Protein AF-0000000069269407 (afdb_homodimer)

pLDDT: mean 78.4, std 22.21, range [27.42, 98.0]

Organism: Polarella glacialis (NCBI:txid89957)

InterPro domains:
  IPR011032 GroES-like superfamily [SSF50129] (26-169)
  IPR013154 Alcohol dehydrogenase-like, N-terminal [PF08240] (31-147)
  IPR042633 Quinone oxidoreductase-like protein 1 [PTHR44461] (288-417)

Secondary structure (DSSP, 8-state):
----EEEEEEEE-BSS-EEEEEEEEPPPP-TTEEEEEEEEEEE-HHHHHHHBTTHHHHTTS------BB---EEEEEEEEE-TT--S--TT-EEEEEPPPPGGG-TTS-HHHHHHHHHSS-SS------BSS-BSEEEEEGGGEEE-HHHHHTT--HHHHHHHHHHHHHHHHIIIIII-PPTT--EEEEESSGGGGHHHHHHHHHTTTT----EEEEESSSSPP-HHHHHH-TTTHHHHHHHHTT-SSS---THHHHTTTEEEEEHHHHHHHHHSSPPPHHHHHHHHHHHHHHHHHHTTTS-EEEEEE-S---S------STTTTS-HHHHHHHSS-------HHHHHHHHEEEEEEEEE--TT--B-HHHHHHHHHTT-EEEE--TTHHHH-STTHHHHHHHHHHHHHHHHTTSS---GGGEEEEETTTSHHHHHHHHHHHHHTTS---SSS--------STTPPEEEEE-/----EEEEEEEE-BSS-EEEEEEEEPPPP-TTEEEEEEEEEEE-HHHHHHHBTTHHHHTT-------BB---EEEEEEEEE-TT--S--TT-EEEEEPPPPGGG-TTS-HHHHHHHHHSS-SS------BSS-BSEEEEEGGGEEE-HHHHHTT--HHHHHHHHHHHHHHHHIIIIII-PPTT--EEEEESSGGGGHHHHHHHHHTTTT----EEEEESSSSPP-HHHHHH-TTTHHHHHHHHTT-SSSS---HHHHTTTEEEEEHHHHHHHHHSSPPPHHHHHHHHHHHHHHHHHHTTTS-EEEEEE-S---S------STTTTS-HHHHHHHSS-------HHHHHHHHEEEEEEEEE--TT--B-HHHHHHHHHTT-EEEE--TTHHHH-STTHHHHHHHHHHHHHHHHHTSS---GGGEEEEETTTSHHHHHHHHHHHHHTTS---SSS--------GGGPPEEEEE-

Solvent-accessible surface area (backbone atoms only — not comparable to full-atom values): 49912 Å² total; per-residue (Å²): 133,79,86,53,66,35,51,30,41,34,34,30,50,27,91,71,60,47,71,49,73,42,77,39,75,64,72,78,38,47,76,33,14,28,24,28,37,38,45,22,28,23,56,46,58,56,45,50,40,64,42,31,50,76,37,31,73,77,24,68,39,76,82,52,76,56,66,33,23,51,34,40,38,30,28,28,26,30,67,45,71,18,55,87,55,81,95,76,52,72,64,39,58,34,33,37,54,43,54,57,42,63,80,43,52,46,80,65,63,72,66,62,58,46,53,66,56,59,68,57,74,86,64,78,69,74,60,79,51,41,27,50,42,30,43,59,39,74,40,50,59,88,37,50,41,83,37,65,58,33,51,73,56,67,52,59,57,51,49,50,37,28,45,43,65,61,45,41,39,24,47,46,44,45,69,70,66,59,53,73,47,68,57,41,31,37,37,39,36,31,54,34,72,75,45,43,42,54,42,51,40,53,53,59,65,43,36,82,54,32,66,27,46,38,36,39,36,20,48,44,62,70,49,54,46,65,66,53,48,58,65,29,78,56,40,28,67,53,53,53,36,27,72,64,61,60,49,81,60,85,43,71,59,47,83,53,58,59,63,51,54,46,47,36,21,24,41,51,55,26,26,74,73,67,79,45,88,64,50,75,66,46,38,51,51,29,41,48,53,49,50,52,51,54,23,56,71,48,75,68,56,30,25,40,29,35,38,37,41,89,46,86,38,41,76,74,76,74,79,77,59,83,75,61,73,72,67,69,63,55,58,56,58,62,68,40,88,65,78,63,71,69,51,66,55,51,47,55,58,67,31,38,14,76,58,8,36,40,36,29,50,42,45,40,29,41,38,50,38,68,51,24,31,54,34,20,61,31,26,18,32,41,34,28,52,39,78,48,39,52,66,58,29,74,90,39,40,66,59,44,50,52,41,48,49,52,51,51,52,34,42,41,70,57,63,45,64,76,60,65,88,63,43,45,76,37,46,40,80,83,32,39,66,59,52,53,52,52,51,51,45,60,30,35,57,78,52,63,76,66,85,76,63,85,63,68,80,51,64,48,73,66,61,66,60,75,34,25,24,26,36,101,133,80,88,51,66,34,51,30,40,35,34,29,48,27,93,71,60,46,70,47,74,42,78,39,76,62,72,78,38,48,78,33,15,28,24,28,39,38,44,22,26,24,55,45,69,56,46,51,40,64,41,30,51,76,36,28,74,76,24,67,31,77,81,54,75,56,67,33,22,51,34,41,37,30,28,28,25,30,67,44,71,19,53,88,56,79,94,77,53,74,64,38,57,32,34,36,53,43,55,59,42,64,77,40,52,46,78,64,62,72,67,62,57,46,51,66,56,61,67,53,75,86,64,81,69,72,62,79,49,41,25,50,41,29,43,59,39,74,41,50,58,89,38,51,41,83,36,63,58,34,50,74,58,67,52,58,59,54,48,50,37,28,47,42,64,62,46,41,38,24,47,46,44,44,67,70,66,59,52,72,47,70,57,40,31,36,37,39,36,30,53,34,72,76,40,43,42,54,43,50,39,52,52,60,65,43,34,81,53,33,66,28,44,37,36,40,36,20,49,43,63,70,48,54,46,66,65,54,49,58,64,30,76,56,39,28,68,53,53,52,36,25,72,64,60,61,49,82,59,85,43,69,56,46,81,55,56,58,62,50,54,44,47,35,21,23,41,52,55,26,26,74,73,66,79,47,87,64,48,73,66,46,37,51,52,29,41,49,53,48,50,51,50,53,24,55,71,47,76,68,58,30,26,41,30,36,39,35,41,89,46,86,37,42,74,74,76,75,78,78,60,83,75,62,71,72,67,71,63,56,58,56,57,61,68,43,87,64,80,62,70,69,49,66,52,51,49,55,58,67,30,37,14,75,57,8,36,40,37,29,50,43,45,39,28,43,37,52,38,66,52,24,32,52,34,21,61,32,27,19,34,42,33,29,53,38,77,50,37,51,68,57,30,74,90,39,40,65,58,43,50,52,41,50,50,53,51,47,51,33,42,40,72,58,63,44,65,76,59,65,86,63,44,46,76,39,47,40,80,83,31,39,66,60,53,51,51,52,50,50,46,62,33,41,44,84,65,66,76,67,86,76,62,84,62,68,77,57,63,50,65,70,52,73,59,77,33,24,24,26,35,100

Sequence (944 aa):
MGAVKDRAVHVIRGSPTKSSTVQLLREEPLAGEFLVQVQAAALTPTDVLLCSGSAVPLLGGTTSATPFVPGLFFCGQVLSSGPFTEGLEVGEPVLGVTSAPAAIGGGLPEESSQALASKGGGSTSSVDLGGCYRETVRVHFSSILPVAALVEAKLQLPAVVAHLAPMVSALMCVASHLRPRPSEALLIVAPRLCDVAFVLQRLLLISDAWRGPLYLLVLHGHAPSRADLERHPLIRPLLAAVTRGETKGGALGAGTFLEDLVGFSVEEHAKQSLGKAPTPEQMAVSLRELVARVFAATGGSGLDAVLALDVDLGPEERLSADAAQGDLDAACAALETSQRPPTLLRTLLGALALRGRLVTNCRRLEMTPADGEHLWTKECSLSFLNPHCLPLSAARHGALLHAVAEVCGRLAAGELAMVDSEVVQYRMFEQFQQALDAMDASGSGRAAKAPGAGGSPGWPSGTGCQLVSLLVMGAVKDRAVHVIRGSPTKSSTVQLLREEPLAGEFLVQVQAAALTPTDVLLCSGSAVPLLGGTTSATPFVPGLFFCGQVLSSGPFTEGLEVGEPVLGVTSAPAAIGGGLPEESSQALASKGGGSTSSVDLGGCYRETVRVHFSSILPVAALVEAKLQLPAVVAHLAPMVSALMCVASHLRPRPSEALLIVAPRLCDVAFVLQRLLLISDAWRGPLYLLVLHGHAPSRADLERHPLIRPLLAAVTRGETKGGALGAGTFLEDLVGFSVEEHAKQSLGKAPTPEQMAVSLRELVARVFAATGGSGLDAVLALDVDLGPEERLSADAAQGDLDAACAALETSQRPPTLLRTLLGALALRGRLVTNCRRLEMTPADGEHLWTKECSLSFLNPHCLPLSAARHGALLHAVAEVCGRLAAGELAMVDSEVVQYRMFEQFQQALDAMDASGSGRAAKAPGAGGSPGWPSGTGCQLVSLLV

Foldseek 3Di:
DDQDWWWAWKWFEDVVIDIAIDIHGDDDAEAQKFKWFFFWFWDFLLQLCLRYCLLAVVLPDDSPSDIAGTGFKTKGFTCGDYHPDDDHDGGAIKIFTWAAQPRRNPPDPPVVVVVVVPPDDDDPPPSLRGHDRIRMHMDGPLGMGGQVLVVVLVHDVLQLNLCLLVLLLLCCCCVPAVVDAAQFEEEEEEQDPQLCLSVVLVCLLCCVGYQHAYEYEHADDFWDAPVNQCPDQFRVLQLVCLCVVNPVPPSVCSVRNRVRYHTYYLQVQLCVVPVDRDDPVSSLVSVLVVLVVVLVVVVNQAGQEYEHEPDAQADDPPPDPPVPPDDPVVVVVVPPPPPPPDGSLVSNLSRHGQQHEYEYQHPHHDDDVVSVVSCVVSVYYYYHRDSNPQSNDPVNSSVSSVSSVVSSVCVSSSSGDGDSVQEAEAASNPCVVVVSVVQLCVQQVVVDDPPPDPPSRRSSSSRPTGRYMHGD/DDQDWWWAWKWFEDVVIDIAIDIHGDDDAEAQKFKWFFFWFWDALLQLCLRYCLLAVVLQADSPSDIAGTGFKTKGFTCDDYHPDDDHDGGAIKIFTWAAQPRRNPPDPPVVVVVVVPPPDDPPPPSLRGHDRIRMHMDGPLGMGGQVLVVVLVHDVLQLNLCLLVLLLLCCCCVPAVVDAAQFEEEEEEQDPQLCLSVVLVCLLCCVGYQHAYEYEHADDFWDDPVNQCPDQFRVLQLVCLCVVNPVPPSVCSVRNRPRYHTYYLQVQLCVVPVDRDDPVSSLVSVLVVLVVVLVVVVNQAGQEYEHEPDAQADDPPPDPPVPPDDPVVVVVVPPPPPPPDGSLVSNLSRHHQQHEYEYQHPHHDDDVVSVVSCVVSVYYYYHRDSNPQSNDPVNSSVSSVSSVVSSVCVSSSSGDGDSVQEAEDASNPCVVVVSVVQLCVQQPPVPDPPPDPPDRRSRRRSDTGRYMHGD

Radius of gyration: 30.81 Å; Cα contacts (8 Å, |Δi|>4): 1866; chains: 2; bounding box: 69×84×86 Å

Nearest PDB structures (foldseek):
  8a3o-assembly1_A  TM=7.368E-01  e=4.188E-17  Homo sapiens
  7nd2-assembly1_D  TM=7.415E-01  e=5.853E-16  Homo sapiens
  8a3o-assembly1_B  TM=7.438E-01  e=1.212E-13  Homo sapiens
  2b5v-assembly1_A-2  TM=5.840E-01  e=7.331E-12  Haloferax mediterranei
  2b5w-assembly1_A-2  TM=5.517E-01  e=4.783E-11  Haloferax mediterranei

Structure (mmCIF, N/CA/C/O backbone):
data_AF-0000000069269407-model_v1
#
loop_
_entity.id
_entity.type
_entity.pdbx_description
1 polymer 'Alcohol dehydrogenase-like N-terminal domain-containing protein'
#
loop_
_atom_site.group_PDB
_atom_site.id
_atom_site.type_symbol
_atom_site.label_atom_id
_atom_site.label_alt_id
_atom_site.label_comp_id
_atom_site.label_asym_id
_atom_site.label_entity_id
_atom_site.label_seq_id
_atom_site.pdbx_PDB_ins_code
_atom_site.Cartn_x
_atom_site.Cartn_y
_atom_site.Cartn_z
_atom_site.occupancy
_atom_site.B_iso_or_equiv
_atom_site.auth_seq_id
_atom_site.auth_comp_id
_atom_site.auth_asym_id
_atom_site.auth_atom_id
_atom_site.pdbx_PDB_model_num
ATOM 1 N N . MET A 1 1 ? -16.156 34.438 43.562 1 37.12 1 MET A N 1
ATOM 2 C CA . MET A 1 1 ? -14.891 34.406 42.844 1 37.12 1 MET A CA 1
ATOM 3 C C . MET A 1 1 ? -15.117 34.656 41.344 1 37.12 1 MET A C 1
ATOM 5 O O . MET A 1 1 ? -15.922 33.938 40.719 1 37.12 1 MET A O 1
ATOM 9 N N . GLY A 1 2 ? -15.062 35.75 40.719 1 52.78 2 GLY A N 1
ATOM 10 C CA . GLY A 1 2 ? -15.602 36.312 39.5 1 52.78 2 GLY A CA 1
ATOM 11 C C . GLY A 1 2 ? -15.234 35.531 38.25 1 52.78 2 GLY A C 1
ATOM 12 O O . GLY A 1 2 ? -14.234 34.812 38.25 1 52.78 2 GLY A O 1
ATOM 13 N N . ALA A 1 3 ? -16.234 35.156 37.406 1 72.81 3 ALA A N 1
ATOM 14 C CA . ALA A 1 3 ? -16.094 34.375 36.188 1 72.81 3 ALA A CA 1
ATOM 15 C C . ALA A 1 3 ? -14.977 34.938 35.312 1 72.81 3 ALA A C 1
ATOM 17 O O . ALA A 1 3 ? -14.961 36.125 34.969 1 72.81 3 ALA A O 1
ATOM 18 N N . VAL A 1 4 ? -13.719 34.312 35.281 1 86.12 4 VAL A N 1
ATOM 19 C CA . VAL A 1 4 ? -12.555 34.75 34.5 1 86.12 4 VAL A CA 1
ATOM 20 C C . VAL A 1 4 ? -12.828 34.531 33 1 86.12 4 VAL A C 1
ATOM 22 O O . VAL A 1 4 ? -13.398 33.531 32.594 1 86.12 4 VAL A O 1
ATOM 25 N N . LYS A 1 5 ? -12.586 35.594 32.219 1 91 5 LYS A N 1
ATOM 26 C CA . LYS A 1 5 ? -12.734 35.531 30.766 1 91 5 LYS A CA 1
ATOM 27 C C . LYS A 1 5 ? -11.375 35.5 30.078 1 91 5 LYS A C 1
ATOM 29 O O . LYS A 1 5 ? -10.43 36.156 30.531 1 91 5 LYS A O 1
ATOM 34 N N . ASP A 1 6 ? -11.297 34.719 29.047 1 93.19 6 ASP A N 1
ATOM 35 C CA . ASP A 1 6 ? -10.07 34.594 28.25 1 93.19 6 ASP A CA 1
ATOM 36 C C . ASP A 1 6 ? -10.328 34.969 26.797 1 93.19 6 ASP A C 1
ATOM 38 O O . ASP A 1 6 ? -11.438 34.781 26.297 1 93.19 6 ASP A O 1
ATOM 42 N N . ARG A 1 7 ? -9.297 35.469 26.109 1 95.31 7 ARG A N 1
ATOM 43 C CA . ARG A 1 7 ? -9.406 35.812 24.703 1 95.31 7 ARG A CA 1
ATOM 44 C C . ARG A 1 7 ? -9.398 34.562 23.828 1 95.31 7 ARG A C 1
ATOM 46 O O . ARG A 1 7 ? -8.711 33.594 24.141 1 95.31 7 ARG A O 1
ATOM 53 N N . ALA A 1 8 ? -10.172 34.594 22.75 1 94.38 8 ALA A N 1
ATOM 54 C CA . ALA A 1 8 ? -10.195 33.531 21.734 1 94.38 8 ALA A CA 1
ATOM 55 C C . ALA A 1 8 ? -10.445 34.094 20.344 1 94.38 8 ALA A C 1
ATOM 57 O O . ALA A 1 8 ? -11.023 35.188 20.203 1 94.38 8 ALA A O 1
ATOM 58 N N . VAL A 1 9 ? -9.859 33.438 19.344 1 93.75 9 VAL A N 1
ATOM 59 C CA . VAL A 1 9 ? -10.125 33.812 17.969 1 93.75 9 VAL A CA 1
ATOM 60 C C . VAL A 1 9 ? -11.375 33.094 17.453 1 93.75 9 VAL A C 1
ATOM 62 O O . VAL A 1 9 ? -11.445 31.859 17.5 1 93.75 9 VAL A O 1
ATOM 65 N N . HIS A 1 10 ? -12.352 33.812 17.016 1 90 10 HIS A N 1
ATOM 66 C CA . HIS A 1 10 ? -13.539 33.25 16.359 1 90 10 HIS A CA 1
ATOM 67 C C . HIS A 1 10 ? -13.484 33.438 14.852 1 90 10 HIS A C 1
ATOM 69 O O . HIS A 1 10 ? -13.086 34.5 14.375 1 90 10 HIS A O 1
ATOM 75 N N . VAL A 1 11 ? -13.82 32.375 14.203 1 88 11 VAL A N 1
ATOM 76 C CA . VAL A 1 11 ? -13.82 32.469 12.75 1 88 11 VAL A CA 1
ATOM 77 C C . VAL A 1 11 ? -15.188 32.094 12.203 1 88 11 VAL A C 1
ATOM 79 O O . VAL A 1 11 ? -15.82 31.141 12.695 1 88 11 VAL A O 1
ATOM 82 N N . ILE A 1 12 ? -15.68 32.844 11.312 1 81.25 12 ILE A N 1
ATOM 83 C CA . ILE A 1 12 ? -16.844 32.5 10.5 1 81.25 12 ILE A CA 1
ATOM 84 C C . ILE A 1 12 ? -16.391 32.094 9.086 1 81.25 12 ILE A C 1
ATOM 86 O O . ILE A 1 12 ? -15.727 32.875 8.406 1 81.25 12 ILE A O 1
ATOM 90 N N . ARG A 1 13 ? -16.797 30.844 8.844 1 77.06 13 ARG A N 1
ATOM 91 C CA . ARG A 1 13 ? -16.391 30.344 7.531 1 77.06 13 ARG A CA 1
ATOM 92 C C . ARG A 1 13 ? -16.984 31.188 6.414 1 77.06 13 ARG A C 1
ATOM 94 O O . ARG A 1 13 ? -18.125 31.656 6.52 1 77.06 13 ARG A O 1
ATOM 101 N N . GLY A 1 14 ? -16.172 31.438 5.336 1 68.88 14 GLY A N 1
ATOM 102 C CA . GLY A 1 14 ? -16.672 32.219 4.211 1 68.88 14 GLY A CA 1
ATOM 103 C C . GLY A 1 14 ? -15.602 32.594 3.213 1 68.88 14 GLY A C 1
ATOM 104 O O . GLY A 1 14 ? -14.453 32.156 3.336 1 68.88 14 GLY A O 1
ATOM 105 N N . SER A 1 15 ? -16.031 33.094 2.129 1 66.31 15 SER A N 1
ATOM 106 C CA . SER A 1 15 ? -15.141 33.719 1.144 1 66.31 15 SER A CA 1
ATOM 107 C C . SER A 1 15 ? -15.391 35.219 1.02 1 66.31 15 SER A C 1
ATOM 109 O O . SER A 1 15 ? -16.344 35.625 0.358 1 66.31 15 SER A O 1
ATOM 111 N N . PRO A 1 16 ? -14.773 36.094 1.804 1 72.5 16 PRO A N 1
ATOM 112 C CA . PRO A 1 16 ? -13.547 35.781 2.557 1 72.5 16 PRO A CA 1
ATOM 113 C C . PRO A 1 16 ? -13.828 35.312 3.977 1 72.5 16 PRO A C 1
ATOM 115 O O . PRO A 1 16 ? -14.922 35.531 4.504 1 72.5 16 PRO A O 1
ATOM 118 N N . THR A 1 17 ? -12.922 34.75 4.594 1 78.75 17 THR A N 1
ATOM 119 C CA . THR A 1 17 ? -13 34.312 5.988 1 78.75 17 THR A CA 1
ATOM 120 C C . THR A 1 17 ? -12.945 35.531 6.922 1 78.75 17 THR A C 1
ATOM 122 O O . THR A 1 17 ? -12.195 36.469 6.68 1 78.75 17 THR A O 1
ATOM 125 N N . LYS A 1 18 ? -13.898 35.625 7.875 1 83.5 18 LYS A N 1
ATOM 126 C CA . LYS A 1 18 ? -13.898 36.688 8.867 1 83.5 18 LYS A CA 1
ATOM 127 C C . LYS A 1 18 ? -13.5 36.188 10.242 1 83.5 18 LYS A C 1
ATOM 129 O O . LYS A 1 18 ? -14.008 35.156 10.695 1 83.5 18 LYS A O 1
ATOM 134 N N . SER A 1 19 ? -12.539 36.844 10.758 1 90 19 SER A N 1
ATOM 135 C CA . SER A 1 19 ? -12.102 36.469 12.102 1 90 19 SER A CA 1
ATOM 136 C C . SER A 1 19 ? -12.227 37.625 13.07 1 90 19 SER A C 1
ATOM 138 O O . SER A 1 19 ? -12.18 38.781 12.664 1 90 19 SER A O 1
ATOM 140 N N . SER A 1 20 ? -12.508 37.344 14.312 1 91.44 20 SER A N 1
ATOM 141 C CA . SER A 1 20 ? -12.578 38.344 15.375 1 91.44 20 SER A CA 1
ATOM 142 C C . SER A 1 20 ? -12.047 37.781 16.688 1 91.44 20 SER A C 1
ATOM 144 O O . SER A 1 20 ? -12.031 36.562 16.891 1 91.44 20 SER A O 1
ATOM 146 N N . THR A 1 21 ? -11.531 38.656 17.516 1 93.75 21 THR A N 1
ATOM 147 C CA . THR A 1 21 ? -11.141 38.25 18.875 1 93.75 21 THR A CA 1
ATOM 148 C C . THR A 1 21 ? -12.305 38.438 19.844 1 93.75 21 THR A C 1
ATOM 150 O O . THR A 1 21 ? -12.906 39.5 19.906 1 93.75 21 THR A O 1
ATOM 153 N N . VAL A 1 22 ? -12.562 37.406 20.547 1 92.06 22 VAL A N 1
ATOM 154 C CA . VAL A 1 22 ? -13.672 37.469 21.5 1 92.06 22 VAL A CA 1
ATOM 155 C C . VAL A 1 22 ? -13.188 37.094 22.891 1 92.06 22 VAL A C 1
ATOM 157 O O . VAL A 1 22 ? -12.07 36.594 23.047 1 92.06 22 VAL A O 1
ATOM 160 N N . GLN A 1 23 ? -14.047 37.438 23.875 1 92.12 23 GLN A N 1
ATOM 161 C CA . GLN A 1 23 ? -13.812 37.031 25.25 1 92.12 23 GLN A CA 1
ATOM 162 C C . GLN A 1 23 ? -14.734 35.875 25.625 1 92.12 23 GLN A C 1
ATOM 164 O O . GLN A 1 23 ? -15.961 36 25.531 1 92.12 23 GLN A O 1
ATOM 169 N N . LEU A 1 24 ? -14.102 34.781 26.016 1 88.75 24 LEU A N 1
ATOM 170 C CA . LEU A 1 24 ? -14.867 33.594 26.422 1 88.75 24 LEU A CA 1
ATOM 171 C C . LEU A 1 24 ? -14.68 33.312 27.906 1 88.75 24 LEU A C 1
ATOM 173 O O . LEU A 1 24 ? -13.602 33.562 28.453 1 88.75 24 LEU A O 1
ATOM 177 N N . LEU A 1 25 ? -15.781 32.875 28.484 1 87 25 LEU A N 1
ATOM 178 C CA . LEU A 1 25 ? -15.672 32.438 29.875 1 87 25 LEU A CA 1
ATOM 179 C C . LEU A 1 25 ? -14.742 31.25 30.016 1 87 25 LEU A C 1
ATOM 181 O O . LEU A 1 25 ? -14.836 30.281 29.25 1 87 25 LEU A O 1
ATOM 185 N N . ARG A 1 26 ? -13.836 31.359 30.969 1 89.62 26 ARG A N 1
ATOM 186 C CA . ARG A 1 26 ? -12.945 30.234 31.234 1 89.62 26 ARG A CA 1
ATOM 187 C C . ARG A 1 26 ? -13.703 29.078 31.875 1 89.62 26 ARG A C 1
ATOM 189 O O . ARG A 1 26 ? -14.344 29.25 32.906 1 89.62 26 ARG A O 1
ATOM 196 N N . GLU A 1 27 ? -13.602 27.984 31.25 1 81.94 27 GLU A N 1
ATOM 197 C CA . GLU A 1 27 ? -14.266 26.812 31.797 1 81.94 27 GLU A CA 1
ATOM 198 C C . GLU A 1 27 ? -13.289 25.953 32.594 1 81.94 27 GLU A C 1
ATOM 200 O O . GLU A 1 27 ? -12.133 25.781 32.219 1 81.94 27 GLU A O 1
ATOM 205 N N . GLU A 1 28 ? -13.742 25.547 33.719 1 87.75 28 GLU A N 1
ATOM 206 C CA . GLU A 1 28 ? -12.938 24.625 34.5 1 87.75 28 GLU A CA 1
ATOM 207 C C . GLU A 1 28 ? -12.836 23.266 33.844 1 87.75 28 GLU A C 1
ATOM 209 O O . GLU A 1 28 ? -13.797 22.797 33.219 1 87.75 28 GLU A O 1
ATOM 214 N N . PRO A 1 29 ? -11.688 22.641 33.938 1 91.56 29 PRO A N 1
ATOM 215 C CA . PRO A 1 29 ? -11.531 21.328 33.281 1 91.56 29 PRO A CA 1
ATOM 216 C C . PRO A 1 29 ? -12.422 20.25 33.906 1 91.56 29 PRO A C 1
ATOM 218 O O . PRO A 1 29 ? -12.578 20.219 35.125 1 91.56 29 PRO A O 1
ATOM 221 N N . LEU A 1 30 ? -13.016 19.453 33.062 1 90.56 30 LEU A N 1
ATOM 222 C CA . LEU A 1 30 ? -13.844 18.328 33.5 1 90.56 30 LEU A CA 1
ATOM 223 C C . LEU A 1 30 ? -12.984 17.125 33.875 1 90.56 30 LEU A C 1
ATOM 225 O O . LEU A 1 30 ? -11.758 17.219 33.906 1 90.56 30 LEU A O 1
ATOM 229 N N . ALA A 1 31 ? -13.711 16.047 34.25 1 91.19 31 ALA A N 1
ATOM 230 C CA . ALA A 1 31 ? -12.992 14.812 34.562 1 91.19 31 ALA A CA 1
ATOM 231 C C . ALA A 1 31 ? -12.133 14.367 33.375 1 91.19 31 ALA A C 1
ATOM 233 O O . ALA A 1 31 ? -12.617 14.297 32.25 1 91.19 31 ALA A O 1
ATOM 234 N N . GLY A 1 32 ? -10.852 14.164 33.719 1 92.44 32 GLY A N 1
ATOM 235 C CA . GLY A 1 32 ? -9.93 13.672 32.688 1 92.44 32 GLY A CA 1
ATOM 236 C C . GLY A 1 32 ? -9.367 14.773 31.812 1 92.44 32 GLY A C 1
ATOM 237 O O . GLY A 1 32 ? -8.656 14.5 30.844 1 92.44 32 GLY A O 1
ATOM 238 N N . GLU A 1 33 ? -9.648 15.984 32.188 1 92.56 33 GLU A N 1
ATOM 239 C CA . GLU A 1 33 ? -9.211 17.078 31.359 1 92.56 33 GLU A CA 1
ATOM 240 C C . GLU A 1 33 ? -8.18 17.953 32.062 1 92.56 33 GLU A C 1
ATOM 242 O O . GLU A 1 33 ? -8.125 17.969 33.312 1 92.56 33 GLU A O 1
ATOM 247 N N . PHE A 1 34 ? -7.387 18.625 31.328 1 93.56 34 PHE A N 1
ATOM 248 C CA . PHE A 1 34 ? -6.48 19.672 31.797 1 93.56 34 PHE A CA 1
ATOM 249 C C . PHE A 1 34 ? -6.863 21.016 31.188 1 93.56 34 PHE A C 1
ATOM 251 O O . PHE A 1 34 ? -7.387 21.078 30.078 1 93.56 34 PHE A O 1
ATOM 258 N N . LEU A 1 35 ? -6.664 21.969 31.969 1 94.81 35 LEU A N 1
ATOM 259 C CA . LEU A 1 35 ? -6.676 23.328 31.453 1 94.81 35 LEU A CA 1
ATOM 260 C C . LEU A 1 35 ? -5.258 23.812 31.156 1 94.81 35 LEU A C 1
ATOM 262 O O . LEU A 1 35 ? -4.391 23.781 32.031 1 94.81 35 LEU A O 1
ATOM 266 N N . VAL A 1 36 ? -5.047 24.203 29.953 1 96.12 36 VAL A N 1
ATOM 267 C CA . VAL A 1 36 ? -3.699 24.578 29.531 1 96.12 36 VAL A CA 1
ATOM 268 C C . VAL A 1 36 ? -3.686 26.047 29.109 1 96.12 36 VAL A C 1
ATOM 270 O O . VAL A 1 36 ? -4.582 26.5 28.391 1 96.12 36 VAL A O 1
ATOM 273 N N . GLN A 1 37 ? -2.727 26.781 29.656 1 97.25 37 GLN A N 1
ATOM 274 C CA . GLN A 1 37 ? -2.443 28.109 29.141 1 97.25 37 GLN A CA 1
ATOM 275 C C . GLN A 1 37 ? -1.635 28.031 27.844 1 97.25 37 GLN A C 1
ATOM 277 O O . GLN A 1 37 ? -0.462 27.656 27.859 1 97.25 37 GLN A O 1
ATOM 282 N N . VAL A 1 38 ? -2.262 28.422 26.734 1 97.69 38 VAL A N 1
ATOM 283 C CA . VAL A 1 38 ? -1.626 28.281 25.422 1 97.69 38 VAL A CA 1
ATOM 284 C C . VAL A 1 38 ? -0.519 29.328 25.281 1 97.69 38 VAL A C 1
ATOM 286 O O . VAL A 1 38 ? -0.737 30.516 25.547 1 97.69 38 VAL A O 1
ATOM 289 N N . GLN A 1 39 ? 0.641 28.891 24.969 1 97.75 39 GLN A N 1
ATOM 290 C CA . GLN A 1 39 ? 1.766 29.781 24.688 1 97.75 39 GLN A CA 1
ATOM 291 C C . GLN A 1 39 ? 1.842 30.109 23.203 1 97.75 39 GLN A C 1
ATOM 293 O O . GLN A 1 39 ? 2.076 31.266 22.828 1 97.75 39 GLN A O 1
ATOM 298 N N . ALA A 1 40 ? 1.716 29.109 22.422 1 97.88 40 ALA A N 1
ATOM 299 C CA . ALA A 1 40 ? 1.749 29.25 20.969 1 97.88 40 ALA A CA 1
ATOM 300 C C . ALA A 1 40 ? 0.938 28.141 20.281 1 97.88 40 ALA A C 1
ATOM 302 O O . ALA A 1 40 ? 0.717 27.078 20.875 1 97.88 40 ALA A O 1
ATOM 303 N N . ALA A 1 41 ? 0.422 28.469 19.109 1 97.75 41 ALA A N 1
ATOM 304 C CA . ALA A 1 41 ? -0.281 27.5 18.266 1 97.75 41 ALA A CA 1
ATOM 305 C C . ALA A 1 41 ? 0.207 27.578 16.828 1 97.75 41 ALA A C 1
ATOM 307 O O . ALA A 1 41 ? 0.636 28.625 16.359 1 97.75 41 ALA A O 1
ATOM 308 N N . ALA A 1 42 ? 0.212 26.453 16.172 1 96.31 42 ALA A N 1
ATOM 309 C CA . ALA A 1 42 ? 0.618 26.422 14.773 1 96.31 42 ALA A CA 1
ATOM 310 C C . ALA A 1 42 ? -0.54 26.812 13.867 1 96.31 42 ALA A C 1
ATOM 312 O O . ALA A 1 42 ? -1.688 26.438 14.109 1 96.31 42 ALA A O 1
ATOM 313 N N . LEU A 1 43 ? -0.249 27.625 12.922 1 94.5 43 LEU A N 1
ATOM 314 C CA . LEU A 1 43 ? -1.161 27.797 11.797 1 94.5 43 LEU A CA 1
ATOM 315 C C . LEU A 1 43 ? -0.737 26.938 10.617 1 94.5 43 LEU A C 1
ATOM 317 O O . LEU A 1 43 ? 0.299 27.188 10 1 94.5 43 LEU A O 1
ATOM 321 N N . THR A 1 44 ? -1.525 25.922 10.336 1 91.19 44 THR A N 1
ATOM 322 C CA . THR A 1 44 ? -1.19 24.938 9.305 1 91.19 44 THR A CA 1
ATOM 323 C C . THR A 1 44 ? -2.141 25.062 8.117 1 91.19 44 THR A C 1
ATOM 325 O O . THR A 1 44 ? -3.193 25.703 8.219 1 91.19 44 THR A O 1
ATOM 328 N N . PRO A 1 45 ? -1.763 24.453 7.004 1 87.38 45 PRO A N 1
ATOM 329 C CA . PRO A 1 45 ? -2.689 24.453 5.871 1 87.38 45 PRO A CA 1
ATOM 330 C C . PRO A 1 45 ? -4.031 23.812 6.211 1 87.38 45 PRO A C 1
ATOM 332 O O . PRO A 1 45 ? -5.062 24.188 5.648 1 87.38 45 PRO A O 1
ATOM 335 N N . THR A 1 46 ? -4.004 22.875 7.062 1 87.75 46 THR A N 1
ATOM 336 C CA . THR A 1 46 ? -5.254 22.266 7.508 1 87.75 46 THR A CA 1
ATOM 337 C C . THR A 1 46 ? -6.133 23.297 8.219 1 87.75 46 THR A C 1
ATOM 339 O O . THR A 1 46 ? -7.352 23.297 8.031 1 87.75 46 THR A O 1
ATOM 342 N N . ASP A 1 47 ? -5.551 24.109 9.016 1 88.75 47 ASP A N 1
ATOM 343 C CA . ASP A 1 47 ? -6.289 25.188 9.672 1 88.75 47 ASP A CA 1
ATOM 344 C C . ASP A 1 47 ? -6.898 26.141 8.648 1 88.75 47 ASP A C 1
ATOM 346 O O . ASP A 1 47 ? -8.031 26.594 8.812 1 88.75 47 ASP A O 1
ATOM 350 N N . VAL A 1 48 ? -6.09 26.453 7.668 1 86.31 48 VAL A N 1
ATOM 351 C CA . VAL A 1 48 ? -6.562 27.344 6.617 1 86.31 48 VAL A CA 1
ATOM 352 C C . VAL A 1 48 ? -7.766 26.719 5.91 1 86.31 48 VAL A C 1
ATOM 354 O O . VAL A 1 48 ? -8.758 27.406 5.641 1 86.31 48 VAL A O 1
ATOM 357 N N . LEU A 1 49 ? -7.621 25.484 5.617 1 81.69 49 LEU A N 1
ATOM 358 C CA . LEU A 1 49 ? -8.719 24.766 4.988 1 81.69 49 LEU A CA 1
ATOM 359 C C . LEU A 1 49 ? -9.969 24.797 5.859 1 81.69 49 LEU A C 1
ATOM 361 O O . LEU A 1 49 ? -11.07 25.016 5.359 1 81.69 49 LEU A O 1
ATOM 365 N N . LEU A 1 50 ? -9.828 24.625 7.121 1 81.56 50 LEU A N 1
ATOM 366 C CA . LEU A 1 50 ? -10.938 24.625 8.07 1 81.56 50 LEU A CA 1
ATOM 367 C C . LEU A 1 50 ? -11.617 25.984 8.109 1 81.56 50 LEU A C 1
ATOM 369 O O . LEU A 1 50 ? -12.828 26.078 8.289 1 81.56 50 LEU A O 1
ATOM 373 N N . CYS A 1 51 ? -10.859 26.969 7.965 1 83.06 51 CYS A N 1
ATOM 374 C CA . CYS A 1 51 ? -11.375 28.328 8.039 1 83.06 51 CYS A CA 1
ATOM 375 C C . CYS A 1 51 ? -12.008 28.75 6.719 1 83.06 51 CYS A C 1
ATOM 377 O O . CYS A 1 51 ? -12.789 29.703 6.672 1 83.06 51 CYS A O 1
ATOM 379 N N . SER A 1 52 ? -11.586 27.938 5.699 1 76.44 52 SER A N 1
ATOM 380 C CA . SER A 1 52 ? -12.047 28.328 4.371 1 76.44 52 SER A CA 1
ATOM 381 C C . SER A 1 52 ? -13.445 27.781 4.094 1 76.44 52 SER A C 1
ATOM 383 O O . SER A 1 52 ? -13.883 26.828 4.734 1 76.44 52 SER A O 1
ATOM 385 N N . GLY A 1 53 ? -14.172 28.422 3.273 1 63.34 53 GLY A N 1
ATOM 386 C CA . GLY A 1 53 ? -15.484 27.953 2.855 1 63.34 53 GLY A CA 1
ATOM 387 C C . GLY A 1 53 ? -15.445 26.641 2.105 1 63.34 53 GLY A C 1
ATOM 388 O O . GLY A 1 53 ? -16.469 25.953 2 1 63.34 53 GLY A O 1
ATOM 389 N N . SER A 1 54 ? -14.312 26.312 1.565 1 60.19 54 SER A N 1
ATOM 390 C CA . SER A 1 54 ? -14.18 25.125 0.725 1 60.19 54 SER A CA 1
ATOM 391 C C . SER A 1 54 ? -14.195 23.844 1.562 1 60.19 54 SER A C 1
ATOM 393 O O . SER A 1 54 ? -14.32 22.75 1.022 1 60.19 54 SER A O 1
ATOM 395 N N . ALA A 1 55 ? -14.039 23.953 2.799 1 57 55 ALA A N 1
ATOM 396 C CA . ALA A 1 55 ? -14 22.781 3.68 1 57 55 ALA A CA 1
ATOM 397 C C . ALA A 1 55 ? -15.383 22.156 3.818 1 57 55 ALA A C 1
ATOM 399 O O . ALA A 1 55 ? -15.508 20.984 4.156 1 57 55 ALA A O 1
ATOM 400 N N . VAL A 1 56 ? -16.391 22.922 3.477 1 50.53 56 VAL A N 1
ATOM 401 C CA . VAL A 1 56 ? -17.766 22.562 3.801 1 50.53 56 VAL A CA 1
ATOM 402 C C . VAL A 1 56 ? -18.141 21.266 3.102 1 50.53 56 VAL A C 1
ATOM 404 O O . VAL A 1 56 ? -18.672 20.344 3.73 1 50.53 56 VAL A O 1
ATOM 407 N N . PRO A 1 57 ? -17.828 21.141 1.83 1 48.84 57 PRO A N 1
ATOM 408 C CA . PRO A 1 57 ? -18.25 19.906 1.178 1 48.84 57 PRO A CA 1
ATOM 409 C C . PRO A 1 57 ? -17.5 18.672 1.709 1 48.84 57 PRO A C 1
ATOM 411 O O . PRO A 1 57 ? -18.047 17.578 1.733 1 48.84 57 PRO A O 1
ATOM 414 N N . LEU A 1 58 ? -16.375 18.922 2.045 1 52.16 58 LEU A N 1
ATOM 415 C CA . LEU A 1 58 ? -15.531 17.797 2.424 1 52.16 58 LEU A CA 1
ATOM 416 C C . LEU A 1 58 ? -15.953 17.234 3.779 1 52.16 58 LEU A C 1
ATOM 418 O O . LEU A 1 58 ? -15.766 16.047 4.055 1 52.16 58 LEU A O 1
ATOM 422 N N . LEU A 1 59 ? -16.484 18.156 4.422 1 51.72 59 LEU A N 1
ATOM 423 C CA . LEU A 1 59 ? -16.75 17.766 5.801 1 51.72 59 LEU A CA 1
ATOM 424 C C . LEU A 1 59 ? -18.234 17.469 6.004 1 51.72 59 LEU A C 1
ATOM 426 O O . LEU A 1 59 ? -18.688 17.266 7.133 1 51.72 59 LEU A O 1
ATOM 430 N N . GLY A 1 60 ? -18.891 17.031 4.91 1 46.22 60 GLY A N 1
ATOM 431 C CA . GLY A 1 60 ? -20.281 16.578 4.883 1 46.22 60 GLY A CA 1
ATOM 432 C C . GLY A 1 60 ? -21.266 17.672 5.25 1 46.22 60 GLY A C 1
ATOM 433 O O . GLY A 1 60 ? -22.469 17.422 5.328 1 46.22 60 GLY A O 1
ATOM 434 N N . GLY A 1 61 ? -20.984 18.703 6.023 1 44.12 61 GLY A N 1
ATOM 435 C CA . GLY A 1 61 ? -22.109 19.422 6.609 1 44.12 61 GLY A CA 1
ATOM 436 C C . GLY A 1 61 ? -22.156 20.891 6.207 1 44.12 61 GLY A C 1
ATOM 437 O O . GLY A 1 61 ? -21.328 21.344 5.414 1 44.12 61 GLY A O 1
ATOM 438 N N . THR A 1 62 ? -23.094 21.672 6.973 1 42.59 62 THR A N 1
ATOM 439 C CA . THR A 1 62 ? -23.828 22.938 6.922 1 42.59 62 THR A CA 1
ATOM 440 C C . THR A 1 62 ? -22.859 24.109 6.906 1 42.59 62 THR A C 1
ATOM 442 O O . THR A 1 62 ? -21.797 24.062 7.543 1 42.59 62 THR A O 1
ATOM 445 N N . THR A 1 63 ? -22.766 24.719 5.762 1 47.81 63 THR A N 1
ATOM 446 C CA . THR A 1 63 ? -22.344 26.109 5.645 1 47.81 63 THR A CA 1
ATOM 447 C C . THR A 1 63 ? -22.609 26.859 6.949 1 47.81 63 THR A C 1
ATOM 449 O O . THR A 1 63 ? -23.578 27.609 7.059 1 47.81 63 THR A O 1
ATOM 452 N N . SER A 1 64 ? -22.656 26.203 8.07 1 52.06 64 SER A N 1
ATOM 453 C CA . SER A 1 64 ? -23.266 27.016 9.125 1 52.06 64 SER A CA 1
ATOM 454 C C . SER A 1 64 ? -22.375 28.203 9.484 1 52.06 64 SER A C 1
ATOM 456 O O . SER A 1 64 ? -21.156 28.062 9.609 1 52.06 64 SER A O 1
ATOM 458 N N . ALA A 1 65 ? -22.797 29.312 9.102 1 61.03 65 ALA A N 1
ATOM 459 C CA . ALA A 1 65 ? -22.438 30.656 9.516 1 61.03 65 ALA A CA 1
ATOM 460 C C . ALA A 1 65 ? -22.156 30.719 11.016 1 61.03 65 ALA A C 1
ATOM 462 O O . ALA A 1 65 ? -22.109 31.797 11.609 1 61.03 65 ALA A O 1
ATOM 463 N N . THR A 1 66 ? -21.906 29.469 11.602 1 71.44 66 THR A N 1
ATOM 464 C CA . THR A 1 66 ? -21.672 29.531 13.039 1 71.44 66 THR A CA 1
ATOM 465 C C . THR A 1 66 ? -20.203 29.75 13.336 1 71.44 66 THR A C 1
ATOM 467 O O . THR A 1 66 ? -19.344 29.047 12.789 1 71.44 66 THR A O 1
ATOM 470 N N . PRO A 1 67 ? -19.969 30.75 14.078 1 80.06 67 PRO A N 1
ATOM 471 C CA . PRO A 1 67 ? -18.578 31.016 14.484 1 80.06 67 PRO A CA 1
ATOM 472 C C . PRO A 1 67 ? -17.969 29.875 15.289 1 80.06 67 PRO A C 1
ATOM 474 O O . PRO A 1 67 ? -18.672 29.219 16.062 1 80.06 67 PRO A O 1
ATOM 477 N N . PHE A 1 68 ? -16.688 29.562 15.039 1 83.75 68 PHE A N 1
ATOM 478 C CA . PHE A 1 68 ? -15.969 28.547 15.797 1 83.75 68 PHE A CA 1
ATOM 479 C C . PHE A 1 68 ? -14.539 28.984 16.062 1 83.75 68 PHE A C 1
ATOM 481 O O . PHE A 1 68 ? -14.055 29.953 15.461 1 83.75 68 PHE A O 1
ATOM 488 N N . VAL A 1 69 ? -13.891 28.375 17.062 1 90.31 69 VAL A N 1
ATOM 489 C CA . VAL A 1 69 ? -12.477 28.625 17.359 1 90.31 69 VAL A CA 1
ATOM 490 C C . VAL A 1 69 ? -11.617 27.594 16.641 1 90.31 69 VAL A C 1
ATOM 492 O O . VAL A 1 69 ? -11.664 26.391 16.953 1 90.31 69 VAL A O 1
ATOM 495 N N . PRO A 1 70 ? -10.781 28.016 15.68 1 90.69 70 PRO A N 1
ATOM 496 C CA . PRO A 1 70 ? -9.914 27.078 14.969 1 90.69 70 PRO A CA 1
ATOM 497 C C . PRO A 1 70 ? -8.641 26.75 15.75 1 90.69 70 PRO A C 1
ATOM 499 O O . PRO A 1 70 ? -8.461 27.219 16.875 1 90.69 70 PRO A O 1
ATOM 502 N N . GLY A 1 71 ? -7.824 25.906 15.094 1 93.25 71 GLY A N 1
ATOM 503 C CA . GLY A 1 71 ? -6.527 25.562 15.656 1 93.25 71 GLY A CA 1
ATOM 504 C C . GLY A 1 71 ? -6.43 24.109 16.078 1 93.25 71 GLY A C 1
ATOM 505 O O . GLY A 1 71 ? -7.27 23.609 16.828 1 93.25 71 GLY A O 1
ATOM 506 N N . LEU A 1 72 ? -5.316 23.5 15.672 1 92.69 72 LEU A N 1
ATOM 507 C CA . LEU A 1 72 ? -5.18 22.062 15.953 1 92.69 72 LEU A CA 1
ATOM 508 C C . LEU A 1 72 ? -3.994 21.797 16.875 1 92.69 72 LEU A C 1
ATOM 510 O O . LEU A 1 72 ? -4.141 21.156 17.906 1 92.69 72 LEU A O 1
ATOM 514 N N . PHE A 1 73 ? -2.809 22.344 16.578 1 95.94 73 PHE A N 1
ATOM 515 C CA . PHE A 1 73 ? -1.578 22.047 17.312 1 95.94 73 PHE A CA 1
ATOM 516 C C . PHE A 1 73 ? -1.185 23.219 18.203 1 95.94 73 PHE A C 1
ATOM 518 O O . PHE A 1 73 ? -1.176 24.375 17.766 1 95.94 73 PHE A O 1
ATOM 525 N N . PHE A 1 74 ? -0.82 22.938 19.484 1 97.19 74 PHE A N 1
ATOM 526 C CA . PHE A 1 74 ? -0.444 24.016 20.391 1 97.19 74 PHE A CA 1
ATOM 527 C C . PHE A 1 74 ? 0.564 23.531 21.422 1 97.19 74 PHE A C 1
ATOM 529 O O . PHE A 1 74 ? 0.788 22.328 21.578 1 97.19 74 PHE A O 1
ATOM 536 N N . CYS A 1 75 ? 1.294 24.469 22 1 97.81 75 CYS A N 1
ATOM 537 C CA . CYS A 1 75 ? 2.1 24.234 23.203 1 97.81 75 CYS A CA 1
ATOM 538 C C . CYS A 1 75 ? 1.753 25.25 24.297 1 97.81 75 CYS A C 1
ATOM 540 O O . CYS A 1 75 ? 1.188 26.297 24.016 1 97.81 75 CYS A O 1
ATOM 542 N N . GLY A 1 76 ? 1.994 24.844 25.469 1 97.38 76 GLY A N 1
ATOM 543 C CA . GLY A 1 76 ? 1.685 25.688 26.609 1 97.38 76 GLY A CA 1
ATOM 544 C C . GLY A 1 76 ? 2.049 25.062 27.938 1 97.38 76 GLY A C 1
ATOM 545 O O . GLY A 1 76 ? 2.965 24.25 28.016 1 97.38 76 GLY A O 1
ATOM 546 N N . GLN A 1 77 ? 1.383 25.594 28.969 1 96.94 77 GLN A N 1
ATOM 547 C CA . GLN A 1 77 ? 1.622 25.094 30.328 1 96.94 77 GLN A CA 1
ATOM 548 C C . GLN A 1 77 ? 0.313 24.703 31 1 96.94 77 GLN A C 1
ATOM 550 O O . GLN A 1 77 ? -0.707 25.375 30.828 1 96.94 77 GLN A O 1
ATOM 555 N N . VAL A 1 78 ? 0.397 23.703 31.828 1 96.38 78 VAL A N 1
ATOM 556 C CA . VAL A 1 78 ? -0.78 23.266 32.562 1 96.38 78 VAL A CA 1
ATOM 557 C C . VAL A 1 78 ? -1.164 24.312 33.594 1 96.38 78 VAL A C 1
ATOM 559 O O . VAL A 1 78 ? -0.327 24.734 34.406 1 96.38 78 VAL A O 1
ATOM 562 N N . LEU A 1 79 ? -2.348 24.766 33.562 1 95.81 79 LEU A N 1
ATOM 563 C CA . LEU A 1 79 ? -2.859 25.75 34.531 1 95.81 79 LEU A CA 1
ATOM 564 C C . LEU A 1 79 ? -3.59 25.062 35.688 1 95.81 79 LEU A C 1
ATOM 566 O O . LEU A 1 79 ? -3.469 25.484 36.844 1 95.81 79 LEU A O 1
ATOM 570 N N . SER A 1 80 ? -4.426 24.078 35.312 1 94.75 80 SER A N 1
ATOM 571 C CA . SER A 1 80 ? -5.168 23.297 36.281 1 94.75 80 SER A CA 1
ATOM 572 C C . SER A 1 80 ? -5.566 21.938 35.75 1 94.75 80 SER A C 1
ATOM 574 O O . SER A 1 80 ? -5.441 21.688 34.531 1 94.75 80 SER A O 1
ATOM 576 N N . SER A 1 81 ? -5.938 21.016 36.625 1 93.69 81 SER A N 1
ATOM 577 C CA . SER A 1 81 ? -6.332 19.672 36.25 1 93.69 81 SER A CA 1
ATOM 578 C C . SER A 1 81 ? -7.688 19.297 36.844 1 93.69 81 SER A C 1
ATOM 580 O O . SER A 1 81 ? -8 19.688 37.969 1 93.69 81 SER A O 1
ATOM 582 N N . GLY A 1 82 ? -8.453 18.641 36 1 92.12 82 GLY A N 1
ATOM 583 C CA . GLY A 1 82 ? -9.695 18.094 36.531 1 92.12 82 GLY A CA 1
ATOM 584 C C . GLY A 1 82 ? -9.5 16.797 37.281 1 92.12 82 GLY A C 1
ATOM 585 O O . GLY A 1 82 ? -8.367 16.344 37.469 1 92.12 82 GLY A O 1
ATOM 586 N N . PRO A 1 83 ? -10.625 16.281 37.719 1 90.88 83 PRO A N 1
ATOM 587 C CA . PRO A 1 83 ? -10.539 15 38.438 1 90.88 83 PRO A CA 1
ATOM 588 C C . PRO A 1 83 ? -10.031 13.867 37.562 1 90.88 83 PRO A C 1
ATOM 590 O O . PRO A 1 83 ? -10.172 13.914 36.312 1 90.88 83 PRO A O 1
ATOM 593 N N . PHE A 1 84 ? -9.312 12.828 38.125 1 89.62 84 PHE A N 1
ATOM 594 C CA . PHE A 1 84 ? -8.875 11.586 37.5 1 89.62 84 PHE A CA 1
ATOM 595 C C . PHE A 1 84 ? -7.762 11.852 36.5 1 89.62 84 PHE A C 1
ATOM 597 O O . PHE A 1 84 ? -7.727 11.234 35.438 1 89.62 84 PHE A O 1
ATOM 604 N N . THR A 1 85 ? -7.172 12.938 36.656 1 86.31 85 THR A N 1
ATOM 605 C CA . THR A 1 85 ? -6.004 13.219 35.844 1 86.31 85 THR A CA 1
ATOM 606 C C . THR A 1 85 ? -4.719 12.992 36.625 1 86.31 85 THR A C 1
ATOM 608 O O . THR A 1 85 ? -4.668 13.25 37.812 1 86.31 85 THR A O 1
ATOM 611 N N . GLU A 1 86 ? -3.781 12.195 36.125 1 80.31 86 GLU A N 1
ATOM 612 C CA . GLU A 1 86 ? -2.498 11.977 36.781 1 80.31 86 GLU A CA 1
ATOM 613 C C . GLU A 1 86 ? -1.337 12.188 35.812 1 80.31 86 GLU A C 1
ATOM 615 O O . GLU A 1 86 ? -1.532 12.203 34.594 1 80.31 86 GLU A O 1
ATOM 620 N N . GLY A 1 87 ? -0.218 12.578 36.344 1 84.75 87 GLY A N 1
ATOM 621 C CA . GLY A 1 87 ? 1.016 12.508 35.594 1 84.75 87 GLY A CA 1
ATOM 622 C C . GLY A 1 87 ? 1.562 13.875 35.219 1 84.75 87 GLY A C 1
ATOM 623 O O . GLY A 1 87 ? 2.748 14.016 34.906 1 84.75 87 GLY A O 1
ATOM 624 N N . LEU A 1 88 ? 0.695 14.945 35.188 1 89.81 88 LEU A N 1
ATOM 625 C CA . LEU A 1 88 ? 1.174 16.281 34.844 1 89.81 88 LEU A CA 1
ATOM 626 C C . LEU A 1 88 ? 0.928 17.25 36 1 89.81 88 LEU A C 1
ATOM 628 O O . LEU A 1 88 ? -0.111 17.188 36.656 1 89.81 88 LEU A O 1
ATOM 632 N N . GLU A 1 89 ? 1.863 18.109 36.219 1 91.38 89 GLU A N 1
ATOM 633 C CA . GLU A 1 89 ? 1.757 19.094 37.281 1 91.38 89 GLU A CA 1
ATOM 634 C C . GLU A 1 89 ? 1.429 20.469 36.719 1 91.38 89 GLU A C 1
ATOM 636 O O . GLU A 1 89 ? 1.723 20.766 35.562 1 91.38 89 GLU A O 1
ATOM 641 N N . VAL A 1 90 ? 0.874 21.25 37.625 1 93.94 90 VAL A N 1
ATOM 642 C CA . VAL A 1 90 ? 0.608 22.641 37.281 1 93.94 90 VAL A CA 1
ATOM 643 C C . VAL A 1 90 ? 1.919 23.344 36.938 1 93.94 90 VAL A C 1
ATOM 645 O O . VAL A 1 90 ? 2.904 23.219 37.688 1 93.94 90 VAL A O 1
ATOM 648 N N . GLY A 1 91 ? 1.95 23.984 35.812 1 95.06 91 GLY A N 1
ATOM 649 C CA . GLY A 1 91 ? 3.146 24.703 35.375 1 95.06 91 GLY A CA 1
ATOM 650 C C . GLY A 1 91 ? 3.992 23.906 34.406 1 95.06 91 GLY A C 1
ATOM 651 O O . GLY A 1 91 ? 4.879 24.453 33.75 1 95.06 91 GLY A O 1
ATOM 652 N N . GLU A 1 92 ? 3.709 22.703 34.281 1 94.81 92 GLU A N 1
ATOM 653 C CA . GLU A 1 92 ? 4.484 21.844 33.406 1 94.81 92 GLU A CA 1
ATOM 654 C C . GLU A 1 92 ? 4.203 22.156 31.938 1 94.81 92 GLU A C 1
ATOM 656 O O . GLU A 1 92 ? 3.053 22.359 31.547 1 94.81 92 GLU A O 1
ATOM 661 N N . PRO A 1 93 ? 5.285 22.297 31.172 1 96.31 93 PRO A N 1
ATOM 662 C CA . PRO A 1 93 ? 5.078 22.516 29.734 1 96.31 93 PRO A CA 1
ATOM 663 C C . PRO A 1 93 ? 4.527 21.297 29.016 1 96.31 93 PRO A C 1
ATOM 665 O O . PRO A 1 93 ? 4.91 20.156 29.344 1 96.31 93 PRO A O 1
ATOM 668 N N . VAL A 1 94 ? 3.566 21.531 28.062 1 96.81 94 VAL A N 1
ATOM 669 C CA . VAL A 1 94 ? 2.941 20.422 27.344 1 96.81 94 VAL A CA 1
ATOM 670 C C . VAL A 1 94 ? 2.732 20.812 25.875 1 96.81 94 VAL A C 1
ATOM 672 O O . VAL A 1 94 ? 2.781 22 25.531 1 96.81 94 VAL A O 1
ATOM 675 N N . LEU A 1 95 ? 2.658 19.891 25.078 1 96.81 95 LEU A N 1
ATOM 676 C CA . LEU A 1 95 ? 2.18 19.984 23.703 1 96.81 95 LEU A CA 1
ATOM 677 C C . LEU A 1 95 ? 0.86 19.25 23.531 1 96.81 95 LEU A C 1
ATOM 679 O O . LEU A 1 95 ? 0.649 18.188 24.156 1 96.81 95 LEU A O 1
ATOM 683 N N . GLY A 1 96 ? -0.024 19.812 22.734 1 94.56 96 GLY A N 1
ATOM 684 C CA . GLY A 1 96 ? -1.313 19.156 22.562 1 94.56 96 GLY A CA 1
ATOM 685 C C . GLY A 1 96 ? -1.873 19.297 21.156 1 94.56 96 GLY A C 1
ATOM 686 O O . GLY A 1 96 ? -1.371 20.109 20.359 1 94.56 96 GLY A O 1
ATOM 687 N N . VAL A 1 97 ? -2.822 18.406 20.844 1 92.81 97 VAL A N 1
ATOM 688 C CA . VAL A 1 97 ? -3.574 18.438 19.594 1 92.81 97 VAL A CA 1
ATOM 689 C C . VAL A 1 97 ? -5.07 18.469 19.891 1 92.81 97 VAL A C 1
ATOM 691 O O . VAL A 1 97 ? -5.594 17.594 20.578 1 92.81 97 VAL A O 1
ATOM 694 N N . THR A 1 98 ? -5.695 19.5 19.391 1 89.69 98 THR A N 1
ATOM 695 C CA . THR A 1 98 ? -7.137 19.594 19.578 1 89.69 98 THR A CA 1
ATOM 696 C C . THR A 1 98 ? -7.871 18.969 18.391 1 89.69 98 THR A C 1
ATOM 698 O O . THR A 1 98 ? -7.281 18.75 17.328 1 89.69 98 THR A O 1
ATOM 701 N N . SER A 1 99 ? -9.047 18.469 18.656 1 75.94 99 SER A N 1
ATOM 702 C CA . SER A 1 99 ? -9.859 17.906 17.578 1 75.94 99 SER A CA 1
ATOM 703 C C . SER A 1 99 ? -10.578 19.016 16.797 1 75.94 99 SER A C 1
ATOM 705 O O . SER A 1 99 ? -10.852 20.078 17.344 1 75.94 99 SER A O 1
ATOM 707 N N . ALA A 1 100 ? -10.688 18.688 15.547 1 67.5 100 ALA A N 1
ATOM 708 C CA . ALA A 1 100 ? -11.484 19.625 14.75 1 67.5 100 ALA A CA 1
ATOM 709 C C . ALA A 1 100 ? -12.914 19.719 15.281 1 67.5 100 ALA A C 1
ATOM 711 O O . ALA A 1 100 ? -13.43 18.766 15.859 1 67.5 100 ALA A O 1
ATOM 712 N N . PRO A 1 101 ? -13.422 20.938 15.312 1 58.97 101 PRO A N 1
ATOM 713 C CA . PRO A 1 101 ? -14.781 21.094 15.836 1 58.97 101 PRO A CA 1
ATOM 714 C C . PRO A 1 101 ? -15.766 20.094 15.242 1 58.97 101 PRO A C 1
ATOM 716 O O . PRO A 1 101 ? -15.617 19.688 14.086 1 58.97 101 PRO A O 1
ATOM 719 N N . ALA A 1 102 ? -16.453 19.344 16.125 1 51.69 102 ALA A N 1
ATOM 720 C CA . ALA A 1 102 ? -17.422 18.312 15.781 1 51.69 102 ALA A CA 1
ATOM 721 C C . ALA A 1 102 ? -18.266 18.719 14.578 1 51.69 102 ALA A C 1
ATOM 723 O O . ALA A 1 102 ? -18.703 17.875 13.789 1 51.69 102 ALA A O 1
ATOM 724 N N . ALA A 1 103 ? -18.719 19.969 14.633 1 44.97 103 ALA A N 1
ATOM 725 C CA . ALA A 1 103 ? -19.609 20.375 13.547 1 44.97 103 ALA A CA 1
ATOM 726 C C . ALA A 1 103 ? -19.016 20.016 12.188 1 44.97 103 ALA A C 1
ATOM 728 O O . ALA A 1 103 ? -19.719 20.016 11.18 1 44.97 103 ALA A O 1
ATOM 729 N N . ILE A 1 104 ? -17.906 19.859 12.188 1 46.41 104 ILE A N 1
ATOM 730 C CA . ILE A 1 104 ? -17.281 19.625 10.891 1 46.41 104 ILE A CA 1
ATOM 731 C C . ILE A 1 104 ? -17.203 18.125 10.625 1 46.41 104 ILE A C 1
ATOM 733 O O . ILE A 1 104 ? -17.156 17.688 9.477 1 46.41 104 ILE A O 1
ATOM 737 N N . GLY A 1 105 ? -17.016 17.281 11.57 1 43.25 105 GLY A N 1
ATOM 738 C CA . GLY A 1 105 ? -16.922 15.852 11.297 1 43.25 105 GLY A CA 1
ATOM 739 C C . GLY A 1 105 ? -18.25 15.227 10.914 1 43.25 105 GLY A C 1
ATOM 740 O O . GLY A 1 105 ? -19.234 15.359 11.641 1 43.25 105 GLY A O 1
ATOM 741 N N . GLY A 1 106 ? -18.703 15.359 9.766 1 38.5 106 GLY A N 1
ATOM 742 C CA . GLY A 1 106 ? -19.906 14.828 9.141 1 38.5 106 GLY A CA 1
ATOM 743 C C . GLY A 1 106 ? -20.422 13.57 9.82 1 38.5 106 GLY A C 1
ATOM 744 O O . GLY A 1 106 ? -21.516 13.086 9.508 1 38.5 106 GLY A O 1
ATOM 745 N N . GLY A 1 107 ? -19.625 12.633 10.188 1 36.69 107 GLY A N 1
ATOM 746 C CA . GLY A 1 107 ? -20.281 11.344 10.352 1 36.69 107 GLY A CA 1
ATOM 747 C C . GLY A 1 107 ? -21.141 11.266 11.594 1 36.69 107 GLY A C 1
ATOM 748 O O . GLY A 1 107 ? -21.562 10.18 11.992 1 36.69 107 GLY A O 1
ATOM 749 N N . LEU A 1 108 ? -21.031 12.148 12.641 1 33.41 108 LEU A N 1
ATOM 750 C CA . LEU A 1 108 ? -21.984 11.781 13.68 1 33.41 108 LEU A CA 1
ATOM 751 C C . LEU A 1 108 ? -23.391 12.25 13.32 1 33.41 108 LEU A C 1
ATOM 753 O O . LEU A 1 108 ? -23.562 13.352 12.797 1 33.41 108 LEU A O 1
ATOM 757 N N . PRO A 1 109 ? -24.328 11.414 13.188 1 30.95 109 PRO A N 1
ATOM 758 C CA . PRO A 1 109 ? -25.719 11.812 13.023 1 30.95 109 PRO A CA 1
ATOM 759 C C . PRO A 1 109 ? -26.125 12.961 13.953 1 30.95 109 PRO A C 1
ATOM 761 O O . PRO A 1 109 ? -25.547 13.117 15.031 1 30.95 109 PRO A O 1
ATOM 764 N N . GLU A 1 110 ? -26.922 13.969 13.516 1 32.03 110 GLU A N 1
ATOM 765 C CA . GLU A 1 110 ? -27.641 15.047 14.195 1 32.03 110 GLU A CA 1
ATOM 766 C C . GLU A 1 110 ? -28.062 14.633 15.602 1 32.03 110 GLU A C 1
ATOM 768 O O . GLU A 1 110 ? -28 15.438 16.531 1 32.03 110 GLU A O 1
ATOM 773 N N . GLU A 1 111 ? -28.594 13.453 15.742 1 31.83 111 GLU A N 1
ATOM 774 C CA . GLU A 1 111 ? -29.281 13.031 16.969 1 31.83 111 GLU A CA 1
ATOM 775 C C . GLU A 1 111 ? -28.312 12.953 18.141 1 31.83 111 GLU A C 1
ATOM 777 O O . GLU A 1 111 ? -28.703 13.172 19.281 1 31.83 111 GLU A O 1
ATOM 782 N N . SER A 1 112 ? -27.141 12.609 17.891 1 31.88 112 SER A N 1
ATOM 783 C CA . SER A 1 112 ? -26.281 12.484 19.078 1 31.88 112 SER A CA 1
ATOM 784 C C . SER A 1 112 ? -25.734 13.836 19.516 1 31.88 112 SER A C 1
ATOM 786 O O . SER A 1 112 ? -25.25 13.977 20.625 1 31.88 112 SER A O 1
ATOM 788 N N . SER A 1 113 ? -25.688 14.742 18.688 1 32.12 113 SER A N 1
ATOM 789 C CA . SER A 1 113 ? -25.344 16.094 19.094 1 32.12 113 SER A CA 1
ATOM 790 C C . SER A 1 113 ? -26.453 16.734 19.922 1 32.12 113 SER A C 1
ATOM 792 O O . SER A 1 113 ? -26.172 17.5 20.844 1 32.12 113 SER A O 1
ATOM 794 N N . GLN A 1 114 ? -27.672 16.516 19.625 1 31.02 114 GLN A N 1
ATOM 795 C CA . GLN A 1 114 ? -28.797 17.016 20.422 1 31.02 114 GLN A CA 1
ATOM 796 C C . GLN A 1 114 ? -28.859 16.312 21.781 1 31.02 114 GLN A C 1
ATOM 798 O O . GLN A 1 114 ? -29.391 16.875 22.75 1 31.02 114 GLN A O 1
ATOM 803 N N . ALA A 1 115 ? -28.547 15.094 21.797 1 33.41 115 ALA A N 1
ATOM 804 C CA . ALA A 1 115 ? -28.672 14.414 23.094 1 33.41 115 ALA A CA 1
ATOM 805 C C . ALA A 1 115 ? -27.656 14.953 24.094 1 33.41 115 ALA A C 1
ATOM 807 O O . ALA A 1 115 ? -27.891 14.945 25.297 1 33.41 115 ALA A O 1
ATOM 808 N N . LEU A 1 116 ? -26.531 15.242 23.531 1 29.94 116 LEU A N 1
ATOM 809 C CA . LEU A 1 116 ? -25.609 15.867 24.469 1 29.94 116 LEU A CA 1
ATOM 810 C C . LEU A 1 116 ? -26.047 17.297 24.781 1 29.94 116 LEU A C 1
ATOM 812 O O . LEU A 1 116 ? -25.75 17.828 25.844 1 29.94 116 LEU A O 1
ATOM 816 N N . ALA A 1 117 ? -26.75 17.969 23.844 1 31.44 117 ALA A N 1
ATOM 817 C CA . ALA A 1 117 ? -27.312 19.266 24.172 1 31.44 117 ALA A CA 1
ATOM 818 C C . ALA A 1 117 ? -28.469 19.125 25.156 1 31.44 117 ALA A C 1
ATOM 820 O O . ALA A 1 117 ? -28.734 20.047 25.953 1 31.44 117 ALA A O 1
ATOM 821 N N . SER A 1 118 ? -29.344 18.188 24.859 1 32.5 118 SER A N 1
ATOM 822 C CA . SER A 1 118 ? -30.594 18.281 25.625 1 32.5 118 SER A CA 1
ATOM 823 C C . SER A 1 118 ? -30.375 17.938 27.094 1 32.5 118 SER A C 1
ATOM 825 O O . SER A 1 118 ? -31.266 18.125 27.922 1 32.5 118 SER A O 1
ATOM 827 N N . LYS A 1 119 ? -29.656 16.844 27.469 1 34.09 119 LYS A N 1
ATOM 828 C CA . LYS A 1 119 ? -29.922 16.531 28.859 1 34.09 119 LYS A CA 1
ATOM 829 C C . LYS A 1 119 ? -29.453 17.656 29.781 1 34.09 119 LYS A C 1
ATOM 831 O O . LYS A 1 119 ? -29.641 17.609 30.984 1 34.09 119 LYS A O 1
ATOM 836 N N . GLY A 1 120 ? -28.203 18.188 29.703 1 29.92 120 GLY A N 1
ATOM 837 C CA . GLY A 1 120 ? -28.047 19.156 30.781 1 29.92 120 GLY A CA 1
ATOM 838 C C . GLY A 1 120 ? -28.922 20.375 30.625 1 29.92 120 GLY A C 1
ATOM 839 O O . GLY A 1 120 ? -29.422 20.656 29.531 1 29.92 120 GLY A O 1
ATOM 840 N N . GLY A 1 121 ? -29.562 21 31.703 1 28.77 121 GLY A N 1
ATOM 841 C CA . GLY A 1 121 ? -30.297 22.234 31.891 1 28.77 121 GLY A CA 1
ATOM 842 C C . GLY A 1 121 ? -29.875 23.328 30.938 1 28.77 121 GLY A C 1
ATOM 843 O O . GLY A 1 121 ? -28.906 23.172 30.188 1 28.77 121 GLY A O 1
ATOM 844 N N . GLY A 1 122 ? -30.547 24.641 31.078 1 30.19 122 GLY A N 1
ATOM 845 C CA . GLY A 1 122 ? -30.609 25.938 30.422 1 30.19 122 GLY A CA 1
ATOM 846 C C . GLY A 1 122 ? -29.25 26.438 29.953 1 30.19 122 GLY A C 1
ATOM 847 O O . GLY A 1 122 ? -29.141 27.547 29.422 1 30.19 122 GLY A O 1
ATOM 848 N N . SER A 1 123 ? -28.297 26.375 30.969 1 29.05 123 SER A N 1
ATOM 849 C CA . SER A 1 123 ? -27.125 27.203 30.719 1 29.05 123 SER A CA 1
ATOM 850 C C . SER A 1 123 ? -26.516 26.906 29.344 1 29.05 123 SER A C 1
ATOM 852 O O . SER A 1 123 ? -26.672 25.797 28.828 1 29.05 123 SER A O 1
ATOM 854 N N . THR A 1 124 ? -26.297 28 28.5 1 32.03 124 THR A N 1
ATOM 855 C CA . THR A 1 124 ? -25.594 28.062 27.234 1 32.03 124 THR A CA 1
ATOM 856 C C . THR A 1 124 ? -24.562 26.953 27.125 1 32.03 124 THR A C 1
ATOM 858 O O . THR A 1 124 ? -23.594 26.922 27.891 1 32.03 124 THR A O 1
ATOM 861 N N . SER A 1 125 ? -24.953 25.766 27.203 1 34.06 125 SER A N 1
ATOM 862 C CA . SER A 1 125 ? -24.047 24.656 26.906 1 34.06 125 SER A CA 1
ATOM 863 C C . SER A 1 125 ? -22.891 25.094 26.031 1 34.06 125 SER A C 1
ATOM 865 O O . SER A 1 125 ? -23.094 25.625 24.938 1 34.06 125 SER A O 1
ATOM 867 N N . SER A 1 126 ? -21.906 25.859 26.609 1 35.78 126 SER A N 1
ATOM 868 C CA . SER A 1 126 ? -20.625 26.203 25.984 1 35.78 126 SER A CA 1
ATOM 869 C C . SER A 1 126 ? -20.25 25.203 24.906 1 35.78 126 SER A C 1
ATOM 871 O O . SER A 1 126 ? -20.031 24.016 25.188 1 35.78 126 SER A O 1
ATOM 873 N N . VAL A 1 127 ? -21.016 25.125 23.906 1 38.78 127 VAL A N 1
ATOM 874 C CA . VAL A 1 127 ? -20.594 24.484 22.656 1 38.78 127 VAL A CA 1
ATOM 875 C C . VAL A 1 127 ? -19.078 24.375 22.609 1 38.78 127 VAL A C 1
ATOM 877 O O . VAL A 1 127 ? -18.359 25.359 22.766 1 38.78 127 VAL A O 1
ATOM 880 N N . ASP A 1 128 ? -18.547 23.484 23.219 1 49.12 128 ASP A N 1
ATOM 881 C CA . ASP A 1 128 ? -17.125 23.188 23.047 1 49.12 128 ASP A CA 1
ATOM 882 C C . ASP A 1 128 ? -16.609 23.766 21.719 1 49.12 128 ASP A C 1
ATOM 884 O O . ASP A 1 128 ? -16.938 23.25 20.641 1 49.12 128 ASP A O 1
ATOM 888 N N . LEU A 1 129 ? -16.516 25.172 21.719 1 56.62 129 LEU A N 1
ATOM 889 C CA . LEU A 1 129 ? -16.219 26.062 20.594 1 56.62 129 LEU A CA 1
ATOM 890 C C . LEU A 1 129 ? -14.945 25.625 19.891 1 56.62 129 LEU A C 1
ATOM 892 O O . LEU A 1 129 ? -14.484 26.297 18.969 1 56.62 129 LEU A O 1
ATOM 896 N N . GLY A 1 130 ? -14.328 24.562 20.141 1 70.88 130 GLY A N 1
ATOM 897 C CA . GLY A 1 130 ? -13.523 24.156 18.984 1 70.88 130 GLY A CA 1
ATOM 898 C C . GLY A 1 130 ? -12.047 24.062 19.312 1 70.88 130 GLY A C 1
ATOM 899 O O . GLY A 1 130 ? -11.656 23.406 20.281 1 70.88 130 GLY A O 1
ATOM 900 N N . GLY A 1 131 ? -11.102 24.797 18.766 1 88.38 131 GLY A N 1
ATOM 901 C CA . GLY A 1 131 ? -9.672 24.656 18.547 1 88.38 131 GLY A CA 1
ATOM 902 C C . GLY A 1 131 ? -8.828 25.422 19.547 1 88.38 131 GLY A C 1
ATOM 903 O O . GLY A 1 131 ? -9.336 25.844 20.594 1 88.38 131 GLY A O 1
ATOM 904 N N . CYS A 1 132 ? -7.598 25.578 19.469 1 93.38 132 CYS A N 1
ATOM 905 C CA . CYS A 1 132 ? -6.637 26.047 20.453 1 93.38 132 CYS A CA 1
ATOM 906 C C . CYS A 1 132 ? -6.234 27.484 20.188 1 93.38 132 CYS A C 1
ATOM 908 O O . CYS A 1 132 ? -5.324 28.016 20.812 1 93.38 132 CYS A O 1
ATOM 910 N N . TYR A 1 133 ? -6.895 28.125 19.266 1 95.44 133 TYR A N 1
ATOM 911 C CA . TYR A 1 133 ? -6.605 29.531 19.062 1 95.44 133 TYR A CA 1
ATOM 912 C C . TYR A 1 133 ? -7.289 30.391 20.125 1 95.44 133 TYR A C 1
ATOM 914 O O . TYR A 1 133 ? -8.156 31.203 19.812 1 95.44 133 TYR A O 1
ATOM 922 N N . ARG A 1 134 ? -6.871 30.234 21.312 1 95.31 134 ARG A N 1
ATOM 923 C CA . ARG A 1 134 ? -7.371 30.891 22.516 1 95.31 134 ARG A CA 1
ATOM 924 C C . ARG A 1 134 ? -6.297 30.922 23.594 1 95.31 134 ARG A C 1
ATOM 926 O O . ARG A 1 134 ? -5.258 30.266 23.469 1 95.31 134 ARG A O 1
ATOM 933 N N . GLU A 1 135 ? -6.52 31.719 24.641 1 96.5 135 GLU A N 1
ATOM 934 C CA . GLU A 1 135 ? -5.543 31.875 25.719 1 96.5 135 GLU A CA 1
ATOM 935 C C . GLU A 1 135 ? -5.453 30.609 26.562 1 96.5 135 GLU A C 1
ATOM 937 O O . GLU A 1 135 ? -4.379 30.266 27.062 1 96.5 135 GLU A O 1
ATOM 942 N N . THR A 1 136 ? -6.637 30.016 26.797 1 95.38 136 THR A N 1
ATOM 943 C CA . THR A 1 136 ? -6.688 28.75 27.547 1 95.38 136 THR A CA 1
ATOM 944 C C . THR A 1 136 ? -7.543 27.719 26.812 1 95.38 136 THR A C 1
ATOM 946 O O . THR A 1 136 ? -8.516 28.078 26.141 1 95.38 136 THR A O 1
ATOM 949 N N . VAL A 1 137 ? -7.152 26.469 26.922 1 93.31 137 VAL A N 1
ATOM 950 C CA . VAL A 1 137 ? -7.891 25.406 26.234 1 93.31 137 VAL A CA 1
ATOM 951 C C . VAL A 1 137 ? -8.023 24.203 27.156 1 93.31 137 VAL A C 1
ATOM 953 O O . VAL A 1 137 ? -7.086 23.844 27.875 1 93.31 137 VAL A O 1
ATOM 956 N N . ARG A 1 138 ? -9.211 23.672 27.172 1 92 138 ARG A N 1
ATOM 957 C CA . ARG A 1 138 ? -9.453 22.406 27.875 1 92 138 ARG A CA 1
ATOM 958 C C . ARG A 1 138 ? -9.195 21.219 26.953 1 92 138 ARG A C 1
ATOM 960 O O . ARG A 1 138 ? -9.711 21.172 25.844 1 92 138 ARG A O 1
ATOM 967 N N . VAL A 1 139 ? -8.406 20.328 27.406 1 89.56 139 VAL A N 1
ATOM 968 C CA . VAL A 1 139 ? -8.078 19.188 26.562 1 89.56 139 VAL A CA 1
ATOM 969 C C . VAL A 1 139 ? -8.07 17.906 27.406 1 89.56 139 VAL A C 1
ATOM 971 O O . VAL A 1 139 ? -7.641 17.922 28.562 1 89.56 139 VAL A O 1
ATOM 974 N N . HIS A 1 140 ? -8.594 16.891 26.797 1 88.94 140 HIS A N 1
ATOM 975 C CA . HIS A 1 140 ? -8.523 15.578 27.438 1 88.94 140 HIS A CA 1
ATOM 976 C C . HIS A 1 140 ? -7.078 15.125 27.594 1 88.94 140 HIS A C 1
ATOM 978 O O . HIS A 1 140 ? -6.223 15.438 26.766 1 88.94 140 HIS A O 1
ATOM 984 N N . PHE A 1 141 ? -6.785 14.359 28.625 1 88.56 141 PHE A N 1
ATOM 985 C CA . PHE A 1 141 ? -5.422 13.945 28.938 1 88.56 141 PHE A CA 1
ATOM 986 C C . PHE A 1 141 ? -4.824 13.133 27.797 1 88.56 141 PHE A C 1
ATOM 988 O O . PHE A 1 141 ? -3.607 13.133 27.594 1 88.56 141 PHE A O 1
ATOM 995 N N . SER A 1 142 ? -5.645 12.508 26.953 1 84.94 142 SER A N 1
ATOM 996 C CA . SER A 1 142 ? -5.168 11.68 25.844 1 84.94 142 SER A CA 1
ATOM 997 C C . SER A 1 142 ? -4.707 12.531 24.672 1 84.94 142 SER A C 1
ATOM 999 O O . SER A 1 142 ? -4.102 12.016 23.719 1 84.94 142 SER A O 1
ATOM 1001 N N . SER A 1 143 ? -4.922 13.812 24.75 1 89.69 143 SER A N 1
ATOM 1002 C CA . SER A 1 143 ? -4.582 14.695 23.641 1 89.69 143 SER A CA 1
ATOM 1003 C C . SER A 1 143 ? -3.387 15.586 23.984 1 89.69 143 SER A C 1
ATOM 1005 O O . SER A 1 143 ? -3.109 16.562 23.297 1 89.69 143 SER A O 1
ATOM 1007 N N . ILE A 1 144 ? -2.746 15.273 25.062 1 92.06 144 ILE A N 1
ATOM 1008 C CA . ILE A 1 144 ? -1.617 16.078 25.531 1 92.06 144 ILE A CA 1
ATOM 1009 C C . ILE A 1 144 ? -0.367 15.195 25.609 1 92.06 144 ILE A C 1
ATOM 1011 O O . ILE A 1 144 ? -0.445 14.023 25.984 1 92.06 144 ILE A O 1
ATOM 1015 N N . LEU A 1 145 ? 0.75 15.727 25.219 1 93.25 145 LEU A N 1
ATOM 1016 C CA . LEU A 1 145 ? 2.041 15.055 25.297 1 93.25 145 LEU A CA 1
ATOM 1017 C C . LEU A 1 145 ? 3.002 15.828 26.203 1 93.25 145 LEU A C 1
ATOM 1019 O O . LEU A 1 145 ? 3.121 17.047 26.078 1 93.25 145 LEU A O 1
ATOM 1023 N N . PRO A 1 146 ? 3.617 15.109 27.094 1 89.44 146 PRO A N 1
ATOM 1024 C CA . PRO A 1 146 ? 4.684 15.773 27.844 1 89.44 146 PRO A CA 1
ATOM 1025 C C . PRO A 1 146 ? 5.879 16.141 26.969 1 89.44 146 PRO A C 1
ATOM 1027 O O . PRO A 1 146 ? 6.199 15.422 26.016 1 89.44 146 PRO A O 1
ATOM 1030 N N . VAL A 1 147 ? 6.508 17.266 27.266 1 93.56 147 VAL A N 1
ATOM 1031 C CA . VAL A 1 147 ? 7.559 17.75 26.375 1 93.56 147 VAL A CA 1
ATOM 1032 C C . VAL A 1 147 ? 8.867 17.891 27.156 1 93.56 147 VAL A C 1
ATOM 1034 O O . VAL A 1 147 ? 9.703 18.734 26.828 1 93.56 147 VAL A O 1
ATOM 1037 N N . ALA A 1 148 ? 9.047 17.172 28.234 1 91.56 148 ALA A N 1
ATOM 1038 C CA . ALA A 1 148 ? 10.258 17.266 29.047 1 91.56 148 ALA A CA 1
ATOM 1039 C C . ALA A 1 148 ? 11.508 17 28.203 1 91.56 148 ALA A C 1
ATOM 1041 O O . ALA A 1 148 ? 12.516 17.688 28.328 1 91.56 148 ALA A O 1
ATOM 1042 N N . ALA A 1 149 ? 11.414 16.047 27.375 1 93.5 149 ALA A N 1
ATOM 1043 C CA . ALA A 1 149 ? 12.555 15.68 26.547 1 93.5 149 ALA A CA 1
ATOM 1044 C C . ALA A 1 149 ? 12.906 16.812 25.578 1 93.5 149 ALA A C 1
ATOM 1046 O O . ALA A 1 149 ? 14.078 17.047 25.297 1 93.5 149 ALA A O 1
ATOM 1047 N N . LEU A 1 150 ? 11.898 17.484 25.062 1 96.06 150 LEU A N 1
ATOM 1048 C CA . LEU A 1 150 ? 12.117 18.578 24.141 1 96.06 150 LEU A CA 1
ATOM 1049 C C . LEU A 1 150 ? 12.75 19.766 24.859 1 96.06 150 LEU A C 1
ATOM 1051 O O . LEU A 1 150 ? 13.625 20.438 24.312 1 96.06 150 LEU A O 1
ATOM 1055 N N . VAL A 1 151 ? 12.32 19.969 26.078 1 94.62 151 VAL A N 1
ATOM 1056 C CA . VAL A 1 151 ? 12.852 21.062 26.891 1 94.62 151 VAL A CA 1
ATOM 1057 C C . VAL A 1 151 ? 14.305 20.766 27.25 1 94.62 151 VAL A C 1
ATOM 1059 O O . VAL A 1 151 ? 15.164 21.656 27.188 1 94.62 151 VAL A O 1
ATOM 1062 N N . GLU A 1 152 ? 14.516 19.578 27.641 1 95 152 GLU A N 1
ATOM 1063 C CA . GLU A 1 152 ? 15.883 19.172 27.969 1 95 152 GLU A CA 1
ATOM 1064 C C . GLU A 1 152 ? 16.812 19.328 26.781 1 95 152 GLU A C 1
ATOM 1066 O O . GLU A 1 152 ? 17.984 19.688 26.938 1 95 152 GLU A O 1
ATOM 1071 N N . ALA A 1 153 ? 16.297 19.094 25.625 1 94.69 153 ALA A N 1
ATOM 1072 C CA . ALA A 1 153 ? 17.078 19.234 24.391 1 94.69 153 ALA A CA 1
ATOM 1073 C C . ALA A 1 153 ? 17.172 20.688 23.969 1 94.69 153 ALA A C 1
ATOM 1075 O O . ALA A 1 153 ? 17.75 20.984 22.922 1 94.69 153 ALA A O 1
ATOM 1076 N N . LYS A 1 154 ? 16.547 21.656 24.703 1 94.38 154 LYS A N 1
ATOM 1077 C CA . LYS A 1 154 ? 16.609 23.094 24.5 1 94.38 154 LYS A CA 1
ATOM 1078 C C . LYS A 1 154 ? 15.945 23.516 23.203 1 94.38 154 LYS A C 1
ATOM 1080 O O . LYS A 1 154 ? 16.422 24.406 22.5 1 94.38 154 LYS A O 1
ATOM 1085 N N . LEU A 1 155 ? 14.945 22.781 22.828 1 95.44 155 LEU A N 1
ATOM 1086 C CA . LEU A 1 155 ? 14.172 23.141 21.641 1 95.44 155 LEU A CA 1
ATOM 1087 C C . LEU A 1 155 ? 13.102 24.156 21.984 1 95.44 155 LEU A C 1
ATOM 1089 O O . LEU A 1 155 ? 12.5 24.094 23.062 1 95.44 155 LEU A O 1
ATOM 1093 N N . GLN A 1 156 ? 12.883 25.109 21.078 1 95.06 156 GLN A N 1
ATOM 1094 C CA . GLN A 1 156 ? 11.82 26.094 21.25 1 95.06 156 GLN A CA 1
ATOM 1095 C C . GLN A 1 156 ? 10.461 25.5 20.906 1 95.06 156 GLN A C 1
ATOM 1097 O O . GLN A 1 156 ? 10.172 25.234 19.734 1 95.06 156 GLN A O 1
ATOM 1102 N N . LEU A 1 157 ? 9.617 25.422 21.859 1 96.12 157 LEU A N 1
ATOM 1103 C CA . LEU A 1 157 ? 8.344 24.719 21.719 1 96.12 157 LEU A CA 1
ATOM 1104 C C . LEU A 1 157 ? 7.492 25.375 20.641 1 96.12 157 LEU A C 1
ATOM 1106 O O . LEU A 1 157 ? 6.859 24.688 19.828 1 96.12 157 LEU A O 1
ATOM 1110 N N . PRO A 1 158 ? 7.434 26.766 20.531 1 96.25 158 PRO A N 1
ATOM 1111 C CA . PRO A 1 158 ? 6.652 27.391 19.453 1 96.25 158 PRO A CA 1
ATOM 1112 C C . PRO A 1 158 ? 7.129 26.969 18.062 1 96.25 158 PRO A C 1
ATOM 1114 O O . PRO A 1 158 ? 6.316 26.812 17.141 1 96.25 158 PRO A O 1
ATOM 1117 N N . ALA A 1 159 ? 8.383 26.797 17.984 1 95.31 159 ALA A N 1
ATOM 1118 C CA . ALA A 1 159 ? 8.93 26.344 16.703 1 95.31 159 ALA A CA 1
ATOM 1119 C C . ALA A 1 159 ? 8.578 24.875 16.453 1 95.31 159 ALA A C 1
ATOM 1121 O O . ALA A 1 159 ? 8.281 24.484 15.328 1 95.31 159 ALA A O 1
ATOM 1122 N N . VAL A 1 160 ? 8.641 24.078 17.5 1 96.75 160 VAL A N 1
ATOM 1123 C CA . VAL A 1 160 ? 8.312 22.672 17.391 1 96.75 160 VAL A CA 1
ATOM 1124 C C . VAL A 1 160 ? 6.883 22.516 16.875 1 96.75 160 VAL A C 1
ATOM 1126 O O . VAL A 1 160 ? 6.633 21.75 15.938 1 96.75 160 VAL A O 1
ATOM 1129 N N . VAL A 1 161 ? 5.98 23.203 17.422 1 96.12 161 VAL A N 1
ATOM 1130 C CA . VAL A 1 161 ? 4.57 23.078 17.078 1 96.12 161 VAL A CA 1
ATOM 1131 C C . VAL A 1 161 ? 4.367 23.422 15.602 1 96.12 161 VAL A C 1
ATOM 1133 O O . VAL A 1 161 ? 3.57 22.781 14.914 1 96.12 161 VAL A O 1
ATOM 1136 N N . ALA A 1 162 ? 5.102 24.422 15.125 1 94.94 162 ALA A N 1
ATOM 1137 C CA . ALA A 1 162 ? 4.98 24.859 13.742 1 94.94 162 ALA A CA 1
ATOM 1138 C C . ALA A 1 162 ? 5.469 23.781 12.781 1 94.94 162 ALA A C 1
ATOM 1140 O O . ALA A 1 162 ? 5.039 23.734 11.625 1 94.94 162 ALA A O 1
ATOM 1141 N N . HIS A 1 163 ? 6.336 22.906 13.219 1 94.81 163 HIS A N 1
ATOM 1142 C CA . HIS A 1 163 ? 6.953 21.906 12.359 1 94.81 163 HIS A CA 1
ATOM 1143 C C . HIS A 1 163 ? 6.18 20.594 12.398 1 94.81 163 HIS A C 1
ATOM 1145 O O . HIS A 1 163 ? 6.406 19.703 11.57 1 94.81 163 HIS A O 1
ATOM 1151 N N . LEU A 1 164 ? 5.223 20.453 13.289 1 94.75 164 LEU A N 1
ATOM 1152 C CA . LEU A 1 164 ? 4.609 19.156 13.555 1 94.75 164 LEU A CA 1
ATOM 1153 C C . LEU A 1 164 ? 3.822 18.672 12.344 1 94.75 164 LEU A C 1
ATOM 1155 O O . LEU A 1 164 ? 4.004 17.531 11.898 1 94.75 164 LEU A O 1
ATOM 1159 N N . ALA A 1 165 ? 3.02 19.516 11.773 1 93.12 165 ALA A N 1
ATOM 1160 C CA . ALA A 1 165 ? 2.111 19.078 10.719 1 93.12 165 ALA A CA 1
ATOM 1161 C C . ALA A 1 165 ? 2.883 18.531 9.523 1 93.12 165 ALA A C 1
ATOM 1163 O O . ALA A 1 165 ? 2.652 17.391 9.102 1 93.12 165 ALA A O 1
ATOM 1164 N N . PRO A 1 166 ? 3.873 19.266 8.984 1 92.75 166 PRO A N 1
ATOM 1165 C CA . PRO A 1 166 ? 4.605 18.703 7.844 1 92.75 166 PRO A CA 1
ATOM 1166 C C . PRO A 1 166 ? 5.461 17.5 8.211 1 92.75 166 PRO A C 1
ATOM 1168 O O . PRO A 1 166 ? 5.656 16.594 7.391 1 92.75 166 PRO A O 1
ATOM 1171 N N . MET A 1 167 ? 5.961 17.469 9.406 1 94.94 167 MET A N 1
ATOM 1172 C CA . MET A 1 167 ? 6.781 16.328 9.82 1 94.94 167 MET A CA 1
ATOM 1173 C C . MET A 1 167 ? 5.926 15.078 9.992 1 94.94 167 MET A C 1
ATOM 1175 O O . MET A 1 167 ? 6.375 13.977 9.688 1 94.94 167 MET A O 1
ATOM 1179 N N . VAL A 1 168 ? 4.715 15.281 10.492 1 94.62 168 VAL A N 1
ATOM 1180 C CA . VAL A 1 168 ? 3.787 14.156 10.594 1 94.62 168 VAL A CA 1
ATOM 1181 C C . VAL A 1 168 ? 3.416 13.656 9.203 1 94.62 168 VAL A C 1
ATOM 1183 O O . VAL A 1 168 ? 3.379 12.453 8.961 1 94.62 168 VAL A O 1
ATOM 1186 N N . SER A 1 169 ? 3.16 14.531 8.328 1 93.25 169 SER A N 1
ATOM 1187 C CA . SER A 1 169 ? 2.852 14.156 6.953 1 93.25 169 SER A CA 1
ATOM 1188 C C . SER A 1 169 ? 3.998 13.375 6.324 1 93.25 169 SER A C 1
ATOM 1190 O O . SER A 1 169 ? 3.771 12.375 5.633 1 93.25 169 SER A O 1
ATOM 1192 N N . ALA A 1 170 ? 5.234 13.836 6.543 1 95.06 170 ALA A N 1
ATOM 1193 C CA . ALA A 1 170 ? 6.41 13.133 6.027 1 95.06 170 ALA A CA 1
ATOM 1194 C C . ALA A 1 170 ? 6.523 11.734 6.617 1 95.06 170 ALA A C 1
ATOM 1196 O O . ALA A 1 170 ? 6.879 10.781 5.918 1 95.06 170 ALA A O 1
ATOM 1197 N N . LEU A 1 171 ? 6.242 11.672 7.879 1 95.75 171 LEU A N 1
ATOM 1198 C CA . LEU A 1 171 ? 6.25 10.375 8.539 1 95.75 171 LEU A CA 1
ATOM 1199 C C . LEU A 1 171 ? 5.25 9.43 7.879 1 95.75 171 LEU A C 1
ATOM 1201 O O . LEU A 1 171 ? 5.586 8.281 7.574 1 95.75 171 LEU A O 1
ATOM 1205 N N . MET A 1 172 ? 4.074 9.891 7.656 1 93.25 172 MET A N 1
ATOM 1206 C CA . MET A 1 172 ? 3.043 9.055 7.039 1 93.25 172 MET A CA 1
ATOM 1207 C C . MET A 1 172 ? 3.424 8.695 5.605 1 93.25 172 MET A C 1
ATOM 1209 O O . MET A 1 172 ? 3.234 7.555 5.18 1 93.25 172 MET A O 1
ATOM 1213 N N . CYS A 1 173 ? 3.971 9.602 4.922 1 94.88 173 CYS A N 1
ATOM 1214 C CA . CYS A 1 173 ? 4.387 9.383 3.543 1 94.88 173 CYS A CA 1
ATOM 1215 C C . CYS A 1 173 ? 5.383 8.234 3.453 1 94.88 173 CYS A C 1
ATOM 1217 O O . CYS A 1 173 ? 5.188 7.297 2.674 1 94.88 173 CYS A O 1
ATOM 1219 N N . VAL A 1 174 ? 6.383 8.266 4.281 1 95.12 174 VAL A N 1
ATOM 1220 C CA . VAL A 1 174 ? 7.477 7.301 4.184 1 95.12 174 VAL A CA 1
ATOM 1221 C C . VAL A 1 174 ? 7.07 5.984 4.84 1 95.12 174 VAL A C 1
ATOM 1223 O O . VAL A 1 174 ? 7.27 4.91 4.27 1 95.12 174 VAL A O 1
ATOM 1226 N N . ALA A 1 175 ? 6.426 6.031 5.973 1 92.5 175 ALA A N 1
ATOM 1227 C CA . ALA A 1 175 ? 6.168 4.832 6.77 1 92.5 175 ALA A CA 1
ATOM 1228 C C . ALA A 1 175 ? 4.941 4.086 6.246 1 92.5 175 ALA A C 1
ATOM 1230 O O . ALA A 1 175 ? 4.875 2.857 6.336 1 92.5 175 ALA A O 1
ATOM 1231 N N . SER A 1 176 ? 4.008 4.801 5.723 1 90.31 176 SER A N 1
ATOM 1232 C CA . SER A 1 176 ? 2.75 4.145 5.379 1 90.31 176 SER A CA 1
ATOM 1233 C C . SER A 1 176 ? 2.617 3.961 3.871 1 90.31 176 SER A C 1
ATOM 1235 O O . SER A 1 176 ? 1.981 3.01 3.41 1 90.31 176 SER A O 1
ATOM 1237 N N . HIS A 1 177 ? 3.193 4.812 3.117 1 93.5 177 HIS A N 1
ATOM 1238 C CA . HIS A 1 177 ? 2.932 4.766 1.684 1 93.5 177 HIS A CA 1
ATOM 1239 C C . HIS A 1 177 ? 4.152 4.273 0.915 1 93.5 177 HIS A C 1
ATOM 1241 O O . HIS A 1 177 ? 4.07 3.289 0.176 1 93.5 177 HIS A O 1
ATOM 1247 N N . LEU A 1 178 ? 5.285 4.891 1.146 1 94.06 178 LEU A N 1
ATOM 1248 C CA . LEU A 1 178 ? 6.48 4.492 0.41 1 94.06 178 LEU A CA 1
ATOM 1249 C C . LEU A 1 178 ? 7.016 3.162 0.928 1 94.06 178 LEU A C 1
ATOM 1251 O O . LEU A 1 178 ? 7.289 2.25 0.145 1 94.06 178 LEU A O 1
ATOM 1255 N N . ARG A 1 179 ? 7.176 3.02 2.215 1 90.5 179 ARG A N 1
ATOM 1256 C CA . ARG A 1 179 ? 7.66 1.81 2.869 1 90.5 179 ARG A CA 1
ATOM 1257 C C . ARG A 1 179 ? 8.867 1.232 2.131 1 90.5 179 ARG A C 1
ATOM 1259 O O . ARG A 1 179 ? 8.852 0.066 1.734 1 90.5 179 ARG A O 1
ATOM 1266 N N . PRO A 1 180 ? 9.836 2.033 1.988 1 90.12 180 PRO A N 1
ATOM 1267 C CA . PRO A 1 180 ? 10.961 1.564 1.174 1 90.12 180 PRO A CA 1
ATOM 1268 C C . PRO A 1 180 ? 11.656 0.344 1.772 1 90.12 180 PRO A C 1
ATOM 1270 O O . PRO A 1 180 ? 11.797 0.249 2.994 1 90.12 180 PRO A O 1
ATOM 1273 N N . ARG A 1 181 ? 11.992 -0.656 0.969 1 87.69 181 ARG A N 1
ATOM 1274 C CA . ARG A 1 181 ? 12.758 -1.848 1.317 1 87.69 181 ARG A CA 1
ATOM 1275 C C . ARG A 1 181 ? 14.219 -1.69 0.921 1 87.69 181 ARG A C 1
ATOM 1277 O O . ARG A 1 181 ? 14.578 -0.747 0.215 1 87.69 181 ARG A O 1
ATOM 1284 N N . PRO A 1 182 ? 14.953 -2.691 1.415 1 86.19 182 PRO A N 1
ATOM 1285 C CA . PRO A 1 182 ? 16.391 -2.52 1.153 1 86.19 182 PRO A CA 1
ATOM 1286 C C . PRO A 1 182 ? 16.703 -2.482 -0.338 1 86.19 182 PRO A C 1
ATOM 1288 O O . PRO A 1 182 ? 16.109 -3.219 -1.124 1 86.19 182 PRO A O 1
ATOM 1291 N N . SER A 1 183 ? 17.391 -1.558 -0.891 1 86.19 183 SER A N 1
ATOM 1292 C CA . SER A 1 183 ? 18.016 -1.435 -2.203 1 86.19 183 SER A CA 1
ATOM 1293 C C . SER A 1 183 ? 17 -1.021 -3.262 1 86.19 183 SER A C 1
ATOM 1295 O O . SER A 1 183 ? 17.297 -1.027 -4.457 1 86.19 183 SER A O 1
ATOM 1297 N N . GLU A 1 184 ? 15.75 -0.728 -2.842 1 90.88 184 GLU A N 1
ATOM 1298 C CA . GLU A 1 184 ? 14.727 -0.299 -3.787 1 90.88 184 GLU A CA 1
ATOM 1299 C C . GLU A 1 184 ? 15.07 1.058 -4.395 1 90.88 184 GLU A C 1
ATOM 1301 O O . GLU A 1 184 ? 15.586 1.938 -3.709 1 90.88 184 GLU A O 1
ATOM 1306 N N . ALA A 1 185 ? 14.789 1.154 -5.699 1 93.75 185 ALA A N 1
ATOM 1307 C CA . ALA A 1 185 ? 14.969 2.424 -6.398 1 93.75 185 ALA A CA 1
ATOM 1308 C C . ALA A 1 185 ? 13.781 3.355 -6.168 1 93.75 185 ALA A C 1
ATOM 1310 O O . ALA A 1 185 ? 12.633 2.957 -6.344 1 93.75 185 ALA A O 1
ATOM 1311 N N . LEU A 1 186 ? 14.078 4.605 -5.742 1 95.56 186 LEU A N 1
ATOM 1312 C CA . LEU A 1 186 ? 13.039 5.578 -5.41 1 95.56 186 LEU A CA 1
ATOM 1313 C C . LEU A 1 186 ? 13.164 6.824 -6.281 1 95.56 186 LEU A C 1
ATOM 1315 O O . LEU A 1 186 ? 14.25 7.375 -6.434 1 95.56 186 LEU A O 1
ATOM 1319 N N . LEU A 1 187 ? 12.062 7.203 -6.941 1 97.56 187 LEU A N 1
ATOM 1320 C CA . LEU A 1 187 ? 11.961 8.477 -7.648 1 97.56 187 LEU A CA 1
ATOM 1321 C C . LEU A 1 187 ? 11.047 9.445 -6.898 1 97.56 187 LEU A C 1
ATOM 1323 O O . LEU A 1 187 ? 9.906 9.109 -6.578 1 97.56 187 LEU A O 1
ATOM 1327 N N . ILE A 1 188 ? 11.539 10.602 -6.574 1 96.81 188 ILE A N 1
ATOM 1328 C CA . ILE A 1 188 ? 10.742 11.664 -5.977 1 96.81 188 ILE A CA 1
ATOM 1329 C C . ILE A 1 188 ? 10.609 12.828 -6.957 1 96.81 188 ILE A C 1
ATOM 1331 O O . ILE A 1 188 ? 11.617 13.406 -7.383 1 96.81 188 ILE A O 1
ATOM 1335 N N . VAL A 1 189 ? 9.422 13.086 -7.375 1 96.94 189 VAL A N 1
ATOM 1336 C CA . VAL A 1 189 ? 9.094 14.289 -8.133 1 96.94 189 VAL A CA 1
ATOM 1337 C C . VAL A 1 189 ? 8.461 15.328 -7.215 1 96.94 189 VAL A C 1
ATOM 1339 O O . VAL A 1 189 ? 7.434 15.055 -6.582 1 96.94 189 VAL A O 1
ATOM 1342 N N . ALA A 1 190 ? 9.062 16.484 -7.098 1 94.75 190 ALA A N 1
ATOM 1343 C CA . ALA A 1 190 ? 8.57 17.516 -6.195 1 94.75 190 ALA A CA 1
ATOM 1344 C C . ALA A 1 190 ? 8.727 18.906 -6.809 1 94.75 190 ALA A C 1
ATOM 1346 O O . ALA A 1 190 ? 9.516 19.094 -7.734 1 94.75 190 ALA A O 1
ATOM 1347 N N . PRO A 1 191 ? 7.973 19.938 -6.359 1 91.75 191 PRO A N 1
ATOM 1348 C CA . PRO A 1 191 ? 8.141 21.297 -6.887 1 91.75 191 PRO A CA 1
ATOM 1349 C C . PRO A 1 191 ? 9.547 21.844 -6.66 1 91.75 191 PRO A C 1
ATOM 1351 O O . PRO A 1 191 ? 10.188 22.312 -7.602 1 91.75 191 PRO A O 1
ATOM 1354 N N . ARG A 1 192 ? 10.031 21.828 -5.473 1 90.75 192 ARG A N 1
ATOM 1355 C CA . ARG A 1 192 ? 11.367 22.281 -5.086 1 90.75 192 ARG A CA 1
ATOM 1356 C C . ARG A 1 192 ? 11.984 21.344 -4.055 1 90.75 192 ARG A C 1
ATOM 1358 O O . ARG A 1 192 ? 11.289 20.5 -3.473 1 90.75 192 ARG A O 1
ATOM 1365 N N . LEU A 1 193 ? 13.273 21.438 -3.846 1 90.31 193 LEU A N 1
ATOM 1366 C CA . LEU A 1 193 ? 13.984 20.609 -2.877 1 90.31 193 LEU A CA 1
ATOM 1367 C C . LEU A 1 193 ? 13.438 20.828 -1.47 1 90.31 193 LEU A C 1
ATOM 1369 O O . LEU A 1 193 ? 13.281 19.875 -0.704 1 90.31 193 LEU A O 1
ATOM 1373 N N . CYS A 1 194 ? 13.039 22.047 -1.169 1 87.25 194 CYS A N 1
ATOM 1374 C CA . CYS A 1 194 ? 12.578 22.375 0.172 1 87.25 194 CYS A CA 1
ATOM 1375 C C . CYS A 1 194 ? 11.25 21.703 0.475 1 87.25 194 CYS A C 1
ATOM 1377 O O . CYS A 1 194 ? 10.961 21.375 1.629 1 87.25 194 CYS A O 1
ATOM 1379 N N . ASP A 1 195 ? 10.516 21.391 -0.545 1 88.75 195 ASP A N 1
ATOM 1380 C CA . ASP A 1 195 ? 9.188 20.812 -0.368 1 88.75 195 ASP A CA 1
ATOM 1381 C C . ASP A 1 195 ? 9.281 19.344 0.038 1 88.75 195 ASP A C 1
ATOM 1383 O O . ASP A 1 195 ? 8.289 18.766 0.486 1 88.75 195 ASP A O 1
ATOM 1387 N N . VAL A 1 196 ? 10.438 18.766 -0.09 1 92.19 196 VAL A N 1
ATOM 1388 C CA . VAL A 1 196 ? 10.562 17.344 0.245 1 92.19 196 VAL A CA 1
ATOM 1389 C C . VAL A 1 196 ? 11.656 17.156 1.294 1 92.19 196 VAL A C 1
ATOM 1391 O O . VAL A 1 196 ? 12.125 16.047 1.514 1 92.19 196 VAL A O 1
ATOM 1394 N N . ALA A 1 197 ? 12.047 18.234 1.913 1 92.12 197 ALA A N 1
ATOM 1395 C CA . ALA A 1 197 ? 13.133 18.172 2.893 1 92.12 197 ALA A CA 1
ATOM 1396 C C . ALA A 1 197 ? 12.766 17.25 4.059 1 92.12 197 ALA A C 1
ATOM 1398 O O . ALA A 1 197 ? 13.594 16.469 4.523 1 92.12 197 ALA A O 1
ATOM 1399 N N . PHE A 1 198 ? 11.516 17.359 4.531 1 94.06 198 PHE A N 1
ATOM 1400 C CA . PHE A 1 198 ? 11.102 16.547 5.66 1 94.06 198 PHE A CA 1
ATOM 1401 C C . PHE A 1 198 ? 11.016 15.07 5.258 1 94.06 198 PHE A C 1
ATOM 1403 O O . PHE A 1 198 ? 11.289 14.188 6.07 1 94.06 198 PHE A O 1
ATOM 1410 N N . VAL A 1 199 ? 10.594 14.766 4.031 1 94.31 199 VAL A N 1
ATOM 1411 C CA . VAL A 1 199 ? 10.586 13.398 3.523 1 94.31 199 VAL A CA 1
ATOM 1412 C C . VAL A 1 199 ? 12.016 12.859 3.455 1 94.31 199 VAL A C 1
ATOM 1414 O O . VAL A 1 199 ? 12.281 11.727 3.861 1 94.31 199 VAL A O 1
ATOM 1417 N N . LEU A 1 200 ? 12.938 13.688 2.99 1 92.25 200 LEU A N 1
ATOM 1418 C CA . LEU A 1 200 ? 14.344 13.297 2.896 1 92.25 200 LEU A CA 1
ATOM 1419 C C . LEU A 1 200 ? 14.93 13.023 4.277 1 92.25 200 LEU A C 1
ATOM 1421 O O . LEU A 1 200 ? 15.734 12.109 4.449 1 92.25 200 LEU A O 1
ATOM 1425 N N . GLN A 1 201 ? 14.484 13.82 5.293 1 92.44 201 GLN A N 1
ATOM 1426 C CA . GLN A 1 201 ? 14.93 13.555 6.656 1 92.44 201 GLN A CA 1
ATOM 1427 C C . GLN A 1 201 ? 14.508 12.156 7.105 1 92.44 201 GLN A C 1
ATOM 1429 O O . GLN A 1 201 ? 15.297 11.43 7.719 1 92.44 201 GLN A O 1
ATOM 1434 N N . ARG A 1 202 ? 13.266 11.875 6.785 1 92.94 202 ARG A N 1
ATOM 1435 C CA . ARG A 1 202 ? 12.758 10.57 7.188 1 92.94 202 ARG A CA 1
ATOM 1436 C C . ARG A 1 202 ? 13.516 9.445 6.492 1 92.94 202 ARG A C 1
ATOM 1438 O O . ARG A 1 202 ? 13.797 8.414 7.098 1 92.94 202 ARG A O 1
ATOM 1445 N N . LEU A 1 203 ? 13.828 9.578 5.25 1 90.81 203 LEU A N 1
ATOM 1446 C CA . LEU A 1 203 ? 14.578 8.578 4.508 1 90.81 203 LEU A CA 1
ATOM 1447 C C . LEU A 1 203 ? 15.977 8.414 5.09 1 90.81 203 LEU A C 1
ATOM 1449 O O . LEU A 1 203 ? 16.484 7.293 5.188 1 90.81 203 LEU A O 1
ATOM 1453 N N . LEU A 1 204 ? 16.578 9.555 5.496 1 88.19 204 LEU A N 1
ATOM 1454 C CA . LEU A 1 204 ? 17.891 9.508 6.125 1 88.19 204 LEU A CA 1
ATOM 1455 C C . LEU A 1 204 ? 17.844 8.758 7.453 1 88.19 204 LEU A C 1
ATOM 1457 O O . LEU A 1 204 ? 18.75 8.008 7.785 1 88.19 204 LEU A O 1
ATOM 1461 N N . LEU A 1 205 ? 16.766 8.969 8.164 1 88 205 LEU A N 1
ATOM 1462 C CA . LEU A 1 205 ? 16.578 8.336 9.469 1 88 205 LEU A CA 1
ATOM 1463 C C . LEU A 1 205 ? 16.531 6.82 9.336 1 88 205 LEU A C 1
ATOM 1465 O O . LEU A 1 205 ? 16.984 6.105 10.234 1 88 205 LEU A O 1
ATOM 1469 N N . ILE A 1 206 ? 16.016 6.273 8.203 1 86.94 206 ILE A N 1
ATOM 1470 C CA . ILE A 1 206 ? 15.891 4.828 8.055 1 86.94 206 ILE A CA 1
ATOM 1471 C C . ILE A 1 206 ? 16.953 4.32 7.09 1 86.94 206 ILE A C 1
ATOM 1473 O O . ILE A 1 206 ? 16.766 3.314 6.402 1 86.94 206 ILE A O 1
ATOM 1477 N N . SER A 1 207 ? 18.016 4.918 6.984 1 78.25 207 SER A N 1
ATOM 1478 C CA . SER A 1 207 ? 19.078 4.605 6.035 1 78.25 207 SER A CA 1
ATOM 1479 C C . SER A 1 207 ? 19.672 3.223 6.305 1 78.25 207 SER A C 1
ATOM 1481 O O . SER A 1 207 ? 20.25 2.607 5.41 1 78.25 207 SER A O 1
ATOM 1483 N N . ASP A 1 208 ? 19.484 2.789 7.5 1 77.5 208 ASP A N 1
ATOM 1484 C CA . ASP A 1 208 ? 19.953 1.438 7.805 1 77.5 208 ASP A CA 1
ATOM 1485 C C . ASP A 1 208 ? 19.047 0.389 7.156 1 77.5 208 ASP A C 1
ATOM 1487 O O . ASP A 1 208 ? 19.5 -0.711 6.832 1 77.5 208 ASP A O 1
ATOM 1491 N N . ALA A 1 209 ? 17.922 0.846 6.934 1 79.94 209 ALA A N 1
ATOM 1492 C CA . ALA A 1 209 ? 16.953 -0.101 6.398 1 79.94 209 ALA A CA 1
ATOM 1493 C C . ALA A 1 209 ? 16.781 0.077 4.895 1 79.94 209 ALA A C 1
ATOM 1495 O O . ALA A 1 209 ? 16.328 -0.837 4.199 1 79.94 209 ALA A O 1
ATOM 1496 N N . TRP A 1 210 ? 17.172 1.202 4.348 1 85.31 210 TRP A N 1
ATOM 1497 C CA . TRP A 1 210 ? 17.031 1.473 2.92 1 85.31 210 TRP A CA 1
ATOM 1498 C C . TRP A 1 210 ? 18.281 2.172 2.383 1 85.31 210 TRP A C 1
ATOM 1500 O O . TRP A 1 210 ? 18.688 3.219 2.896 1 85.31 210 TRP A O 1
ATOM 1510 N N . ARG A 1 211 ? 18.891 1.517 1.193 1 79.81 211 ARG A N 1
ATOM 1511 C CA . ARG A 1 211 ? 20.078 2.076 0.563 1 79.81 211 ARG A CA 1
ATOM 1512 C C . ARG A 1 211 ? 19.984 2.012 -0.957 1 79.81 211 ARG A C 1
ATOM 1514 O O . ARG A 1 211 ? 20.984 1.852 -1.646 1 79.81 211 ARG A O 1
ATOM 1521 N N . GLY A 1 212 ? 18.875 2.123 -1.425 1 84.69 212 GLY A N 1
ATOM 1522 C CA . GLY A 1 212 ? 18.703 2.061 -2.867 1 84.69 212 GLY A CA 1
ATOM 1523 C C . GLY A 1 212 ? 18.938 3.395 -3.553 1 84.69 212 GLY A C 1
ATOM 1524 O O . GLY A 1 212 ?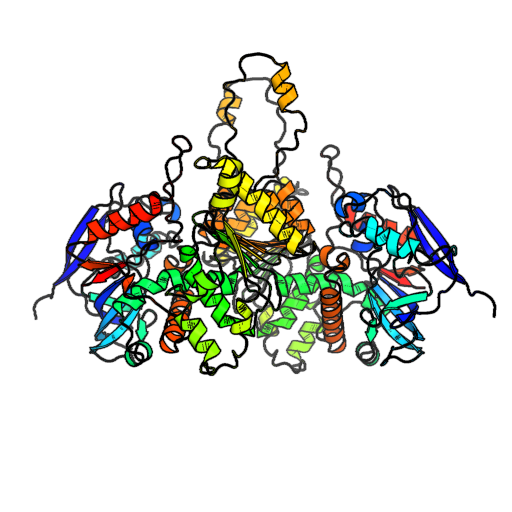 19.141 4.414 -2.889 1 84.69 212 GLY A O 1
ATOM 1525 N N . PRO A 1 213 ? 19.078 3.408 -4.875 1 89.94 213 PRO A N 1
ATOM 1526 C CA . PRO A 1 213 ? 19.234 4.648 -5.633 1 89.94 213 PRO A CA 1
ATOM 1527 C C . PRO A 1 213 ? 18.062 5.613 -5.453 1 89.94 213 PRO A C 1
ATOM 1529 O O . PRO A 1 213 ? 16.906 5.184 -5.426 1 89.94 213 PRO A O 1
ATOM 1532 N N . LEU A 1 214 ? 18.438 6.879 -5.211 1 93 214 LEU A N 1
ATOM 1533 C CA . LEU A 1 214 ? 17.438 7.941 -5.082 1 93 214 LEU A CA 1
ATOM 1534 C C . LEU A 1 214 ? 17.531 8.906 -6.258 1 93 214 LEU A C 1
ATOM 1536 O O . LEU A 1 214 ? 18.578 9.516 -6.492 1 93 214 LEU A O 1
ATOM 1540 N N . TYR A 1 215 ? 16.484 8.992 -7.066 1 95.62 215 TYR A N 1
ATOM 1541 C CA . TYR A 1 215 ? 16.344 9.977 -8.133 1 95.62 215 TYR A CA 1
ATOM 1542 C C . TYR A 1 215 ? 15.438 11.117 -7.699 1 95.62 215 TYR A C 1
ATOM 1544 O O . TYR A 1 215 ? 14.297 10.891 -7.281 1 95.62 215 TYR A O 1
ATOM 1552 N N . LEU A 1 216 ? 15.945 12.312 -7.734 1 96.06 216 LEU A N 1
ATOM 1553 C CA . LEU A 1 216 ? 15.18 13.492 -7.336 1 96.06 216 LEU A CA 1
ATOM 1554 C C . LEU A 1 216 ? 14.922 14.398 -8.531 1 96.06 216 LEU A C 1
ATOM 1556 O O . LEU A 1 216 ? 15.859 14.969 -9.102 1 96.06 216 LEU A O 1
ATOM 1560 N N . LEU A 1 217 ? 13.688 14.523 -8.961 1 97.25 217 LEU A N 1
ATOM 1561 C CA . LEU A 1 217 ? 13.258 15.445 -10.008 1 97.25 217 LEU A CA 1
ATOM 1562 C C . LEU A 1 217 ? 12.508 16.641 -9.414 1 97.25 217 LEU A C 1
ATOM 1564 O O . LEU A 1 217 ? 11.438 16.469 -8.836 1 97.25 217 LEU A O 1
ATOM 1568 N N . VAL A 1 218 ? 13.047 17.812 -9.539 1 95.5 218 VAL A N 1
ATOM 1569 C CA . VAL A 1 218 ? 12.352 19 -9.07 1 95.5 218 VAL A CA 1
ATOM 1570 C C . VAL A 1 218 ? 11.703 19.719 -10.25 1 95.5 218 VAL A C 1
ATOM 1572 O O . VAL A 1 218 ? 12.273 19.797 -11.336 1 95.5 218 VAL A O 1
ATOM 1575 N N . LEU A 1 219 ? 10.523 20.188 -10.078 1 93.25 219 LEU A N 1
ATOM 1576 C CA . LEU A 1 219 ? 9.789 20.859 -11.148 1 93.25 219 LEU A CA 1
ATOM 1577 C C . LEU A 1 219 ? 10.359 22.25 -11.406 1 93.25 219 LEU A C 1
ATOM 1579 O O . LEU A 1 219 ? 10.453 22.688 -12.555 1 93.25 219 LEU A O 1
ATOM 1583 N N . HIS A 1 220 ? 10.742 22.938 -10.281 1 90.5 220 HIS A N 1
ATOM 1584 C CA . HIS A 1 220 ? 11.242 24.312 -10.391 1 90.5 220 HIS A CA 1
ATOM 1585 C C . HIS A 1 220 ? 12.625 24.438 -9.766 1 90.5 220 HIS A C 1
ATOM 1587 O O . HIS A 1 220 ? 12.969 23.703 -8.836 1 90.5 220 HIS A O 1
ATOM 1593 N N . GLY A 1 221 ? 13.391 25.375 -10.32 1 89.75 221 GLY A N 1
ATOM 1594 C CA . GLY A 1 221 ? 14.719 25.625 -9.789 1 89.75 221 GLY A CA 1
ATOM 1595 C C . GLY A 1 221 ? 15.797 24.812 -10.484 1 89.75 221 GLY A C 1
ATOM 1596 O O . GLY A 1 221 ? 15.625 24.391 -11.633 1 89.75 221 GLY A O 1
ATOM 1597 N N . HIS A 1 222 ? 16.922 24.703 -9.836 1 91.69 222 HIS A N 1
ATOM 1598 C CA . HIS A 1 222 ? 18.031 23.969 -10.414 1 91.69 222 HIS A CA 1
ATOM 1599 C C . HIS A 1 222 ? 18.047 22.516 -9.93 1 91.69 222 HIS A C 1
ATOM 1601 O O . HIS A 1 222 ? 17.438 22.203 -8.914 1 91.69 222 HIS A O 1
ATOM 1607 N N . ALA A 1 223 ? 18.703 21.719 -10.711 1 94.62 223 ALA A N 1
ATOM 1608 C CA . ALA A 1 223 ? 18.828 20.312 -10.344 1 94.62 223 ALA A CA 1
ATOM 1609 C C . ALA A 1 223 ? 19.562 20.156 -9.008 1 94.62 223 ALA A C 1
ATOM 1611 O O . ALA A 1 223 ? 20.656 20.688 -8.828 1 94.62 223 ALA A O 1
ATOM 1612 N N . PRO A 1 224 ? 18.891 19.469 -8.102 1 92.75 224 PRO A N 1
ATOM 1613 C CA . PRO A 1 224 ? 19.547 19.297 -6.801 1 92.75 224 PRO A CA 1
ATOM 1614 C C . PRO A 1 224 ? 20.797 18.438 -6.871 1 92.75 224 PRO A C 1
ATOM 1616 O O . PRO A 1 224 ? 20.812 17.422 -7.57 1 92.75 224 PRO A O 1
ATOM 1619 N N . SER A 1 225 ? 21.859 18.891 -6.211 1 89.62 225 SER A N 1
ATOM 1620 C CA . SER A 1 225 ? 23.109 18.141 -6.098 1 89.62 225 SER A CA 1
ATOM 1621 C C . SER A 1 225 ? 23.344 17.656 -4.672 1 89.62 225 SER A C 1
ATOM 1623 O O . SER A 1 225 ? 22.594 18.016 -3.762 1 89.62 225 SER A O 1
ATOM 1625 N N . ARG A 1 226 ? 24.344 16.844 -4.574 1 85.5 226 ARG A N 1
ATOM 1626 C CA . ARG A 1 226 ? 24.734 16.391 -3.244 1 85.5 226 ARG A CA 1
ATOM 1627 C C . ARG A 1 226 ? 25.125 17.562 -2.355 1 85.5 226 ARG A C 1
ATOM 1629 O O . ARG A 1 226 ? 24.797 17.594 -1.167 1 85.5 226 ARG A O 1
ATOM 1636 N N . ALA A 1 227 ? 25.734 18.469 -2.986 1 86.56 227 ALA A N 1
ATOM 1637 C CA . ALA A 1 227 ? 26.156 19.656 -2.258 1 86.56 227 ALA A CA 1
ATOM 1638 C C . ALA A 1 227 ? 24.953 20.453 -1.765 1 86.56 227 ALA A C 1
ATOM 1640 O O . ALA A 1 227 ? 24.984 21.031 -0.673 1 86.56 227 ALA A O 1
ATOM 1641 N N . ASP A 1 228 ? 23.938 20.516 -2.561 1 89.88 228 ASP A N 1
ATOM 1642 C CA . ASP A 1 228 ? 22.734 21.234 -2.162 1 89.88 228 ASP A CA 1
ATOM 1643 C C . ASP A 1 228 ? 22.094 20.594 -0.927 1 89.88 228 ASP A C 1
ATOM 1645 O O . ASP A 1 228 ? 21.641 21.281 -0.028 1 89.88 228 ASP A O 1
ATOM 1649 N N . LEU A 1 229 ? 22.094 19.281 -0.865 1 87.88 229 LEU A N 1
ATOM 1650 C CA . LEU A 1 229 ? 21.531 18.562 0.275 1 87.88 229 LEU A CA 1
ATOM 1651 C C . LEU A 1 229 ? 22.391 18.734 1.514 1 87.88 229 LEU A C 1
ATOM 1653 O O . LEU A 1 229 ? 21.875 18.938 2.617 1 87.88 229 LEU A O 1
ATOM 1657 N N . GLU A 1 230 ? 23.734 18.734 1.308 1 85.5 230 GLU A N 1
ATOM 1658 C CA . GLU A 1 230 ? 24.672 18.875 2.412 1 85.5 230 GLU A CA 1
ATOM 1659 C C . GLU A 1 230 ? 24.594 20.266 3.023 1 85.5 230 GLU A C 1
ATOM 1661 O O . GLU A 1 230 ? 24.906 20.469 4.199 1 85.5 230 GLU A O 1
ATOM 1666 N N . ARG A 1 231 ? 24.109 21.219 2.225 1 88.31 231 ARG A N 1
ATOM 1667 C CA . ARG A 1 231 ? 24.047 22.609 2.691 1 88.31 231 ARG A CA 1
ATOM 1668 C C . ARG A 1 231 ? 22.641 22.953 3.195 1 88.31 231 ARG A C 1
ATOM 1670 O O . ARG A 1 231 ? 22.453 23.969 3.848 1 88.31 231 ARG A O 1
ATOM 1677 N N . HIS A 1 232 ? 21.719 22.109 2.879 1 88.56 232 HIS A N 1
ATOM 1678 C CA . HIS A 1 232 ? 20.328 22.406 3.248 1 88.56 232 HIS A CA 1
ATOM 1679 C C . HIS A 1 232 ? 20.172 22.453 4.762 1 88.56 232 HIS A C 1
ATOM 1681 O O . HIS A 1 232 ? 20.562 21.516 5.461 1 88.56 232 HIS A O 1
ATOM 1687 N N . PRO A 1 233 ? 19.531 23.438 5.297 1 88.12 233 PRO A N 1
ATOM 1688 C CA . PRO A 1 233 ? 19.453 23.641 6.746 1 88.12 233 PRO A CA 1
ATOM 1689 C C . PRO A 1 233 ? 18.734 22.5 7.461 1 88.12 233 PRO A C 1
ATOM 1691 O O . PRO A 1 233 ? 19.016 22.219 8.625 1 88.12 233 PRO A O 1
ATOM 1694 N N . LEU A 1 234 ? 17.812 21.891 6.77 1 90.06 234 LEU A N 1
ATOM 1695 C CA . LEU A 1 234 ? 17.016 20.828 7.398 1 90.06 234 LEU A CA 1
ATOM 1696 C C . LEU A 1 234 ? 17.719 19.484 7.25 1 90.06 234 LEU A C 1
ATOM 1698 O O . LEU A 1 234 ? 17.297 18.5 7.863 1 90.06 234 LEU A O 1
ATOM 1702 N N . ILE A 1 235 ? 18.75 19.391 6.465 1 89.06 235 ILE A N 1
ATOM 1703 C CA . ILE A 1 235 ? 19.391 18.109 6.184 1 89.06 235 ILE A CA 1
ATOM 1704 C C . ILE A 1 235 ? 20.812 18.094 6.762 1 89.06 235 ILE A C 1
ATOM 1706 O O . ILE A 1 235 ? 21.25 17.094 7.32 1 89.06 235 ILE A O 1
ATOM 1710 N N . ARG A 1 236 ? 21.531 19.172 6.777 1 87.12 236 ARG A N 1
ATOM 1711 C CA . ARG A 1 236 ? 22.938 19.328 7.164 1 87.12 236 ARG A CA 1
ATOM 1712 C C . ARG A 1 236 ? 23.172 18.781 8.57 1 87.12 236 ARG A C 1
ATOM 1714 O O . ARG A 1 236 ? 24.109 18.031 8.805 1 87.12 236 ARG A O 1
ATOM 1721 N N . PRO A 1 237 ? 22.312 19.141 9.492 1 86.62 237 PRO A N 1
ATOM 1722 C CA . PRO A 1 237 ? 22.562 18.672 10.852 1 86.62 237 PRO A CA 1
ATOM 1723 C C . PRO A 1 237 ? 22.516 17.156 10.984 1 86.62 237 PRO A C 1
ATOM 1725 O O . PRO A 1 237 ? 23.125 16.594 11.891 1 86.62 237 PRO A O 1
ATOM 1728 N N . LEU A 1 238 ? 21.781 16.562 10.148 1 87.5 238 LEU A N 1
ATOM 1729 C CA . LEU A 1 238 ? 21.578 15.117 10.242 1 87.5 238 LEU A CA 1
ATOM 1730 C C . LEU A 1 238 ? 22.719 14.359 9.578 1 87.5 238 LEU A C 1
ATOM 1732 O O . LEU A 1 238 ? 22.984 13.203 9.914 1 87.5 238 LEU A O 1
ATOM 1736 N N . LEU A 1 239 ? 23.312 14.922 8.594 1 81.56 239 LEU A N 1
ATOM 1737 C CA . LEU A 1 239 ? 24.453 14.312 7.934 1 81.56 239 LEU A CA 1
ATOM 1738 C C . LEU A 1 239 ? 25.688 14.367 8.828 1 81.56 239 LEU A C 1
ATOM 1740 O O . LEU A 1 239 ? 26.5 13.43 8.836 1 81.56 239 LEU A O 1
ATOM 1744 N N . ALA A 1 240 ? 25.859 15.414 9.508 1 70.94 240 ALA A N 1
ATOM 1745 C CA . ALA A 1 240 ? 26.984 15.57 10.43 1 70.94 240 ALA A CA 1
ATOM 1746 C C . ALA A 1 240 ? 26.922 14.555 11.562 1 70.94 240 ALA A C 1
ATOM 1748 O O . ALA A 1 240 ? 27.938 14.016 11.984 1 70.94 240 ALA A O 1
ATOM 1749 N N . ALA A 1 241 ? 25.734 14.266 11.914 1 64.25 241 ALA A N 1
ATOM 1750 C CA . ALA A 1 241 ? 25.547 13.312 13.008 1 64.25 241 ALA A CA 1
ATOM 1751 C C . ALA A 1 241 ? 25.906 11.898 12.57 1 64.25 241 ALA A C 1
ATOM 1753 O O . ALA A 1 241 ? 26.484 11.125 13.352 1 64.25 241 ALA A O 1
ATOM 1754 N N . VAL A 1 242 ? 25.625 11.555 11.336 1 60.97 242 VAL A N 1
ATOM 1755 C CA . VAL A 1 242 ? 25.922 10.234 10.797 1 60.97 242 VAL A CA 1
ATOM 1756 C C . VAL A 1 242 ? 27.422 10.062 10.656 1 60.97 242 VAL A C 1
ATOM 1758 O O . VAL A 1 242 ? 27.969 9 10.969 1 60.97 242 VAL A O 1
ATOM 1761 N N . THR A 1 243 ? 28.109 11.141 10.18 1 57.38 243 THR A N 1
ATOM 1762 C CA . THR A 1 243 ? 29.547 11.094 9.992 1 57.38 243 THR A CA 1
ATOM 1763 C C . THR A 1 243 ? 30.266 11.008 11.328 1 57.38 243 THR A C 1
ATOM 1765 O O . THR A 1 243 ? 31.344 10.398 11.43 1 57.38 243 THR A O 1
ATOM 1768 N N . ARG A 1 244 ? 29.672 11.773 12.336 1 52 244 ARG A N 1
ATOM 1769 C CA . ARG A 1 244 ? 30.359 11.781 13.633 1 52 244 ARG A CA 1
ATOM 1770 C C . ARG A 1 244 ? 30.109 10.492 14.391 1 52 244 ARG A C 1
ATOM 1772 O O . ARG A 1 244 ? 30.75 10.227 15.414 1 52 244 ARG A O 1
ATOM 1779 N N . GLY A 1 245 ? 29.703 9.484 13.852 1 49.84 245 GLY A N 1
ATOM 1780 C CA . GLY A 1 245 ? 29.469 8.227 14.555 1 49.84 245 GLY A CA 1
ATOM 1781 C C . GLY A 1 245 ? 28.516 8.359 15.719 1 49.84 245 GLY A C 1
ATOM 1782 O O . GLY A 1 245 ? 28.484 7.504 16.609 1 49.84 245 GLY A O 1
ATOM 1783 N N . GLU A 1 246 ? 28.016 9.414 16.047 1 48.56 246 GLU A N 1
ATOM 1784 C CA . GLU A 1 246 ? 27.312 9.688 17.297 1 48.56 246 GLU A CA 1
ATOM 1785 C C . GLU A 1 246 ? 25.891 9.141 17.25 1 48.56 246 GLU A C 1
ATOM 1787 O O . GLU A 1 246 ? 25.172 9.18 18.25 1 48.56 246 GLU A O 1
ATOM 1792 N N . THR A 1 247 ? 25.328 9.078 16.172 1 48.5 247 THR A N 1
ATOM 1793 C CA . THR A 1 247 ? 23.984 8.523 16.281 1 48.5 247 THR A CA 1
ATOM 1794 C C . THR A 1 247 ? 24.031 7.094 16.797 1 48.5 247 THR A C 1
ATOM 1796 O O . THR A 1 247 ? 24.781 6.262 16.297 1 48.5 247 THR A O 1
ATOM 1799 N N . LYS A 1 248 ? 23.922 6.949 18.078 1 39.97 248 LYS A N 1
ATOM 1800 C CA . LYS A 1 248 ? 23.969 5.66 18.766 1 39.97 248 LYS A CA 1
ATOM 1801 C C . LYS A 1 248 ? 23.469 4.535 17.875 1 39.97 248 LYS A C 1
ATOM 1803 O O . LYS A 1 248 ? 23.609 3.357 18.203 1 39.97 248 LYS A O 1
ATOM 1808 N N . GLY A 1 249 ? 22.422 4.738 17.188 1 39.72 249 GLY A N 1
ATOM 1809 C CA . GLY A 1 249 ? 22.109 3.609 16.328 1 39.72 249 GLY A CA 1
ATOM 1810 C C . GLY A 1 249 ? 23.062 3.463 15.156 1 39.72 249 GLY A C 1
ATOM 1811 O O . GLY A 1 249 ? 23.797 4.402 14.828 1 39.72 249 GLY A O 1
ATOM 1812 N N . GLY A 1 250 ? 23.703 2.285 14.914 1 37.31 250 GLY A N 1
ATOM 1813 C CA . GLY A 1 250 ? 24.594 1.75 13.898 1 37.31 250 GLY A CA 1
ATOM 1814 C C . GLY A 1 250 ? 24.5 2.477 12.57 1 37.31 250 GLY A C 1
ATOM 1815 O O . GLY A 1 250 ? 24.703 1.877 11.516 1 37.31 250 GLY A O 1
ATOM 1816 N N . ALA A 1 251 ? 24 3.641 12.648 1 40.62 251 ALA A N 1
ATOM 1817 C CA . ALA A 1 251 ? 23.812 4.215 11.312 1 40.62 251 ALA A CA 1
ATOM 1818 C C . ALA A 1 251 ? 25.172 4.555 10.688 1 40.62 251 ALA A C 1
ATOM 1820 O O . ALA A 1 251 ? 25.719 5.633 10.93 1 40.62 251 ALA A O 1
ATOM 1821 N N . LEU A 1 252 ? 26.219 3.879 10.844 1 41.19 252 LEU A N 1
ATOM 1822 C CA . LEU A 1 252 ? 27.453 4.012 10.094 1 41.19 252 LEU A CA 1
ATOM 1823 C C . LEU A 1 252 ? 27.219 4.664 8.742 1 41.19 252 LEU A C 1
ATOM 1825 O O . LEU A 1 252 ? 28.141 5.23 8.141 1 41.19 252 LEU A O 1
ATOM 1829 N N . GLY A 1 253 ? 26.188 4.23 7.809 1 43.44 253 GLY A N 1
ATOM 1830 C CA . GLY A 1 253 ? 26.031 4.164 6.363 1 43.44 253 GLY A CA 1
ATOM 1831 C C . GLY A 1 253 ? 25.438 5.426 5.77 1 43.44 253 GLY A C 1
ATOM 1832 O O . GLY A 1 253 ? 24.906 5.398 4.66 1 43.44 253 GLY A O 1
ATOM 1833 N N . ALA A 1 254 ? 25.281 6.477 6.453 1 49 254 ALA A N 1
ATOM 1834 C CA . ALA A 1 254 ? 24.703 7.676 5.836 1 49 254 ALA A CA 1
ATOM 1835 C C . ALA A 1 254 ? 25.609 8.195 4.719 1 49 254 ALA A C 1
ATOM 1837 O O . ALA A 1 254 ? 25.125 8.68 3.697 1 49 254 ALA A O 1
ATOM 1838 N N . GLY A 1 255 ? 26.922 8.266 4.992 1 50.66 255 GLY A N 1
ATOM 1839 C CA . GLY A 1 255 ? 27.828 8.69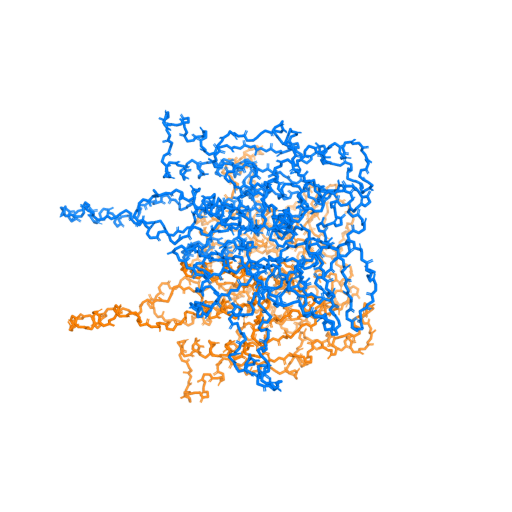5 3.932 1 50.66 255 GLY A CA 1
ATOM 1840 C C . GLY A 1 255 ? 27.484 8.102 2.58 1 50.66 255 GLY A C 1
ATOM 1841 O O . GLY A 1 255 ? 27.766 8.695 1.54 1 50.66 255 GLY A O 1
ATOM 1842 N N . THR A 1 256 ? 26.719 7 2.697 1 58.5 256 THR A N 1
ATOM 1843 C CA . THR A 1 256 ? 26.453 6.246 1.478 1 58.5 256 THR A CA 1
ATOM 1844 C C . THR A 1 256 ? 25.062 6.566 0.947 1 58.5 256 THR A C 1
ATOM 1846 O O . THR A 1 256 ? 24.781 6.398 -0.244 1 58.5 256 THR A O 1
ATOM 1849 N N . PHE A 1 257 ? 24.172 7.199 1.858 1 61.94 257 PHE A N 1
ATOM 1850 C CA . PHE A 1 257 ? 22.797 7.402 1.427 1 61.94 257 PHE A CA 1
ATOM 1851 C C . PHE A 1 257 ? 22.734 8.414 0.292 1 61.94 257 PHE A C 1
ATOM 1853 O O . PHE A 1 257 ? 21.938 8.266 -0.637 1 61.94 257 PHE A O 1
ATOM 1860 N N . LEU A 1 258 ? 23.688 9.367 0.237 1 67.94 258 LEU A N 1
ATOM 1861 C CA . LEU A 1 258 ? 23.594 10.422 -0.766 1 67.94 258 LEU A CA 1
ATOM 1862 C C . LEU A 1 258 ? 24.594 10.195 -1.894 1 67.94 258 LEU A C 1
ATOM 1864 O O . LEU A 1 258 ? 24.641 10.961 -2.859 1 67.94 258 LEU A O 1
ATOM 1868 N N . GLU A 1 259 ? 25.109 9 -1.707 1 69.94 259 GLU A N 1
ATOM 1869 C CA . GLU A 1 259 ? 26.109 8.773 -2.744 1 69.94 259 GLU A CA 1
ATOM 1870 C C . GLU A 1 259 ? 25.469 8.445 -4.082 1 69.94 259 GLU A C 1
ATOM 1872 O O . GLU A 1 259 ? 25.969 8.844 -5.137 1 69.94 259 GLU A O 1
ATOM 1877 N N . ASP A 1 260 ? 24.312 7.902 -4.023 1 76 260 ASP A N 1
ATOM 1878 C CA . ASP A 1 260 ? 23.656 7.445 -5.25 1 76 260 ASP A CA 1
ATOM 1879 C C . ASP A 1 260 ? 22.5 8.367 -5.641 1 76 260 ASP A C 1
ATOM 1881 O O . ASP A 1 260 ? 21.609 7.969 -6.395 1 76 260 ASP A O 1
ATOM 1885 N N . LEU A 1 261 ? 22.578 9.617 -5.113 1 86.69 261 LEU A N 1
ATOM 1886 C CA . LEU A 1 261 ? 21.531 10.578 -5.457 1 86.69 261 LEU A CA 1
ATOM 1887 C C . LEU A 1 261 ? 21.75 11.141 -6.859 1 86.69 261 LEU A C 1
ATOM 1889 O O . LEU A 1 261 ? 22.875 11.547 -7.199 1 86.69 261 LEU A O 1
ATOM 1893 N N . VAL A 1 262 ? 20.797 11.094 -7.707 1 92.19 262 VAL A N 1
ATOM 1894 C CA . VAL A 1 262 ? 20.812 11.727 -9.023 1 92.19 262 VAL A CA 1
ATOM 1895 C C . VAL A 1 262 ? 19.672 12.734 -9.125 1 92.19 262 VAL A C 1
ATOM 1897 O O . VAL A 1 262 ? 18.5 12.383 -8.938 1 92.19 262 VAL A O 1
ATOM 1900 N N . GLY A 1 263 ? 20.062 14 -9.328 1 94.88 263 GLY A N 1
ATOM 1901 C CA . GLY A 1 263 ? 19.078 15.07 -9.375 1 94.88 263 GLY A CA 1
ATOM 1902 C C . GLY A 1 263 ? 18.859 15.617 -10.773 1 94.88 263 GLY A C 1
ATOM 1903 O O . GLY A 1 263 ? 19.797 15.695 -11.57 1 94.88 263 GLY A O 1
ATOM 1904 N N . PHE A 1 264 ? 17.594 15.953 -11.07 1 96.25 264 PHE A N 1
ATOM 1905 C CA . PHE A 1 264 ? 17.203 16.594 -12.328 1 96.25 264 PHE A CA 1
ATOM 1906 C C . PHE A 1 264 ? 16.281 17.766 -12.07 1 96.25 264 PHE A C 1
ATOM 1908 O O . PHE A 1 264 ? 15.633 17.844 -11.023 1 96.25 264 PHE A O 1
ATOM 1915 N N . SER A 1 265 ? 16.297 18.656 -12.977 1 96.06 265 SER A N 1
ATOM 1916 C CA . SER A 1 265 ? 15.344 19.766 -12.977 1 96.06 265 SER A CA 1
ATOM 1917 C C . SER A 1 265 ? 14.5 19.766 -14.25 1 96.06 265 SER A C 1
ATOM 1919 O O . SER A 1 265 ? 15.031 19.875 -15.352 1 96.06 265 SER A O 1
ATOM 1921 N N . VAL A 1 266 ? 13.242 19.719 -14.055 1 94.75 266 VAL A N 1
ATOM 1922 C CA . VAL A 1 266 ? 12.32 19.688 -15.18 1 94.75 266 VAL A CA 1
ATOM 1923 C C . VAL A 1 266 ? 12.344 21.047 -15.898 1 94.75 266 VAL A C 1
ATOM 1925 O O . VAL A 1 266 ? 12.367 21.094 -17.141 1 94.75 266 VAL A O 1
ATOM 1928 N N . GLU A 1 267 ? 12.352 22.094 -15.086 1 93.31 267 GLU A N 1
ATOM 1929 C CA . GLU A 1 267 ? 12.383 23.453 -15.633 1 93.31 267 GLU A CA 1
ATOM 1930 C C . GLU A 1 267 ? 13.656 23.688 -16.438 1 93.31 267 GLU A C 1
ATOM 1932 O O . GLU A 1 267 ? 13.609 24.203 -17.547 1 93.31 267 GLU A O 1
ATOM 1937 N N . GLU A 1 268 ? 14.812 23.297 -15.883 1 93.44 268 GLU A N 1
ATOM 1938 C CA . GLU A 1 268 ? 16.078 23.469 -16.578 1 93.44 268 GLU A CA 1
ATOM 1939 C C . GLU A 1 268 ? 16.125 22.672 -17.875 1 93.44 268 GLU A C 1
ATOM 1941 O O . GLU A 1 268 ? 16.625 23.141 -18.891 1 93.44 268 GLU A O 1
ATOM 1946 N N . HIS A 1 269 ? 15.602 21.469 -17.797 1 93.75 269 HIS A N 1
ATOM 1947 C CA . HIS A 1 269 ? 15.562 20.609 -18.984 1 93.75 269 HIS A CA 1
ATOM 1948 C C . HIS A 1 269 ? 14.664 21.203 -20.062 1 93.75 269 HIS A C 1
ATOM 1950 O O . HIS A 1 269 ? 14.992 21.125 -21.25 1 93.75 269 HIS A O 1
ATOM 1956 N N . ALA A 1 270 ? 13.547 21.766 -19.625 1 91.88 270 ALA A N 1
ATOM 1957 C CA . ALA A 1 270 ? 12.617 22.375 -20.562 1 91.88 270 ALA A CA 1
ATOM 1958 C C . ALA A 1 270 ? 13.219 23.625 -21.203 1 91.88 270 ALA A C 1
ATOM 1960 O O . ALA A 1 270 ? 13.016 23.906 -22.375 1 91.88 270 ALA A O 1
ATOM 1961 N N . LYS A 1 271 ? 13.93 24.453 -20.469 1 89.62 271 LYS A N 1
ATOM 1962 C CA . LYS A 1 271 ? 14.531 25.688 -20.938 1 89.62 271 LYS A CA 1
ATOM 1963 C C . LYS A 1 271 ? 15.641 25.422 -21.953 1 89.62 271 LYS A C 1
ATOM 1965 O O . LYS A 1 271 ? 15.852 26.188 -22.875 1 89.62 271 LYS A O 1
ATOM 1970 N N . GLN A 1 272 ? 16.359 24.438 -21.609 1 83.56 272 GLN A N 1
ATOM 1971 C CA . GLN A 1 272 ? 17.438 24.094 -22.516 1 83.56 272 GLN A CA 1
ATOM 1972 C C . GLN A 1 272 ? 16.922 23.781 -23.906 1 83.56 272 GLN A C 1
ATOM 1974 O O . GLN A 1 272 ? 17.578 24.078 -24.906 1 83.56 272 GLN A O 1
ATOM 1979 N N . SER A 1 273 ? 15.695 23.344 -23.938 1 72.38 273 SER A N 1
ATOM 1980 C CA . SER A 1 273 ? 15.117 22.984 -25.219 1 72.38 273 SER A CA 1
ATOM 1981 C C . SER A 1 273 ? 14.469 24.172 -25.906 1 72.38 273 SER A C 1
ATOM 1983 O O . SER A 1 273 ? 14.414 24.25 -27.125 1 72.38 273 SER A O 1
ATOM 1985 N N . LEU A 1 274 ? 13.953 25.219 -25.125 1 74.62 274 LEU A N 1
ATOM 1986 C CA . LEU A 1 274 ? 13.117 26.234 -25.734 1 74.62 274 LEU A CA 1
ATOM 1987 C C . LEU A 1 274 ? 13.75 27.625 -25.594 1 74.62 274 LEU A C 1
ATOM 1989 O O . LEU A 1 274 ? 13.477 28.516 -26.375 1 74.62 274 LEU A O 1
ATOM 1993 N N . GLY A 1 275 ? 14.68 27.984 -24.703 1 68.19 275 GLY A N 1
ATOM 1994 C CA . GLY A 1 275 ? 15.297 29.281 -24.469 1 68.19 275 GLY A CA 1
ATOM 1995 C C . GLY A 1 275 ? 14.375 30.266 -23.766 1 68.19 275 GLY A C 1
ATOM 1996 O O . GLY A 1 275 ? 14.711 31.438 -23.609 1 68.19 275 GLY A O 1
ATOM 1997 N N . LYS A 1 276 ? 13.117 30.016 -23.562 1 78.38 276 LYS A N 1
ATOM 1998 C CA . LYS A 1 276 ? 12.141 30.844 -22.859 1 78.38 276 LYS A CA 1
ATOM 1999 C C . LYS A 1 276 ? 11.492 30.062 -21.719 1 78.38 276 LYS A C 1
ATOM 2001 O O . LYS A 1 276 ? 11.758 28.875 -21.531 1 78.38 276 LYS A O 1
ATOM 2006 N N . ALA A 1 277 ? 10.75 30.875 -20.875 1 83.19 277 ALA A N 1
ATOM 2007 C CA . ALA A 1 277 ? 10.031 30.234 -19.781 1 83.19 277 ALA A CA 1
ATOM 2008 C C . ALA A 1 277 ? 9.062 29.172 -20.312 1 83.19 277 ALA A C 1
ATOM 2010 O O . ALA A 1 277 ? 8.242 29.453 -21.188 1 83.19 277 ALA A O 1
ATOM 2011 N N . PRO A 1 278 ? 9.195 28 -19.875 1 87.25 278 PRO A N 1
ATOM 2012 C CA . PRO A 1 278 ? 8.406 26.906 -20.438 1 87.25 278 PRO A CA 1
ATOM 2013 C C . PRO A 1 278 ? 6.934 26.969 -20.016 1 87.25 278 PRO A C 1
ATOM 2015 O O . PRO A 1 278 ? 6.617 27.375 -18.906 1 87.25 278 PRO A O 1
ATOM 2018 N N . THR A 1 279 ? 6.07 26.656 -20.953 1 83.88 279 THR A N 1
ATOM 2019 C CA . THR A 1 279 ? 4.645 26.5 -20.703 1 83.88 279 THR A CA 1
ATOM 2020 C C . THR A 1 279 ? 4.379 25.219 -19.906 1 83.88 279 THR A C 1
ATOM 2022 O O . THR A 1 279 ? 5.25 24.344 -19.797 1 83.88 279 THR A O 1
ATOM 2025 N N . PRO A 1 280 ? 3.227 25.141 -19.25 1 82.75 280 PRO A N 1
ATOM 2026 C CA . PRO A 1 280 ? 2.877 23.922 -18.516 1 82.75 280 PRO A CA 1
ATOM 2027 C C . PRO A 1 280 ? 2.971 22.672 -19.391 1 82.75 280 PRO A C 1
ATOM 2029 O O . PRO A 1 280 ? 3.361 21.609 -18.906 1 82.75 280 PRO A O 1
ATOM 2032 N N . GLU A 1 281 ? 2.621 22.812 -20.625 1 83.38 281 GLU A N 1
ATOM 2033 C CA . GLU A 1 281 ? 2.695 21.672 -21.531 1 83.38 281 GLU A CA 1
ATOM 2034 C C . GLU A 1 281 ? 4.145 21.266 -21.781 1 83.38 281 GLU A C 1
ATOM 2036 O O . GLU A 1 281 ? 4.445 20.062 -21.844 1 83.38 281 GLU A O 1
ATOM 2041 N N . GLN A 1 282 ? 4.922 22.25 -21.922 1 87.44 282 GLN A N 1
ATOM 2042 C CA . GLN A 1 282 ? 6.336 21.969 -22.141 1 87.44 282 GLN A CA 1
ATOM 2043 C C . GLN A 1 282 ? 6.969 21.359 -20.891 1 87.44 282 GLN A C 1
ATOM 2045 O O . GLN A 1 282 ? 7.852 20.5 -21 1 87.44 282 GLN A O 1
ATOM 2050 N N . MET A 1 283 ? 6.551 21.828 -19.766 1 90.62 283 MET A N 1
ATOM 2051 C CA . MET A 1 283 ? 7.008 21.25 -18.5 1 90.62 283 MET A CA 1
ATOM 2052 C C . MET A 1 283 ? 6.629 19.781 -18.422 1 90.62 283 MET A C 1
ATOM 2054 O O . MET A 1 283 ? 7.426 18.953 -17.969 1 90.62 283 MET A O 1
ATOM 2058 N N . ALA A 1 284 ? 5.414 19.469 -18.844 1 89.25 284 ALA A N 1
ATOM 2059 C CA . ALA A 1 284 ? 4.934 18.094 -18.828 1 89.25 284 ALA A CA 1
ATOM 2060 C C . ALA A 1 284 ? 5.77 17.203 -19.75 1 89.25 284 ALA A C 1
ATOM 2062 O O . ALA A 1 284 ? 6.098 16.078 -19.391 1 89.25 284 ALA A O 1
ATOM 2063 N N . VAL A 1 285 ? 6.059 17.703 -20.875 1 89.88 285 VAL A N 1
ATOM 2064 C CA . VAL A 1 285 ? 6.883 16.969 -21.812 1 89.88 285 VAL A CA 1
ATOM 2065 C C . VAL A 1 285 ? 8.266 16.734 -21.234 1 89.88 285 VAL A C 1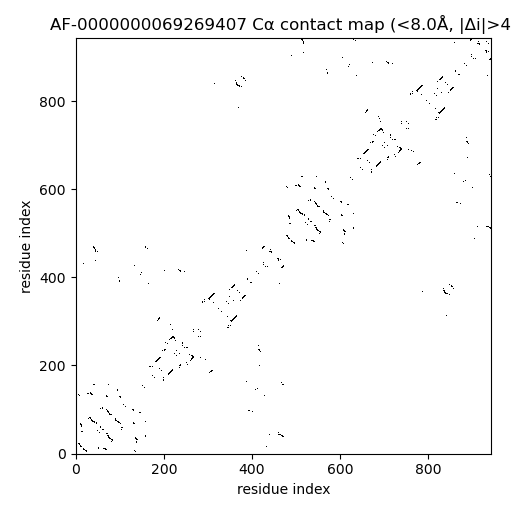
ATOM 2067 O O . VAL A 1 285 ? 8.805 15.617 -21.297 1 89.88 285 VAL A O 1
ATOM 2070 N N . SER A 1 286 ? 8.812 17.781 -20.703 1 93.31 286 SER A N 1
ATOM 2071 C CA . SER A 1 286 ? 10.125 17.672 -20.062 1 93.31 286 SER A CA 1
ATOM 2072 C C . SER A 1 286 ? 10.117 16.641 -18.938 1 93.31 286 SER A C 1
ATOM 2074 O O . SER A 1 286 ? 11.055 15.852 -18.812 1 93.31 286 SER A O 1
ATOM 2076 N N . LEU A 1 287 ? 9.102 16.688 -18.125 1 94.88 287 LEU A N 1
ATOM 2077 C CA . LEU A 1 287 ? 8.977 15.711 -17.047 1 94.88 287 LEU A CA 1
ATOM 2078 C C . LEU A 1 287 ? 8.93 14.289 -17.594 1 94.88 287 LEU A C 1
ATOM 2080 O O . LEU A 1 287 ? 9.602 13.398 -17.062 1 94.88 287 LEU A O 1
ATOM 2084 N N . ARG A 1 288 ? 8.219 14.047 -18.641 1 93.88 288 ARG A N 1
ATOM 2085 C CA . ARG A 1 288 ? 8.125 12.719 -19.25 1 93.88 288 ARG A CA 1
ATOM 2086 C C . ARG A 1 288 ? 9.484 12.234 -19.734 1 93.88 288 ARG A C 1
ATOM 2088 O O . ARG A 1 288 ? 9.852 11.07 -19.531 1 93.88 288 ARG A O 1
ATOM 2095 N N . GLU A 1 289 ? 10.148 13.109 -20.328 1 93.62 289 GLU A N 1
ATOM 2096 C CA . GLU A 1 289 ? 11.461 12.758 -20.859 1 93.62 289 GLU A CA 1
ATOM 2097 C C . GLU A 1 289 ? 12.438 12.414 -19.75 1 93.62 289 GLU A C 1
ATOM 2099 O O . GLU A 1 289 ? 13.227 11.477 -19.859 1 93.62 289 GLU A O 1
ATOM 2104 N N . LEU A 1 290 ? 12.391 13.156 -18.734 1 96.31 290 LEU A N 1
ATOM 2105 C CA . LEU A 1 290 ? 13.289 12.906 -17.609 1 96.31 290 LEU A CA 1
ATOM 2106 C C . LEU A 1 290 ? 12.938 11.602 -16.906 1 96.31 290 LEU A C 1
ATOM 2108 O O . LEU A 1 290 ? 13.82 10.867 -16.453 1 96.31 290 LEU A O 1
ATOM 2112 N N . VAL A 1 291 ? 11.664 11.344 -16.734 1 96.19 291 VAL A N 1
ATOM 2113 C CA . VAL A 1 291 ? 11.242 10.078 -16.141 1 96.19 291 VAL A CA 1
ATOM 2114 C C . VAL A 1 291 ? 11.75 8.922 -17 1 96.19 291 VAL A C 1
ATOM 2116 O O . VAL A 1 291 ? 12.219 7.91 -16.469 1 96.19 291 VAL A O 1
ATOM 2119 N N . ALA A 1 292 ? 11.672 9.055 -18.281 1 92.88 292 ALA A N 1
ATOM 2120 C CA . ALA A 1 292 ? 12.188 8.023 -19.172 1 92.88 292 ALA A CA 1
ATOM 2121 C C . ALA A 1 292 ? 13.695 7.836 -18.984 1 92.88 292 ALA A C 1
ATOM 2123 O O . ALA A 1 292 ? 14.195 6.711 -19.047 1 92.88 292 ALA A O 1
ATOM 2124 N N . ARG A 1 293 ? 14.352 8.93 -18.828 1 94.5 293 ARG A N 1
ATOM 2125 C CA . ARG A 1 293 ? 15.789 8.875 -18.578 1 94.5 293 ARG A CA 1
ATOM 2126 C C . ARG A 1 293 ? 16.094 8.133 -17.281 1 94.5 293 ARG A C 1
ATOM 2128 O O . ARG A 1 293 ? 17.047 7.34 -17.234 1 94.5 293 ARG A O 1
ATOM 2135 N N . VAL A 1 294 ? 15.359 8.422 -16.266 1 95.5 294 VAL A N 1
ATOM 2136 C CA . VAL A 1 294 ? 15.539 7.738 -14.984 1 95.5 294 VAL A CA 1
ATOM 2137 C C . VAL A 1 294 ? 15.266 6.242 -15.156 1 95.5 294 VAL A C 1
ATOM 2139 O O . VAL A 1 294 ? 16.016 5.41 -14.633 1 95.5 294 VAL A O 1
ATOM 2142 N N . PHE A 1 295 ? 14.234 5.879 -15.914 1 93.88 295 PHE A N 1
ATOM 2143 C CA . PHE A 1 295 ? 13.922 4.477 -16.172 1 93.88 295 PHE A CA 1
ATOM 2144 C C . PHE A 1 295 ? 15.102 3.775 -16.844 1 93.88 295 PHE A C 1
ATOM 2146 O O . PHE A 1 295 ? 15.477 2.67 -16.453 1 93.88 295 PHE A O 1
ATOM 2153 N N . ALA A 1 296 ? 15.625 4.398 -17.75 1 90.44 296 ALA A N 1
ATOM 2154 C CA . ALA A 1 296 ? 16.781 3.836 -18.453 1 90.44 296 ALA A CA 1
ATOM 2155 C C . ALA A 1 296 ? 17.953 3.633 -17.5 1 90.44 296 ALA A C 1
ATOM 2157 O O . ALA A 1 296 ? 18.703 2.662 -17.641 1 90.44 296 ALA A O 1
ATOM 2158 N N . ALA A 1 297 ? 18.094 4.492 -16.594 1 91.06 297 ALA A N 1
ATOM 2159 C CA . ALA A 1 297 ? 19.203 4.43 -15.648 1 91.06 297 ALA A CA 1
ATOM 2160 C C . ALA A 1 297 ? 19.062 3.229 -14.719 1 91.06 297 ALA A C 1
ATOM 2162 O O . ALA A 1 297 ? 20.031 2.797 -14.094 1 91.06 297 ALA A O 1
ATOM 2163 N N . THR A 1 298 ? 17.859 2.668 -14.562 1 89.31 298 THR A N 1
ATOM 2164 C CA . THR A 1 298 ? 17.641 1.496 -13.719 1 89.31 298 THR A CA 1
ATOM 2165 C C . THR A 1 298 ? 17.969 0.215 -14.484 1 89.31 298 THR A C 1
ATOM 2167 O O . THR A 1 298 ? 17.734 -0.887 -13.984 1 89.31 298 THR A O 1
ATOM 2170 N N . GLY A 1 299 ? 18.453 0.292 -15.695 1 82.81 299 GLY A N 1
ATOM 2171 C CA . GLY A 1 299 ? 18.75 -0.876 -16.516 1 82.81 299 GLY A CA 1
ATOM 2172 C C . GLY A 1 299 ? 17.5 -1.588 -17 1 82.81 299 GLY A C 1
ATOM 2173 O O . GLY A 1 299 ? 17.531 -2.793 -17.266 1 82.81 299 GLY A O 1
ATOM 2174 N N . GLY A 1 300 ? 16.391 -0.865 -16.906 1 80.31 300 GLY A N 1
ATOM 2175 C CA . GLY A 1 300 ? 15.133 -1.438 -17.391 1 80.31 300 GLY A CA 1
ATOM 2176 C C . GLY A 1 300 ? 14.359 -2.158 -16.297 1 80.31 300 GLY A C 1
ATOM 2177 O O . GLY A 1 300 ? 13.242 -2.625 -16.531 1 80.31 300 GLY A O 1
ATOM 2178 N N . SER A 1 301 ? 14.844 -2.229 -15.133 1 85.31 301 SER A N 1
ATOM 2179 C CA . SER A 1 301 ? 14.172 -2.904 -14.031 1 85.31 301 SER A CA 1
ATOM 2180 C C . SER A 1 301 ? 13.023 -2.068 -13.484 1 85.31 301 SER A C 1
ATOM 2182 O O . SER A 1 301 ? 12.109 -2.6 -12.852 1 85.31 301 SER A O 1
ATOM 2184 N N . GLY A 1 302 ? 13.133 -0.73 -13.758 1 91.88 302 GLY A N 1
ATOM 2185 C CA . GLY A 1 302 ? 12.078 0.168 -13.297 1 91.88 302 GLY A CA 1
ATOM 2186 C C . GLY A 1 302 ? 12.289 0.649 -11.875 1 91.88 302 GLY A C 1
ATOM 2187 O O . GLY A 1 302 ? 13.297 0.325 -11.242 1 91.88 302 GLY A O 1
ATOM 2188 N N . LEU A 1 303 ? 11.344 1.5 -11.438 1 95.5 303 LEU A N 1
ATOM 2189 C CA . LEU A 1 303 ? 11.375 2.109 -10.109 1 95.5 303 LEU A CA 1
ATOM 2190 C C . LEU A 1 303 ? 10.445 1.367 -9.148 1 95.5 303 LEU A C 1
ATOM 2192 O O . LEU A 1 303 ? 9.297 1.088 -9.484 1 95.5 303 LEU A O 1
ATOM 2196 N N . ASP A 1 304 ? 10.969 1.079 -7.973 1 95.06 304 ASP A N 1
ATOM 2197 C CA . ASP A 1 304 ? 10.164 0.364 -6.988 1 95.06 304 ASP A CA 1
ATOM 2198 C C . ASP A 1 304 ? 9.125 1.288 -6.352 1 95.06 304 ASP A C 1
ATOM 2200 O O . ASP A 1 304 ? 8.062 0.834 -5.918 1 95.06 304 ASP A O 1
ATOM 2204 N N . ALA A 1 305 ? 9.469 2.549 -6.25 1 97.12 305 ALA A N 1
ATOM 2205 C CA . ALA A 1 305 ? 8.547 3.535 -5.688 1 97.12 305 ALA A CA 1
ATOM 2206 C C . ALA A 1 305 ? 8.703 4.887 -6.375 1 97.12 305 ALA A C 1
ATOM 2208 O O . ALA A 1 305 ? 9.82 5.305 -6.691 1 97.12 305 ALA A O 1
ATOM 2209 N N . VAL A 1 306 ? 7.562 5.523 -6.609 1 98 306 VAL A N 1
ATOM 2210 C CA . VAL A 1 306 ? 7.527 6.875 -7.168 1 98 306 VAL A CA 1
ATOM 2211 C C . VAL A 1 306 ? 6.66 7.773 -6.289 1 98 306 VAL A C 1
ATOM 2213 O O . VAL A 1 306 ? 5.496 7.461 -6.027 1 98 306 VAL A O 1
ATOM 2216 N N . LEU A 1 307 ? 7.246 8.766 -5.742 1 97.81 307 LEU A N 1
ATOM 2217 C CA . LEU A 1 307 ? 6.504 9.82 -5.062 1 97.81 307 LEU A CA 1
ATOM 2218 C C . LEU A 1 307 ? 6.32 11.031 -5.977 1 97.81 307 LEU A C 1
ATOM 2220 O O . LEU A 1 307 ? 7.293 11.688 -6.344 1 97.81 307 LEU A O 1
ATOM 2224 N N . ALA A 1 308 ? 5.121 11.273 -6.41 1 96.62 308 ALA A N 1
ATOM 2225 C CA . ALA A 1 308 ? 4.809 12.398 -7.293 1 96.62 308 ALA A CA 1
ATOM 2226 C C . ALA A 1 308 ? 4.008 13.469 -6.559 1 96.62 308 ALA A C 1
ATOM 2228 O O . ALA A 1 308 ? 2.787 13.359 -6.434 1 96.62 308 ALA A O 1
ATOM 2229 N N . LEU A 1 309 ? 4.676 14.492 -6.176 1 93.88 309 LEU A N 1
ATOM 2230 C CA . LEU A 1 309 ? 4.039 15.594 -5.461 1 93.88 309 LEU A CA 1
ATOM 2231 C C . LEU A 1 309 ? 3.756 16.766 -6.398 1 93.88 309 LEU A C 1
ATOM 2233 O O . LEU A 1 309 ? 4.648 17.219 -7.117 1 93.88 309 LEU A O 1
ATOM 2237 N N . ASP A 1 310 ? 2.541 17.219 -6.367 1 89.38 310 ASP A N 1
ATOM 2238 C CA . ASP A 1 310 ? 2.088 18.375 -7.133 1 89.38 310 ASP A CA 1
ATOM 2239 C C . ASP A 1 310 ? 2.254 18.125 -8.633 1 89.38 310 ASP A C 1
ATOM 2241 O O . ASP A 1 310 ? 2.701 19.016 -9.359 1 89.38 310 ASP A O 1
ATOM 2245 N N . VAL A 1 311 ? 2.107 16.922 -9.023 1 91.06 311 VAL A N 1
ATOM 2246 C CA . VAL A 1 311 ? 2.053 16.531 -10.422 1 91.06 311 VAL A CA 1
ATOM 2247 C C . VAL A 1 311 ? 0.601 16.328 -10.852 1 91.06 311 VAL A C 1
ATOM 2249 O O . VAL A 1 311 ? -0.139 15.57 -10.211 1 91.06 311 VAL A O 1
ATOM 2252 N N . ASP A 1 312 ? 0.207 17.016 -11.836 1 87.81 312 ASP A N 1
ATOM 2253 C CA . ASP A 1 312 ? -1.168 16.906 -12.312 1 87.81 312 ASP A CA 1
ATOM 2254 C C . ASP A 1 312 ? -1.371 15.617 -13.094 1 87.81 312 ASP A C 1
ATOM 2256 O O . ASP A 1 312 ? -0.839 15.461 -14.195 1 87.81 312 ASP A O 1
ATOM 2260 N N . LEU A 1 313 ? -2.119 14.758 -12.586 1 90.06 313 LEU A N 1
ATOM 2261 C CA . LEU A 1 313 ? -2.402 13.469 -13.211 1 90.06 313 LEU A CA 1
ATOM 2262 C C . LEU A 1 313 ? -3.881 13.352 -13.555 1 90.06 313 LEU A C 1
ATOM 2264 O O . LEU A 1 313 ? -4.398 12.242 -13.711 1 90.06 313 LEU A O 1
A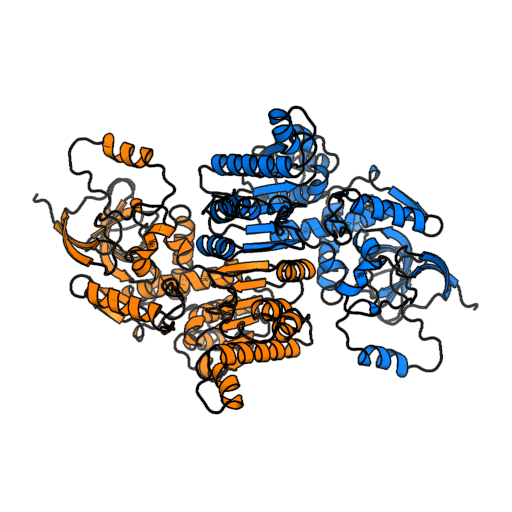TOM 2268 N N . GLY A 1 314 ? -4.555 14.492 -13.562 1 82.62 314 GLY A N 1
ATOM 2269 C CA . GLY A 1 314 ? -5.961 14.539 -13.922 1 82.62 314 GLY A CA 1
ATOM 2270 C C . GLY A 1 314 ? -6.191 14.516 -15.422 1 82.62 314 GLY A C 1
ATOM 2271 O O . GLY A 1 314 ? -5.273 14.234 -16.188 1 82.62 314 GLY A O 1
ATOM 2272 N N . PRO A 1 315 ? -7.574 14.578 -15.766 1 77.12 315 PRO A N 1
ATOM 2273 C CA . PRO A 1 315 ? -7.898 14.539 -17.188 1 77.12 315 PRO A CA 1
ATOM 2274 C C . PRO A 1 315 ? -7.25 15.68 -17.984 1 77.12 315 PRO A C 1
ATOM 2276 O O . PRO A 1 315 ? -7.105 16.797 -17.453 1 77.12 315 PRO A O 1
ATOM 2279 N N . GLU A 1 316 ? -6.609 15.289 -19.016 1 62.91 316 GLU A N 1
ATOM 2280 C CA . GLU A 1 316 ? -6.043 16.328 -19.875 1 62.91 316 GLU A CA 1
ATOM 2281 C C . GLU A 1 316 ? -7.137 17.188 -20.484 1 62.91 316 GLU A C 1
ATOM 2283 O O . GLU A 1 316 ? -8.141 16.656 -20.984 1 62.91 316 GLU A O 1
ATOM 2288 N N . GLU A 1 317 ? -7.523 18.328 -20.016 1 54.22 317 GLU A N 1
ATOM 2289 C CA . GLU A 1 317 ? -8.461 19.203 -20.719 1 54.22 317 GLU A CA 1
ATOM 2290 C C . GLU A 1 317 ? -8.312 19.078 -22.219 1 54.22 317 GLU A C 1
ATOM 2292 O O . GLU A 1 317 ? -7.195 19.078 -22.75 1 54.22 317 GLU A O 1
ATOM 2297 N N . ARG A 1 318 ? -9.391 18.422 -22.906 1 39.59 318 ARG A N 1
ATOM 2298 C CA . ARG A 1 318 ? -9.453 18.516 -24.359 1 39.59 318 ARG A CA 1
ATOM 2299 C C . ARG A 1 318 ? -9.164 19.938 -24.828 1 39.59 318 ARG A C 1
ATOM 2301 O O . ARG A 1 318 ? -9.789 20.891 -24.359 1 39.59 318 ARG A O 1
ATOM 2308 N N . LEU A 1 319 ? -8.172 20.328 -25.234 1 35.28 319 LEU A N 1
ATOM 2309 C CA . LEU A 1 319 ? -8.156 21.484 -26.125 1 35.28 319 LEU A CA 1
ATOM 2310 C C . LEU A 1 319 ? -9.422 21.547 -26.969 1 35.28 319 LEU A C 1
ATOM 2312 O O . LEU A 1 319 ? -9.773 20.578 -27.641 1 35.28 319 LEU A O 1
ATOM 2316 N N . SER A 1 320 ? -10.508 22.312 -26.781 1 30.39 320 SER A N 1
ATOM 2317 C CA . SER A 1 320 ? -11.695 22.703 -27.547 1 30.39 320 SER A CA 1
ATOM 2318 C C . SER A 1 320 ? -11.43 22.656 -29.047 1 30.39 320 SER A C 1
ATOM 2320 O O . SER A 1 320 ? -10.297 22.844 -29.484 1 30.39 320 SER A O 1
ATOM 2322 N N . ALA A 1 321 ? -12.555 22.281 -29.906 1 32.59 321 ALA A N 1
ATOM 2323 C CA . ALA A 1 321 ? -13.141 22.391 -31.234 1 32.59 321 ALA A CA 1
ATOM 2324 C C . ALA A 1 321 ? -12.953 23.797 -31.797 1 32.59 321 ALA A C 1
ATOM 2326 O O . ALA A 1 321 ? -13.445 24.109 -32.875 1 32.59 321 ALA A O 1
ATOM 2327 N N . ASP A 1 322 ? -12.586 24.812 -31.281 1 32.25 322 ASP A N 1
ATOM 2328 C CA . ASP A 1 322 ? -12.789 25.922 -32.219 1 32.25 322 ASP A CA 1
ATOM 2329 C C . ASP A 1 322 ? -12.203 25.609 -33.594 1 32.25 322 ASP A C 1
ATOM 2331 O O . ASP A 1 322 ? -12.336 26.391 -34.5 1 32.25 322 ASP A O 1
ATOM 2335 N N . ALA A 1 323 ? -11.297 24.672 -33.75 1 31.77 323 ALA A N 1
ATOM 2336 C CA . ALA A 1 323 ? -11.039 24.547 -35.188 1 31.77 323 ALA A CA 1
ATOM 2337 C C . ALA A 1 323 ? -12.047 23.609 -35.844 1 31.77 323 ALA A C 1
ATOM 2339 O O . ALA A 1 323 ? -11.859 23.188 -37 1 31.77 323 ALA A O 1
ATOM 2340 N N . ALA A 1 324 ? -13.094 23.047 -35.188 1 31.33 324 ALA A N 1
ATOM 2341 C CA . ALA A 1 324 ? -13.945 22.156 -35.969 1 31.33 324 ALA A CA 1
ATOM 2342 C C . ALA A 1 324 ? -14.812 22.953 -36.938 1 31.33 324 ALA A C 1
ATOM 2344 O O . ALA A 1 324 ? -15.727 22.391 -37.562 1 31.33 324 ALA A O 1
ATOM 2345 N N . GLN A 1 325 ? -14.938 24.156 -37.094 1 31.61 325 GLN A N 1
ATOM 2346 C CA . GLN A 1 325 ? -15.875 24.438 -38.156 1 31.61 325 GLN A CA 1
ATOM 2347 C C . GLN A 1 325 ? -15.492 23.688 -39.438 1 31.61 325 GLN A C 1
ATOM 2349 O O . GLN A 1 325 ? -16.344 23.453 -40.312 1 31.61 325 GLN A O 1
ATOM 2354 N N . GLY A 1 326 ? -14.312 23.922 -40.062 1 29.94 326 GLY A N 1
ATOM 2355 C CA . GLY A 1 326 ? -14.336 23.531 -41.438 1 29.94 326 GLY A CA 1
ATOM 2356 C C . GLY A 1 326 ? -14.422 22.031 -41.656 1 29.94 326 GLY A C 1
ATOM 2357 O O . GLY A 1 326 ? -15.492 21.5 -41.969 1 29.94 326 GLY A O 1
ATOM 2358 N N . ASP A 1 327 ? -13.25 21.375 -42.281 1 29.3 327 ASP A N 1
ATOM 2359 C CA . ASP A 1 327 ? -13.32 20.203 -43.156 1 29.3 327 ASP A CA 1
ATOM 2360 C C . ASP A 1 327 ? -13.461 18.922 -42.344 1 29.3 327 ASP A C 1
ATOM 2362 O O . ASP A 1 327 ? -12.828 18.766 -41.281 1 29.3 327 ASP A O 1
ATOM 2366 N N . LEU A 1 328 ? -14.586 18.109 -42.438 1 30.16 328 LEU A N 1
ATOM 2367 C CA . LEU A 1 328 ? -14.961 16.734 -42.125 1 30.16 328 LEU A CA 1
ATOM 2368 C C . LEU A 1 328 ? -13.719 15.852 -42.031 1 30.16 328 LEU A C 1
ATOM 2370 O O . LEU A 1 328 ? -13.711 14.867 -41.312 1 30.16 328 LEU A O 1
ATOM 2374 N N . ASP A 1 329 ? -12.883 16.188 -42.969 1 29.44 329 ASP A N 1
ATOM 2375 C CA . ASP A 1 329 ? -11.695 15.367 -43.156 1 29.44 329 ASP A CA 1
ATOM 2376 C C . ASP A 1 329 ? -10.836 15.359 -41.906 1 29.44 329 ASP A C 1
ATOM 2378 O O . ASP A 1 329 ? -10.25 14.336 -41.531 1 29.44 329 ASP A O 1
ATOM 2382 N N . ALA A 1 330 ? -10.844 16.578 -41.281 1 29.61 330 ALA A N 1
ATOM 2383 C CA . ALA A 1 330 ? -9.922 16.734 -40.156 1 29.61 330 ALA A CA 1
ATOM 2384 C C . ALA A 1 330 ? -10.461 16.031 -38.906 1 29.61 330 ALA A C 1
ATOM 2386 O O . ALA A 1 330 ? -9.688 15.664 -38.031 1 29.61 330 ALA A O 1
ATOM 2387 N N . ALA A 1 331 ? -11.75 15.992 -38.75 1 29.03 331 ALA A N 1
ATOM 2388 C CA . ALA A 1 331 ? -12.398 15.25 -37.688 1 29.03 331 ALA A CA 1
ATOM 2389 C C . ALA A 1 331 ? -12.031 13.766 -37.719 1 29.03 331 ALA A C 1
ATOM 2391 O O . ALA A 1 331 ? -11.812 13.133 -36.688 1 29.03 331 ALA A O 1
ATOM 2392 N N . CYS A 1 332 ? -12.195 13.188 -38.906 1 29.91 332 CYS A N 1
ATOM 2393 C CA . CYS A 1 332 ? -11.828 11.805 -39.188 1 29.91 332 CYS A CA 1
ATOM 2394 C C . CYS A 1 332 ? -10.344 11.57 -38.906 1 29.91 332 CYS A C 1
ATOM 2396 O O . CYS A 1 332 ? -9.945 10.453 -38.594 1 29.91 332 CYS A O 1
ATOM 2398 N N . ALA A 1 333 ? -9.547 12.555 -39.406 1 28.3 333 ALA A N 1
ATOM 2399 C CA . ALA A 1 333 ? -8.109 12.445 -39.188 1 28.3 333 ALA A CA 1
ATOM 2400 C C . ALA A 1 333 ? -7.785 12.445 -37.719 1 28.3 333 ALA A C 1
ATOM 2402 O O . ALA A 1 333 ? -6.75 11.922 -37.281 1 28.3 333 ALA A O 1
ATOM 2403 N N . ALA A 1 334 ? -8.641 13.141 -36.906 1 29.61 334 ALA A N 1
ATOM 2404 C CA . ALA A 1 334 ? -8.453 13.273 -35.469 1 29.61 334 ALA A CA 1
ATOM 2405 C C . ALA A 1 334 ? -8.797 11.969 -34.75 1 29.61 334 ALA A C 1
ATOM 2407 O O . ALA A 1 334 ? -8.281 11.703 -33.656 1 29.61 334 ALA A O 1
ATOM 2408 N N . LEU A 1 335 ? -9.82 11.281 -35.125 1 28.38 335 LEU A N 1
ATOM 2409 C CA . LEU A 1 335 ? -10.141 9.914 -34.719 1 28.38 335 LEU A CA 1
ATOM 2410 C C . LEU A 1 335 ? -8.969 8.977 -35 1 28.38 335 LEU A C 1
ATOM 2412 O O . LEU A 1 335 ? -9.039 7.785 -34.719 1 28.38 335 LEU A O 1
ATOM 2416 N N . GLU A 1 336 ? -8.281 9.25 -36.062 1 28.5 336 GLU A N 1
ATOM 2417 C CA . GLU A 1 336 ? -7.168 8.359 -36.375 1 28.5 336 GLU A CA 1
ATOM 2418 C C . GLU A 1 336 ? -6.316 8.117 -35.125 1 28.5 336 GLU A C 1
ATOM 2420 O O . GLU A 1 336 ? -6.145 9.016 -34.281 1 28.5 336 GLU A O 1
ATOM 2425 N N . THR A 1 337 ? -6.051 6.82 -34.812 1 31.77 337 THR A N 1
ATOM 2426 C CA . THR A 1 337 ? -5.301 6.109 -33.781 1 31.77 337 THR A CA 1
ATOM 2427 C C . THR A 1 337 ? -4.078 6.918 -33.344 1 31.77 337 THR A C 1
ATOM 2429 O O . THR A 1 337 ? -2.973 6.691 -33.844 1 31.77 337 THR A O 1
ATOM 2432 N N . SER A 1 338 ? -4 8.125 -33.531 1 33.16 338 SER A N 1
ATOM 2433 C CA . SER A 1 338 ? -2.857 8.992 -33.25 1 33.16 338 SER A CA 1
ATOM 2434 C C . SER A 1 338 ? -2.33 8.742 -31.828 1 33.16 338 SER A C 1
ATOM 2436 O O . SER A 1 338 ? -3.109 8.617 -30.875 1 33.16 338 SER A O 1
ATOM 2438 N N . GLN A 1 339 ? -1.146 8.219 -31.672 1 38.56 339 GLN A N 1
ATOM 2439 C CA . GLN A 1 339 ? -0.289 7.848 -30.562 1 38.56 339 GLN A CA 1
ATOM 2440 C C . GLN A 1 339 ? -0.253 8.953 -29.5 1 38.56 339 GLN A C 1
ATOM 2442 O O . GLN A 1 339 ? 0.527 9.898 -29.609 1 38.56 339 GLN A O 1
ATOM 2447 N N . ARG A 1 340 ? -1.339 9.539 -29.219 1 46.25 340 ARG A N 1
ATOM 2448 C CA . ARG A 1 340 ? -1.273 10.5 -28.125 1 46.25 340 ARG A CA 1
ATOM 2449 C C . ARG A 1 340 ? -0.175 10.125 -27.141 1 46.25 340 ARG A C 1
ATOM 2451 O O . ARG A 1 340 ? -0.036 8.953 -26.766 1 46.25 340 ARG A O 1
ATOM 2458 N N . PRO A 1 341 ? 0.693 11.086 -27.156 1 49.94 341 PRO A N 1
ATOM 2459 C CA . PRO A 1 341 ? 1.717 10.781 -26.156 1 49.94 341 PRO A CA 1
ATOM 2460 C C . PRO A 1 341 ? 1.125 10.289 -24.844 1 49.94 341 PRO A C 1
ATOM 2462 O O . PRO A 1 341 ? 0.008 10.672 -24.484 1 49.94 341 PRO A O 1
ATOM 2465 N N . PRO A 1 342 ? 1.709 9.359 -24.406 1 61.41 342 PRO A N 1
ATOM 2466 C CA . PRO A 1 342 ? 1.204 8.852 -23.125 1 61.41 342 PRO A CA 1
ATOM 2467 C C . PRO A 1 342 ? 0.979 9.961 -22.109 1 61.41 342 PRO A C 1
ATOM 2469 O O . PRO A 1 342 ? 1.72 10.945 -22.078 1 61.41 342 PRO A O 1
ATOM 2472 N N . THR A 1 343 ? -0.071 9.859 -21.5 1 81.06 343 THR A N 1
ATOM 2473 C CA . THR A 1 343 ? -0.33 10.766 -20.391 1 81.06 343 THR A CA 1
ATOM 2474 C C . THR A 1 343 ? 0.786 10.672 -19.344 1 81.06 343 THR A C 1
ATOM 2476 O O . THR A 1 343 ? 1.607 9.758 -19.391 1 81.06 343 THR A O 1
ATOM 2479 N N . LEU A 1 344 ? 0.989 11.688 -18.688 1 89.75 344 LEU A N 1
ATOM 2480 C CA . LEU A 1 344 ? 1.976 11.688 -17.609 1 89.75 344 LEU A CA 1
ATOM 2481 C C . LEU A 1 344 ? 1.776 10.484 -16.688 1 89.75 344 LEU A C 1
ATOM 2483 O O . LEU A 1 344 ? 2.748 9.859 -16.25 1 89.75 344 LEU A O 1
ATOM 2487 N N . LEU A 1 345 ? 0.517 10.195 -16.438 1 92.75 345 LEU A N 1
ATOM 2488 C CA . LEU A 1 345 ? 0.246 9.039 -15.594 1 92.75 345 LEU A CA 1
ATOM 2489 C C . LEU A 1 345 ? 0.805 7.766 -16.234 1 92.75 345 LEU A C 1
ATOM 2491 O O . LEU A 1 345 ? 1.473 6.977 -15.562 1 92.75 345 LEU A O 1
ATOM 2495 N N . ARG A 1 346 ? 0.588 7.578 -17.453 1 91 346 ARG A N 1
ATOM 2496 C CA . ARG A 1 346 ? 1.078 6.398 -18.156 1 91 346 ARG A CA 1
ATOM 2497 C C . ARG A 1 346 ? 2.6 6.316 -18.109 1 91 346 ARG A C 1
ATOM 2499 O O . ARG A 1 346 ? 3.164 5.234 -17.953 1 91 346 ARG A O 1
ATOM 2506 N N . THR A 1 347 ? 3.174 7.488 -18.266 1 92.44 347 THR A N 1
ATOM 2507 C CA . THR A 1 347 ? 4.633 7.543 -18.188 1 92.44 347 THR A CA 1
ATOM 2508 C C . THR A 1 347 ? 5.129 7.102 -16.828 1 92.44 347 THR A C 1
ATOM 2510 O O . THR A 1 347 ? 6.074 6.32 -16.719 1 92.44 347 THR A O 1
ATOM 2513 N N . LEU A 1 348 ? 4.527 7.59 -15.812 1 95.62 348 LEU A N 1
ATOM 2514 C CA . LEU A 1 348 ? 4.922 7.219 -14.461 1 95.62 348 LEU A CA 1
ATOM 2515 C C . LEU A 1 348 ? 4.672 5.734 -14.211 1 95.62 348 LEU A C 1
ATOM 2517 O O . LEU A 1 348 ? 5.516 5.047 -13.625 1 95.62 348 LEU A O 1
ATOM 2521 N N . LEU A 1 349 ? 3.514 5.246 -14.656 1 94 349 LEU A N 1
ATOM 2522 C CA . LEU A 1 349 ? 3.191 3.834 -14.484 1 94 349 LEU A CA 1
ATOM 2523 C C . LEU A 1 349 ? 4.176 2.955 -15.242 1 94 349 LEU A C 1
ATOM 2525 O O . LEU A 1 349 ? 4.594 1.908 -14.742 1 94 349 LEU A O 1
ATOM 2529 N N . GLY A 1 350 ? 4.555 3.391 -16.422 1 91.38 350 GLY A N 1
ATOM 2530 C CA . GLY A 1 350 ? 5.516 2.662 -17.234 1 91.38 350 GLY A CA 1
ATOM 2531 C C . GLY A 1 350 ? 6.887 2.566 -16.578 1 91.38 350 GLY A C 1
ATOM 2532 O O . GLY A 1 350 ? 7.621 1.603 -16.812 1 91.38 350 GLY A O 1
ATOM 2533 N N . ALA A 1 351 ? 7.199 3.518 -15.773 1 94.81 351 ALA A N 1
ATOM 2534 C CA . ALA A 1 351 ? 8.523 3.572 -15.164 1 94.81 351 ALA A CA 1
ATOM 2535 C C . ALA A 1 351 ? 8.578 2.727 -13.898 1 94.81 351 ALA A C 1
ATOM 2537 O O . ALA A 1 351 ? 9.656 2.486 -13.352 1 94.81 351 ALA A O 1
ATOM 2538 N N . LEU A 1 352 ? 7.41 2.25 -13.422 1 95.12 352 LEU A N 1
ATOM 2539 C CA . LEU A 1 352 ? 7.375 1.438 -12.211 1 95.12 352 LEU A CA 1
ATOM 2540 C C . LEU A 1 352 ? 7.934 0.043 -12.477 1 95.12 352 LEU A C 1
ATOM 2542 O O . LEU A 1 352 ? 7.727 -0.52 -13.555 1 95.12 352 LEU A O 1
ATOM 2546 N N . ALA A 1 353 ? 8.664 -0.456 -11.508 1 93.12 353 ALA A N 1
ATOM 2547 C CA . ALA A 1 353 ? 9.07 -1.859 -11.5 1 93.12 353 ALA A CA 1
ATOM 2548 C C . ALA A 1 353 ? 7.891 -2.768 -11.156 1 93.12 353 ALA A C 1
ATOM 2550 O O . ALA A 1 353 ? 6.82 -2.291 -10.781 1 93.12 353 ALA A O 1
ATOM 2551 N N . LEU A 1 354 ? 8.094 -4.07 -11.383 1 90.06 354 LEU A N 1
ATOM 2552 C CA . LEU A 1 354 ? 7.113 -5.039 -10.906 1 90.06 354 LEU A CA 1
ATOM 2553 C C . LEU A 1 354 ? 6.844 -4.844 -9.414 1 90.06 354 LEU A C 1
ATOM 2555 O O . LEU A 1 354 ? 7.777 -4.711 -8.625 1 90.06 354 LEU A O 1
ATOM 2559 N N . ARG A 1 355 ? 5.496 -4.777 -9.148 1 92.19 355 ARG A N 1
ATOM 2560 C CA . ARG A 1 355 ? 5.039 -4.598 -7.773 1 92.19 355 ARG A CA 1
ATOM 2561 C C . ARG A 1 355 ? 5.469 -3.238 -7.227 1 92.19 355 ARG A C 1
ATOM 2563 O O . ARG A 1 355 ? 5.645 -3.078 -6.016 1 92.19 355 ARG A O 1
ATOM 2570 N N . GLY A 1 356 ? 5.727 -2.301 -8.148 1 94.25 356 GLY A N 1
ATOM 2571 C CA . GLY A 1 356 ? 6.055 -0.942 -7.746 1 94.25 356 GLY A CA 1
ATOM 2572 C C . GLY A 1 356 ? 4.871 -0.183 -7.18 1 94.25 356 GLY A C 1
ATOM 2573 O O . GLY A 1 356 ? 3.734 -0.659 -7.242 1 94.25 356 GLY A O 1
ATOM 2574 N N . ARG A 1 357 ? 5.125 0.959 -6.578 1 96.69 357 ARG A N 1
ATOM 2575 C CA . ARG A 1 357 ? 4.066 1.765 -5.98 1 96.69 357 ARG A CA 1
ATOM 2576 C C . ARG A 1 357 ? 4.199 3.23 -6.383 1 96.69 357 ARG A C 1
ATOM 2578 O O . ARG A 1 357 ? 5.305 3.775 -6.406 1 96.69 357 ARG A O 1
ATOM 2585 N N . LEU A 1 358 ? 3.094 3.791 -6.762 1 97.75 358 LEU A N 1
ATOM 2586 C CA . LEU A 1 358 ? 2.99 5.219 -7.043 1 97.75 358 LEU A CA 1
ATOM 2587 C C . LEU A 1 358 ? 2.248 5.941 -5.926 1 97.75 358 LEU A C 1
ATOM 2589 O O . LEU A 1 358 ? 1.129 5.562 -5.57 1 97.75 358 LEU A O 1
ATOM 2593 N N . VAL A 1 359 ? 2.904 6.887 -5.305 1 97.56 359 VAL A N 1
ATOM 2594 C CA . VAL A 1 359 ? 2.303 7.734 -4.285 1 97.56 359 VAL A CA 1
ATOM 2595 C C . VAL A 1 359 ? 2.115 9.148 -4.832 1 97.56 359 VAL A C 1
ATOM 2597 O O . VAL A 1 359 ? 3.047 9.734 -5.395 1 97.56 359 VAL A O 1
ATOM 2600 N N . THR A 1 360 ? 0.915 9.68 -4.77 1 96.06 360 THR A N 1
ATOM 2601 C CA . THR A 1 360 ? 0.645 11.008 -5.316 1 96.06 360 THR A CA 1
ATOM 2602 C C . THR A 1 360 ? -0.299 11.789 -4.406 1 96.06 360 THR A C 1
ATOM 2604 O O . THR A 1 360 ? -0.994 11.195 -3.574 1 96.06 360 THR A O 1
ATOM 2607 N N . ASN A 1 361 ? -0.224 13.062 -4.465 1 92.88 361 ASN A N 1
ATOM 2608 C CA . ASN A 1 361 ? -1.195 13.906 -3.775 1 92.88 361 ASN A CA 1
ATOM 2609 C C . ASN A 1 361 ? -2.174 14.547 -4.754 1 92.88 361 ASN A C 1
ATOM 2611 O O . ASN A 1 361 ? -2.844 15.531 -4.418 1 92.88 361 ASN A O 1
ATOM 2615 N N . CYS A 1 362 ? -2.209 14 -5.98 1 91.25 362 CYS A N 1
ATOM 2616 C CA . CYS A 1 362 ? -3.133 14.523 -6.977 1 91.25 362 CYS A CA 1
ATOM 2617 C C . CYS A 1 362 ? -4.578 14.211 -6.605 1 91.25 362 CYS A C 1
ATOM 2619 O O . CYS A 1 362 ? -4.969 13.039 -6.559 1 91.25 362 CYS A O 1
ATOM 2621 N N . ARG A 1 363 ? -5.383 15.18 -6.465 1 84.94 363 ARG A N 1
ATOM 2622 C CA . ARG A 1 363 ? -6.75 15.031 -5.973 1 84.94 363 ARG A CA 1
ATOM 2623 C C . ARG A 1 363 ? -7.664 14.469 -7.055 1 84.94 363 ARG A C 1
ATOM 2625 O O . ARG A 1 363 ? -8.586 13.703 -6.762 1 84.94 363 ARG A O 1
ATOM 2632 N N . ARG A 1 364 ? -7.453 14.805 -8.266 1 87 364 ARG A N 1
ATOM 2633 C CA . ARG A 1 364 ? -8.383 14.445 -9.328 1 87 364 ARG A CA 1
ATOM 2634 C C . ARG A 1 364 ? -7.734 13.484 -10.328 1 87 364 ARG A C 1
ATOM 2636 O O . ARG A 1 364 ? -7.832 13.688 -11.539 1 87 364 ARG A O 1
ATOM 2643 N N . LEU A 1 365 ? -7.055 12.57 -9.75 1 91.81 365 LEU A N 1
ATOM 2644 C CA . LEU A 1 365 ? -6.41 11.586 -10.609 1 91.81 365 LEU A CA 1
ATOM 2645 C C . LEU A 1 365 ? -7.449 10.766 -11.367 1 91.81 365 LEU A C 1
ATOM 2647 O O . LEU A 1 365 ? -8.445 10.336 -10.789 1 91.81 365 LEU A O 1
ATOM 2651 N N . GLU A 1 366 ? -7.27 10.68 -12.625 1 90.88 366 GLU A N 1
ATOM 2652 C CA . GLU A 1 366 ? -8.102 9.852 -13.492 1 90.88 366 GLU A CA 1
ATOM 2653 C C . GLU A 1 366 ? -7.312 8.672 -14.055 1 90.88 366 GLU A C 1
ATOM 2655 O O . GLU A 1 366 ? -6.145 8.82 -14.422 1 90.88 366 GLU A O 1
ATOM 2660 N N . MET A 1 367 ? -7.922 7.523 -14.055 1 91.31 367 MET A N 1
ATOM 2661 C CA . MET A 1 367 ? -7.312 6.336 -14.641 1 91.31 367 MET A CA 1
ATOM 2662 C C . MET A 1 367 ? -8.203 5.738 -15.719 1 91.31 367 MET A C 1
ATOM 2664 O O . MET A 1 367 ? -9.367 5.438 -15.477 1 91.31 367 MET A O 1
ATOM 2668 N N . THR A 1 368 ? -7.684 5.574 -16.938 1 88.38 368 THR A N 1
ATOM 2669 C CA . THR A 1 368 ? -8.359 4.844 -18.016 1 88.38 368 THR A CA 1
ATOM 2670 C C . THR A 1 368 ? -8.219 3.338 -17.812 1 88.38 368 THR A C 1
ATOM 2672 O O . THR A 1 368 ? -7.395 2.889 -17.016 1 88.38 368 THR A O 1
ATOM 2675 N N . PRO A 1 369 ? -9.016 2.566 -18.484 1 87 369 PRO A N 1
ATOM 2676 C CA . PRO A 1 369 ? -8.867 1.112 -18.391 1 87 369 PRO A CA 1
ATOM 2677 C C . PRO A 1 369 ? -7.469 0.634 -18.781 1 87 369 PRO A C 1
ATOM 2679 O O . PRO A 1 369 ? -6.969 -0.348 -18.219 1 87 369 PRO A O 1
ATOM 2682 N N . ALA A 1 370 ? -6.879 1.312 -19.672 1 85.81 370 ALA A N 1
ATOM 2683 C CA . ALA A 1 370 ? -5.516 0.965 -20.062 1 85.81 370 ALA A CA 1
ATOM 2684 C C . ALA A 1 370 ? -4.535 1.183 -18.922 1 85.81 370 ALA A C 1
ATOM 2686 O O . ALA A 1 370 ? -3.602 0.398 -18.734 1 85.81 370 ALA A O 1
ATOM 2687 N N . ASP A 1 371 ? -4.73 2.258 -18.172 1 90.12 371 ASP A N 1
ATOM 2688 C CA . ASP A 1 371 ? -3.908 2.5 -17 1 90.12 371 ASP A CA 1
ATOM 2689 C C . ASP A 1 371 ? -4.102 1.398 -15.961 1 90.12 371 ASP A C 1
ATOM 2691 O O . ASP A 1 371 ? -3.131 0.92 -15.367 1 90.12 371 ASP A O 1
ATOM 2695 N N . GLY A 1 372 ? -5.367 1.048 -15.805 1 90.31 372 GLY A N 1
ATOM 2696 C CA . GLY A 1 372 ? -5.66 -0.048 -14.898 1 90.31 372 GLY A CA 1
ATOM 2697 C C . GLY A 1 372 ? -4.992 -1.35 -15.297 1 90.31 372 GLY A C 1
ATOM 2698 O O . GLY A 1 372 ? -4.461 -2.066 -14.445 1 90.31 372 GLY A O 1
ATOM 2699 N N . GLU A 1 373 ? -4.992 -1.599 -16.531 1 87.75 373 GLU A N 1
ATOM 2700 C CA . GLU A 1 373 ? -4.359 -2.814 -17.031 1 87.75 373 GLU A CA 1
ATOM 2701 C C . GLU A 1 373 ? -2.852 -2.791 -16.797 1 87.75 373 GLU A C 1
ATOM 2703 O O . GLU A 1 373 ? -2.256 -3.814 -16.453 1 87.75 373 GLU A O 1
ATOM 2708 N N . HIS A 1 374 ? -2.318 -1.667 -17.016 1 88.94 374 HIS A N 1
ATOM 2709 C CA . HIS A 1 374 ? -0.888 -1.517 -16.766 1 88.94 374 HIS A CA 1
ATOM 2710 C C . HIS A 1 374 ? -0.546 -1.795 -15.305 1 88.94 374 HIS A C 1
ATOM 2712 O O . HIS A 1 374 ? 0.409 -2.518 -15.016 1 88.94 374 HIS A O 1
ATOM 2718 N N . LEU A 1 375 ? -1.327 -1.198 -14.414 1 92.19 375 LEU A N 1
ATOM 2719 C CA . LEU A 1 375 ? -1.12 -1.416 -12.992 1 92.19 375 LEU A CA 1
ATOM 2720 C C . LEU A 1 375 ? -1.318 -2.885 -12.633 1 92.19 375 LEU A C 1
ATOM 2722 O O . LEU A 1 375 ? -0.55 -3.445 -11.844 1 92.19 375 LEU A O 1
ATOM 2726 N N . TRP A 1 376 ? -2.287 -3.473 -13.203 1 89.69 376 TRP A N 1
ATOM 2727 C CA . TRP A 1 376 ? -2.564 -4.883 -12.945 1 89.69 376 TRP A CA 1
ATOM 2728 C C . TRP A 1 376 ? -1.43 -5.766 -13.453 1 89.69 376 TRP A C 1
ATOM 2730 O O . TRP A 1 376 ? -0.968 -6.664 -12.75 1 89.69 376 TRP A O 1
ATOM 2740 N N . THR A 1 377 ? -0.947 -5.488 -14.648 1 86.56 377 THR A N 1
ATOM 2741 C CA . THR A 1 377 ? 0.091 -6.301 -15.273 1 86.56 377 THR A CA 1
ATOM 2742 C C . THR A 1 377 ? 1.333 -6.363 -14.391 1 86.56 377 THR A C 1
ATOM 2744 O O . THR A 1 377 ? 1.959 -7.418 -14.266 1 86.56 377 THR A O 1
ATOM 2747 N N . LYS A 1 378 ? 1.602 -5.285 -13.742 1 89.69 378 LYS A N 1
ATOM 2748 C CA . LYS A 1 378 ? 2.814 -5.207 -12.93 1 89.69 378 LYS A CA 1
ATOM 2749 C C . LYS A 1 378 ? 2.502 -5.426 -11.453 1 89.69 378 LYS A C 1
ATOM 2751 O O . LYS A 1 378 ? 3.377 -5.266 -10.602 1 89.69 378 LYS A O 1
ATOM 2756 N N . GLU A 1 379 ? 1.229 -5.773 -11.195 1 92.44 379 GLU A N 1
ATOM 2757 C CA . GLU A 1 379 ? 0.798 -5.922 -9.812 1 92.44 379 GLU A CA 1
ATOM 2758 C C . GLU A 1 379 ? 1.224 -4.723 -8.969 1 92.44 379 GLU A C 1
ATOM 2760 O O . GLU A 1 379 ? 1.777 -4.883 -7.879 1 92.44 379 GLU A O 1
ATOM 2765 N N . CYS A 1 380 ? 0.951 -3.51 -9.422 1 94.44 380 CYS A N 1
ATOM 2766 C CA . CYS A 1 380 ? 1.373 -2.273 -8.773 1 94.44 380 CYS A CA 1
ATOM 2767 C C . CYS A 1 380 ? 0.275 -1.73 -7.867 1 94.44 380 CYS A C 1
ATOM 2769 O O . CYS A 1 380 ? -0.828 -2.279 -7.824 1 94.44 380 CYS A O 1
ATOM 2771 N N . SER A 1 381 ? 0.662 -0.721 -7.086 1 96.38 381 SER A N 1
ATOM 2772 C CA . SER A 1 381 ? -0.282 -0.037 -6.211 1 96.38 381 SER A CA 1
ATOM 2773 C C . SER A 1 381 ? -0.222 1.475 -6.402 1 96.38 381 SER A C 1
ATOM 2775 O O . SER A 1 381 ? 0.78 2.004 -6.887 1 96.38 381 SER A O 1
ATOM 2777 N N . LEU A 1 382 ? -1.318 2.107 -6.164 1 96.75 382 LEU A N 1
ATOM 2778 C CA . LEU A 1 382 ? -1.5 3.555 -6.18 1 96.75 382 LEU A CA 1
ATOM 2779 C C . LEU A 1 382 ? -1.982 4.059 -4.82 1 96.75 382 LEU A C 1
ATOM 2781 O O . LEU A 1 382 ? -2.949 3.529 -4.27 1 96.75 382 LEU A O 1
ATOM 2785 N N . SER A 1 383 ? -1.282 5.02 -4.277 1 96.5 383 SER A N 1
ATOM 2786 C CA . SER A 1 383 ? -1.658 5.582 -2.984 1 96.5 383 SER A CA 1
ATOM 2787 C C . SER A 1 383 ? -1.757 7.102 -3.051 1 96.5 383 SER A C 1
ATOM 2789 O O . SER A 1 383 ? -1.038 7.742 -3.82 1 96.5 383 SER A O 1
ATOM 2791 N N . PHE A 1 384 ? -2.604 7.609 -2.215 1 94.75 384 PHE A N 1
ATOM 2792 C CA . PHE A 1 384 ? -2.826 9.047 -2.184 1 94.75 384 PHE A CA 1
ATOM 2793 C C . PHE A 1 384 ? -2.348 9.641 -0.864 1 94.75 384 PHE A C 1
ATOM 2795 O O . PHE A 1 384 ? -2.562 9.062 0.2 1 94.75 384 PHE A O 1
ATOM 2802 N N . LEU A 1 385 ? -1.69 10.688 -0.992 1 93.81 385 LEU A N 1
ATOM 2803 C CA . LEU A 1 385 ? -1.247 11.445 0.17 1 93.81 385 LEU A CA 1
ATOM 2804 C C . LEU A 1 385 ? -2.143 12.664 0.398 1 93.81 385 LEU A C 1
ATOM 2806 O O . LEU A 1 385 ? -2.379 13.445 -0.523 1 93.81 385 LEU A O 1
ATOM 2810 N N . ASN A 1 386 ? -2.699 12.797 1.532 1 90.62 386 ASN A N 1
ATOM 2811 C CA . ASN A 1 386 ? -3.494 13.938 1.979 1 90.62 386 ASN A CA 1
ATOM 2812 C C . ASN A 1 386 ? -3.123 14.359 3.398 1 90.62 386 ASN A C 1
ATOM 2814 O O . ASN A 1 386 ? -3.58 13.75 4.371 1 90.62 386 ASN A O 1
ATOM 2818 N N . PRO A 1 387 ? -2.357 15.383 3.51 1 88.06 387 PRO A N 1
ATOM 2819 C CA . PRO A 1 387 ? -1.876 15.789 4.832 1 88.06 387 PRO A CA 1
ATOM 2820 C C . PRO A 1 387 ? -3.002 16.25 5.754 1 88.06 387 PRO A C 1
ATOM 2822 O O . PRO A 1 387 ? -2.795 16.406 6.957 1 88.06 387 PRO A O 1
ATOM 2825 N N . HIS A 1 388 ? -4.203 16.484 5.27 1 86 388 HIS A N 1
ATOM 2826 C CA . HIS A 1 388 ? -5.32 16.969 6.066 1 86 388 HIS A CA 1
ATOM 2827 C C . HIS A 1 388 ? -6.074 15.828 6.73 1 86 388 HIS A C 1
ATOM 2829 O O . HIS A 1 388 ? -6.844 16.047 7.668 1 86 388 HIS A O 1
ATOM 2835 N N . CYS A 1 389 ? -5.832 14.695 6.242 1 85 389 CYS A N 1
ATOM 2836 C CA . CYS A 1 389 ? -6.684 13.562 6.59 1 85 389 CYS A CA 1
ATOM 2837 C C . CYS A 1 389 ? -6.527 13.195 8.055 1 85 389 CYS A C 1
ATOM 2839 O O . CYS A 1 389 ? -7.508 13.164 8.805 1 85 389 CYS A O 1
ATOM 2841 N N . LEU A 1 390 ? -5.414 13.008 8.516 1 85.44 390 LEU A N 1
ATOM 2842 C CA . LEU A 1 390 ? -5.188 12.539 9.883 1 85.44 390 LEU A CA 1
ATOM 2843 C C . LEU A 1 390 ? -5.543 13.617 10.898 1 85.44 390 LEU A C 1
ATOM 2845 O O . LEU A 1 390 ? -6.262 13.352 11.859 1 85.44 390 LEU A O 1
ATOM 2849 N N . PRO A 1 391 ? -5.121 14.836 10.633 1 84.94 391 PRO A N 1
ATOM 2850 C CA . PRO A 1 391 ? -5.457 15.891 11.602 1 84.94 391 PRO A CA 1
ATOM 2851 C C . PRO A 1 391 ? -6.957 16.141 11.695 1 84.94 391 PRO A C 1
ATOM 2853 O O . PRO A 1 391 ? -7.449 16.578 12.742 1 84.94 391 PRO A O 1
ATOM 2856 N N . LEU A 1 392 ? -7.66 15.891 10.703 1 80.69 392 LEU A N 1
ATOM 2857 C CA . LEU A 1 392 ? -9.078 16.234 10.695 1 80.69 392 LEU A CA 1
ATOM 2858 C C . LEU A 1 392 ? -9.922 15.039 11.133 1 80.69 392 LEU A C 1
ATOM 2860 O O . LEU A 1 392 ? -11.141 15.164 11.297 1 80.69 392 LEU A O 1
ATOM 2864 N N . SER A 1 393 ? -9.266 13.945 11.344 1 77.06 393 SER A N 1
ATOM 2865 C CA . SER A 1 393 ? -10.031 12.75 11.688 1 77.06 393 SER A CA 1
ATOM 2866 C C . SER A 1 393 ? -10.133 12.578 13.203 1 77.06 393 SER A C 1
ATOM 2868 O O . SER A 1 393 ? -9.125 12.398 13.883 1 77.06 393 SER A O 1
ATOM 2870 N N . ALA A 1 394 ? -11.344 12.547 13.68 1 70.12 394 ALA A N 1
ATOM 2871 C CA . ALA A 1 394 ? -11.547 12.273 15.094 1 70.12 394 ALA A CA 1
ATOM 2872 C C . ALA A 1 394 ? -11.352 10.789 15.398 1 70.12 394 ALA A C 1
ATOM 2874 O O . ALA A 1 394 ? -10.828 10.43 16.453 1 70.12 394 ALA A O 1
ATOM 2875 N N . ALA A 1 395 ? -11.695 9.992 14.398 1 68.56 395 ALA A N 1
ATOM 2876 C CA . ALA A 1 395 ? -11.648 8.547 14.57 1 68.56 395 ALA A CA 1
ATOM 2877 C C . ALA A 1 395 ? -10.203 8.055 14.672 1 68.56 395 ALA A C 1
ATOM 2879 O O . ALA A 1 395 ? -9.938 7.004 15.258 1 68.56 395 ALA A O 1
ATOM 2880 N N . ARG A 1 396 ? -9.344 8.875 14.156 1 78.19 396 ARG A N 1
ATOM 2881 C CA . ARG A 1 396 ? -7.949 8.438 14.164 1 78.19 396 ARG A CA 1
ATOM 2882 C C . ARG A 1 396 ? -7.074 9.391 14.961 1 78.19 396 ARG A C 1
ATOM 2884 O O . ARG A 1 396 ? -5.906 9.609 14.625 1 78.19 396 ARG A O 1
ATOM 2891 N N . HIS A 1 397 ? -7.621 9.984 15.906 1 79.25 397 HIS A N 1
ATOM 2892 C CA . HIS A 1 397 ? -6.891 10.922 16.75 1 79.25 397 HIS A CA 1
ATOM 2893 C C . HIS A 1 397 ? -5.738 10.234 17.469 1 79.25 397 HIS A C 1
ATOM 2895 O O . HIS A 1 397 ? -4.672 10.82 17.656 1 79.25 397 HIS A O 1
ATOM 2901 N N . GLY A 1 398 ? -6.008 9.008 17.812 1 81.62 398 GLY A N 1
ATOM 2902 C CA . GLY A 1 398 ? -4.941 8.25 18.453 1 81.62 398 GLY A CA 1
ATOM 2903 C C . GLY A 1 398 ? -3.73 8.062 17.547 1 81.62 398 GLY A C 1
ATOM 2904 O O . GLY A 1 398 ? -2.592 8.195 18 1 81.62 398 GLY A O 1
ATOM 2905 N N . ALA A 1 399 ? -4.023 7.797 16.344 1 86 399 ALA A N 1
ATOM 2906 C CA . ALA A 1 399 ? -2.936 7.637 15.383 1 86 399 ALA A CA 1
ATOM 2907 C C . ALA A 1 399 ? -2.164 8.938 15.203 1 86 399 ALA A C 1
ATOM 2909 O O . ALA A 1 399 ? -0.937 8.93 15.078 1 86 399 ALA A O 1
ATOM 2910 N N . LEU A 1 400 ? -2.844 10.031 15.18 1 90.06 400 LEU A N 1
ATOM 2911 C CA . LEU A 1 400 ? -2.195 11.336 15.062 1 90.06 400 LEU A CA 1
ATOM 2912 C C . LEU A 1 400 ? -1.3 11.602 16.266 1 90.06 400 LEU A C 1
ATOM 2914 O O . LEU A 1 400 ? -0.153 12.031 16.109 1 90.06 400 LEU A O 1
ATOM 2918 N N . LEU A 1 401 ? -1.788 11.312 17.422 1 90.44 401 LEU A N 1
ATOM 2919 C CA . LEU A 1 401 ? -1.021 11.57 18.641 1 90.44 401 LEU A CA 1
ATOM 2920 C C . LEU A 1 401 ? 0.236 10.711 18.672 1 90.44 401 LEU A C 1
ATOM 2922 O O . LEU A 1 401 ? 1.297 11.172 19.109 1 90.44 401 LEU A O 1
ATOM 2926 N N . HIS A 1 402 ? 0.071 9.492 18.219 1 91.94 402 HIS A N 1
ATOM 2927 C CA . HIS A 1 402 ? 1.239 8.625 18.156 1 91.94 402 HIS A CA 1
ATOM 2928 C C . HIS A 1 402 ? 2.277 9.164 17.172 1 91.94 402 HIS A C 1
ATOM 2930 O O . HIS A 1 402 ? 3.48 9.086 17.438 1 91.94 402 HIS A O 1
ATOM 2936 N N . ALA A 1 403 ? 1.787 9.672 16.109 1 94.25 403 ALA A N 1
ATOM 2937 C CA . ALA A 1 403 ? 2.691 10.25 15.125 1 94.25 403 ALA A CA 1
ATOM 2938 C C . ALA A 1 403 ? 3.402 11.477 15.688 1 94.25 403 ALA A C 1
ATOM 2940 O O . ALA A 1 403 ? 4.609 11.641 15.492 1 94.25 403 ALA A O 1
ATOM 2941 N N . VAL A 1 404 ? 2.689 12.266 16.375 1 96 404 VAL A N 1
ATOM 2942 C CA . VAL A 1 404 ? 3.262 13.469 16.984 1 96 404 VAL A CA 1
ATOM 2943 C C . VAL A 1 404 ? 4.297 13.078 18.031 1 96 404 VAL A C 1
ATOM 2945 O O . VAL A 1 404 ? 5.387 13.648 18.078 1 96 404 VAL A O 1
ATOM 2948 N N . ALA A 1 405 ? 3.939 12.102 18.812 1 96.12 405 ALA A N 1
ATOM 2949 C CA . ALA A 1 405 ? 4.867 11.625 19.844 1 96.12 405 ALA A CA 1
ATOM 2950 C C . ALA A 1 405 ? 6.156 11.102 19.203 1 96.12 405 ALA A C 1
ATOM 2952 O O . ALA A 1 405 ? 7.254 11.367 19.703 1 96.12 405 ALA A O 1
ATOM 2953 N N . GLU A 1 406 ? 5.984 10.375 18.125 1 96.19 406 GLU A N 1
ATOM 2954 C CA . GLU A 1 406 ? 7.145 9.852 17.422 1 96.19 406 GLU A CA 1
ATOM 2955 C C . GLU A 1 406 ? 8.023 10.977 16.891 1 96.19 406 GLU A C 1
ATOM 2957 O O . GLU A 1 406 ? 9.25 10.93 17 1 96.19 406 GLU A O 1
ATOM 2962 N N . VAL A 1 407 ? 7.461 11.984 16.328 1 96.5 407 VAL A N 1
ATOM 2963 C CA . VAL A 1 407 ? 8.195 13.125 15.781 1 96.5 407 VAL A CA 1
ATOM 2964 C C . VAL A 1 407 ? 8.914 13.859 16.906 1 96.5 407 VAL A C 1
ATOM 2966 O O . VAL A 1 407 ? 10.109 14.148 16.812 1 96.5 407 VAL A O 1
ATOM 2969 N N . CYS A 1 408 ? 8.25 14.094 18.016 1 97 408 CYS A N 1
ATOM 2970 C CA . CYS A 1 408 ? 8.828 14.805 19.141 1 97 408 CYS A CA 1
ATOM 2971 C C . CYS A 1 408 ? 10 14.023 19.734 1 97 408 CYS A C 1
ATOM 2973 O O . CYS A 1 408 ? 11.031 14.602 20.078 1 97 408 CYS A O 1
ATOM 2975 N N . GLY A 1 409 ? 9.766 12.734 19.828 1 96.31 409 GLY A N 1
ATOM 2976 C CA . GLY A 1 409 ? 10.844 11.898 20.344 1 96.31 409 GLY A CA 1
ATOM 2977 C C . GLY A 1 409 ? 12.094 11.961 19.5 1 96.31 409 GLY A C 1
ATOM 2978 O O . GLY A 1 409 ? 13.203 12.07 20.016 1 96.31 409 GLY A O 1
ATOM 2979 N N . ARG A 1 410 ? 11.938 11.945 18.234 1 95.75 410 ARG A N 1
ATOM 2980 C CA . ARG A 1 410 ? 13.07 11.961 17.312 1 95.75 410 ARG A CA 1
ATOM 2981 C C . ARG A 1 410 ? 13.727 13.344 17.281 1 95.75 410 ARG A C 1
ATOM 2983 O O . ARG A 1 410 ? 14.938 13.453 17.094 1 95.75 410 ARG A O 1
ATOM 2990 N N . LEU A 1 411 ? 12.961 14.367 17.375 1 95.62 411 LEU A N 1
ATOM 2991 C CA . LEU A 1 411 ? 13.516 15.711 17.484 1 95.62 411 LEU A CA 1
ATOM 2992 C C . LEU A 1 411 ? 14.367 15.852 18.734 1 95.62 411 LEU A C 1
ATOM 2994 O O . LEU A 1 411 ? 15.484 16.375 18.672 1 95.62 411 LEU A O 1
ATOM 2998 N N . ALA A 1 412 ? 13.852 15.359 19.844 1 96.12 412 ALA A N 1
ATOM 2999 C CA . ALA A 1 412 ? 14.57 15.438 21.125 1 96.12 412 ALA A CA 1
ATOM 3000 C C . ALA A 1 412 ? 15.883 14.656 21.062 1 96.12 412 ALA A C 1
ATOM 3002 O O . ALA A 1 412 ? 16.875 15.062 21.656 1 96.12 412 ALA A O 1
ATOM 3003 N N . ALA A 1 413 ? 15.852 13.57 20.297 1 93.5 413 ALA A N 1
ATOM 3004 C CA . ALA A 1 413 ? 17.031 12.711 20.172 1 93.5 413 ALA A CA 1
ATOM 3005 C C . ALA A 1 413 ? 18.016 13.273 19.156 1 93.5 413 ALA A C 1
ATOM 3007 O O . ALA A 1 413 ? 19.125 12.758 19 1 93.5 413 ALA A O 1
ATOM 3008 N N . GLY A 1 414 ? 17.641 14.258 18.406 1 91.44 414 GLY A N 1
ATOM 3009 C CA . GLY A 1 414 ? 18.5 14.844 17.406 1 91.44 414 GLY A CA 1
ATOM 3010 C C . GLY A 1 414 ? 18.516 14.055 16.094 1 91.44 414 GLY A C 1
ATOM 3011 O O . GLY A 1 414 ? 19.438 14.211 15.289 1 91.44 414 GLY A O 1
ATOM 3012 N N . GLU A 1 415 ? 17.516 13.258 15.906 1 92.62 415 GLU A N 1
ATOM 3013 C CA . GLU A 1 415 ? 17.438 12.43 14.711 1 92.62 415 GLU A CA 1
ATOM 3014 C C . GLU A 1 415 ? 16.641 13.125 13.609 1 92.62 415 GLU A C 1
ATOM 3016 O O . GLU A 1 415 ? 16.656 12.688 12.461 1 92.62 415 GLU A O 1
ATOM 3021 N N . LEU A 1 416 ? 15.945 14.117 13.984 1 94.31 416 LEU A N 1
ATOM 3022 C CA . LEU A 1 416 ? 15.297 15.047 13.07 1 94.31 416 LEU A CA 1
ATOM 3023 C C . LEU A 1 416 ? 15.742 16.484 13.344 1 94.31 416 LEU A C 1
ATOM 3025 O O . LEU A 1 416 ? 16.219 16.781 14.445 1 94.31 416 LEU A O 1
ATOM 3029 N N . ALA A 1 417 ? 15.586 17.266 12.305 1 92.88 417 ALA A N 1
ATOM 3030 C CA . ALA A 1 417 ? 16.047 18.656 12.438 1 92.88 417 ALA A CA 1
ATOM 3031 C C . ALA A 1 417 ? 14.93 19.641 12.109 1 92.88 417 ALA A C 1
ATOM 3033 O O . ALA A 1 417 ? 14.047 19.328 11.297 1 92.88 417 ALA A O 1
ATOM 3034 N N . MET A 1 418 ? 14.938 20.703 12.812 1 92.19 418 MET A N 1
ATOM 3035 C CA . MET A 1 418 ? 14.039 21.812 12.523 1 92.19 418 MET A CA 1
ATOM 3036 C C . MET A 1 418 ? 14.828 23.109 12.328 1 92.19 418 MET A C 1
ATOM 3038 O O . MET A 1 418 ? 16.016 23.188 12.68 1 92.19 418 MET A O 1
ATOM 3042 N N . VAL A 1 419 ? 14.211 24.047 11.695 1 88.44 419 VAL A N 1
ATOM 3043 C CA . VAL A 1 419 ? 14.836 25.359 11.5 1 88.44 419 VAL A CA 1
ATOM 3044 C C . VAL A 1 419 ? 13.961 26.453 12.109 1 88.44 419 VAL A C 1
ATOM 3046 O O . VAL A 1 419 ? 12.977 26.875 11.5 1 88.44 419 VAL A O 1
ATOM 3049 N N . ASP A 1 420 ? 14.438 27 13.164 1 87.62 420 ASP A N 1
ATOM 3050 C CA . ASP A 1 420 ? 13.672 28 13.898 1 87.62 420 ASP A CA 1
ATOM 3051 C C . ASP A 1 420 ? 13.492 29.281 13.078 1 87.62 420 ASP A C 1
ATOM 3053 O O . ASP A 1 420 ? 12.445 29.922 13.133 1 87.62 420 ASP A O 1
ATOM 3057 N N . SER A 1 421 ? 14.508 29.547 12.289 1 79.94 421 SER A N 1
ATOM 3058 C CA . SER A 1 421 ? 14.516 30.812 11.562 1 79.94 421 SER A CA 1
ATOM 3059 C C . SER A 1 421 ? 13.477 30.797 10.445 1 79.94 421 SER A C 1
ATOM 3061 O O . SER A 1 421 ? 13.094 31.859 9.938 1 79.94 421 SER A O 1
ATOM 3063 N N . GLU A 1 422 ? 13.016 29.656 10.125 1 83.19 422 GLU A N 1
ATOM 3064 C CA . GLU A 1 422 ? 12.055 29.562 9.031 1 83.19 422 GLU A CA 1
ATOM 3065 C C . GLU A 1 422 ? 10.617 29.672 9.547 1 83.19 422 GLU A C 1
ATOM 3067 O O . GLU A 1 422 ? 9.672 29.734 8.758 1 83.19 422 GLU A O 1
ATOM 3072 N N . VAL A 1 423 ? 10.5 29.781 10.82 1 91.5 423 VAL A N 1
ATOM 3073 C CA . VAL A 1 423 ? 9.164 29.875 11.398 1 91.5 423 VAL A CA 1
ATOM 3074 C C . VAL A 1 423 ? 8.758 31.344 11.516 1 91.5 423 VAL A C 1
ATOM 3076 O O . VAL A 1 423 ? 9.414 32.125 12.211 1 91.5 423 VAL A O 1
ATOM 3079 N N . VAL A 1 424 ? 7.766 31.719 10.789 1 92.19 424 VAL A N 1
ATOM 3080 C CA . VAL A 1 424 ? 7.219 33.062 10.906 1 92.19 424 VAL A CA 1
ATOM 3081 C C . VAL A 1 424 ? 6.309 33.156 12.125 1 92.19 424 VAL A C 1
ATOM 3083 O O . VAL A 1 424 ? 5.422 32.312 12.305 1 92.19 424 VAL A O 1
ATOM 3086 N N . GLN A 1 425 ? 6.598 34.156 12.945 1 94.38 425 GLN A N 1
ATOM 3087 C CA . GLN A 1 425 ? 5.812 34.312 14.156 1 94.38 425 GLN A CA 1
ATOM 3088 C C . GLN A 1 425 ? 4.82 35.469 14.023 1 94.38 425 GLN A C 1
ATOM 3090 O O . GLN A 1 425 ? 5.152 36.531 13.469 1 94.38 425 GLN A O 1
ATOM 3095 N N . TYR A 1 426 ? 3.58 35.25 14.352 1 95.56 426 TYR A N 1
ATOM 3096 C CA . TYR A 1 426 ? 2.537 36.25 14.438 1 95.56 426 TYR A CA 1
ATOM 3097 C C . TYR A 1 426 ? 1.936 36.312 15.836 1 95.56 426 TYR A C 1
ATOM 3099 O O . TYR A 1 426 ? 1.971 35.312 16.578 1 95.56 426 TYR A O 1
ATOM 3107 N N . ARG A 1 427 ? 1.476 37.531 16.188 1 96.06 427 ARG A N 1
ATOM 3108 C CA . ARG A 1 427 ? 0.665 37.625 17.406 1 96.06 427 ARG A CA 1
ATOM 3109 C C . ARG A 1 427 ? -0.748 37.094 17.156 1 96.06 427 ARG A C 1
ATOM 3111 O O . ARG A 1 427 ? -1.46 37.594 16.281 1 96.06 427 ARG A O 1
ATOM 3118 N N . MET A 1 428 ? -1.135 36.125 17.875 1 95.69 428 MET A N 1
ATOM 3119 C CA . MET A 1 428 ? -2.344 35.344 17.609 1 95.69 428 MET A CA 1
ATOM 3120 C C . MET A 1 428 ? -3.562 36.25 17.516 1 95.69 428 MET A C 1
ATOM 3122 O O . MET A 1 428 ? -4.34 36.156 16.562 1 95.69 428 MET A O 1
ATOM 3126 N N . PHE A 1 429 ? -3.711 37.188 18.406 1 95 429 PHE A N 1
ATOM 3127 C CA . PHE A 1 429 ? -4.965 37.938 18.516 1 95 429 PHE A CA 1
ATOM 3128 C C . PHE A 1 429 ? -4.91 39.219 17.672 1 95 429 PHE A C 1
ATOM 3130 O O . PHE A 1 429 ? -5.938 39.656 17.156 1 95 429 PHE A O 1
ATOM 3137 N N . GLU A 1 430 ? -3.791 39.656 17.406 1 92.75 430 GLU A N 1
ATOM 3138 C CA . GLU A 1 430 ? -3.648 40.938 16.672 1 92.75 430 GLU A CA 1
ATOM 3139 C C . GLU A 1 430 ? -3.43 40.688 15.188 1 92.75 430 GLU A C 1
ATOM 3141 O O . GLU A 1 430 ? -3.826 41.5 14.352 1 92.75 430 GLU A O 1
ATOM 3146 N N . GLN A 1 431 ? -2.838 39.594 14.93 1 94.25 431 GLN A N 1
ATOM 3147 C CA . GLN A 1 431 ? -2.367 39.406 13.555 1 94.25 431 GLN A CA 1
ATOM 3148 C C . GLN A 1 431 ? -2.922 38.125 12.945 1 94.25 431 GLN A C 1
ATOM 3150 O O . GLN A 1 431 ? -2.391 37.625 11.953 1 94.25 431 GLN A O 1
ATOM 3155 N N . PHE A 1 432 ? -3.928 37.656 13.508 1 93.44 432 PHE A N 1
ATOM 3156 C CA . PHE A 1 432 ? -4.438 36.375 13.023 1 93.44 432 PHE A CA 1
ATOM 3157 C C . PHE A 1 432 ? -4.859 36.469 11.562 1 93.44 432 PHE A C 1
ATOM 3159 O O . PHE A 1 432 ? -4.496 35.625 10.75 1 93.44 432 PHE A O 1
ATOM 3166 N N . GLN A 1 433 ? -5.645 37.406 11.289 1 90.06 433 GLN A N 1
ATOM 3167 C CA . GLN A 1 433 ? -6.164 37.562 9.938 1 90.06 433 GLN A CA 1
ATOM 3168 C C . GLN A 1 433 ? -5.031 37.719 8.93 1 90.06 433 GLN A C 1
ATOM 3170 O O . GLN A 1 433 ? -5.09 37.188 7.82 1 90.06 433 GLN A O 1
ATOM 3175 N N . GLN A 1 434 ? -4.098 38.469 9.297 1 90.19 434 GLN A N 1
ATOM 3176 C CA . GLN A 1 434 ? -2.928 38.656 8.445 1 90.19 434 GLN A CA 1
ATOM 3177 C C . GLN A 1 434 ? -2.227 37.344 8.18 1 90.19 434 GLN A C 1
ATOM 3179 O O . GLN A 1 434 ? -1.842 37.031 7.047 1 90.19 434 GLN A O 1
ATOM 3184 N N . ALA A 1 435 ? -2.053 36.594 9.234 1 90.88 435 ALA A N 1
ATOM 3185 C CA . ALA A 1 435 ? -1.397 35.281 9.117 1 90.88 435 ALA A CA 1
ATOM 3186 C C . ALA A 1 435 ? -2.201 34.344 8.227 1 90.88 435 ALA A C 1
ATOM 3188 O O . ALA A 1 435 ? -1.635 33.656 7.383 1 90.88 435 ALA A O 1
ATOM 3189 N N . LEU A 1 436 ? -3.482 34.344 8.422 1 89.38 436 LEU A N 1
ATOM 3190 C CA . LEU A 1 436 ? -4.375 33.469 7.652 1 89.38 436 LEU A CA 1
ATOM 3191 C C . LEU A 1 436 ? -4.316 33.812 6.168 1 89.38 436 LEU A C 1
ATOM 3193 O O . LEU A 1 436 ? -4.223 32.938 5.32 1 89.38 436 LEU A O 1
ATOM 3197 N N . ASP A 1 437 ? -4.336 35.062 5.867 1 85 437 ASP A N 1
ATOM 3198 C CA . ASP A 1 437 ? -4.297 35.531 4.484 1 85 437 ASP A CA 1
ATOM 3199 C C . ASP A 1 437 ? -2.959 35.188 3.828 1 85 437 ASP A C 1
ATOM 3201 O O . ASP A 1 437 ? -2.912 34.844 2.65 1 85 437 ASP A O 1
ATOM 3205 N N . ALA A 1 438 ? -1.97 35.344 4.582 1 83.5 438 ALA A N 1
ATOM 3206 C CA . ALA A 1 438 ? -0.635 35.062 4.062 1 83.5 438 ALA A CA 1
ATOM 3207 C C . ALA A 1 438 ? -0.496 33.594 3.703 1 83.5 438 ALA A C 1
ATOM 3209 O O . ALA A 1 438 ? 0.077 33.25 2.664 1 83.5 438 ALA A O 1
ATOM 3210 N N . MET A 1 439 ? -0.998 32.781 4.5 1 82.88 439 MET A N 1
ATOM 3211 C CA . MET A 1 439 ? -0.879 31.344 4.254 1 82.88 439 MET A CA 1
ATOM 3212 C C . MET A 1 439 ? -1.769 30.922 3.09 1 82.88 439 MET A C 1
ATOM 3214 O O . MET A 1 439 ? -1.387 30.062 2.291 1 82.88 439 MET A O 1
ATOM 3218 N N . ASP A 1 440 ? -2.904 31.422 3.049 1 75.62 440 ASP A N 1
ATOM 3219 C CA . ASP A 1 440 ? -3.826 31.094 1.965 1 75.62 440 ASP A CA 1
ATOM 3220 C C . ASP A 1 440 ? -3.248 31.484 0.61 1 75.62 440 ASP A C 1
ATOM 3222 O O . ASP A 1 440 ? -3.398 30.766 -0.374 1 75.62 440 ASP A O 1
ATOM 3226 N N . ALA A 1 441 ? -2.615 32.625 0.624 1 69.44 441 ALA A N 1
ATOM 3227 C CA . ALA A 1 441 ? -1.996 33.094 -0.605 1 69.44 441 ALA A CA 1
ATOM 3228 C C . ALA A 1 441 ? -0.837 32.219 -1.03 1 69.44 441 ALA A C 1
ATOM 3230 O O . ALA A 1 441 ? -0.617 31.984 -2.225 1 69.44 441 ALA A O 1
ATOM 3231 N N . SER A 1 442 ? -0.12 31.766 -0.037 1 60.88 442 SER A N 1
ATOM 3232 C CA . SER A 1 442 ? 1.028 30.922 -0.326 1 60.88 442 SER A CA 1
ATOM 3233 C C . SER A 1 442 ? 0.587 29.562 -0.868 1 60.88 442 SER A C 1
ATOM 3235 O O . SER A 1 442 ? 1.299 28.938 -1.662 1 60.88 442 SER A O 1
ATOM 3237 N N . GLY A 1 443 ? -0.524 29.078 -0.445 1 56.97 443 GLY A N 1
ATOM 3238 C CA . GLY A 1 443 ? -1.029 27.812 -0.932 1 56.97 443 GLY A CA 1
ATOM 3239 C C . GLY A 1 443 ? -1.653 27.906 -2.311 1 56.97 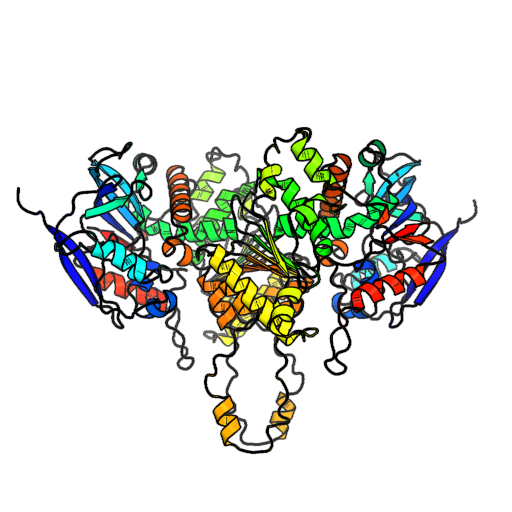443 GLY A C 1
ATOM 3240 O O . GLY A 1 443 ? -1.58 26.953 -3.098 1 56.97 443 GLY A O 1
ATOM 3241 N N . SER A 1 444 ? -2.512 29.172 -2.51 1 45.19 444 SER A N 1
ATOM 3242 C CA . SER A 1 444 ? -3.182 29.406 -3.783 1 45.19 444 SER A CA 1
ATOM 3243 C C . SER A 1 444 ? -2.184 29.797 -4.867 1 45.19 444 SER A C 1
ATOM 3245 O O . SER A 1 444 ? -2.41 29.531 -6.051 1 45.19 444 SER A O 1
ATOM 3247 N N . GLY A 1 445 ? -1.308 30.672 -4.621 1 41.47 445 GLY A N 1
ATOM 3248 C CA . GLY A 1 445 ? -0.366 31.234 -5.57 1 41.47 445 GLY A CA 1
ATOM 3249 C C . GLY A 1 445 ? 0.44 30.188 -6.312 1 41.47 445 GLY A C 1
ATOM 3250 O O . GLY A 1 445 ? 0.951 30.453 -7.402 1 41.47 445 GLY A O 1
ATOM 3251 N N . ARG A 1 446 ? 0.848 29.25 -5.637 1 38.78 446 ARG A N 1
ATOM 3252 C CA . ARG A 1 446 ? 1.586 28.266 -6.434 1 38.78 446 ARG A CA 1
ATOM 3253 C C . ARG A 1 446 ? 0.647 27.484 -7.344 1 38.78 446 ARG A C 1
ATOM 3255 O O . ARG A 1 446 ? 1.096 26.656 -8.141 1 38.78 446 ARG A O 1
ATOM 3262 N N . ALA A 1 447 ? -0.639 27.5 -7.07 1 35.53 447 ALA A N 1
ATOM 3263 C CA . ALA A 1 447 ? -1.625 27.141 -8.086 1 35.53 447 ALA A CA 1
ATOM 3264 C C . ALA A 1 447 ? -1.762 28.234 -9.133 1 35.53 447 ALA A C 1
ATOM 3266 O O . ALA A 1 447 ? -2.559 29.172 -8.969 1 35.53 447 ALA A O 1
ATOM 3267 N N . ALA A 1 448 ? -0.933 28.953 -9.508 1 31.09 448 ALA A N 1
ATOM 3268 C CA . ALA A 1 448 ? -1.136 29.969 -10.547 1 31.09 448 ALA A CA 1
ATOM 3269 C C . ALA A 1 448 ? -2.238 29.547 -11.516 1 31.09 448 ALA A C 1
ATOM 3271 O O . ALA A 1 448 ? -2.365 28.359 -11.844 1 31.09 448 ALA A O 1
ATOM 3272 N N . LYS A 1 449 ? -2.955 30.641 -12.117 1 31.61 449 LYS A N 1
ATOM 3273 C CA . LYS A 1 449 ? -4.07 30.984 -12.992 1 31.61 449 LYS A CA 1
ATOM 3274 C C . LYS A 1 449 ? -4.008 30.203 -14.305 1 31.61 449 LYS A C 1
ATOM 3276 O O . LYS A 1 449 ? -3.393 30.656 -15.273 1 31.61 449 LYS A O 1
ATOM 3281 N N . ALA A 1 450 ? -3.826 29.109 -14.523 1 27.92 450 ALA A N 1
ATOM 3282 C CA . ALA A 1 450 ? -4.371 29.031 -15.875 1 27.92 450 ALA A CA 1
ATOM 3283 C C . ALA A 1 450 ? -5.848 29.422 -15.891 1 27.92 450 ALA A C 1
ATOM 3285 O O . ALA A 1 450 ? -6.629 28.938 -15.062 1 27.92 450 ALA A O 1
ATOM 3286 N N . PRO A 1 451 ? -6.305 30.656 -16.5 1 29.14 451 PRO A N 1
ATOM 3287 C CA . PRO A 1 451 ? -7.637 31.25 -16.5 1 29.14 451 PRO A CA 1
ATOM 3288 C C . PRO A 1 451 ? -8.758 30.219 -16.344 1 29.14 451 PRO A C 1
ATOM 3290 O O . PRO A 1 451 ? -9.773 30.5 -15.719 1 29.14 451 PRO A O 1
ATOM 3293 N N . GLY A 1 452 ? -8.992 29.438 -17.391 1 28.3 452 GLY A N 1
ATOM 3294 C CA . GLY A 1 452 ? -10.258 28.812 -17.734 1 28.3 452 GLY A CA 1
ATOM 3295 C C . GLY A 1 452 ? -10.703 27.781 -16.703 1 28.3 452 GLY A C 1
ATOM 3296 O O . GLY A 1 452 ? -11.836 27.297 -16.734 1 28.3 452 GLY A O 1
ATOM 3297 N N . ALA A 1 453 ? -9.859 26.766 -16.516 1 28.75 453 ALA A N 1
ATOM 3298 C CA . ALA A 1 453 ? -10.5 25.578 -15.922 1 28.75 453 ALA A CA 1
ATOM 3299 C C . ALA A 1 453 ? -10.836 25.812 -14.453 1 28.75 453 ALA A C 1
ATOM 3301 O O . ALA A 1 453 ? -10.086 26.484 -13.742 1 28.75 453 ALA A O 1
ATOM 3302 N N . GLY A 1 454 ? -12.141 26.062 -14.062 1 30.22 454 GLY A N 1
ATOM 3303 C CA . GLY A 1 454 ? -12.734 26.062 -12.734 1 30.22 454 GLY A CA 1
ATOM 3304 C C . GLY A 1 454 ? -11.875 25.359 -11.695 1 30.22 454 GLY A C 1
ATOM 3305 O O . GLY A 1 454 ? -12.008 24.156 -11.484 1 30.22 454 GLY A O 1
ATOM 3306 N N . GLY A 1 455 ? -10.695 25.781 -11.68 1 31.53 455 GLY A N 1
ATOM 3307 C CA . GLY A 1 455 ? -9.75 25.156 -10.773 1 31.53 455 GLY A CA 1
ATOM 3308 C C . GLY A 1 455 ? -10.211 25.156 -9.328 1 31.53 455 GLY A C 1
ATOM 3309 O O . GLY A 1 455 ? -10.656 26.188 -8.812 1 31.53 455 GLY A O 1
ATOM 3310 N N . SER A 1 456 ? -10.961 24.188 -8.906 1 32.97 456 SER A N 1
ATOM 3311 C CA . SER A 1 456 ? -11.289 24.078 -7.488 1 32.97 456 SER A CA 1
ATOM 3312 C C . SER A 1 456 ? -10.227 24.75 -6.621 1 32.97 456 SER A C 1
ATOM 3314 O O . SER A 1 456 ? -9.055 24.797 -7 1 32.97 456 SER A O 1
ATOM 3316 N N . PRO A 1 457 ? -10.586 25.781 -5.883 1 37.03 457 PRO A N 1
ATOM 3317 C CA . PRO A 1 457 ? -9.656 26.375 -4.926 1 37.03 457 PRO A CA 1
ATOM 3318 C C . PRO A 1 457 ? -8.586 25.391 -4.453 1 37.03 457 PRO A C 1
ATOM 3320 O O . PRO A 1 457 ? -8.867 24.203 -4.285 1 37.03 457 PRO A O 1
ATOM 3323 N N . GLY A 1 458 ? -7.34 25.672 -4.859 1 39.53 458 GLY A N 1
ATOM 3324 C CA . GLY A 1 458 ? -6.105 24.938 -4.641 1 39.53 458 GLY A CA 1
ATOM 3325 C C . GLY A 1 458 ? -5.953 24.438 -3.215 1 39.53 458 GLY A C 1
ATOM 3326 O O . GLY A 1 458 ? -6.105 25.203 -2.264 1 39.53 458 GLY A O 1
ATOM 3327 N N . TRP A 1 459 ? -6.559 23.438 -2.914 1 43.97 459 TRP A N 1
ATOM 3328 C CA . TRP A 1 459 ? -6.156 22.766 -1.681 1 43.97 459 TRP A CA 1
ATOM 3329 C C . TRP A 1 459 ? -4.684 23.031 -1.377 1 43.97 459 TRP A C 1
ATOM 3331 O O . TRP A 1 459 ? -3.826 22.859 -2.246 1 43.97 459 TRP A O 1
ATOM 3341 N N . PRO A 1 460 ? -4.434 23.906 -0.507 1 43.41 460 PRO A N 1
ATOM 3342 C CA . PRO A 1 460 ? -3.002 24.094 -0.261 1 43.41 460 PRO A CA 1
ATOM 3343 C C . PRO A 1 460 ? -2.242 22.781 -0.153 1 43.41 460 PRO A C 1
ATOM 3345 O O . PRO A 1 460 ? -2.656 21.891 0.589 1 43.41 460 PRO A O 1
ATOM 3348 N N . SER A 1 461 ? -1.658 22.297 -1.2 1 45.97 461 SER A N 1
ATOM 3349 C CA . SER A 1 461 ? -0.932 21.047 -1.317 1 45.97 461 SER A CA 1
ATOM 3350 C C . SER A 1 461 ? 0.143 20.922 -0.242 1 45.97 461 SER A C 1
ATOM 3352 O O . SER A 1 461 ? 0.782 19.875 -0.111 1 45.97 461 SER A O 1
ATOM 3354 N N . GLY A 1 462 ? -0.091 21.5 1.049 1 48.84 462 GLY A N 1
ATOM 3355 C CA . GLY A 1 462 ? 0.793 21.438 2.201 1 48.84 462 GLY A CA 1
ATOM 3356 C C . GLY A 1 462 ? 2.262 21.422 1.826 1 48.84 462 GLY A C 1
ATOM 3357 O O . GLY A 1 462 ? 3.131 21.516 2.695 1 48.84 462 GLY A O 1
ATOM 3358 N N . THR A 1 463 ? 2.637 21.094 0.414 1 47.66 463 THR A N 1
ATOM 3359 C CA . THR A 1 463 ? 4.062 21.062 0.104 1 47.66 463 THR A CA 1
ATOM 3360 C C . THR A 1 463 ? 4.59 22.484 -0.142 1 47.66 463 THR A C 1
ATOM 3362 O O . THR A 1 463 ? 3.967 23.266 -0.859 1 47.66 463 THR A O 1
ATOM 3365 N N . GLY A 1 464 ? 5.398 23.016 0.714 1 55.06 464 GLY A N 1
ATOM 3366 C CA . GLY A 1 464 ? 6.141 24.266 0.558 1 55.06 464 GLY A CA 1
ATOM 3367 C C . GLY A 1 464 ? 5.59 25.391 1.406 1 55.06 464 GLY A C 1
ATOM 3368 O O . GLY A 1 464 ? 5.922 26.562 1.186 1 55.06 464 GLY A O 1
ATOM 3369 N N . CYS A 1 465 ? 4.699 25 2.262 1 63.41 465 CYS A N 1
ATOM 3370 C CA . CYS A 1 465 ? 4.047 26.078 3.006 1 63.41 465 CYS A CA 1
ATOM 3371 C C . CYS A 1 465 ? 4.957 26.609 4.109 1 63.41 465 CYS A C 1
ATOM 3373 O O . CYS A 1 465 ? 5.867 25.906 4.559 1 63.41 465 CYS A O 1
ATOM 3375 N N . GLN A 1 466 ? 4.758 27.812 4.191 1 79.94 466 GLN A N 1
ATOM 3376 C CA . GLN A 1 466 ? 5.445 28.516 5.258 1 79.94 466 GLN A CA 1
ATOM 3377 C C . GLN A 1 466 ? 5.055 27.984 6.629 1 79.94 466 GLN A C 1
ATOM 3379 O O . GLN A 1 466 ? 3.904 27.594 6.844 1 79.94 466 GLN A O 1
ATOM 3384 N N . LEU A 1 467 ? 6.082 27.797 7.422 1 88.75 467 LEU A N 1
ATOM 3385 C CA . LEU A 1 467 ? 5.844 27.422 8.812 1 88.75 467 LEU A CA 1
ATOM 3386 C C . LEU A 1 467 ? 5.445 28.641 9.641 1 88.75 467 LEU A C 1
ATOM 3388 O O . LEU A 1 467 ? 6.148 29.656 9.641 1 88.75 467 LEU A O 1
ATOM 3392 N N . VAL A 1 468 ? 4.289 28.578 10.336 1 90.94 468 VAL A N 1
ATOM 3393 C CA . VAL A 1 468 ? 3.777 29.734 11.062 1 90.94 468 VAL A CA 1
ATOM 3394 C C . VAL A 1 468 ? 3.461 29.328 12.508 1 90.94 468 VAL A C 1
ATOM 3396 O O . VAL A 1 468 ? 2.846 28.297 12.75 1 90.94 468 VAL A O 1
ATOM 3399 N N . SER A 1 469 ? 3.904 30.125 13.398 1 93.69 469 SER A N 1
ATOM 3400 C CA . SER A 1 469 ? 3.568 30.016 14.82 1 93.69 469 SER A CA 1
ATOM 3401 C C . SER A 1 469 ? 2.812 31.25 15.305 1 93.69 469 SER A C 1
ATOM 3403 O O . SER A 1 469 ? 3.23 32.375 15.047 1 93.69 469 SER A O 1
ATOM 3405 N N . LEU A 1 470 ? 1.716 31.062 15.938 1 96.06 470 LEU A N 1
ATOM 3406 C CA . LEU A 1 470 ? 0.916 32.125 16.562 1 96.06 470 LEU A CA 1
ATOM 3407 C C . LEU A 1 470 ? 1.21 32.219 18.047 1 96.06 470 LEU A C 1
ATOM 3409 O O . LEU A 1 470 ? 0.852 31.328 18.812 1 96.06 470 LEU A O 1
ATOM 3413 N N . LEU A 1 471 ? 1.771 33.281 18.406 1 96.38 471 LEU A N 1
ATOM 3414 C CA . LEU A 1 471 ? 2.141 33.5 19.812 1 96.38 471 LEU A CA 1
ATOM 3415 C C . LEU A 1 471 ? 1.015 34.188 20.578 1 96.38 471 LEU A C 1
ATOM 3417 O O . LEU A 1 471 ? 0.411 35.125 20.078 1 96.38 471 LEU A O 1
ATOM 3421 N N . VAL A 1 472 ? 0.703 33.625 21.688 1 95.94 472 VAL A N 1
ATOM 3422 C CA . VAL A 1 472 ? -0.349 34.188 22.516 1 95.94 472 VAL A CA 1
ATOM 3423 C C . VAL A 1 472 ? 0.212 35.375 23.328 1 95.94 472 VAL A C 1
ATOM 3425 O O . VAL A 1 472 ? 1.288 35.25 23.922 1 95.94 472 VAL A O 1
ATOM 3428 N N . MET B 1 1 ? 29.891 -43.094 -25.453 1 37.34 1 MET B N 1
ATOM 3429 C CA . MET B 1 1 ? 28.766 -43.188 -24.531 1 37.34 1 MET B CA 1
ATOM 3430 C C . MET B 1 1 ? 27.531 -42.469 -25.094 1 37.34 1 MET B C 1
ATOM 3432 O O . MET B 1 1 ? 27.594 -41.312 -25.484 1 37.34 1 MET B O 1
ATOM 3436 N N . GLY B 1 2 ? 26.578 -43.031 -25.719 1 53.09 2 GLY B N 1
ATOM 3437 C CA . GLY B 1 2 ? 25.562 -42.594 -26.656 1 53.09 2 GLY B CA 1
ATOM 3438 C C . GLY B 1 2 ? 24.688 -41.469 -26.125 1 53.09 2 GLY B C 1
ATOM 3439 O O . GLY B 1 2 ? 24.547 -41.312 -24.906 1 53.09 2 GLY B O 1
ATOM 3440 N N . ALA B 1 3 ? 24.5 -40.375 -26.922 1 73 3 ALA B N 1
ATOM 3441 C CA . ALA B 1 3 ? 23.734 -39.188 -26.562 1 73 3 ALA B CA 1
ATOM 3442 C C . ALA B 1 3 ? 22.344 -39.562 -26.062 1 73 3 ALA B C 1
ATOM 3444 O O . ALA B 1 3 ? 21.609 -40.281 -26.734 1 73 3 ALA B O 1
ATOM 3445 N N . VAL B 1 4 ? 22.031 -39.594 -24.703 1 86.25 4 VAL B N 1
ATOM 3446 C CA . VAL B 1 4 ? 20.766 -39.938 -24.078 1 86.25 4 VAL B CA 1
ATOM 3447 C C . VAL B 1 4 ? 19.719 -38.875 -24.422 1 86.25 4 VAL B C 1
ATOM 3449 O O . VAL B 1 4 ? 20 -37.688 -24.406 1 86.25 4 VAL B O 1
ATOM 3452 N N . LYS B 1 5 ? 18.562 -39.344 -24.891 1 91 5 LYS B N 1
ATOM 3453 C CA . LYS B 1 5 ? 17.453 -38.469 -25.203 1 91 5 LYS B CA 1
ATOM 3454 C C . LYS B 1 5 ? 16.328 -38.594 -24.172 1 91 5 LYS B C 1
ATOM 3456 O O . LYS B 1 5 ? 16.094 -39.688 -23.656 1 91 5 LYS B O 1
ATOM 3461 N N . ASP B 1 6 ? 15.75 -37.5 -23.844 1 93.12 6 ASP B N 1
ATOM 3462 C CA . ASP B 1 6 ? 14.641 -37.469 -22.891 1 93.12 6 ASP B CA 1
ATOM 3463 C C . ASP B 1 6 ? 13.391 -36.844 -23.531 1 93.12 6 ASP B C 1
ATOM 3465 O O . ASP B 1 6 ? 13.484 -36.031 -24.422 1 93.12 6 ASP B O 1
ATOM 3469 N N . ARG B 1 7 ? 12.211 -37.281 -23.047 1 95.31 7 ARG B N 1
ATOM 3470 C CA . ARG B 1 7 ? 10.953 -36.75 -23.547 1 95.31 7 ARG B CA 1
ATOM 3471 C C . ARG B 1 7 ? 10.703 -35.344 -23 1 95.31 7 ARG B C 1
ATOM 3473 O O . ARG B 1 7 ? 11.055 -35.031 -21.859 1 95.31 7 ARG B O 1
ATOM 3480 N N . ALA B 1 8 ? 10.109 -34.469 -23.812 1 94.38 8 ALA B N 1
ATOM 3481 C CA . ALA B 1 8 ? 9.688 -33.125 -23.422 1 94.38 8 ALA B CA 1
ATOM 3482 C C . ALA B 1 8 ? 8.406 -32.719 -24.156 1 94.38 8 ALA B C 1
ATOM 3484 O O . ALA B 1 8 ? 8.109 -33.25 -25.234 1 94.38 8 ALA B O 1
ATOM 3485 N N . VAL B 1 9 ? 7.602 -31.922 -23.453 1 93.69 9 VAL B N 1
ATOM 3486 C CA . VAL B 1 9 ? 6.414 -31.375 -24.109 1 93.69 9 VAL B CA 1
ATOM 3487 C C . VAL B 1 9 ? 6.77 -30.078 -24.828 1 93.69 9 VAL B C 1
ATOM 3489 O O . VAL B 1 9 ? 7.309 -29.141 -24.234 1 93.69 9 VAL B O 1
ATOM 3492 N N . HIS B 1 10 ? 6.516 -30 -26.078 1 89.88 10 HIS B N 1
ATOM 3493 C CA . HIS B 1 10 ? 6.664 -28.781 -26.875 1 89.88 10 HIS B CA 1
ATOM 3494 C C . HIS B 1 10 ? 5.309 -28.141 -27.172 1 89.88 10 HIS B C 1
ATOM 3496 O O . HIS B 1 10 ? 4.348 -28.844 -27.5 1 89.88 10 HIS B O 1
ATOM 3502 N N . VAL B 1 11 ? 5.312 -26.859 -26.984 1 87.94 11 VAL B N 1
ATOM 3503 C CA . VAL B 1 11 ? 4.066 -26.156 -27.25 1 87.94 11 VAL B CA 1
ATOM 3504 C C . VAL B 1 11 ? 4.312 -25.047 -28.281 1 87.94 11 VAL B C 1
ATOM 3506 O O . VAL B 1 11 ? 5.328 -24.344 -28.219 1 87.94 11 VAL B O 1
ATOM 3509 N N . ILE B 1 12 ? 3.486 -24.938 -29.219 1 81.25 12 ILE B N 1
ATOM 3510 C CA . ILE B 1 12 ? 3.406 -23.812 -30.125 1 81.25 12 ILE B CA 1
ATOM 3511 C C . ILE B 1 12 ? 2.203 -22.938 -29.766 1 81.25 12 ILE B C 1
ATOM 3513 O O . ILE B 1 12 ? 1.068 -23.422 -29.734 1 81.25 12 ILE B O 1
ATOM 3517 N N . ARG B 1 13 ? 2.633 -21.703 -29.469 1 77 13 ARG B N 1
ATOM 3518 C CA . ARG B 1 13 ? 1.569 -20.797 -29.062 1 77 13 ARG B CA 1
ATOM 3519 C C . ARG B 1 13 ? 0.557 -20.609 -30.188 1 77 13 ARG B C 1
ATOM 3521 O O . ARG B 1 13 ? 0.927 -20.562 -31.359 1 77 13 ARG B O 1
ATOM 3528 N N . GLY B 1 14 ? -0.76 -20.531 -29.797 1 68.94 14 GLY B N 1
ATOM 3529 C CA . GLY B 1 14 ? -1.786 -20.328 -30.812 1 68.94 14 GLY B CA 1
ATOM 3530 C C . GLY B 1 14 ? -3.195 -20.484 -30.266 1 68.94 14 GLY B C 1
ATOM 3531 O O . GLY B 1 14 ? -3.387 -20.641 -29.062 1 68.94 14 GLY B O 1
ATOM 3532 N N . SER B 1 15 ? -4.113 -20.141 -31.062 1 66.62 15 SER B N 1
ATOM 3533 C CA . SER B 1 15 ? -5.523 -20.406 -30.797 1 66.62 15 SER B CA 1
ATOM 3534 C C . SER B 1 15 ? -6.105 -21.375 -31.828 1 66.62 15 SER B C 1
ATOM 3536 O O . SER B 1 15 ? -6.449 -20.969 -32.938 1 66.62 15 SER B O 1
ATOM 3538 N N . PRO B 1 16 ? -6.039 -22.688 -31.672 1 72.69 16 PRO B N 1
ATOM 3539 C CA . PRO B 1 16 ? -5.793 -23.344 -30.391 1 72.69 16 PRO B CA 1
ATOM 3540 C C . PRO B 1 16 ? -4.312 -23.625 -30.141 1 72.69 16 PRO B C 1
ATOM 3542 O O . PRO B 1 16 ? -3.523 -23.672 -31.094 1 72.69 16 PRO B O 1
ATOM 3545 N N . THR B 1 17 ? -3.939 -23.875 -29 1 78.81 17 THR B N 1
ATOM 3546 C CA . THR B 1 17 ? -2.586 -24.281 -28.625 1 78.81 17 THR B CA 1
ATOM 3547 C C . THR B 1 17 ? -2.291 -25.703 -29.078 1 78.81 17 THR B C 1
ATOM 3549 O O . THR B 1 17 ? -3.154 -26.578 -29 1 78.81 17 THR B O 1
ATOM 3552 N N . LYS B 1 18 ? -1.153 -25.906 -29.766 1 83.56 18 LYS B N 1
ATOM 3553 C CA . LYS B 1 18 ? -0.735 -27.234 -30.188 1 83.56 18 LYS B CA 1
ATOM 3554 C C . LYS B 1 18 ? 0.449 -27.719 -29.375 1 83.56 18 LYS B C 1
ATOM 3556 O O . LYS B 1 18 ? 1.42 -27 -29.172 1 83.56 18 LYS B O 1
ATOM 3561 N N . SER B 1 19 ? 0.235 -28.875 -28.844 1 89.94 19 SER B N 1
ATOM 3562 C CA . SER B 1 19 ? 1.317 -29.469 -28.078 1 89.94 19 SER B CA 1
ATOM 3563 C C . SER B 1 19 ? 1.728 -30.828 -28.656 1 89.94 19 SER B C 1
ATOM 3565 O O . SER B 1 19 ? 0.922 -31.5 -29.297 1 89.94 19 SER B O 1
ATOM 3567 N N . SER B 1 20 ? 2.986 -31.156 -28.531 1 91.38 20 SER B N 1
ATOM 3568 C CA . SER B 1 20 ? 3.518 -32.438 -28.953 1 91.38 20 SER B CA 1
ATOM 3569 C C . SER B 1 20 ? 4.617 -32.938 -28.016 1 91.38 20 SER B C 1
ATOM 3571 O O . SER B 1 20 ? 5.238 -32.125 -27.312 1 91.38 20 SER B O 1
ATOM 3573 N N . THR B 1 21 ? 4.766 -34.219 -27.938 1 93.75 21 THR B N 1
ATOM 3574 C CA . THR B 1 21 ? 5.879 -34.812 -27.203 1 93.75 21 THR B CA 1
ATOM 3575 C C . THR B 1 21 ? 7.086 -35 -28.109 1 93.75 21 THR B C 1
ATOM 3577 O O . THR B 1 21 ? 6.969 -35.625 -29.188 1 93.75 21 THR B O 1
ATOM 3580 N N . VAL B 1 22 ? 8.172 -34.5 -27.656 1 92.12 22 VAL B N 1
ATOM 3581 C CA . VAL B 1 22 ? 9.383 -34.625 -28.469 1 92.12 22 VAL B CA 1
ATOM 3582 C C . VAL B 1 22 ? 10.492 -35.25 -27.641 1 92.12 22 VAL B C 1
ATOM 3584 O O . VAL B 1 22 ? 10.367 -35.406 -26.422 1 92.12 22 VAL B O 1
ATOM 3587 N N . GLN B 1 23 ? 11.508 -35.719 -28.406 1 92.19 23 GLN B N 1
ATOM 3588 C CA . GLN B 1 23 ? 12.719 -36.25 -27.766 1 92.19 23 GLN B CA 1
ATOM 3589 C C . GLN B 1 23 ? 13.852 -35.219 -27.859 1 92.19 23 GLN B C 1
ATOM 3591 O O . GLN B 1 23 ? 14.211 -34.781 -28.953 1 92.19 23 GLN B O 1
ATOM 3596 N N . LEU B 1 24 ? 14.32 -34.844 -26.688 1 88.75 24 LEU B N 1
ATOM 3597 C CA . LEU B 1 24 ? 15.414 -33.875 -26.625 1 88.75 24 LEU B CA 1
ATOM 3598 C C . LEU B 1 24 ? 16.688 -34.531 -26.094 1 88.75 24 LEU B C 1
ATOM 3600 O O . LEU B 1 24 ? 16.625 -35.438 -25.234 1 88.75 24 LEU B O 1
ATOM 3604 N N . LEU B 1 25 ? 17.797 -34.094 -26.656 1 87.06 25 LEU B N 1
ATOM 3605 C CA . LEU B 1 25 ? 19.078 -34.562 -26.141 1 87.06 25 LEU B CA 1
ATOM 3606 C C . LEU B 1 25 ? 19.281 -34.094 -24.688 1 87.06 25 LEU B C 1
ATOM 3608 O O . LEU B 1 25 ? 19.047 -32.906 -24.375 1 87.06 25 LEU B O 1
ATOM 3612 N N . ARG B 1 26 ? 19.656 -35.031 -23.859 1 89.69 26 ARG B N 1
ATOM 3613 C CA . ARG B 1 26 ? 19.938 -34.656 -22.484 1 89.69 26 ARG B CA 1
ATOM 3614 C C . ARG B 1 26 ? 21.219 -33.844 -22.391 1 89.69 26 ARG B C 1
ATOM 3616 O O . ARG B 1 26 ? 22.281 -34.281 -22.844 1 89.69 26 ARG B O 1
ATOM 3623 N N . GLU B 1 27 ? 21.078 -32.719 -21.812 1 82 27 GLU B N 1
ATOM 3624 C CA . GLU B 1 27 ? 22.25 -31.875 -21.641 1 82 27 GLU B CA 1
ATOM 3625 C C . GLU B 1 27 ? 22.859 -32.031 -20.25 1 82 27 GLU B C 1
ATOM 3627 O O . GLU B 1 27 ? 22.125 -32.125 -19.266 1 82 27 GLU B O 1
ATOM 3632 N N . GLU B 1 28 ? 24.125 -32.156 -20.25 1 87.81 28 GLU B N 1
ATOM 3633 C CA . GLU B 1 28 ? 24.812 -32.188 -18.953 1 87.81 28 GLU B CA 1
ATOM 3634 C C . GLU B 1 28 ? 24.719 -30.844 -18.25 1 87.81 28 GLU B C 1
ATOM 3636 O O . GLU B 1 28 ? 24.781 -29.797 -18.891 1 87.81 28 GLU B O 1
ATOM 3641 N N . PRO B 1 29 ? 24.594 -30.859 -16.953 1 91.56 29 PRO B N 1
ATOM 3642 C CA . PRO B 1 29 ? 24.5 -29.594 -16.234 1 91.56 29 PRO B CA 1
ATOM 3643 C C . PRO B 1 29 ? 25.781 -28.781 -16.297 1 91.56 29 PRO B C 1
ATOM 3645 O O . PRO B 1 29 ? 26.875 -29.344 -16.219 1 91.56 29 PRO B O 1
ATOM 3648 N N . LEU B 1 30 ? 25.625 -27.484 -16.484 1 90.5 30 LEU B N 1
ATOM 3649 C CA . LEU B 1 30 ? 26.75 -26.547 -16.516 1 90.5 30 LEU B CA 1
ATOM 3650 C C . LEU B 1 30 ? 27.172 -26.172 -15.094 1 90.5 30 LEU B C 1
ATOM 3652 O O . LEU B 1 30 ? 26.672 -26.734 -14.117 1 90.5 30 LEU B O 1
ATOM 3656 N N . ALA B 1 31 ? 28.188 -25.297 -15.062 1 91.19 31 ALA B N 1
ATOM 3657 C CA . ALA B 1 31 ? 28.641 -24.812 -13.758 1 91.19 31 ALA B CA 1
ATOM 3658 C C . ALA B 1 31 ? 27.484 -24.172 -12.984 1 91.19 31 ALA B C 1
ATOM 3660 O O . ALA B 1 31 ? 26.766 -23.328 -13.523 1 91.19 31 ALA B O 1
ATOM 3661 N N . GLY B 1 32 ? 27.328 -24.688 -11.758 1 92.31 32 GLY B N 1
ATOM 3662 C CA . GLY B 1 32 ? 26.297 -24.141 -10.891 1 92.31 32 GLY B CA 1
ATOM 3663 C C . GLY B 1 32 ? 24.922 -24.719 -11.148 1 92.31 32 GLY B C 1
ATOM 3664 O O . GLY B 1 32 ? 23.938 -24.25 -10.562 1 92.31 32 GLY B O 1
ATOM 3665 N N . GLU B 1 33 ? 24.891 -25.719 -11.969 1 92.56 33 GLU B N 1
ATOM 3666 C CA . GLU B 1 33 ? 23.578 -26.266 -12.328 1 92.56 33 GLU B CA 1
ATOM 3667 C C . GLU B 1 33 ? 23.422 -27.703 -11.828 1 92.56 33 GLU B C 1
ATOM 3669 O O . GLU B 1 33 ? 24.422 -28.391 -11.586 1 92.56 33 GLU B O 1
ATOM 3674 N N . PHE B 1 34 ? 22.234 -28.109 -11.656 1 93.56 34 PHE B N 1
ATOM 3675 C CA . PHE B 1 34 ? 21.844 -29.5 -11.391 1 93.56 34 PHE B CA 1
ATOM 3676 C C . PHE B 1 34 ? 20.984 -30.047 -12.516 1 93.56 34 PHE B C 1
ATOM 3678 O O . PHE B 1 34 ? 20.25 -29.297 -13.164 1 93.56 34 PHE B O 1
ATOM 3685 N N . LEU B 1 35 ? 21.188 -31.266 -12.734 1 94.81 35 LEU B N 1
ATOM 3686 C CA . LEU B 1 35 ? 20.234 -32 -13.547 1 94.81 35 LEU B CA 1
ATOM 3687 C C . LEU B 1 35 ? 19.25 -32.75 -12.672 1 94.81 35 LEU B C 1
ATOM 3689 O O . LEU B 1 35 ? 19.641 -33.531 -11.797 1 94.81 35 LEU B O 1
ATOM 3693 N N . VAL B 1 36 ? 18.016 -32.469 -12.891 1 96.12 36 VAL B N 1
ATOM 3694 C CA . VAL B 1 36 ? 16.969 -33.062 -12.047 1 96.12 36 VAL B CA 1
ATOM 3695 C C . VAL B 1 36 ? 16.062 -33.938 -12.883 1 96.12 36 VAL B C 1
ATOM 3697 O O . VAL B 1 36 ? 15.641 -33.562 -13.977 1 96.12 36 VAL B O 1
ATOM 3700 N N . GLN B 1 37 ? 15.844 -35.156 -12.391 1 97.31 37 GLN B N 1
ATOM 3701 C CA . GLN B 1 37 ? 14.789 -36 -12.945 1 97.31 37 GLN B CA 1
ATOM 3702 C C . GLN B 1 37 ? 13.414 -35.562 -12.438 1 97.31 37 GLN B C 1
ATOM 3704 O O . GLN B 1 37 ? 13.102 -35.75 -11.258 1 97.31 37 GLN B O 1
ATOM 3709 N N . VAL B 1 38 ? 12.594 -35.031 -13.336 1 97.69 38 VAL B N 1
ATOM 3710 C CA . VAL B 1 38 ? 11.305 -34.469 -12.945 1 97.69 38 VAL B CA 1
ATOM 3711 C C . VAL B 1 38 ? 10.344 -35.594 -12.602 1 97.69 38 VAL B C 1
ATOM 3713 O O . VAL B 1 38 ? 10.188 -36.562 -13.375 1 97.69 38 VAL B O 1
ATOM 3716 N N . GLN B 1 39 ? 9.789 -35.562 -11.453 1 97.81 39 GLN B N 1
ATOM 3717 C CA . GLN B 1 39 ? 8.758 -36.5 -11.039 1 97.81 39 GLN B CA 1
ATOM 3718 C C . GLN B 1 39 ? 7.363 -36 -11.383 1 97.81 39 GLN B C 1
ATOM 3720 O O . GLN B 1 39 ? 6.52 -36.75 -11.867 1 97.81 39 GLN B O 1
ATOM 3725 N N . ALA B 1 40 ? 7.148 -34.781 -11.078 1 98 40 ALA B N 1
ATOM 3726 C CA . ALA B 1 40 ? 5.871 -34.125 -11.344 1 98 40 ALA B CA 1
ATOM 3727 C C . ALA B 1 40 ? 6.062 -32.625 -11.531 1 98 40 ALA B C 1
ATOM 3729 O O . ALA B 1 40 ? 7.043 -32.031 -11.055 1 98 40 ALA B O 1
ATOM 3730 N N . ALA B 1 41 ? 5.172 -32.031 -12.312 1 97.81 41 ALA B N 1
ATOM 3731 C CA . ALA B 1 41 ? 5.125 -30.578 -12.508 1 97.81 41 ALA B CA 1
ATOM 3732 C C . ALA B 1 41 ? 3.701 -30.062 -12.367 1 97.81 41 ALA B C 1
ATOM 3734 O O . ALA B 1 41 ? 2.736 -30.766 -12.648 1 97.81 41 ALA B O 1
ATOM 3735 N N . ALA B 1 42 ? 3.596 -28.859 -11.859 1 96.38 42 ALA B N 1
ATOM 3736 C CA . ALA B 1 42 ? 2.275 -28.25 -11.734 1 96.38 42 ALA B CA 1
ATOM 3737 C C . ALA B 1 42 ? 1.834 -27.625 -13.047 1 96.38 42 ALA B C 1
ATOM 3739 O O . ALA B 1 42 ? 2.648 -27.031 -13.766 1 96.38 42 ALA B O 1
ATOM 3740 N N . LEU B 1 43 ? 0.627 -27.828 -13.383 1 94.62 43 LEU B N 1
ATOM 3741 C CA . LEU B 1 43 ? -0.008 -27.016 -14.406 1 94.62 43 LEU B CA 1
ATOM 3742 C C . LEU B 1 43 ? -0.831 -25.891 -13.773 1 94.62 43 LEU B C 1
ATOM 3744 O O . LEU B 1 43 ? -1.855 -26.156 -13.141 1 94.62 43 LEU B O 1
ATOM 3748 N N . THR B 1 44 ? -0.363 -24.688 -13.922 1 91.31 44 THR B N 1
ATOM 3749 C CA . THR B 1 44 ? -0.984 -23.531 -13.289 1 91.31 44 THR B CA 1
ATOM 3750 C C . THR B 1 44 ? -1.631 -22.625 -14.328 1 91.31 44 THR B C 1
ATOM 3752 O O . THR B 1 44 ? -1.357 -22.734 -15.523 1 91.31 44 THR B O 1
ATOM 3755 N N . PRO B 1 45 ? -2.479 -21.703 -13.875 1 87.56 45 PRO B N 1
ATOM 3756 C CA . PRO B 1 45 ? -3.043 -20.734 -14.812 1 87.56 45 PRO B CA 1
ATOM 3757 C C . PRO B 1 45 ? -1.971 -19.922 -15.539 1 87.56 45 PRO B C 1
ATOM 3759 O O . PRO B 1 45 ? -2.168 -19.516 -16.688 1 87.56 45 PRO B O 1
ATOM 3762 N N . THR B 1 46 ? -0.921 -19.672 -14.875 1 87.94 46 THR B N 1
ATOM 3763 C CA . THR B 1 46 ? 0.187 -18.984 -15.516 1 87.94 46 THR B CA 1
ATOM 3764 C C . THR B 1 46 ? 0.734 -19.797 -16.688 1 87.94 46 THR B C 1
ATOM 3766 O O . THR B 1 46 ? 1.069 -19.234 -17.734 1 87.94 46 THR B O 1
ATOM 3769 N N . ASP B 1 47 ? 0.847 -21.062 -16.531 1 88.81 47 ASP B N 1
ATOM 3770 C CA . ASP B 1 47 ? 1.28 -21.938 -17.609 1 88.81 47 ASP B CA 1
ATOM 3771 C C . ASP B 1 47 ? 0.306 -21.875 -18.781 1 88.81 47 ASP B C 1
ATOM 3773 O O . ASP B 1 47 ? 0.724 -21.875 -19.953 1 88.81 47 ASP B O 1
ATOM 3777 N N . VAL B 1 48 ? -0.94 -21.906 -18.438 1 86.44 48 VAL B N 1
ATOM 3778 C CA . VAL B 1 48 ? -1.966 -21.828 -19.469 1 86.44 48 VAL B CA 1
ATOM 3779 C C . VAL B 1 48 ? -1.833 -20.531 -20.25 1 86.44 48 VAL B C 1
ATOM 3781 O O . VAL B 1 48 ? -1.907 -20.516 -21.484 1 86.44 48 VAL B O 1
ATOM 3784 N N . LEU B 1 49 ? -1.677 -19.5 -19.5 1 81.62 49 LEU B N 1
ATOM 3785 C CA . LEU B 1 49 ? -1.479 -18.188 -20.125 1 81.62 49 LEU B CA 1
ATOM 3786 C C . LEU B 1 49 ? -0.263 -18.203 -21.047 1 81.62 49 LEU B C 1
ATOM 3788 O O . LEU B 1 49 ? -0.318 -17.688 -22.156 1 81.62 49 LEU B O 1
ATOM 3792 N N . LEU B 1 50 ? 0.794 -18.797 -20.641 1 81.56 50 LEU B N 1
ATOM 3793 C CA . LEU B 1 50 ? 2.027 -18.875 -21.422 1 81.56 50 LEU B CA 1
ATOM 3794 C C . LEU B 1 50 ? 1.812 -19.656 -22.703 1 81.56 50 LEU B C 1
ATOM 3796 O O . LEU B 1 50 ? 2.418 -19.359 -23.734 1 81.56 50 LEU B O 1
ATOM 3800 N N . CYS B 1 51 ? 1.011 -20.609 -22.609 1 83.12 51 CYS B N 1
ATOM 3801 C CA . CYS B 1 51 ? 0.763 -21.469 -23.766 1 83.12 51 CYS B CA 1
ATOM 3802 C C . CYS B 1 51 ? -0.242 -20.844 -24.719 1 83.12 51 CYS B C 1
ATOM 3804 O O . CYS B 1 51 ? -0.335 -21.234 -25.875 1 83.12 51 CYS B O 1
ATOM 3806 N N . SER B 1 52 ? -0.949 -19.844 -24.094 1 76.62 52 SER B N 1
ATOM 3807 C CA . SER B 1 52 ? -2.016 -19.25 -24.891 1 76.62 52 SER B CA 1
ATOM 3808 C C . SER B 1 52 ? -1.472 -18.172 -25.812 1 76.62 52 SER B C 1
ATOM 3810 O O . SER B 1 52 ? -0.399 -17.609 -25.562 1 76.62 52 SER B O 1
ATOM 3812 N N . GLY B 1 53 ? -2.111 -17.938 -26.875 1 63.62 53 GLY B N 1
ATOM 3813 C CA . GLY B 1 53 ? -1.75 -16.859 -27.797 1 63.62 53 GLY B CA 1
ATOM 3814 C C . GLY B 1 53 ? -1.878 -15.477 -27.172 1 63.62 53 GLY B C 1
ATOM 3815 O O . GLY B 1 53 ? -1.271 -14.516 -27.656 1 63.62 53 GLY B O 1
ATOM 3816 N N . SER B 1 54 ? -2.666 -15.383 -26.125 1 60.41 54 SER B N 1
ATOM 3817 C CA . SER B 1 54 ? -2.959 -14.094 -25.516 1 60.41 54 SER B CA 1
ATOM 3818 C C . SER B 1 54 ? -1.769 -13.578 -24.703 1 60.41 54 SER B C 1
ATOM 3820 O O . SER B 1 54 ? -1.743 -12.422 -24.297 1 60.41 54 SER B O 1
ATOM 3822 N N . ALA B 1 55 ? -0.861 -14.398 -24.438 1 57.19 55 ALA B N 1
ATOM 3823 C CA . ALA B 1 55 ? 0.305 -14.008 -23.641 1 57.19 55 ALA B CA 1
ATOM 3824 C C . ALA B 1 55 ? 1.214 -13.07 -24.422 1 57.19 55 ALA B C 1
ATOM 3826 O O . ALA B 1 55 ? 1.989 -12.312 -23.844 1 57.19 55 ALA B O 1
ATOM 3827 N N . VAL B 1 56 ? 1.052 -13.086 -25.719 1 50.41 56 VAL B N 1
ATOM 3828 C CA . VAL B 1 56 ? 2.012 -12.445 -26.609 1 50.41 56 VAL B CA 1
ATOM 3829 C C . VAL B 1 56 ? 2.062 -10.945 -26.328 1 50.41 56 VAL B C 1
ATOM 3831 O O . VAL B 1 56 ? 3.143 -10.375 -26.172 1 50.41 56 VAL B O 1
ATOM 3834 N N . PRO B 1 57 ? 0.922 -10.305 -26.219 1 48.91 57 PRO B N 1
ATOM 3835 C CA . PRO B 1 57 ? 1.008 -8.859 -26 1 48.91 57 PRO B CA 1
ATOM 3836 C C . PRO B 1 57 ? 1.596 -8.5 -24.641 1 48.91 57 PRO B C 1
ATOM 3838 O O . PRO B 1 57 ? 2.254 -7.469 -24.5 1 48.91 57 PRO B O 1
ATOM 3841 N N . LEU B 1 58 ? 1.328 -9.32 -23.781 1 52.28 58 LEU B N 1
ATOM 3842 C CA . LEU B 1 58 ? 1.715 -8.992 -22.422 1 52.28 58 LEU B CA 1
ATOM 3843 C C . LEU B 1 58 ? 3.223 -9.117 -22.234 1 52.28 58 LEU B C 1
ATOM 3845 O O . LEU B 1 58 ? 3.811 -8.43 -21.391 1 52.28 58 LEU B O 1
ATOM 3849 N N . LEU B 1 59 ? 3.645 -9.961 -23.062 1 52.03 59 LEU B N 1
ATOM 3850 C CA . LEU B 1 59 ? 5.051 -10.281 -22.828 1 52.03 59 LEU B CA 1
ATOM 3851 C C . LEU B 1 59 ? 5.938 -9.594 -23.875 1 52.03 59 LEU B C 1
ATOM 3853 O O . LEU B 1 59 ? 7.141 -9.859 -23.938 1 52.03 59 LEU B O 1
ATOM 3857 N N . GLY B 1 60 ? 5.43 -8.461 -24.391 1 47.28 60 GLY B N 1
ATOM 3858 C CA . GLY B 1 60 ? 6.145 -7.602 -25.328 1 47.28 60 GLY B CA 1
ATOM 3859 C C . GLY B 1 60 ? 6.508 -8.305 -26.625 1 47.28 60 GLY B C 1
ATOM 3860 O O . GLY B 1 60 ? 7.223 -7.742 -27.453 1 47.28 60 GLY B O 1
ATOM 3861 N N . GLY B 1 61 ? 6.531 -9.656 -26.703 1 45 61 GLY B N 1
ATOM 3862 C CA . GLY B 1 61 ? 7.273 -10.242 -27.797 1 45 61 GLY B CA 1
ATOM 3863 C C . GLY B 1 61 ? 6.383 -10.859 -28.859 1 45 61 GLY B C 1
ATOM 3864 O O . GLY B 1 61 ? 5.156 -10.852 -28.734 1 45 61 GLY B O 1
ATOM 3865 N N . THR B 1 62 ? 7.074 -11.258 -30.031 1 43.59 62 THR B N 1
ATOM 3866 C CA . THR B 1 62 ? 6.746 -11.828 -31.328 1 43.59 62 THR B CA 1
ATOM 3867 C C . THR B 1 62 ? 5.949 -13.117 -31.172 1 43.59 62 THR B C 1
ATOM 3869 O O . THR B 1 62 ? 6.109 -13.836 -30.172 1 43.59 62 THR B O 1
ATOM 3872 N N . THR B 1 63 ? 4.711 -13.078 -31.609 1 48.19 63 THR B N 1
ATOM 3873 C CA . THR B 1 63 ? 3.924 -14.242 -32 1 48.19 63 THR B CA 1
ATOM 3874 C C . THR B 1 63 ? 4.836 -15.391 -32.438 1 48.19 63 THR B C 1
ATOM 3876 O O . THR B 1 63 ? 5.02 -15.625 -33.625 1 48.19 63 THR B O 1
ATOM 3879 N N . SER B 1 64 ? 6.043 -15.484 -31.953 1 52.53 64 SER B N 1
ATOM 3880 C CA . SER B 1 64 ? 6.852 -16.422 -32.719 1 52.53 64 SER B CA 1
ATOM 3881 C C . SER B 1 64 ? 6.348 -17.844 -32.562 1 52.53 64 SER B C 1
ATOM 3883 O O . SER B 1 64 ? 5.996 -18.281 -31.469 1 52.53 64 SER B O 1
ATOM 3885 N N . ALA B 1 65 ? 5.809 -18.344 -33.562 1 61.16 65 ALA B N 1
ATOM 3886 C CA . ALA B 1 65 ? 5.496 -19.719 -33.938 1 61.16 65 ALA B CA 1
ATOM 3887 C C . ALA B 1 65 ? 6.613 -20.672 -33.5 1 61.16 65 ALA B C 1
ATOM 3889 O O . ALA B 1 65 ? 6.672 -21.812 -33.938 1 61.16 65 ALA B O 1
ATOM 3890 N N . THR B 1 66 ? 7.484 -20.141 -32.562 1 71.69 66 THR B N 1
ATOM 3891 C CA . THR B 1 66 ? 8.562 -21.047 -32.156 1 71.69 66 THR B CA 1
ATOM 3892 C C . THR B 1 66 ? 8.141 -21.953 -31.016 1 71.69 66 THR B C 1
ATOM 3894 O O . THR B 1 66 ? 7.605 -21.469 -30.016 1 71.69 66 THR B O 1
ATOM 3897 N N . PRO B 1 67 ? 8.289 -23.203 -31.234 1 80.12 67 PRO B N 1
ATOM 3898 C CA . PRO B 1 67 ? 7.973 -24.156 -30.172 1 80.12 67 PRO B CA 1
ATOM 3899 C C . PRO B 1 67 ? 8.836 -23.953 -28.922 1 80.12 67 PRO B C 1
ATOM 3901 O O . PRO B 1 67 ? 10.008 -23.594 -29.031 1 80.12 67 PRO B O 1
ATOM 3904 N N . PHE B 1 68 ? 8.234 -24.078 -27.75 1 83.69 68 PHE B N 1
ATOM 3905 C CA . PHE B 1 68 ? 8.961 -24 -26.484 1 83.69 68 PHE B CA 1
ATOM 3906 C C . PHE B 1 68 ? 8.438 -25.016 -25.484 1 83.69 68 PHE B C 1
ATOM 3908 O O . PHE B 1 68 ? 7.379 -25.609 -25.703 1 83.69 68 PHE B O 1
ATOM 3915 N N . VAL B 1 69 ? 9.25 -25.344 -24.469 1 90.25 69 VAL B N 1
ATOM 3916 C CA . VAL B 1 69 ? 8.836 -26.234 -23.391 1 90.25 69 VAL B CA 1
ATOM 3917 C C . VAL B 1 69 ? 8.289 -25.406 -22.234 1 90.25 69 VAL B C 1
ATOM 3919 O O . VAL B 1 69 ? 9.031 -24.656 -21.594 1 90.25 69 VAL B O 1
ATOM 3922 N N . PRO B 1 70 ? 6.992 -25.547 -21.906 1 90.69 70 PRO B N 1
ATOM 3923 C CA . PRO B 1 70 ? 6.422 -24.781 -20.797 1 90.69 70 PRO B CA 1
ATOM 3924 C C . PRO B 1 70 ? 6.676 -25.438 -19.438 1 90.69 70 PRO B C 1
ATOM 3926 O O . PRO B 1 70 ? 7.352 -26.469 -19.375 1 90.69 70 PRO B O 1
ATOM 3929 N N . GLY B 1 71 ? 6.141 -24.766 -18.406 1 93.31 71 GLY B N 1
ATOM 3930 C CA . GLY B 1 71 ? 6.219 -25.312 -17.062 1 93.31 71 GLY B CA 1
ATOM 3931 C C . GLY B 1 71 ? 7.09 -24.484 -16.125 1 93.31 71 GLY B C 1
ATOM 3932 O O . GLY B 1 71 ? 8.242 -24.188 -16.453 1 93.31 71 GLY B O 1
ATOM 3933 N N . LEU B 1 72 ? 6.527 -24.234 -14.953 1 92.75 72 LEU B N 1
ATOM 3934 C CA . LEU B 1 72 ? 7.254 -23.375 -14.039 1 92.75 72 LEU B CA 1
ATOM 3935 C C . LEU B 1 72 ? 7.645 -24.125 -12.773 1 92.75 72 LEU B C 1
ATOM 3937 O O . LEU B 1 72 ? 8.812 -24.141 -12.383 1 92.75 72 LEU B O 1
ATOM 3941 N N . PHE B 1 73 ? 6.723 -24.828 -12.125 1 96 73 PHE B N 1
ATOM 3942 C CA . PHE B 1 73 ? 6.945 -25.469 -10.828 1 96 73 PHE B CA 1
ATOM 3943 C C . PHE B 1 73 ? 7.082 -26.984 -10.992 1 96 73 PHE B C 1
ATOM 3945 O O . PHE B 1 73 ? 6.273 -27.609 -11.672 1 96 73 PHE B O 1
ATOM 3952 N N . PHE B 1 74 ? 8.109 -27.578 -10.328 1 97.25 74 PHE B N 1
ATOM 3953 C CA . PHE B 1 74 ? 8.289 -29.031 -10.453 1 97.25 74 PHE B CA 1
ATOM 3954 C C . PHE B 1 74 ? 8.93 -29.609 -9.203 1 97.25 74 PHE B C 1
ATOM 3956 O O . PHE B 1 74 ? 9.422 -28.859 -8.344 1 97.25 74 PHE B O 1
ATOM 3963 N N . CYS B 1 75 ? 8.773 -30.891 -9 1 97.88 75 CYS B N 1
ATOM 3964 C CA . CYS B 1 75 ? 9.531 -31.672 -8.031 1 97.88 75 CYS B CA 1
ATOM 3965 C C . CYS B 1 75 ? 10.195 -32.875 -8.688 1 97.88 75 CYS B C 1
ATOM 3967 O O . CYS B 1 75 ? 9.773 -33.312 -9.766 1 97.88 75 CYS B O 1
ATOM 3969 N N . GLY B 1 76 ? 11.234 -33.312 -8.086 1 97.44 76 GLY B N 1
ATOM 3970 C CA . GLY B 1 76 ? 11.977 -34.438 -8.617 1 97.44 76 GLY B CA 1
ATOM 3971 C C . GLY B 1 76 ? 13.18 -34.812 -7.773 1 97.44 76 GLY B C 1
ATOM 3972 O O . GLY B 1 76 ? 13.188 -34.594 -6.562 1 97.44 76 GLY B O 1
ATOM 3973 N N . GLN B 1 77 ? 14.086 -35.5 -8.445 1 97 77 GLN B N 1
ATOM 3974 C CA . GLN B 1 77 ? 15.305 -35.938 -7.77 1 97 77 GLN B CA 1
ATOM 3975 C C . GLN B 1 77 ? 16.547 -35.5 -8.547 1 97 77 GLN B C 1
ATOM 3977 O O . GLN B 1 77 ? 16.562 -35.5 -9.773 1 97 77 GLN B O 1
ATOM 3982 N N . VAL B 1 78 ? 17.578 -35.219 -7.816 1 96.44 78 VAL B N 1
ATOM 3983 C CA . VAL B 1 78 ? 18.828 -34.812 -8.438 1 96.44 78 VAL B CA 1
ATOM 3984 C C . VAL B 1 78 ? 19.453 -36 -9.156 1 96.44 78 VAL B C 1
ATOM 3986 O O . VAL B 1 78 ? 19.625 -37.094 -8.57 1 96.44 78 VAL B O 1
ATOM 3989 N N . LEU B 1 79 ? 19.719 -35.875 -10.391 1 95.88 79 LEU B N 1
ATOM 3990 C CA . LEU B 1 79 ? 20.344 -36.938 -11.195 1 95.88 79 LEU B CA 1
ATOM 3991 C C . LEU B 1 79 ? 21.859 -36.75 -11.266 1 95.88 79 LEU B C 1
ATOM 3993 O O . LEU B 1 79 ? 22.609 -37.719 -11.203 1 95.88 79 LEU B O 1
ATOM 3997 N N . SER B 1 80 ? 22.25 -35.5 -11.484 1 94.75 80 SER B N 1
ATOM 3998 C CA . SER B 1 80 ? 23.672 -35.156 -11.531 1 94.75 80 SER B CA 1
ATOM 3999 C C . SER B 1 80 ? 23.891 -33.656 -11.219 1 94.75 80 SER B C 1
ATOM 4001 O O . SER B 1 80 ? 22.938 -32.906 -11.156 1 94.75 80 SER B O 1
ATOM 4003 N N . SER B 1 81 ? 25.141 -33.312 -10.898 1 93.69 81 SER B N 1
ATOM 4004 C CA . SER B 1 81 ? 25.5 -31.938 -10.562 1 93.69 81 SER B CA 1
ATOM 4005 C C . SER B 1 81 ? 26.688 -31.453 -11.391 1 93.69 81 SER B C 1
ATOM 4007 O O . SER B 1 81 ? 27.594 -32.219 -11.695 1 93.69 81 SER B O 1
ATOM 4009 N N . GLY B 1 82 ? 26.547 -30.219 -11.812 1 92.12 82 GLY B N 1
ATOM 4010 C CA . GLY B 1 82 ? 27.688 -29.609 -12.469 1 92.12 82 GLY B CA 1
ATOM 4011 C C . GLY B 1 82 ? 28.75 -29.109 -11.492 1 92.12 82 GLY B C 1
ATOM 4012 O O . GLY B 1 82 ? 28.609 -29.297 -10.281 1 92.12 82 GLY B O 1
ATOM 4013 N N . PRO B 1 83 ? 29.75 -28.516 -12.078 1 90.88 83 PRO B N 1
ATOM 4014 C CA . PRO B 1 83 ? 30.797 -27.969 -11.219 1 90.88 83 PRO B CA 1
ATOM 4015 C C . PRO B 1 83 ? 30.297 -26.844 -10.32 1 90.88 83 PRO B C 1
ATOM 4017 O O . PRO B 1 83 ? 29.328 -26.172 -10.648 1 90.88 83 PRO B O 1
ATOM 4020 N N . PHE B 1 84 ? 30.891 -26.625 -9.102 1 89.56 84 PHE B N 1
ATOM 4021 C CA . PHE B 1 84 ? 30.672 -25.531 -8.172 1 89.56 84 PHE B CA 1
ATOM 4022 C C . PHE B 1 84 ? 29.281 -25.609 -7.539 1 89.56 84 PHE B C 1
ATOM 4024 O O . PHE B 1 84 ? 28.625 -24.594 -7.348 1 89.56 84 PHE B O 1
ATOM 4031 N N . THR B 1 85 ? 28.766 -26.75 -7.605 1 86.38 85 THR B N 1
ATOM 4032 C CA . THR B 1 85 ? 27.5 -26.969 -6.902 1 86.38 85 THR B CA 1
ATOM 4033 C C . THR B 1 85 ? 27.734 -27.703 -5.59 1 86.38 85 THR B C 1
ATOM 4035 O O . THR B 1 85 ? 28.625 -28.562 -5.504 1 86.38 85 THR B O 1
ATOM 4038 N N . GLU B 1 86 ? 27.234 -27.203 -4.465 1 80.44 86 GLU B N 1
ATOM 4039 C CA . GLU B 1 86 ? 27.359 -27.891 -3.174 1 80.44 86 GLU B CA 1
ATOM 4040 C C . GLU B 1 86 ? 26 -27.984 -2.475 1 80.44 86 GLU B C 1
ATOM 4042 O O . GLU B 1 86 ? 25.062 -27.266 -2.838 1 80.44 86 GLU B O 1
ATOM 4047 N N . GLY B 1 87 ? 25.859 -29 -1.668 1 84.62 87 GLY B N 1
ATOM 4048 C CA . GLY B 1 87 ? 24.75 -29.016 -0.724 1 84.62 87 GLY B CA 1
ATOM 4049 C C . GLY B 1 87 ? 23.688 -30.047 -1.061 1 84.62 87 GLY B C 1
ATOM 4050 O O . GLY B 1 87 ? 22.906 -30.438 -0.197 1 84.62 87 GLY B O 1
ATOM 4051 N N . LEU B 1 88 ? 23.594 -30.5 -2.354 1 89.81 88 LEU B N 1
ATOM 4052 C CA . LEU B 1 88 ? 22.609 -31.516 -2.723 1 89.81 88 LEU B CA 1
ATOM 4053 C C . LEU B 1 88 ? 23.297 -32.75 -3.264 1 89.81 88 LEU B C 1
ATOM 4055 O O . LEU B 1 88 ? 24.281 -32.656 -3.988 1 89.81 88 LEU B O 1
ATOM 4059 N N . GLU B 1 89 ? 22.781 -33.906 -2.91 1 91.44 89 GLU B N 1
ATOM 4060 C CA . GLU B 1 89 ? 23.328 -35.156 -3.363 1 91.44 89 GLU B CA 1
ATOM 4061 C C . GLU B 1 89 ? 22.469 -35.781 -4.461 1 91.44 89 GLU B C 1
ATOM 4063 O O . GLU B 1 89 ? 21.281 -35.5 -4.555 1 91.44 89 GLU B O 1
ATOM 4068 N N . VAL B 1 90 ? 23.156 -36.625 -5.199 1 93.94 90 VAL B N 1
ATOM 4069 C CA . VAL B 1 90 ? 22.438 -37.375 -6.219 1 93.94 90 VAL B CA 1
ATOM 4070 C C . VAL B 1 90 ? 21.359 -38.25 -5.562 1 93.94 90 VAL B C 1
ATOM 4072 O O . VAL B 1 90 ? 21.609 -38.906 -4.559 1 93.94 90 VAL B O 1
ATOM 4075 N N . GLY B 1 91 ? 20.141 -38.125 -6.062 1 95.12 91 GLY B N 1
ATOM 4076 C CA . GLY B 1 91 ? 19.031 -38.906 -5.516 1 95.12 91 GLY B CA 1
ATOM 4077 C C . GLY B 1 91 ? 18.188 -38.125 -4.539 1 95.12 91 GLY B C 1
ATOM 4078 O O . GLY B 1 91 ? 17.078 -38.531 -4.191 1 95.12 91 GLY B O 1
ATOM 4079 N N . GLU B 1 92 ? 18.656 -37.031 -4.145 1 94.81 92 GLU B N 1
ATOM 4080 C CA . GLU B 1 92 ? 17.938 -36.219 -3.18 1 94.81 92 GLU B CA 1
ATOM 4081 C C . GLU B 1 92 ? 16.719 -35.594 -3.811 1 94.81 92 GLU B C 1
ATOM 4083 O O . GLU B 1 92 ? 16.781 -35.062 -4.93 1 94.81 92 GLU B O 1
ATOM 4088 N N . PRO B 1 93 ? 15.594 -35.688 -3.107 1 96.38 93 PRO B N 1
ATOM 4089 C CA . PRO B 1 93 ? 14.398 -35 -3.617 1 96.38 93 PRO B CA 1
ATOM 4090 C C . PRO B 1 93 ? 14.492 -33.5 -3.525 1 96.38 93 PRO B C 1
ATOM 4092 O O . PRO B 1 93 ? 15.039 -32.969 -2.555 1 96.38 93 PRO B O 1
ATOM 4095 N N . VAL B 1 94 ? 14 -32.781 -4.602 1 96.88 94 VAL B N 1
ATOM 4096 C CA . VAL B 1 94 ? 14.07 -31.328 -4.641 1 96.88 94 VAL B CA 1
ATOM 4097 C C . VAL B 1 94 ? 12.797 -30.766 -5.25 1 96.88 94 VAL B C 1
ATOM 4099 O O . VAL B 1 94 ? 12.031 -31.484 -5.891 1 96.88 94 VAL B O 1
ATOM 4102 N N . LEU B 1 95 ? 12.523 -29.609 -4.945 1 96.88 95 LEU B N 1
ATOM 4103 C CA . LEU 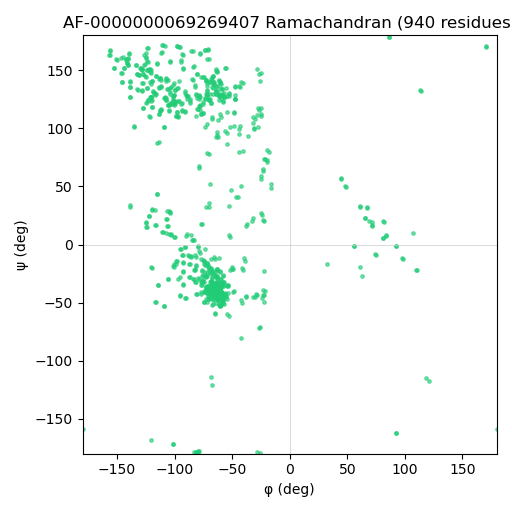B 1 95 ? 11.539 -28.781 -5.613 1 96.88 95 LEU B CA 1
ATOM 4104 C C . LEU B 1 95 ? 12.219 -27.609 -6.34 1 96.88 95 LEU B C 1
ATOM 4106 O O . LEU B 1 95 ? 13.227 -27.094 -5.867 1 96.88 95 LEU B O 1
ATOM 4110 N N . GLY B 1 96 ? 11.672 -27.266 -7.492 1 94.62 96 GLY B N 1
ATOM 4111 C CA . GLY B 1 96 ? 12.305 -26.188 -8.242 1 94.62 96 GLY B CA 1
ATOM 4112 C C . GLY B 1 96 ? 11.305 -25.344 -9.008 1 94.62 96 GLY B C 1
ATOM 4113 O O . GLY B 1 96 ? 10.133 -25.703 -9.141 1 94.62 96 GLY B O 1
ATOM 4114 N N . VAL B 1 97 ? 11.773 -24.125 -9.359 1 92.81 97 VAL B N 1
ATOM 4115 C CA . VAL B 1 97 ? 11.023 -23.203 -10.195 1 92.81 97 VAL B CA 1
ATOM 4116 C C . VAL B 1 97 ? 11.859 -22.812 -11.414 1 92.81 97 VAL B C 1
ATOM 4118 O O . VAL B 1 97 ? 12.977 -22.312 -11.273 1 92.81 97 VAL B O 1
ATOM 4121 N N . THR B 1 98 ? 11.297 -23.078 -12.555 1 89.75 98 THR B N 1
ATOM 4122 C CA . THR B 1 98 ? 11.992 -22.672 -13.773 1 89.75 98 THR B CA 1
ATOM 4123 C C . THR B 1 98 ? 11.547 -21.297 -14.227 1 89.75 98 THR B C 1
ATOM 4125 O O . THR B 1 98 ? 10.516 -20.781 -13.781 1 89.75 98 THR B O 1
ATOM 4128 N N . SER B 1 99 ? 12.422 -20.609 -14.898 1 75.94 99 SER B N 1
ATOM 4129 C CA . SER B 1 99 ? 12.07 -19.297 -15.445 1 75.94 99 SER B CA 1
ATOM 4130 C C . SER B 1 99 ? 11.289 -19.438 -16.75 1 75.94 99 SER B C 1
ATOM 4132 O O . SER B 1 99 ? 11.438 -20.422 -17.469 1 75.94 99 SER B O 1
ATOM 4134 N N . ALA B 1 100 ? 10.422 -18.484 -16.859 1 67.62 100 ALA B N 1
ATOM 4135 C CA . ALA B 1 100 ? 9.727 -18.453 -18.141 1 67.62 100 ALA B CA 1
ATOM 4136 C C . ALA B 1 100 ? 10.703 -18.266 -19.297 1 67.62 100 ALA B C 1
ATOM 4138 O O . ALA B 1 100 ? 11.766 -17.656 -19.125 1 67.62 100 ALA B O 1
ATOM 4139 N N . PRO B 1 101 ? 10.469 -19 -20.359 1 59 101 PRO B N 1
ATOM 4140 C CA . PRO B 1 101 ? 11.391 -18.875 -21.5 1 59 101 PRO B CA 1
ATOM 4141 C C . PRO B 1 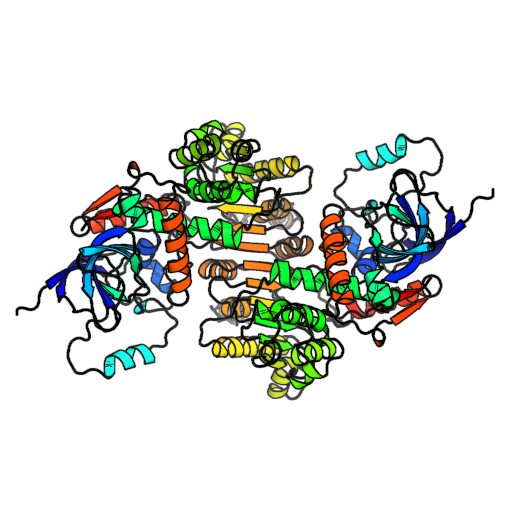101 ? 11.672 -17.422 -21.875 1 59 101 PRO B C 1
ATOM 4143 O O . PRO B 1 101 ? 10.812 -16.547 -21.703 1 59 101 PRO B O 1
ATOM 4146 N N . ALA B 1 102 ? 12.969 -17.047 -21.922 1 52 102 ALA B N 1
ATOM 4147 C CA . ALA B 1 102 ? 13.469 -15.719 -22.234 1 52 102 ALA B CA 1
ATOM 4148 C C . ALA B 1 102 ? 12.641 -15.062 -23.328 1 52 102 ALA B C 1
ATOM 4150 O O . ALA B 1 102 ? 12.477 -13.844 -23.359 1 52 102 ALA B O 1
ATOM 4151 N N . ALA B 1 103 ? 12.359 -15.859 -24.344 1 45.28 103 ALA B N 1
ATOM 4152 C CA . ALA B 1 103 ? 11.648 -15.258 -25.469 1 45.28 103 ALA B CA 1
ATOM 4153 C C . ALA B 1 103 ? 10.422 -14.492 -25 1 45.28 103 ALA B C 1
ATOM 4155 O O . ALA B 1 103 ? 9.859 -13.68 -25.75 1 45.28 103 ALA B O 1
ATOM 4156 N N . ILE B 1 104 ? 10.031 -14.781 -23.984 1 46.59 104 ILE B N 1
ATOM 4157 C CA . ILE B 1 104 ? 8.797 -14.141 -23.531 1 46.59 104 ILE B CA 1
ATOM 4158 C C . ILE B 1 104 ? 9.133 -12.898 -22.719 1 46.59 104 ILE B C 1
ATOM 4160 O O . ILE B 1 104 ? 8.32 -11.969 -22.625 1 46.59 104 ILE B O 1
ATOM 4164 N N . GLY B 1 105 ? 10.172 -12.828 -21.953 1 43.25 105 GLY B N 1
ATOM 4165 C CA . GLY B 1 105 ? 10.469 -11.641 -21.172 1 43.25 105 GLY B CA 1
ATOM 4166 C C . GLY B 1 105 ? 10.914 -10.461 -22.016 1 43.25 105 GLY B C 1
ATOM 4167 O O . GLY B 1 105 ? 11.852 -10.578 -22.797 1 43.25 105 GLY B O 1
ATOM 4168 N N . GLY B 1 106 ? 10.086 -9.766 -22.656 1 38.41 106 GLY B N 1
ATOM 4169 C CA . GLY B 1 106 ? 10.258 -8.57 -23.469 1 38.41 106 GLY B CA 1
ATOM 4170 C C . GLY B 1 106 ? 11.523 -7.801 -23.125 1 38.41 106 GLY B C 1
ATOM 4171 O O . GLY B 1 106 ? 11.891 -6.863 -23.844 1 38.41 106 GLY B O 1
ATOM 4172 N N . GLY B 1 107 ? 11.891 -7.59 -21.906 1 36.91 107 GLY B N 1
ATOM 4173 C CA . GLY B 1 107 ? 12.812 -6.477 -21.734 1 36.91 107 GLY B CA 1
ATOM 4174 C C . GLY B 1 107 ? 14.219 -6.785 -22.203 1 36.91 107 GLY B C 1
ATOM 4175 O O . GLY B 1 107 ? 15.148 -6.031 -21.922 1 36.91 107 GLY B O 1
ATOM 4176 N N . LEU B 1 108 ? 14.68 -8.031 -22.422 1 33.75 108 LEU B N 1
ATOM 4177 C CA . LEU B 1 108 ? 16.078 -7.965 -22.859 1 33.75 108 LEU B CA 1
ATOM 4178 C C . LEU B 1 108 ? 16.156 -7.566 -24.328 1 33.75 108 LEU B C 1
ATOM 4180 O O . LEU B 1 108 ? 15.367 -8.023 -25.156 1 33.75 108 LEU B O 1
ATOM 4184 N N . PRO B 1 109 ? 16.75 -6.508 -24.672 1 31.17 109 PRO B N 1
ATOM 4185 C CA . PRO B 1 109 ? 17.047 -6.18 -26.062 1 31.17 109 PRO B CA 1
ATOM 4186 C C . PRO B 1 109 ? 17.516 -7.387 -26.875 1 31.17 109 PRO B C 1
ATOM 4188 O O . PRO B 1 109 ? 18.109 -8.312 -26.312 1 31.17 109 PRO B O 1
ATOM 4191 N N . GLU B 1 110 ? 17.094 -7.578 -28.141 1 31.97 110 GLU B N 1
ATOM 4192 C CA . GLU B 1 110 ? 17.516 -8.477 -29.203 1 31.97 110 GLU B CA 1
ATOM 4193 C C . GLU B 1 110 ? 19 -8.773 -29.125 1 31.97 110 GLU B C 1
ATOM 4195 O O . GLU B 1 110 ? 19.422 -9.906 -29.359 1 31.97 110 GLU B O 1
ATOM 4200 N N . GLU B 1 111 ? 19.812 -7.762 -28.922 1 31.73 111 GLU B N 1
ATOM 4201 C CA . GLU B 1 111 ? 21.266 -7.855 -29.078 1 31.73 111 GLU B CA 1
ATOM 4202 C C . GLU B 1 111 ? 21.875 -8.797 -28.047 1 31.73 111 GLU B C 1
ATOM 4204 O O . GLU B 1 111 ? 22.891 -9.438 -28.297 1 31.73 111 GLU B O 1
ATOM 4209 N N . SER B 1 112 ? 21.344 -8.859 -26.922 1 31.73 112 SER B N 1
ATOM 4210 C CA . SER B 1 112 ? 22.031 -9.719 -25.969 1 31.73 112 SER B CA 1
ATOM 4211 C C . SER B 1 112 ? 21.625 -11.18 -26.156 1 31.73 112 SER B C 1
ATOM 4213 O O . SER B 1 112 ? 22.297 -12.078 -25.641 1 31.73 112 SER B O 1
ATOM 4215 N N . SER B 1 113 ? 20.578 -11.43 -26.703 1 31.86 113 SER B N 1
ATOM 4216 C CA . SER B 1 113 ? 20.219 -12.797 -27.078 1 31.86 113 SER B CA 1
ATOM 4217 C C . SER B 1 113 ? 21.094 -13.305 -28.219 1 31.86 113 SER B C 1
ATOM 4219 O O . SER B 1 113 ? 21.438 -14.484 -28.266 1 31.86 113 SER B O 1
ATOM 4221 N N . GLN B 1 114 ? 21.422 -12.508 -29.188 1 31.02 114 GLN B N 1
ATOM 4222 C CA . GLN B 1 114 ? 22.312 -12.906 -30.266 1 31.02 114 GLN B CA 1
ATOM 4223 C C . GLN B 1 114 ? 23.734 -13.102 -29.75 1 31.02 114 GLN B C 1
ATOM 4225 O O . GLN B 1 114 ? 24.531 -13.844 -30.344 1 31.02 114 GLN B O 1
ATOM 4230 N N . ALA B 1 115 ? 24.172 -12.312 -28.844 1 31.98 115 ALA B N 1
ATOM 4231 C CA . ALA B 1 115 ? 25.547 -12.469 -28.406 1 31.98 115 ALA B CA 1
ATOM 4232 C C . ALA B 1 115 ? 25.734 -13.789 -27.656 1 31.98 115 ALA B C 1
ATOM 4234 O O . ALA B 1 115 ? 26.828 -14.359 -27.672 1 31.98 115 ALA B O 1
ATOM 4235 N N . LEU B 1 116 ? 24.719 -14.133 -26.922 1 29.3 116 LEU B N 1
ATOM 4236 C CA . LEU B 1 116 ? 24.859 -15.461 -26.344 1 29.3 116 LEU B CA 1
ATOM 4237 C C . LEU B 1 116 ? 24.703 -16.531 -27.422 1 29.3 116 LEU B C 1
ATOM 4239 O O . LEU B 1 116 ? 25.266 -17.625 -27.297 1 29.3 116 LEU B O 1
ATOM 4243 N N . ALA B 1 117 ? 23.969 -16.234 -28.484 1 30.92 117 ALA B N 1
ATOM 4244 C CA . ALA B 1 117 ? 23.922 -17.156 -29.609 1 30.92 117 ALA B CA 1
ATOM 4245 C C . ALA B 1 117 ? 25.234 -17.156 -30.391 1 30.92 117 ALA B C 1
ATOM 4247 O O . ALA B 1 117 ? 25.656 -18.188 -30.938 1 30.92 117 ALA B O 1
ATOM 4248 N N . SER B 1 118 ? 25.734 -15.961 -30.75 1 30.92 118 SER B N 1
ATOM 4249 C CA . SER B 1 118 ? 26.844 -15.922 -31.703 1 30.92 118 SER B CA 1
ATOM 4250 C C . SER B 1 118 ? 28.141 -16.438 -31.062 1 30.92 118 SER B C 1
ATOM 4252 O O . SER B 1 118 ? 29.141 -16.609 -31.75 1 30.92 118 SER B O 1
ATOM 4254 N N . LYS B 1 119 ? 28.516 -16 -29.844 1 32.28 119 LYS B N 1
ATOM 4255 C CA . LYS B 1 119 ? 29.891 -16.422 -29.547 1 32.28 119 LYS B CA 1
ATOM 4256 C C . LYS B 1 119 ? 30.016 -17.938 -29.562 1 32.28 119 LYS B C 1
ATOM 4258 O O . LYS B 1 119 ? 31.109 -18.484 -29.391 1 32.28 119 LYS B O 1
ATOM 4263 N N . GLY B 1 120 ? 29.203 -18.766 -28.953 1 28.09 120 GLY B N 1
ATOM 4264 C CA . GLY B 1 120 ? 29.656 -20.141 -29.125 1 28.09 120 GLY B CA 1
ATOM 4265 C C . GLY B 1 120 ? 29.438 -20.656 -30.547 1 28.09 120 GLY B C 1
ATOM 4266 O O . GLY B 1 120 ? 28.641 -20.094 -31.297 1 28.09 120 GLY B O 1
ATOM 4267 N N . GLY B 1 121 ? 30.375 -21.375 -31.25 1 28.56 121 GLY B N 1
ATOM 4268 C CA . GLY B 1 121 ? 30.391 -22.109 -32.5 1 28.56 121 GLY B CA 1
ATOM 4269 C C . GLY B 1 121 ? 29.016 -22.625 -32.906 1 28.56 121 GLY B C 1
ATOM 4270 O O . GLY B 1 121 ? 28.062 -22.516 -32.125 1 28.56 121 GLY B O 1
ATOM 4271 N N . GLY B 1 122 ? 28.922 -23.406 -34.156 1 30 122 GLY B N 1
ATOM 4272 C CA . GLY B 1 122 ? 27.922 -24.016 -35.031 1 30 122 GLY B CA 1
ATOM 4273 C C . GLY B 1 122 ? 26.812 -24.734 -34.281 1 30 122 GLY B C 1
ATOM 4274 O O . GLY B 1 122 ? 25.938 -25.344 -34.875 1 30 122 GLY B O 1
ATOM 4275 N N . SER B 1 123 ? 27.297 -25.578 -33.281 1 29.19 123 SER B N 1
ATOM 4276 C CA . SER B 1 123 ? 26.312 -26.531 -32.812 1 29.19 123 SER B CA 1
ATOM 4277 C C . SER B 1 123 ? 25.031 -25.844 -32.344 1 29.19 123 SER B C 1
ATOM 4279 O O . SER B 1 123 ? 25.078 -24.688 -31.938 1 29.19 123 SER B O 1
ATOM 4281 N N . THR B 1 124 ? 23.844 -26.328 -32.906 1 32.12 124 THR B N 1
ATOM 4282 C CA . THR B 1 124 ? 22.469 -25.984 -32.531 1 32.12 124 THR B CA 1
ATOM 4283 C C . THR B 1 124 ? 22.391 -25.5 -31.078 1 32.12 124 THR B C 1
ATOM 4285 O O . THR B 1 124 ? 22.656 -26.281 -30.156 1 32.12 124 THR B O 1
ATOM 4288 N N . SER B 1 125 ? 23.094 -24.531 -30.75 1 34.19 125 SER B N 1
ATOM 4289 C CA . SER B 1 125 ? 22.938 -23.891 -29.453 1 34.19 125 SER B CA 1
ATOM 4290 C C . SER B 1 125 ? 21.562 -24.172 -28.859 1 34.19 125 SER B C 1
ATOM 4292 O O . SER B 1 125 ? 20.547 -23.859 -29.484 1 34.19 125 SER B O 1
ATOM 4294 N N . SER B 1 126 ? 21.297 -25.422 -28.359 1 35.78 126 SER B N 1
ATOM 4295 C CA . SER B 1 126 ? 20.141 -25.828 -27.594 1 35.78 126 SER B CA 1
ATOM 4296 C C . SER B 1 126 ? 19.484 -24.625 -26.891 1 35.78 126 SER B C 1
ATOM 4298 O O . SER B 1 126 ? 20.094 -24.016 -26.016 1 35.78 126 SER B O 1
ATOM 4300 N N . VAL B 1 127 ? 18.984 -23.75 -27.641 1 39.03 127 VAL B N 1
ATOM 4301 C CA . VAL B 1 127 ? 18.047 -22.75 -27.125 1 39.03 127 VAL B CA 1
ATOM 4302 C C . VAL B 1 127 ? 17.453 -23.234 -25.812 1 39.03 127 VAL B C 1
ATOM 4304 O O . VAL B 1 127 ? 16.922 -24.344 -25.719 1 39.03 127 VAL B O 1
ATOM 4307 N N . ASP B 1 128 ? 18.078 -23.094 -24.781 1 49 128 ASP B N 1
ATOM 4308 C CA . ASP B 1 128 ? 17.484 -23.344 -23.484 1 49 128 ASP B CA 1
ATOM 4309 C C . ASP B 1 128 ? 15.961 -23.297 -23.562 1 49 128 ASP B C 1
ATOM 4311 O O . ASP B 1 128 ? 15.375 -22.219 -23.719 1 49 128 ASP B O 1
ATOM 4315 N N . LEU B 1 129 ? 15.398 -24.406 -24.203 1 56.94 129 LEU B N 1
ATOM 4316 C CA . LEU B 1 129 ? 14.008 -24.625 -24.594 1 56.94 129 LEU B CA 1
ATOM 4317 C C . LEU B 1 129 ? 13.07 -24.391 -23.422 1 56.94 129 LEU B C 1
ATOM 4319 O O . LEU B 1 129 ? 11.867 -24.625 -23.516 1 56.94 129 LEU B O 1
ATOM 4323 N N . GLY B 1 130 ? 13.438 -23.938 -22.312 1 71.06 130 GLY B N 1
ATOM 4324 C CA . GLY B 1 130 ? 12.336 -23.312 -21.594 1 71.06 130 GLY B CA 1
ATOM 4325 C C . GLY B 1 130 ? 12.031 -23.984 -20.266 1 71.06 130 GLY B C 1
ATOM 4326 O O . GLY B 1 130 ? 12.93 -24.203 -19.453 1 71.06 130 GLY B O 1
ATOM 4327 N N . GLY B 1 131 ? 10.922 -24.625 -19.969 1 88.44 131 GLY B N 1
ATOM 4328 C CA . GLY B 1 131 ? 10.203 -24.953 -18.75 1 88.44 131 GLY B CA 1
ATOM 4329 C C . GLY B 1 131 ? 10.414 -26.391 -18.297 1 88.44 131 GLY B C 1
ATOM 4330 O O . GLY B 1 131 ? 11.312 -27.078 -18.797 1 88.44 131 GLY B O 1
ATOM 4331 N N . CYS B 1 132 ? 9.797 -26.938 -17.375 1 93.44 132 CYS B N 1
ATOM 4332 C CA . CYS B 1 132 ? 10.055 -28.188 -16.672 1 93.44 132 CYS B CA 1
ATOM 4333 C C . CYS B 1 132 ? 9.109 -29.281 -17.156 1 93.44 132 CYS B C 1
ATOM 4335 O O . CYS B 1 132 ? 9.07 -30.375 -16.578 1 93.44 132 CYS B O 1
ATOM 4337 N N . TYR B 1 133 ? 8.375 -29.016 -18.188 1 95.44 133 TYR B N 1
ATOM 4338 C CA . TYR B 1 133 ? 7.551 -30.094 -18.734 1 95.44 133 TYR B CA 1
ATOM 4339 C C . TYR B 1 133 ? 8.391 -31.031 -19.578 1 95.44 133 TYR B C 1
ATOM 4341 O O . TYR B 1 133 ? 8.172 -31.141 -20.797 1 95.44 133 TYR B O 1
ATOM 4349 N N . ARG B 1 134 ? 9.25 -31.719 -18.984 1 95.31 134 ARG B N 1
ATOM 4350 C CA . ARG B 1 134 ? 10.203 -32.656 -19.547 1 95.31 134 ARG B CA 1
ATOM 4351 C C . ARG B 1 134 ? 10.664 -33.688 -18.516 1 95.31 134 ARG B C 1
ATOM 4353 O O . ARG B 1 134 ? 10.391 -33.5 -17.312 1 95.31 134 ARG B O 1
ATOM 4360 N N . GLU B 1 135 ? 11.305 -34.75 -18.969 1 96.5 135 GLU B N 1
ATOM 4361 C CA . GLU B 1 135 ? 11.742 -35.812 -18.062 1 96.5 135 GLU B CA 1
ATOM 4362 C C . GLU B 1 135 ? 12.898 -35.344 -17.188 1 96.5 135 GLU B C 1
ATOM 4364 O O . GLU B 1 135 ? 13.016 -35.75 -16.031 1 96.5 135 GLU B O 1
ATOM 4369 N N . THR B 1 136 ? 13.797 -34.562 -17.812 1 95.38 136 THR B N 1
ATOM 4370 C CA . THR B 1 136 ? 14.914 -34 -17.062 1 95.38 136 THR B CA 1
ATOM 4371 C C . THR B 1 136 ? 15.047 -32.5 -17.328 1 95.38 136 THR B C 1
ATOM 4373 O O . THR B 1 136 ? 14.742 -32.031 -18.438 1 95.38 136 THR B O 1
ATOM 4376 N N . VAL B 1 137 ? 15.461 -31.766 -16.328 1 93.31 137 VAL B N 1
ATOM 4377 C CA . VAL B 1 137 ? 15.594 -30.312 -16.484 1 93.31 137 VAL B CA 1
ATOM 4378 C C . VAL B 1 137 ? 16.875 -29.844 -15.805 1 93.31 137 VAL B C 1
ATOM 4380 O O . VAL B 1 137 ? 17.234 -30.312 -14.727 1 93.31 137 VAL B O 1
ATOM 4383 N N . ARG B 1 138 ? 17.578 -28.984 -16.5 1 92 138 ARG B N 1
ATOM 4384 C CA . ARG B 1 138 ? 18.734 -28.328 -15.914 1 92 138 ARG B CA 1
ATOM 4385 C C . ARG B 1 138 ? 18.328 -27.031 -15.203 1 92 138 ARG B C 1
ATOM 4387 O O . ARG B 1 138 ? 17.625 -26.203 -15.781 1 92 138 ARG B O 1
ATOM 4394 N N . VAL B 1 139 ? 18.734 -26.922 -14.008 1 89.56 139 VAL B N 1
ATOM 4395 C CA . VAL B 1 139 ? 18.344 -25.734 -13.258 1 89.56 139 VAL B CA 1
ATOM 4396 C C . VAL B 1 139 ? 19.531 -25.234 -12.438 1 89.56 139 VAL B C 1
ATOM 4398 O O . VAL B 1 139 ? 20.312 -26.016 -11.906 1 89.56 139 VAL B O 1
ATOM 4401 N N . HIS B 1 140 ? 19.625 -23.922 -12.422 1 88.88 140 HIS B N 1
ATOM 4402 C CA . HIS B 1 140 ? 20.625 -23.312 -11.57 1 88.88 140 HIS B CA 1
ATOM 4403 C C . HIS B 1 140 ? 20.359 -23.609 -10.102 1 88.88 140 HIS B C 1
ATOM 4405 O O . HIS B 1 140 ? 19.219 -23.734 -9.68 1 88.88 140 HIS B O 1
ATOM 4411 N N . PHE B 1 141 ? 21.391 -23.703 -9.281 1 88.44 141 PHE B N 1
ATOM 4412 C CA . PHE B 1 141 ? 21.266 -24.078 -7.883 1 88.44 141 PHE B CA 1
ATOM 4413 C C . PHE B 1 141 ? 20.391 -23.078 -7.129 1 88.44 141 PHE B C 1
ATOM 4415 O O . PHE B 1 141 ? 19.734 -23.453 -6.148 1 88.44 141 PHE B O 1
ATOM 4422 N N . SER B 1 142 ? 20.25 -21.859 -7.609 1 84.75 142 SER B N 1
ATOM 4423 C CA . SER B 1 142 ? 19.453 -20.828 -6.945 1 84.75 142 SER B CA 1
ATOM 4424 C C . SER B 1 142 ? 17.969 -21.016 -7.207 1 84.75 142 SER B C 1
ATOM 4426 O O . SER B 1 142 ? 17.125 -20.344 -6.59 1 84.75 142 SER B O 1
ATOM 4428 N N . SER B 1 143 ? 17.625 -21.953 -8.039 1 89.81 143 SER B N 1
ATOM 4429 C CA . SER B 1 143 ? 16.234 -22.156 -8.406 1 89.81 143 SER B CA 1
ATOM 4430 C C . SER B 1 143 ? 15.703 -23.469 -7.832 1 89.81 143 SER B C 1
ATOM 4432 O O . SER B 1 143 ? 14.641 -23.938 -8.234 1 89.81 143 SER B O 1
ATOM 4434 N N . ILE B 1 144 ? 16.453 -24.062 -6.969 1 92.12 144 ILE B N 1
ATOM 4435 C CA . ILE B 1 144 ? 16.094 -25.344 -6.383 1 92.12 144 ILE B CA 1
ATOM 4436 C C . ILE B 1 144 ? 15.984 -25.219 -4.867 1 92.12 144 ILE B C 1
ATOM 4438 O O . ILE B 1 144 ? 16.766 -24.484 -4.246 1 92.12 144 ILE B O 1
ATOM 4442 N N . LEU B 1 145 ? 15 -25.828 -4.293 1 93.31 145 LEU B N 1
ATOM 4443 C CA . LEU B 1 145 ? 14.812 -25.859 -2.846 1 93.31 145 LEU B CA 1
ATOM 4444 C C . LEU B 1 145 ? 14.867 -27.297 -2.324 1 93.31 145 LEU B C 1
ATOM 4446 O O . LEU B 1 145 ? 14.258 -28.188 -2.9 1 93.31 145 LEU B O 1
ATOM 4450 N N . PRO B 1 146 ? 15.648 -27.453 -1.28 1 89.69 146 PRO B N 1
ATOM 4451 C CA . PRO B 1 146 ? 15.578 -28.766 -0.634 1 89.69 146 PRO B CA 1
ATOM 4452 C C . PRO B 1 146 ? 14.227 -29.047 0.022 1 89.69 146 PRO B C 1
ATOM 4454 O O . PRO B 1 146 ? 13.586 -28.109 0.524 1 89.69 146 PRO B O 1
ATOM 4457 N N . VAL B 1 147 ? 13.797 -30.281 -0.005 1 93.62 147 VAL B N 1
ATOM 4458 C CA . VAL B 1 147 ? 12.445 -30.578 0.473 1 93.62 147 VA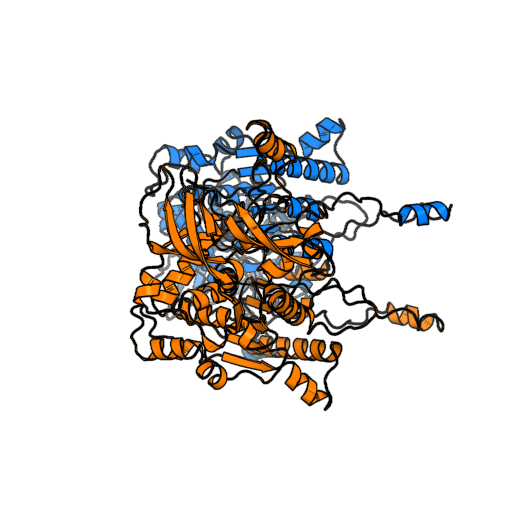L B CA 1
ATOM 4459 C C . VAL B 1 147 ? 12.516 -31.609 1.599 1 93.62 147 VAL B C 1
ATOM 4461 O O . VAL B 1 147 ? 11.57 -32.375 1.799 1 93.62 147 VAL B O 1
ATOM 4464 N N . ALA B 1 148 ? 13.617 -31.719 2.305 1 91.75 148 ALA B N 1
ATOM 4465 C CA . ALA B 1 148 ? 13.766 -32.688 3.387 1 91.75 148 ALA B CA 1
ATOM 4466 C C . ALA B 1 148 ? 12.664 -32.5 4.43 1 91.75 148 ALA B C 1
ATOM 4468 O O . ALA B 1 148 ? 12.102 -33.5 4.91 1 91.75 148 ALA B O 1
ATOM 4469 N N . ALA B 1 149 ? 12.383 -31.328 4.742 1 93.69 149 ALA B N 1
ATOM 4470 C CA . ALA B 1 149 ? 11.367 -31.047 5.754 1 93.69 149 ALA B CA 1
ATOM 4471 C C . ALA B 1 149 ? 9.992 -31.5 5.293 1 93.69 149 ALA B C 1
ATOM 4473 O O . ALA B 1 149 ? 9.195 -32 6.094 1 93.69 149 ALA B O 1
ATOM 4474 N N . LEU B 1 150 ? 9.719 -31.344 4.023 1 96.25 150 LEU B N 1
ATOM 4475 C CA . LEU B 1 150 ? 8.43 -31.766 3.471 1 96.25 150 LEU B CA 1
ATOM 4476 C C . LEU B 1 150 ? 8.32 -33.281 3.471 1 96.25 150 LEU B C 1
ATOM 4478 O O . LEU B 1 150 ? 7.25 -33.844 3.76 1 96.25 150 LEU B O 1
ATOM 4482 N N . VAL B 1 151 ? 9.43 -33.938 3.18 1 94.75 151 VAL B N 1
ATOM 4483 C CA . VAL B 1 151 ? 9.477 -35.375 3.168 1 94.75 151 VAL B CA 1
ATOM 4484 C C . VAL B 1 151 ? 9.305 -35.906 4.59 1 94.75 151 VAL B C 1
ATOM 4486 O O . VAL B 1 151 ? 8.562 -36.875 4.816 1 94.75 151 VAL B O 1
ATOM 4489 N N . GLU B 1 152 ? 9.992 -35.312 5.465 1 95.12 152 GLU B N 1
ATOM 4490 C CA . GLU B 1 152 ? 9.875 -35.719 6.867 1 95.12 152 GLU B CA 1
ATOM 4491 C C . GLU B 1 152 ? 8.445 -35.562 7.367 1 95.12 152 GLU B C 1
ATOM 4493 O O . GLU B 1 152 ? 7.973 -36.344 8.172 1 95.12 152 GLU B O 1
ATOM 4498 N N . ALA B 1 153 ? 7.793 -34.562 6.883 1 94.81 153 ALA B N 1
ATOM 4499 C CA . ALA B 1 153 ? 6.41 -34.312 7.27 1 94.81 153 ALA B CA 1
ATOM 4500 C C . ALA B 1 153 ? 5.449 -35.219 6.512 1 94.81 153 ALA B C 1
ATOM 4502 O O . ALA B 1 153 ? 4.23 -35.125 6.668 1 94.81 153 ALA B O 1
ATOM 4503 N N . LYS B 1 154 ? 5.941 -36.094 5.578 1 94.5 154 LYS B N 1
ATOM 4504 C CA . LYS B 1 154 ? 5.207 -37.094 4.828 1 94.5 154 LYS B CA 1
ATOM 4505 C C . LYS B 1 154 ? 4.227 -36.469 3.85 1 94.5 154 LYS B C 1
ATOM 4507 O O . LYS B 1 154 ? 3.111 -36.969 3.668 1 94.5 154 LYS B O 1
ATOM 4512 N N . LEU B 1 155 ? 4.602 -35.344 3.357 1 95.56 155 LEU B N 1
ATOM 4513 C CA . LEU B 1 155 ? 3.789 -34.688 2.34 1 95.56 155 LEU B CA 1
ATOM 4514 C C . LEU B 1 155 ? 4.113 -35.219 0.952 1 95.56 155 LEU B C 1
ATOM 4516 O O . LEU B 1 155 ? 5.273 -35.531 0.652 1 95.56 155 LEU B O 1
ATOM 4520 N N . GLN B 1 156 ? 3.084 -35.344 0.133 1 95.19 156 GLN B N 1
ATOM 4521 C CA . GLN B 1 156 ? 3.277 -35.781 -1.247 1 95.19 156 GLN B CA 1
ATOM 4522 C C . GLN B 1 156 ? 3.766 -34.625 -2.121 1 95.19 156 GLN B C 1
ATOM 4524 O O . GLN B 1 156 ? 3.016 -33.688 -2.393 1 95.19 156 GLN B O 1
ATOM 4529 N N . LEU B 1 157 ? 4.93 -34.75 -2.633 1 96.25 157 LEU B N 1
ATOM 4530 C CA . LEU B 1 157 ? 5.582 -33.656 -3.338 1 96.25 157 LEU B CA 1
ATOM 4531 C C . LEU B 1 157 ? 4.781 -33.25 -4.566 1 96.25 157 LEU B C 1
ATOM 4533 O O . LEU B 1 157 ? 4.633 -32.062 -4.848 1 96.25 157 LEU B O 1
ATOM 4537 N N . PRO B 1 158 ? 4.176 -34.219 -5.363 1 96.38 158 PRO B N 1
ATOM 4538 C CA . PRO B 1 158 ? 3.361 -33.812 -6.508 1 96.38 158 PRO B CA 1
ATOM 4539 C C . PRO B 1 158 ? 2.176 -32.938 -6.102 1 96.38 158 PRO B C 1
ATOM 4541 O O . PRO B 1 158 ? 1.798 -32 -6.84 1 96.38 158 PRO B O 1
ATOM 4544 N N . ALA B 1 159 ? 1.677 -33.219 -4.984 1 95.56 159 ALA B N 1
ATOM 4545 C CA . ALA B 1 159 ? 0.575 -32.406 -4.484 1 95.56 159 ALA B CA 1
ATOM 4546 C C . ALA B 1 159 ? 1.072 -31.047 -4.031 1 95.56 159 ALA B C 1
ATOM 4548 O O . ALA B 1 159 ? 0.406 -30.031 -4.254 1 95.56 159 ALA B O 1
ATOM 4549 N N . VAL B 1 160 ? 2.223 -31.047 -3.398 1 96.88 160 VAL B N 1
ATOM 4550 C CA . VAL B 1 160 ? 2.807 -29.781 -2.93 1 96.88 160 VAL B CA 1
ATOM 4551 C C . VAL B 1 160 ? 3.02 -28.844 -4.113 1 96.88 160 VAL B C 1
ATOM 4553 O O . VAL B 1 160 ? 2.621 -27.672 -4.062 1 96.88 160 VAL B O 1
ATOM 4556 N N . VAL B 1 161 ? 3.557 -29.312 -5.156 1 96.25 161 VAL B N 1
ATOM 4557 C CA . VAL B 1 161 ? 3.887 -28.484 -6.309 1 96.25 161 VAL B CA 1
ATOM 4558 C C . VAL B 1 161 ? 2.611 -27.875 -6.891 1 96.25 161 VAL B C 1
ATOM 4560 O O . VAL B 1 161 ? 2.604 -26.719 -7.309 1 96.25 161 VAL B O 1
ATOM 4563 N N . ALA B 1 162 ? 1.539 -28.672 -6.887 1 95.12 162 ALA B N 1
ATOM 4564 C CA . ALA B 1 162 ? 0.266 -28.203 -7.434 1 95.12 162 ALA B CA 1
ATOM 4565 C C . ALA B 1 162 ? -0.311 -27.062 -6.598 1 95.12 162 ALA B C 1
ATOM 4567 O O . ALA B 1 162 ? -1.08 -26.25 -7.102 1 95.12 162 ALA B O 1
ATOM 4568 N N . HIS B 1 163 ? 0.025 -26.984 -5.34 1 95.06 163 HIS B N 1
ATOM 4569 C CA . HIS B 1 163 ? -0.555 -26 -4.422 1 95.06 163 HIS B CA 1
ATOM 4570 C C . HIS B 1 163 ? 0.294 -24.734 -4.355 1 95.06 163 HIS B C 1
ATOM 4572 O O . HIS B 1 163 ? -0.144 -23.719 -3.818 1 95.06 163 HIS B O 1
ATOM 4578 N N . LEU B 1 164 ? 1.479 -24.734 -4.941 1 94.94 164 LEU B N 1
ATOM 4579 C CA . LEU B 1 164 ? 2.445 -23.672 -4.711 1 94.94 164 LEU B CA 1
ATOM 4580 C C . LEU B 1 164 ? 1.944 -22.344 -5.293 1 94.94 164 LEU B C 1
ATOM 4582 O O . LEU B 1 164 ? 1.936 -21.328 -4.602 1 94.94 164 LEU B O 1
ATOM 4586 N N . ALA B 1 165 ? 1.479 -22.391 -6.504 1 93.31 165 ALA B N 1
ATOM 4587 C CA . ALA B 1 165 ? 1.136 -21.141 -7.191 1 93.31 165 ALA B CA 1
ATOM 4588 C C . ALA B 1 165 ? 0.045 -20.391 -6.441 1 93.31 165 ALA B C 1
ATOM 4590 O O . ALA B 1 165 ? 0.224 -19.219 -6.086 1 93.31 165 ALA B O 1
ATOM 4591 N N . PRO B 1 166 ? -1.089 -21.031 -6.102 1 92.94 166 PRO B N 1
ATOM 4592 C CA . PRO B 1 166 ? -2.125 -20.281 -5.375 1 92.94 166 PRO B CA 1
ATOM 4593 C C . PRO B 1 166 ? -1.696 -19.906 -3.961 1 92.94 166 PRO B C 1
ATOM 4595 O O . PRO B 1 166 ? -2.115 -18.859 -3.445 1 92.94 166 PRO B O 1
ATOM 4598 N N . MET B 1 167 ? -0.898 -20.703 -3.34 1 95.25 167 MET B N 1
ATOM 4599 C CA . MET B 1 167 ? -0.452 -20.391 -1.986 1 95.25 167 MET B CA 1
ATOM 4600 C C . MET B 1 167 ? 0.516 -19.219 -1.996 1 95.25 167 MET B C 1
ATOM 4602 O O . MET B 1 167 ? 0.508 -18.391 -1.078 1 95.25 167 MET B O 1
ATOM 4606 N N . VAL B 1 168 ? 1.346 -19.156 -3.037 1 94.81 168 VAL B N 1
ATOM 4607 C CA . VAL B 1 168 ? 2.24 -18.016 -3.188 1 94.81 168 VAL B CA 1
ATOM 4608 C C . VAL B 1 168 ? 1.426 -16.75 -3.443 1 94.81 168 VAL B C 1
ATOM 4610 O O . VAL B 1 168 ? 1.702 -15.695 -2.863 1 94.81 168 VAL B O 1
ATOM 4613 N N . SER B 1 169 ? 0.473 -16.844 -4.262 1 93.44 169 SER B N 1
ATOM 4614 C CA . SER B 1 169 ? -0.402 -15.703 -4.531 1 93.44 169 SER B CA 1
ATOM 4615 C C . SER B 1 169 ? -1.089 -15.227 -3.258 1 93.44 169 SER B C 1
ATOM 4617 O O . SER B 1 169 ? -1.193 -14.016 -3.02 1 93.44 169 SER B O 1
ATOM 4619 N N . ALA B 1 170 ? -1.581 -16.156 -2.438 1 95.44 170 ALA B N 1
ATOM 4620 C CA . ALA B 1 170 ? -2.219 -15.812 -1.171 1 95.44 170 ALA B CA 1
ATOM 4621 C C . ALA B 1 170 ? -1.235 -15.117 -0.234 1 95.44 170 ALA B C 1
ATOM 4623 O O . ALA B 1 170 ? -1.599 -14.172 0.465 1 95.44 170 ALA B O 1
ATOM 4624 N N . LEU B 1 171 ? -0.057 -15.641 -0.238 1 95.88 171 LEU B N 1
ATOM 4625 C CA . LEU B 1 171 ? 0.988 -15.016 0.567 1 95.88 171 LEU B CA 1
ATOM 4626 C C . LEU B 1 171 ? 1.21 -13.562 0.144 1 95.88 171 LEU B C 1
ATOM 4628 O O . LEU B 1 171 ? 1.259 -12.672 0.989 1 95.88 171 LEU B O 1
ATOM 4632 N N . MET B 1 172 ? 1.317 -13.344 -1.117 1 93.31 172 MET B N 1
ATOM 4633 C CA . MET B 1 172 ? 1.538 -11.992 -1.624 1 93.31 172 MET B CA 1
ATOM 4634 C C . MET B 1 172 ? 0.335 -11.094 -1.337 1 93.31 172 MET B C 1
ATOM 4636 O O . MET B 1 172 ? 0.496 -9.938 -0.951 1 93.31 172 MET B O 1
ATOM 4640 N N . CYS B 1 173 ? -0.798 -11.625 -1.475 1 95.06 173 CYS B N 1
ATOM 4641 C CA . CYS B 1 173 ? -2.029 -10.883 -1.221 1 95.06 173 CYS B CA 1
ATOM 4642 C C . CYS B 1 173 ? -2.062 -10.359 0.208 1 95.06 173 CYS B C 1
ATOM 4644 O O . CYS B 1 173 ? -2.279 -9.164 0.428 1 95.06 173 CYS B O 1
ATOM 4646 N N . VAL B 1 174 ? -1.781 -11.203 1.147 1 95.25 174 VAL B N 1
ATOM 4647 C CA . VAL B 1 174 ? -1.934 -10.844 2.555 1 95.25 174 VAL B CA 1
ATOM 4648 C C . VAL B 1 174 ? -0.717 -10.047 3.021 1 95.25 174 VAL B C 1
ATOM 4650 O O . VAL B 1 174 ? -0.859 -9.016 3.678 1 95.25 174 VAL B O 1
ATOM 4653 N N . ALA B 1 175 ? 0.458 -10.445 2.637 1 92.56 175 ALA B N 1
ATOM 4654 C CA . ALA B 1 175 ? 1.683 -9.867 3.184 1 92.56 175 ALA B CA 1
ATOM 4655 C C . ALA B 1 175 ? 2.029 -8.555 2.49 1 92.56 175 ALA B C 1
ATOM 4657 O O . ALA B 1 175 ? 2.6 -7.648 3.105 1 92.56 175 ALA B O 1
ATOM 4658 N N . SER B 1 176 ? 1.697 -8.453 1.249 1 90.5 176 SER B N 1
ATOM 4659 C CA . SER B 1 176 ? 2.168 -7.289 0.5 1 90.5 176 SER B CA 1
ATOM 4660 C C . SER B 1 176 ? 1.039 -6.297 0.254 1 90.5 176 SER B C 1
ATOM 4662 O O . SER B 1 176 ? 1.275 -5.09 0.165 1 90.5 176 SER B O 1
ATOM 4664 N N . HIS B 1 177 ? -0.145 -6.762 0.163 1 93.62 177 HIS B N 1
ATOM 4665 C CA . HIS B 1 177 ? -1.217 -5.863 -0.253 1 93.62 177 HIS B CA 1
ATOM 4666 C C . HIS B 1 177 ? -2.156 -5.551 0.907 1 93.62 177 HIS B C 1
ATOM 4668 O O . HIS B 1 177 ? -2.355 -4.387 1.253 1 93.62 177 HIS B O 1
ATOM 4674 N N . LEU B 1 178 ? -2.658 -6.566 1.547 1 94.12 178 LEU B N 1
ATOM 4675 C CA . LEU B 1 178 ? -3.598 -6.332 2.639 1 94.12 178 LEU B CA 1
ATOM 4676 C C . LEU B 1 178 ? -2.875 -5.82 3.879 1 94.12 178 LEU B C 1
ATOM 4678 O O . LEU B 1 178 ? -3.293 -4.828 4.48 1 94.12 178 LEU B O 1
ATOM 4682 N N . ARG B 1 179 ? -1.814 -6.469 4.281 1 90.44 179 ARG B N 1
ATOM 4683 C CA . ARG B 1 179 ? -1.002 -6.094 5.434 1 90.44 179 ARG B CA 1
ATOM 4684 C C . ARG B 1 179 ? -1.88 -5.73 6.625 1 90.44 179 ARG B C 1
ATOM 4686 O O . ARG B 1 179 ? -1.76 -4.637 7.184 1 90.44 179 ARG B O 1
ATOM 4693 N N . PRO B 1 180 ? -2.688 -6.629 7 1 90.06 180 PRO B N 1
ATOM 4694 C CA . PRO B 1 180 ? -3.637 -6.273 8.055 1 90.06 180 PRO B CA 1
ATOM 4695 C C . PRO B 1 180 ? -2.947 -5.941 9.375 1 90.06 180 PRO B C 1
ATOM 4697 O O . PRO B 1 180 ? -1.951 -6.574 9.734 1 90.06 180 PRO B O 1
ATOM 4700 N N . ARG B 1 181 ? -3.369 -4.887 10.062 1 87.56 181 ARG B N 1
ATOM 4701 C CA . ARG B 1 181 ? -2.93 -4.469 11.391 1 87.56 181 ARG B CA 1
ATOM 4702 C C . ARG B 1 181 ? -3.906 -4.941 12.461 1 87.56 181 ARG B C 1
ATOM 4704 O O . ARG B 1 181 ? -5.004 -5.406 12.148 1 87.56 181 ARG B O 1
ATOM 4711 N N . PRO B 1 182 ? -3.41 -4.73 13.688 1 86.19 182 PRO B N 1
ATOM 4712 C CA . PRO B 1 182 ? -4.27 -5.266 14.742 1 86.19 182 PRO B CA 1
ATOM 4713 C C . PRO B 1 182 ? -5.656 -4.625 14.766 1 86.19 182 PRO B C 1
ATOM 4715 O O . PRO B 1 182 ? -5.781 -3.418 14.539 1 86.19 182 PRO B O 1
ATOM 4718 N N . SER B 1 183 ? -6.727 -5.293 14.75 1 86.12 183 SER B N 1
ATOM 4719 C CA . SER B 1 183 ? -8.117 -4.926 15 1 86.12 183 SER B CA 1
ATOM 4720 C C . SER B 1 183 ? -8.75 -4.277 13.766 1 86.12 183 SER B C 1
ATOM 4722 O O . SER B 1 183 ? -9.852 -3.742 13.836 1 86.12 183 SER B O 1
ATOM 4724 N N . GLU B 1 184 ? -8.016 -4.25 12.648 1 90.81 184 GLU B N 1
ATOM 4725 C CA . GLU B 1 184 ? -8.555 -3.67 11.414 1 90.81 184 GLU B CA 1
ATOM 4726 C C . GLU B 1 184 ? -9.719 -4.496 10.875 1 90.81 184 GLU B C 1
ATOM 4728 O O . GLU B 1 184 ? -9.695 -5.727 10.945 1 90.81 184 GLU B O 1
ATOM 4733 N N . ALA B 1 185 ? -10.727 -3.768 10.391 1 93.69 185 ALA B N 1
ATOM 4734 C CA . ALA B 1 185 ? -11.875 -4.422 9.758 1 93.69 185 ALA B CA 1
ATOM 4735 C C . ALA B 1 185 ? -11.555 -4.789 8.312 1 93.69 185 ALA B C 1
ATOM 4737 O O . ALA B 1 185 ? -11.086 -3.951 7.539 1 93.69 185 ALA B O 1
ATOM 4738 N N . LEU B 1 186 ? -11.812 -6.07 7.945 1 95.5 186 LEU B N 1
ATOM 4739 C CA . LEU B 1 186 ? -11.492 -6.578 6.617 1 95.5 186 LEU B CA 1
ATOM 4740 C C . LEU B 1 186 ? -12.742 -7.094 5.914 1 95.5 186 LEU B C 1
ATOM 4742 O O . LEU B 1 186 ? -13.523 -7.848 6.5 1 95.5 186 LEU B O 1
ATOM 4746 N N . LEU B 1 187 ? -12.984 -6.598 4.684 1 97.56 187 LEU B N 1
ATOM 4747 C CA . LEU B 1 187 ? -14.023 -7.141 3.809 1 97.56 187 LEU B CA 1
ATOM 4748 C C . LEU B 1 187 ? -13.398 -7.918 2.652 1 97.56 187 LEU B C 1
ATOM 4750 O O . LEU B 1 187 ? -12.539 -7.398 1.939 1 97.56 187 LEU B O 1
ATOM 4754 N N . ILE B 1 188 ? -13.781 -9.148 2.494 1 96.94 188 ILE B N 1
ATOM 4755 C CA . ILE B 1 188 ? -13.375 -9.961 1.354 1 96.94 188 ILE B CA 1
ATOM 4756 C C . ILE B 1 188 ? -14.578 -10.266 0.471 1 96.94 188 ILE B C 1
ATOM 4758 O O . ILE B 1 188 ? -15.562 -10.859 0.928 1 96.94 188 ILE B O 1
ATOM 4762 N N . VAL B 1 189 ? -14.547 -9.758 -0.718 1 97.19 189 VAL B N 1
ATOM 4763 C CA . VAL B 1 189 ? -15.508 -10.133 -1.748 1 97.19 189 VAL B CA 1
ATOM 4764 C C . VAL B 1 189 ? -14.883 -11.164 -2.688 1 97.19 189 VAL B C 1
ATOM 4766 O O . VAL B 1 189 ? -13.844 -10.906 -3.299 1 97.19 189 VAL B O 1
ATOM 4769 N N . ALA B 1 190 ? -15.484 -12.336 -2.797 1 95.06 190 ALA B N 1
ATOM 4770 C CA . ALA B 1 190 ? -14.93 -13.406 -3.621 1 95.06 190 ALA B CA 1
ATOM 4771 C C . ALA B 1 190 ? -16.031 -14.18 -4.328 1 95.06 190 ALA B C 1
ATOM 4773 O O . ALA B 1 190 ? -17.203 -14.133 -3.92 1 95.06 190 ALA B O 1
ATOM 4774 N N . PRO B 1 191 ? -15.75 -14.914 -5.434 1 92.12 191 PRO B N 1
ATOM 4775 C CA . PRO B 1 191 ? -16.781 -15.719 -6.102 1 92.12 191 PRO B CA 1
ATOM 4776 C C . PRO B 1 191 ? -17.359 -16.797 -5.191 1 92.12 191 PRO B C 1
ATOM 4778 O O . PRO B 1 191 ? -18.594 -16.891 -5.059 1 92.12 191 PRO B O 1
ATOM 4781 N N . ARG B 1 192 ? -16.562 -17.594 -4.605 1 91.19 192 ARG B N 1
ATOM 4782 C CA . ARG B 1 192 ? -16.953 -18.656 -3.682 1 91.19 192 ARG B CA 1
ATOM 4783 C C . ARG B 1 192 ? -15.992 -18.75 -2.506 1 91.19 192 ARG B C 1
ATOM 4785 O O . ARG B 1 192 ? -14.906 -18.156 -2.547 1 91.19 192 ARG B O 1
ATOM 4792 N N . LEU B 1 193 ? -16.375 -19.422 -1.453 1 90.56 193 LEU B N 1
ATOM 4793 C CA . LEU B 1 193 ? -15.539 -19.594 -0.27 1 90.56 193 LEU B CA 1
ATOM 4794 C C . LEU B 1 193 ? -14.234 -20.297 -0.624 1 90.56 193 LEU B C 1
ATOM 4796 O O . LEU B 1 193 ? -13.172 -19.938 -0.126 1 90.56 193 LEU B O 1
ATOM 4800 N N . CYS B 1 194 ? -14.297 -21.219 -1.544 1 87.62 194 CYS B N 1
ATOM 4801 C CA . CYS B 1 194 ? -13.133 -22.016 -1.904 1 87.62 194 CYS B CA 1
ATOM 4802 C C . CYS B 1 194 ? -12.078 -21.156 -2.598 1 87.62 194 CYS B C 1
ATOM 4804 O O . CYS B 1 194 ? -10.883 -21.422 -2.492 1 87.62 194 CYS B O 1
ATOM 4806 N N . ASP B 1 195 ? -12.516 -20.078 -3.188 1 88.94 195 ASP B N 1
ATOM 4807 C CA . ASP B 1 195 ? -11.609 -19.234 -3.955 1 88.94 195 ASP B CA 1
ATOM 4808 C C . ASP B 1 195 ? -10.742 -18.375 -3.031 1 88.94 195 ASP B C 1
ATOM 4810 O O . ASP B 1 195 ? -9.75 -17.797 -3.469 1 88.94 195 ASP B O 1
ATOM 4814 N N . VAL B 1 196 ? -11.086 -18.328 -1.787 1 92.5 196 VAL B N 1
ATOM 4815 C CA . VAL B 1 196 ? -10.32 -17.484 -0.875 1 92.5 196 VAL B CA 1
ATOM 4816 C C . VAL B 1 196 ? -9.812 -18.328 0.297 1 92.5 196 VAL B C 1
ATOM 4818 O O . VAL B 1 196 ? -9.398 -17.781 1.323 1 92.5 196 VAL B O 1
ATOM 4821 N N . ALA B 1 197 ? -9.859 -19.609 0.152 1 92.56 197 ALA B N 1
ATOM 4822 C CA . ALA B 1 197 ? -9.453 -20.5 1.237 1 92.56 197 ALA B CA 1
ATOM 4823 C C . ALA B 1 197 ? -7.988 -20.297 1.604 1 92.56 197 ALA B C 1
ATOM 4825 O O . ALA B 1 197 ? -7.633 -20.281 2.785 1 92.56 197 ALA B O 1
ATOM 4826 N N . PHE B 1 198 ? -7.137 -20.172 0.587 1 94.31 198 PHE B N 1
ATOM 4827 C CA . PHE B 1 198 ? -5.715 -19.984 0.859 1 94.31 198 PHE B CA 1
ATOM 4828 C C . PHE B 1 198 ? -5.453 -18.641 1.514 1 94.31 198 PHE B C 1
ATOM 4830 O O . PHE B 1 198 ? -4.551 -18.5 2.344 1 94.31 198 PHE B O 1
ATOM 4837 N N . VAL B 1 199 ? -6.184 -17.578 1.13 1 94.5 199 VAL B N 1
ATOM 4838 C CA . VAL B 1 199 ? -6.078 -16.281 1.778 1 94.5 199 VAL B CA 1
ATOM 4839 C C . VAL B 1 199 ? -6.508 -16.391 3.24 1 94.5 199 VAL B C 1
ATOM 4841 O O . VAL B 1 199 ? -5.844 -15.859 4.133 1 94.5 199 VAL B O 1
ATOM 4844 N N . LEU B 1 200 ? -7.578 -17.125 3.496 1 92.38 200 LEU B N 1
ATOM 4845 C CA . LEU B 1 200 ? -8.07 -17.312 4.855 1 92.38 200 LEU B CA 1
ATOM 4846 C C . LEU B 1 200 ? -7.055 -18.078 5.699 1 92.38 200 LEU B C 1
ATOM 4848 O O . LEU B 1 200 ? -6.887 -17.797 6.887 1 92.38 200 LEU B O 1
ATOM 4852 N N . GLN B 1 201 ? -6.34 -19.047 5.07 1 92.62 201 GLN B N 1
ATOM 4853 C CA . GLN B 1 201 ? -5.281 -19.75 5.789 1 92.62 201 GLN B CA 1
ATOM 4854 C C . GLN B 1 201 ? -4.207 -18.766 6.266 1 92.62 201 GLN B C 1
ATOM 4856 O O . GLN B 1 201 ? -3.738 -18.859 7.402 1 92.62 201 GLN B O 1
ATOM 4861 N N . ARG B 1 202 ? -3.865 -17.906 5.324 1 93.12 202 ARG B N 1
ATOM 4862 C CA . ARG B 1 202 ? -2.824 -16.953 5.66 1 93.12 202 ARG B CA 1
ATOM 4863 C C . ARG B 1 202 ? -3.277 -16.016 6.785 1 93.12 202 ARG B C 1
ATOM 4865 O O . ARG B 1 202 ? -2.49 -15.672 7.664 1 93.12 202 ARG B O 1
ATOM 4872 N N . LEU B 1 203 ? -4.484 -15.578 6.785 1 90.81 203 LEU B N 1
ATOM 4873 C CA . LEU B 1 203 ? -5.023 -14.719 7.832 1 90.81 203 LEU B CA 1
ATOM 4874 C C . LEU B 1 203 ? -5.039 -15.445 9.172 1 90.81 203 LEU B C 1
ATOM 4876 O O . LEU B 1 203 ? -4.734 -14.844 10.211 1 90.81 203 LEU B O 1
ATOM 4880 N N . LEU B 1 204 ? -5.371 -16.75 9.125 1 88.25 204 LEU B N 1
ATOM 4881 C CA . LEU B 1 204 ? -5.359 -17.562 10.344 1 88.25 204 LEU B CA 1
ATOM 4882 C C . LEU B 1 204 ? -3.945 -17.672 10.898 1 88.25 204 LEU B C 1
ATOM 4884 O O . LEU B 1 204 ? -3.752 -17.641 12.117 1 88.25 204 LEU B O 1
ATOM 4888 N N . LEU B 1 205 ? -3.01 -17.797 10.008 1 87.94 205 LEU B N 1
ATOM 4889 C CA . LEU B 1 205 ? -1.609 -17.953 10.383 1 87.94 205 LEU B CA 1
ATOM 4890 C C . LEU B 1 205 ? -1.116 -16.719 11.141 1 87.94 205 LEU B C 1
ATOM 4892 O O . LEU B 1 205 ? -0.286 -16.828 12.047 1 87.94 205 LEU B O 1
ATOM 4896 N N . ILE B 1 206 ? -1.633 -15.508 10.82 1 86.75 206 ILE B N 1
ATOM 4897 C CA . ILE B 1 206 ? -1.154 -14.289 11.469 1 86.75 206 ILE B CA 1
ATOM 4898 C C . ILE B 1 206 ? -2.189 -13.805 12.477 1 86.75 206 ILE B C 1
ATOM 4900 O O . ILE B 1 206 ? -2.295 -12.602 12.742 1 86.75 206 ILE B O 1
ATOM 4904 N N . SER B 1 207 ? -2.934 -14.609 13.023 1 77.94 207 SER B N 1
ATOM 4905 C CA . SER B 1 207 ? -4.027 -14.273 13.93 1 77.94 207 SER B CA 1
ATOM 4906 C C . SER B 1 207 ? -3.508 -13.602 15.195 1 77.94 207 SER B C 1
ATOM 4908 O O . SER B 1 207 ? -4.246 -12.883 15.875 1 77.94 207 SER B O 1
ATOM 4910 N N . ASP B 1 208 ? -2.285 -13.844 15.461 1 77.31 208 ASP B N 1
ATOM 4911 C CA . ASP B 1 208 ? -1.697 -13.164 16.609 1 77.31 208 ASP B CA 1
ATOM 4912 C C . ASP B 1 208 ? -1.47 -11.68 16.328 1 77.31 208 ASP B C 1
ATOM 4914 O O . ASP B 1 208 ? -1.493 -10.859 17.234 1 77.31 208 ASP B O 1
ATOM 4918 N N . ALA B 1 209 ? -1.369 -11.484 15.117 1 79.69 209 ALA B N 1
ATOM 4919 C CA . ALA B 1 209 ? -1.057 -10.109 14.727 1 79.69 209 ALA B CA 1
ATOM 4920 C C . ALA B 1 209 ? -2.309 -9.375 14.258 1 79.69 209 ALA B C 1
ATOM 4922 O O . ALA B 1 209 ? -2.346 -8.141 14.25 1 79.69 209 ALA B O 1
ATOM 4923 N N . TRP B 1 210 ? -3.352 -10.078 13.898 1 85.12 210 TRP B N 1
ATOM 4924 C CA . TRP B 1 210 ? -4.59 -9.469 13.422 1 85.12 210 TRP B CA 1
ATOM 4925 C C . TRP B 1 210 ? -5.805 -10.188 14 1 85.12 210 TRP B C 1
ATOM 4927 O O . TRP B 1 210 ? -5.938 -11.406 13.867 1 85.12 210 TRP B O 1
ATOM 4937 N N . ARG B 1 211 ? -6.781 -9.289 14.672 1 79.75 211 ARG B N 1
ATOM 4938 C CA . ARG B 1 211 ? -8 -9.828 15.266 1 79.75 211 ARG B CA 1
ATOM 4939 C C . ARG B 1 211 ? -9.195 -8.922 14.977 1 79.75 211 ARG B C 1
ATOM 4941 O O . ARG B 1 211 ? -10.109 -8.805 15.797 1 79.75 211 ARG B O 1
ATOM 4948 N N . GLY B 1 212 ? -9.195 -8.344 13.914 1 84.44 212 GLY B N 1
ATOM 4949 C CA . GLY B 1 212 ? -10.297 -7.465 13.578 1 84.44 212 GLY B CA 1
ATOM 4950 C C . GLY B 1 212 ? -11.477 -8.188 12.953 1 84.44 212 GLY B C 1
ATOM 4951 O O . GLY B 1 212 ? -11.398 -9.391 12.68 1 84.44 212 GLY B O 1
ATOM 4952 N N . PRO B 1 213 ? -12.633 -7.555 12.859 1 89.88 213 PRO B N 1
ATOM 4953 C CA . PRO B 1 213 ? -13.805 -8.148 12.219 1 89.88 213 PRO B CA 1
ATOM 4954 C C . PRO B 1 213 ? -13.555 -8.516 10.758 1 89.88 213 PRO B C 1
ATOM 4956 O O . PRO B 1 213 ? -12.906 -7.758 10.031 1 89.88 213 PRO B O 1
ATOM 4959 N N . LEU B 1 214 ? -13.992 -9.742 10.422 1 92.94 214 LEU B N 1
ATOM 4960 C CA . LEU B 1 214 ? -13.891 -10.227 9.047 1 92.94 214 LEU B CA 1
ATOM 4961 C C . LEU B 1 214 ? -15.273 -10.359 8.414 1 92.94 214 LEU B C 1
ATOM 4963 O O . LEU B 1 214 ? -16.125 -11.094 8.922 1 92.94 214 LEU B O 1
ATOM 4967 N N . TYR B 1 215 ? -15.555 -9.586 7.379 1 95.56 215 TYR B N 1
ATOM 4968 C CA . TYR B 1 215 ? -16.766 -9.703 6.57 1 95.56 215 TYR B CA 1
ATOM 4969 C C . TYR B 1 215 ? -16.469 -10.445 5.27 1 95.56 215 TYR B C 1
ATOM 4971 O O . TYR B 1 215 ? -15.578 -10.062 4.512 1 95.56 215 TYR B O 1
ATOM 4979 N N . LEU B 1 216 ? -17.172 -11.523 5.047 1 96.19 216 LEU B N 1
ATOM 4980 C CA . LEU B 1 216 ? -16.984 -12.32 3.842 1 96.19 216 LEU B CA 1
ATOM 4981 C C . LEU B 1 216 ? -18.234 -12.266 2.955 1 96.19 216 LEU B C 1
ATOM 4983 O O . LEU B 1 216 ? -19.297 -12.758 3.336 1 96.19 216 LEU B O 1
ATOM 4987 N N . LEU B 1 217 ? -18.141 -11.648 1.797 1 97.38 217 LEU B N 1
ATOM 4988 C CA . LEU B 1 217 ? -19.188 -11.617 0.783 1 97.38 217 LEU B CA 1
ATOM 4989 C C . LEU B 1 217 ? -18.844 -12.539 -0.379 1 97.38 217 LEU B C 1
ATOM 4991 O O . LEU B 1 217 ? -17.875 -12.32 -1.097 1 97.38 217 LEU B O 1
ATOM 4995 N N . VAL B 1 218 ? -19.625 -13.57 -0.589 1 95.81 218 VAL B N 1
ATOM 4996 C CA . VAL B 1 218 ? -19.406 -14.453 -1.73 1 95.81 218 VAL B CA 1
ATOM 4997 C C . VAL B 1 218 ? -20.406 -14.109 -2.838 1 95.81 218 VAL B C 1
ATOM 4999 O O . VAL B 1 218 ? -21.562 -13.805 -2.566 1 95.81 218 VAL B O 1
ATOM 5002 N N . LEU B 1 219 ? -19.969 -14.078 -4.031 1 93.62 219 LEU B N 1
ATOM 5003 C CA . LEU B 1 219 ? -20.812 -13.734 -5.168 1 93.62 219 LEU B CA 1
ATOM 5004 C C . LEU B 1 219 ? -21.797 -14.859 -5.48 1 93.62 219 LEU B C 1
ATOM 5006 O O . LEU B 1 219 ? -22.953 -14.602 -5.816 1 93.62 219 LEU B O 1
ATOM 5010 N N . HIS B 1 220 ? -21.281 -16.125 -5.355 1 90.88 220 HIS B N 1
ATOM 5011 C CA . HIS B 1 220 ? -22.094 -17.297 -5.691 1 90.88 220 HIS B CA 1
ATOM 5012 C C . HIS B 1 220 ? -22.188 -18.266 -4.52 1 90.88 220 HIS B C 1
ATOM 5014 O O . HIS B 1 220 ? -21.281 -18.328 -3.695 1 90.88 220 HIS B O 1
ATOM 5020 N N . GLY B 1 221 ? -23.312 -18.969 -4.48 1 90.19 221 GLY B N 1
ATOM 5021 C CA . GLY B 1 221 ? -23.5 -19.953 -3.426 1 90.19 221 GLY B CA 1
ATOM 5022 C C . GLY B 1 221 ? -24.203 -19.375 -2.205 1 90.19 221 GLY B C 1
ATOM 5023 O O . GLY B 1 221 ? -24.922 -18.391 -2.305 1 90.19 221 GLY B O 1
ATOM 5024 N N . HIS B 1 222 ? -24.078 -20.062 -1.112 1 91.88 222 HIS B N 1
ATOM 5025 C CA . HIS B 1 222 ? -24.719 -19.641 0.121 1 91.88 222 HIS B CA 1
ATOM 5026 C C . HIS B 1 222 ? -23.781 -18.828 0.988 1 91.88 222 HIS B C 1
ATOM 5028 O O . HIS B 1 222 ? -22.562 -18.875 0.807 1 91.88 222 HIS B O 1
ATOM 5034 N N . ALA B 1 223 ? -24.375 -18.047 1.836 1 94.69 223 ALA B N 1
ATOM 5035 C CA . ALA B 1 223 ? -23.578 -17.234 2.762 1 94.69 223 ALA B CA 1
ATOM 5036 C C . ALA B 1 223 ? -22.703 -18.125 3.652 1 94.69 223 ALA B C 1
ATOM 5038 O O . ALA B 1 223 ? -23.203 -19.047 4.309 1 94.69 223 ALA B O 1
ATOM 5039 N N . PRO B 1 224 ? -21.422 -17.828 3.617 1 92.94 224 PRO B N 1
ATOM 5040 C CA . PRO B 1 224 ? -20.547 -18.656 4.445 1 92.94 224 PRO B CA 1
ATOM 5041 C C . PRO B 1 224 ? -20.781 -18.453 5.941 1 92.94 224 PRO B C 1
ATOM 5043 O O . PRO B 1 224 ? -20.969 -17.312 6.391 1 92.94 224 PRO B O 1
ATOM 5046 N N . SER B 1 225 ? -20.828 -19.547 6.68 1 89.56 225 SER B N 1
ATOM 5047 C CA . SER B 1 225 ? -20.953 -19.531 8.133 1 89.56 225 SER B CA 1
ATOM 5048 C C . SER B 1 225 ? -19.672 -20 8.805 1 89.56 225 SER B C 1
ATOM 5050 O O . SER B 1 225 ? -18.75 -20.469 8.125 1 89.56 225 SER B O 1
ATOM 5052 N N . ARG B 1 226 ? -19.688 -19.844 10.078 1 85.25 226 ARG B N 1
ATOM 5053 C CA . ARG B 1 226 ? -18.562 -20.375 10.852 1 85.25 226 ARG B CA 1
ATOM 5054 C C . ARG B 1 226 ? -18.438 -21.875 10.68 1 85.25 226 ARG B C 1
ATOM 5056 O O . ARG B 1 226 ? -17.328 -22.406 10.578 1 85.25 226 ARG B O 1
ATOM 5063 N N . ALA B 1 227 ? -19.547 -22.453 10.609 1 86.5 227 ALA B N 1
ATOM 5064 C CA . ALA B 1 227 ? -19.562 -23.906 10.43 1 86.5 227 ALA B CA 1
ATOM 5065 C C . ALA B 1 227 ? -18.984 -24.297 9.078 1 86.5 227 ALA B C 1
ATOM 5067 O O . ALA B 1 227 ? -18.297 -25.328 8.969 1 86.5 227 ALA B O 1
ATOM 5068 N N . ASP B 1 228 ? -19.266 -23.531 8.094 1 90 228 ASP B N 1
ATOM 5069 C CA . ASP B 1 228 ? -18.703 -23.812 6.766 1 90 228 ASP B CA 1
ATOM 5070 C C . ASP B 1 228 ? -17.188 -23.734 6.781 1 90 228 ASP B C 1
ATOM 5072 O O . ASP B 1 228 ? -16.516 -24.562 6.156 1 90 228 ASP B O 1
ATOM 5076 N N . LEU B 1 229 ? -16.609 -22.781 7.477 1 88.06 229 LEU B N 1
ATOM 5077 C CA . LEU B 1 229 ? -15.164 -22.641 7.57 1 88.06 229 LEU B CA 1
ATOM 5078 C C . LEU B 1 229 ? -14.555 -23.766 8.391 1 88.06 229 LEU B C 1
ATOM 5080 O O . LEU B 1 229 ? -13.508 -24.312 8.023 1 88.06 229 LEU B O 1
ATOM 5084 N N . GLU B 1 230 ? -15.266 -24.172 9.477 1 85.5 230 GLU B N 1
ATOM 5085 C CA . GLU B 1 230 ? -14.781 -25.234 10.344 1 85.5 230 GLU B CA 1
ATOM 5086 C C . GLU B 1 230 ? -14.781 -26.578 9.625 1 85.5 230 GLU B C 1
ATOM 5088 O O . GLU B 1 230 ? -14 -27.469 9.969 1 85.5 230 GLU B O 1
ATOM 5093 N N . ARG B 1 231 ? -15.617 -26.672 8.594 1 88.44 231 ARG B N 1
ATOM 5094 C CA . ARG B 1 231 ? -15.734 -27.938 7.867 1 88.44 231 ARG B CA 1
ATOM 5095 C C . ARG B 1 231 ? -14.883 -27.922 6.602 1 88.44 231 ARG B C 1
ATOM 5097 O O . ARG B 1 231 ? -14.656 -28.969 5.984 1 88.44 231 ARG B O 1
ATOM 5104 N N . HIS B 1 232 ? -14.453 -26.781 6.23 1 88.69 232 HIS B N 1
ATOM 5105 C CA . HIS B 1 232 ? -13.703 -26.672 4.984 1 88.69 232 HIS B CA 1
ATOM 5106 C C . HIS B 1 232 ? -12.398 -27.438 5.059 1 88.69 232 HIS B C 1
ATOM 5108 O O . HIS B 1 232 ? -11.617 -27.266 5.996 1 88.69 232 HIS B O 1
ATOM 5114 N N . PRO B 1 233 ? -12.07 -28.234 4.074 1 88.38 233 PRO B N 1
ATOM 5115 C CA . PRO B 1 233 ? -10.914 -29.125 4.137 1 88.38 233 PRO B CA 1
ATOM 5116 C C . PRO B 1 233 ? -9.594 -28.375 4.258 1 88.38 233 PRO B C 1
ATOM 5118 O O . PRO B 1 233 ? -8.633 -28.891 4.828 1 88.38 233 PRO B O 1
ATOM 5121 N N . LEU B 1 234 ? -9.562 -27.172 3.715 1 90.31 234 LEU B N 1
ATOM 5122 C CA . LEU B 1 234 ? -8.32 -26.422 3.729 1 90.31 234 LEU B CA 1
ATOM 5123 C C . LEU B 1 234 ? -8.203 -25.594 5.004 1 90.31 234 LEU B C 1
ATOM 5125 O O . LEU B 1 234 ? -7.145 -25.016 5.285 1 90.31 234 LEU B O 1
ATOM 5129 N N . ILE B 1 235 ? -9.234 -25.5 5.801 1 89.31 235 ILE B N 1
ATOM 5130 C CA . ILE B 1 235 ? -9.234 -24.641 6.973 1 89.31 235 ILE B CA 1
ATOM 5131 C C . ILE B 1 235 ? -9.312 -25.484 8.242 1 89.31 235 ILE B C 1
ATOM 5133 O O . ILE B 1 235 ? -8.641 -25.188 9.234 1 89.31 235 ILE B O 1
ATOM 5137 N N . ARG B 1 236 ? -10 -26.594 8.258 1 87.38 236 ARG B N 1
ATOM 5138 C CA . ARG B 1 236 ? -10.305 -27.438 9.398 1 87.38 236 ARG B CA 1
ATOM 5139 C C . ARG B 1 236 ? -9.023 -27.891 10.102 1 87.38 236 ARG B C 1
ATOM 5141 O O . ARG B 1 236 ? -8.914 -27.797 11.328 1 87.38 236 ARG B O 1
ATOM 5148 N N . PRO B 1 237 ? -8.047 -28.297 9.336 1 86.75 237 PRO B N 1
ATOM 5149 C CA . PRO B 1 237 ? -6.84 -28.781 10.008 1 86.75 237 PRO B CA 1
ATOM 5150 C C . PRO B 1 237 ? -6.129 -27.688 10.805 1 86.75 237 PRO B C 1
ATOM 5152 O O . PRO B 1 237 ? -5.406 -27.984 11.758 1 86.75 237 PRO B O 1
ATOM 5155 N N . LEU B 1 238 ? -6.305 -26.516 10.391 1 87.44 238 LEU B N 1
ATOM 5156 C CA . LEU B 1 238 ? -5.59 -25.406 11.016 1 87.44 238 LEU B CA 1
ATOM 5157 C C . LEU B 1 238 ? -6.316 -24.922 12.266 1 87.44 238 LEU B C 1
ATOM 5159 O O . LEU B 1 238 ? -5.699 -24.328 13.156 1 87.44 238 LEU B O 1
ATOM 5163 N N . LEU B 1 239 ? -7.586 -25.047 12.305 1 81.38 239 LEU B N 1
ATOM 5164 C CA . LEU B 1 239 ? -8.367 -24.672 13.477 1 81.38 239 LEU B CA 1
ATOM 5165 C C . LEU B 1 239 ? -8.148 -25.672 14.617 1 81.38 239 LEU B C 1
ATOM 5167 O O . LEU B 1 239 ? -8.102 -25.281 15.789 1 81.38 239 LEU B O 1
ATOM 5171 N N . ALA B 1 240 ? -8.055 -26.875 14.297 1 70.69 240 ALA B N 1
ATOM 5172 C CA . ALA B 1 240 ? -7.809 -27.922 15.289 1 70.69 240 ALA B CA 1
ATOM 5173 C C . ALA B 1 240 ? -6.449 -27.734 15.961 1 70.69 240 ALA B C 1
ATOM 5175 O O . ALA B 1 240 ? -6.305 -27.953 17.172 1 70.69 240 ALA B O 1
ATOM 5176 N N . ALA B 1 241 ? -5.566 -27.25 15.188 1 63.84 241 ALA B N 1
ATOM 5177 C CA . ALA B 1 241 ? -4.219 -27.047 15.711 1 63.84 241 ALA B CA 1
ATOM 5178 C C . ALA B 1 241 ? -4.184 -25.891 16.703 1 63.84 241 ALA B C 1
ATOM 5180 O O . ALA B 1 241 ? -3.469 -25.938 17.703 1 63.84 241 ALA B O 1
ATOM 5181 N N . VAL B 1 242 ? -4.973 -24.859 16.453 1 60.69 242 VAL B N 1
ATOM 5182 C CA . VAL B 1 242 ? -5.031 -23.688 17.328 1 60.69 242 VAL B CA 1
ATOM 5183 C C . VAL B 1 242 ? -5.691 -24.062 18.656 1 60.69 242 VAL B C 1
ATOM 5185 O O . VAL B 1 242 ? -5.242 -23.641 19.719 1 60.69 242 VAL B O 1
ATOM 5188 N N . THR B 1 243 ? -6.766 -24.891 18.562 1 57.03 243 THR B N 1
ATOM 5189 C CA . THR B 1 243 ? -7.492 -25.312 19.75 1 57.03 243 THR B CA 1
ATOM 5190 C C . THR B 1 243 ? -6.641 -26.25 20.609 1 57.03 243 THR B C 1
ATOM 5192 O O . THR B 1 243 ? -6.754 -26.25 21.844 1 57.03 243 THR B O 1
ATOM 5195 N N . ARG B 1 244 ? -5.855 -27.125 19.859 1 51.88 244 ARG B N 1
ATOM 5196 C CA . ARG B 1 244 ? -5.066 -28.094 20.625 1 51.88 244 ARG B CA 1
ATOM 5197 C C . ARG B 1 244 ? -3.836 -27.422 21.234 1 51.88 244 ARG B C 1
ATOM 5199 O O . ARG B 1 244 ? -3.15 -28.016 22.078 1 51.88 244 ARG B O 1
ATOM 5206 N N . GLY B 1 245 ? -3.73 -26.219 21.359 1 49.56 245 GLY B N 1
ATOM 5207 C CA . GLY B 1 245 ? -2.574 -25.562 21.953 1 49.56 245 GLY B CA 1
ATOM 5208 C C . GLY B 1 245 ? -1.27 -25.922 21.266 1 49.56 245 GLY B C 1
ATOM 5209 O O . GLY B 1 245 ? -0.192 -25.734 21.844 1 49.56 245 GLY B O 1
ATOM 5210 N N . GLU B 1 246 ? -1.201 -26.703 20.328 1 48.44 246 GLU B N 1
ATOM 5211 C CA . GLU B 1 246 ? 0.015 -27.312 19.797 1 48.44 246 GLU B CA 1
ATOM 5212 C C . GLU B 1 246 ? 0.767 -26.328 18.891 1 48.44 246 GLU B C 1
ATOM 5214 O O . GLU B 1 246 ? 1.875 -26.625 18.438 1 48.44 246 GLU B O 1
ATOM 5219 N N . THR B 1 247 ? 0.12 -25.484 18.297 1 48.56 247 THR B N 1
ATOM 5220 C CA . THR B 1 247 ? 0.968 -24.609 17.484 1 48.56 247 THR B CA 1
ATOM 5221 C C . THR B 1 247 ? 1.916 -23.812 18.375 1 48.56 247 THR B C 1
ATOM 5223 O O . THR B 1 247 ? 1.489 -23.203 19.359 1 48.56 247 THR B O 1
ATOM 5226 N N . LYS B 1 248 ? 3.086 -24.344 18.578 1 40.09 248 LYS B N 1
ATOM 5227 C CA . LYS B 1 248 ? 4.121 -23.75 19.422 1 40.09 248 LYS B CA 1
ATOM 5228 C C . LYS B 1 248 ? 4.016 -22.234 19.453 1 40.09 248 LYS B C 1
ATOM 5230 O O . LYS B 1 248 ? 4.688 -21.562 20.25 1 40.09 248 LYS B O 1
ATOM 5235 N N . GLY B 1 249 ? 3.781 -21.641 18.359 1 39.84 249 GLY B N 1
ATOM 5236 C CA . GLY B 1 249 ? 3.629 -20.219 18.547 1 39.84 249 GLY B CA 1
ATOM 5237 C C . GLY B 1 249 ? 2.328 -19.844 19.234 1 39.84 249 GLY B C 1
ATOM 5238 O O . GLY B 1 249 ? 1.403 -20.656 19.312 1 39.84 249 GLY B O 1
ATOM 5239 N N . GLY B 1 250 ? 2.303 -19.047 20.312 1 37.94 250 GLY B N 1
ATOM 5240 C CA . GLY B 1 250 ? 1.301 -18.422 21.156 1 37.94 250 GLY B CA 1
ATOM 5241 C C . GLY B 1 250 ? -0.039 -18.234 20.469 1 37.94 250 GLY B C 1
ATOM 5242 O O . GLY B 1 250 ? -0.769 -17.281 20.766 1 37.94 250 GLY B O 1
ATOM 5243 N N . ALA B 1 251 ? -0.22 -19 19.469 1 41.03 251 ALA B N 1
ATOM 5244 C CA . ALA B 1 251 ? -1.483 -18.719 18.797 1 41.03 251 ALA B CA 1
ATOM 5245 C C . ALA B 1 251 ? -2.672 -19.141 19.656 1 41.03 251 ALA B C 1
ATOM 5247 O O . ALA B 1 251 ? -3.104 -20.297 19.609 1 41.03 251 ALA B O 1
ATOM 5248 N N . LEU B 1 252 ? -2.684 -19.109 20.922 1 41.16 252 LEU B N 1
ATOM 5249 C CA . LEU B 1 252 ? -3.859 -19.281 21.766 1 41.16 252 LEU B CA 1
ATOM 5250 C C . LEU B 1 252 ? -5.133 -18.922 21.016 1 41.16 252 LEU B C 1
ATOM 5252 O O . LEU B 1 252 ? -6.227 -19.328 21.391 1 41.16 252 LEU B O 1
ATOM 5256 N N . GLY B 1 253 ? -5.293 -17.719 20.203 1 43.59 253 GLY B N 1
ATOM 5257 C CA . GLY B 1 253 ? -6.379 -16.812 19.875 1 43.59 253 GLY B CA 1
ATOM 5258 C C . GLY B 1 253 ? -7.137 -17.234 18.625 1 43.59 253 GLY B C 1
ATOM 5259 O O . GLY B 1 253 ? -7.816 -16.406 18 1 43.59 253 GLY B O 1
ATOM 5260 N N . ALA B 1 254 ? -6.918 -18.344 18.047 1 49.12 254 ALA B N 1
ATOM 5261 C CA . ALA B 1 254 ? -7.672 -18.719 16.859 1 49.12 254 ALA B CA 1
ATOM 5262 C C . ALA B 1 254 ? -9.164 -18.828 17.156 1 49.12 254 ALA B C 1
ATOM 5264 O O . ALA B 1 254 ? -10.008 -18.453 16.344 1 49.12 254 ALA B O 1
ATOM 5265 N N . GLY B 1 255 ? -9.492 -19.547 18.266 1 50.31 255 GLY B N 1
ATOM 5266 C CA . GLY B 1 255 ? -10.891 -19.625 18.625 1 50.31 255 GLY B CA 1
ATOM 5267 C C . GLY B 1 255 ? -11.625 -18.297 18.453 1 50.31 255 GLY B C 1
ATOM 5268 O O . GLY B 1 255 ? -12.836 -18.281 18.219 1 50.31 255 GLY B O 1
ATOM 5269 N N . THR B 1 256 ? -10.797 -17.266 18.469 1 58.47 256 THR B N 1
ATOM 5270 C CA . THR B 1 256 ? -11.383 -15.922 18.469 1 58.47 256 THR B CA 1
ATOM 5271 C C . THR B 1 256 ? -11.375 -15.336 17.062 1 58.47 256 THR B C 1
ATOM 5273 O O . THR B 1 256 ? -12.211 -14.484 16.734 1 58.47 256 THR B O 1
ATOM 5276 N N . PHE B 1 257 ? -10.516 -15.969 16.141 1 61.78 257 PHE B N 1
ATOM 5277 C CA . PHE B 1 257 ? -10.383 -15.352 14.828 1 61.78 257 PHE B CA 1
ATOM 5278 C C . PHE B 1 257 ? -11.688 -15.461 14.039 1 61.78 257 PHE B C 1
ATOM 5280 O O . PHE B 1 257 ? -12.062 -14.531 13.32 1 61.78 257 PHE B O 1
ATOM 5287 N N . LEU B 1 258 ? -12.5 -16.5 14.32 1 67.75 258 LEU B N 1
ATOM 5288 C CA . LEU B 1 258 ? -13.695 -16.703 13.508 1 67.75 258 LEU B CA 1
ATOM 5289 C C . LEU B 1 258 ? -14.953 -16.328 14.289 1 67.75 258 LEU B C 1
ATOM 5291 O O . LEU B 1 258 ? -16.062 -16.438 13.766 1 67.75 258 LEU B O 1
ATOM 5295 N N . GLU B 1 259 ? -14.555 -15.742 15.383 1 69.75 259 GLU B N 1
ATOM 5296 C CA . GLU B 1 259 ? -15.734 -15.414 16.172 1 69.75 259 GLU B CA 1
ATOM 5297 C C . GLU B 1 259 ? -16.469 -14.211 15.602 1 69.75 259 GLU B C 1
ATOM 5299 O O . GLU B 1 259 ? -17.703 -14.148 15.641 1 69.75 259 GLU B O 1
ATOM 5304 N N . ASP B 1 260 ? -15.758 -13.383 14.93 1 75.75 260 ASP B N 1
ATOM 5305 C CA . ASP B 1 260 ? -16.344 -12.141 14.453 1 75.75 260 ASP B CA 1
ATOM 5306 C C . ASP B 1 260 ? -16.562 -12.18 12.938 1 75.75 260 ASP B C 1
ATOM 5308 O O . ASP B 1 260 ? -16.703 -11.141 12.297 1 75.75 260 ASP B O 1
ATOM 5312 N N . LEU B 1 261 ? -16.641 -13.438 12.406 1 86.56 261 LEU B N 1
ATOM 5313 C CA . LEU B 1 261 ? -16.859 -13.57 10.977 1 86.56 261 LEU B CA 1
ATOM 5314 C C . LEU B 1 261 ? -18.328 -13.336 10.641 1 86.56 261 LEU B C 1
ATOM 5316 O O . LEU B 1 261 ? -19.219 -13.891 11.289 1 86.56 261 LEU B O 1
ATOM 5320 N N . VAL B 1 262 ? -18.641 -12.484 9.742 1 92 262 VAL B N 1
ATOM 5321 C CA . VAL B 1 262 ? -19.984 -12.266 9.211 1 92 262 VAL B CA 1
ATOM 5322 C C . VAL B 1 262 ? -20 -12.531 7.707 1 92 262 VAL B C 1
ATOM 5324 O O . VAL B 1 262 ? -19.234 -11.922 6.953 1 92 262 VAL B O 1
ATOM 5327 N N . GLY B 1 263 ? -20.812 -13.531 7.316 1 94.88 263 GLY B N 1
ATOM 5328 C CA . GLY B 1 263 ? -20.859 -13.922 5.918 1 94.88 263 GLY B CA 1
ATOM 5329 C C . GLY B 1 263 ? -22.141 -13.5 5.227 1 94.88 263 GLY B C 1
ATOM 5330 O O . GLY B 1 263 ? -23.219 -13.508 5.836 1 94.88 263 GLY B O 1
ATOM 5331 N N . PHE B 1 264 ? -22.016 -13.109 3.945 1 96.25 264 PHE B N 1
ATOM 5332 C CA . PHE B 1 264 ? -23.141 -12.773 3.092 1 96.25 264 PHE B CA 1
ATOM 5333 C C . PHE B 1 264 ? -23.016 -13.438 1.729 1 96.25 264 PHE B C 1
ATOM 5335 O O . PHE B 1 264 ? -21.906 -13.797 1.312 1 96.25 264 PHE B O 1
ATOM 5342 N N . SER B 1 265 ? -24.109 -13.641 1.128 1 96.12 265 SER B N 1
ATOM 5343 C CA . SER B 1 265 ? -24.141 -14.094 -0.258 1 96.12 265 SER B CA 1
ATOM 5344 C C . SER B 1 265 ? -24.859 -13.086 -1.151 1 96.12 265 SER B C 1
ATOM 5346 O O . SER B 1 265 ? -26.031 -12.781 -0.94 1 96.12 265 SER B O 1
ATOM 5348 N N . VAL B 1 266 ? -24.172 -12.68 -2.145 1 94.88 266 VAL B N 1
ATOM 5349 C CA . VAL B 1 266 ? -24.719 -11.695 -3.072 1 94.88 266 VAL B CA 1
ATOM 5350 C C . VAL B 1 266 ? -25.844 -12.328 -3.885 1 94.88 266 VAL B C 1
ATOM 5352 O O . VAL B 1 266 ? -26.906 -11.711 -4.082 1 94.88 266 VAL B O 1
ATOM 5355 N N . GLU B 1 267 ? -25.594 -13.562 -4.316 1 93.5 267 GLU B N 1
ATOM 5356 C CA . GLU B 1 267 ? -26.578 -14.297 -5.102 1 93.5 267 GLU B CA 1
ATOM 5357 C C . GLU B 1 267 ? -27.859 -14.539 -4.297 1 93.5 267 GLU B C 1
ATOM 5359 O O . GLU B 1 267 ? -28.953 -14.305 -4.789 1 93.5 267 GLU B O 1
ATOM 5364 N N . GLU B 1 268 ? -27.703 -14.992 -3.051 1 93.5 268 GLU B N 1
ATOM 5365 C CA . GLU B 1 268 ? -28.859 -15.242 -2.197 1 93.5 268 GLU B CA 1
ATOM 5366 C C . GLU B 1 268 ? -29.641 -13.953 -1.934 1 93.5 268 GLU B C 1
ATOM 5368 O O . GLU B 1 268 ? -30.875 -13.953 -1.934 1 93.5 268 GLU B O 1
ATOM 5373 N N . HIS B 1 269 ? -28.906 -12.898 -1.711 1 93.75 269 HIS B N 1
ATOM 5374 C CA . HIS B 1 269 ? -29.547 -11.602 -1.464 1 93.75 269 HIS B CA 1
ATOM 5375 C C . HIS B 1 269 ? -30.312 -11.117 -2.691 1 93.75 269 HIS B C 1
ATOM 5377 O O . HIS B 1 269 ? -31.391 -10.555 -2.568 1 93.75 269 HIS B O 1
ATOM 5383 N N . ALA B 1 270 ? -29.703 -11.336 -3.852 1 91.75 270 ALA B N 1
ATOM 5384 C CA . ALA B 1 270 ? -30.359 -10.938 -5.102 1 91.75 270 ALA B CA 1
ATOM 5385 C C . ALA B 1 270 ? -31.594 -11.781 -5.367 1 91.75 270 ALA B C 1
ATOM 5387 O O . ALA B 1 270 ? -32.594 -11.266 -5.867 1 91.75 270 ALA B O 1
ATOM 5388 N N . LYS B 1 271 ? -31.594 -13.055 -5.109 1 89.56 271 LYS B N 1
ATOM 5389 C CA . LYS B 1 271 ? -32.719 -13.969 -5.344 1 89.56 271 LYS B CA 1
ATOM 5390 C C . LYS B 1 271 ? -33.875 -13.648 -4.43 1 89.56 271 LYS B C 1
ATOM 5392 O O . LYS B 1 271 ? -35.031 -13.805 -4.82 1 89.56 271 LYS B O 1
ATOM 5397 N N . GLN B 1 272 ? -33.5 -13.375 -3.256 1 83.44 272 GLN B N 1
ATOM 5398 C CA . GLN B 1 272 ? -34.562 -13.047 -2.307 1 83.44 272 GLN B CA 1
ATOM 5399 C C . GLN B 1 272 ? -35.375 -11.867 -2.795 1 83.44 272 GLN B C 1
ATOM 5401 O O . GLN B 1 272 ? -36.594 -11.805 -2.547 1 83.44 272 GLN B O 1
ATOM 5406 N N . SER B 1 273 ? -34.719 -11.047 -3.572 1 72.12 273 SER B N 1
ATOM 5407 C CA . SER B 1 273 ? -35.406 -9.852 -4.051 1 72.12 273 SER B CA 1
ATOM 5408 C C . SER B 1 273 ? -36.188 -10.141 -5.336 1 72.12 273 SER B C 1
ATOM 5410 O O . SER B 1 273 ? -37.219 -9.508 -5.605 1 72.12 273 SER B O 1
ATOM 5412 N N . LEU B 1 274 ? -35.75 -11.148 -6.195 1 74.12 274 LEU B N 1
ATOM 5413 C CA . LEU B 1 274 ? -36.312 -11.258 -7.531 1 74.12 274 LEU B CA 1
ATOM 5414 C C . LEU B 1 274 ? -36.969 -12.625 -7.738 1 74.12 274 LEU B C 1
ATOM 5416 O O . LEU B 1 274 ? -37.844 -12.781 -8.594 1 74.12 274 LEU B O 1
ATOM 5420 N N . GLY B 1 275 ? -36.75 -13.727 -7.023 1 67.88 275 GLY B N 1
ATOM 5421 C CA . GLY B 1 275 ? -37.312 -15.07 -7.172 1 67.88 275 GLY B CA 1
ATOM 5422 C C . GLY B 1 275 ? -36.719 -15.828 -8.352 1 67.88 275 GLY B C 1
ATOM 5423 O O . GLY B 1 275 ? -37.188 -16.906 -8.695 1 67.88 275 GLY B O 1
ATOM 5424 N N . LYS B 1 276 ? -35.938 -15.25 -9.234 1 78.19 276 LYS B N 1
ATOM 5425 C CA . LYS B 1 276 ? -35.281 -15.867 -10.383 1 78.19 276 LYS B CA 1
ATOM 5426 C C . LYS B 1 276 ? -33.781 -15.656 -10.328 1 78.19 276 LYS B C 1
ATOM 5428 O O . LYS B 1 276 ? -33.281 -14.977 -9.43 1 78.19 276 LYS B O 1
ATOM 5433 N N . ALA B 1 277 ? -33.094 -16.422 -11.25 1 83.12 277 ALA B N 1
ATOM 5434 C CA . ALA B 1 277 ? -31.656 -16.25 -11.328 1 83.12 277 ALA B CA 1
ATOM 5435 C C . ALA B 1 277 ? -31.297 -14.797 -11.641 1 83.12 277 ALA B C 1
ATOM 5437 O O . ALA B 1 277 ? -31.797 -14.227 -12.609 1 83.12 277 ALA B O 1
ATOM 5438 N N . PRO B 1 278 ? -30.547 -14.211 -10.828 1 87.12 278 PRO B N 1
ATOM 5439 C CA . PRO B 1 278 ? -30.266 -12.781 -10.977 1 87.12 278 PRO B CA 1
ATOM 5440 C C . PRO B 1 278 ? -29.359 -12.477 -12.164 1 87.12 278 PRO B C 1
ATOM 5442 O O . PRO B 1 278 ? -28.453 -13.258 -12.477 1 87.12 278 PRO B O 1
ATOM 5445 N N . THR B 1 279 ? -29.672 -11.422 -12.875 1 83.75 279 THR B N 1
ATOM 5446 C CA . THR B 1 279 ? -28.828 -10.891 -13.93 1 83.75 279 THR B CA 1
ATOM 5447 C C . THR B 1 279 ? -27.562 -10.258 -13.344 1 83.75 279 THR B C 1
ATOM 5449 O O . THR B 1 279 ? -27.5 -9.992 -12.141 1 83.75 279 THR B O 1
ATOM 5452 N N . PRO B 1 280 ? -26.531 -10.102 -14.156 1 82.69 280 PRO B N 1
ATOM 5453 C CA . PRO B 1 280 ? -25.328 -9.445 -13.68 1 82.69 280 PRO B CA 1
ATOM 5454 C C . PRO B 1 280 ? -25.594 -8.07 -13.062 1 82.69 280 PRO B C 1
ATOM 5456 O O . PRO B 1 280 ? -24.953 -7.684 -12.094 1 82.69 280 PRO B O 1
ATOM 5459 N N . GLU B 1 281 ? -26.547 -7.387 -13.625 1 83.44 281 GLU B N 1
ATOM 5460 C CA . GLU B 1 281 ? -26.891 -6.074 -13.094 1 83.44 281 GLU B CA 1
ATOM 5461 C C . GLU B 1 281 ? -27.516 -6.191 -11.703 1 83.44 281 GLU B C 1
ATOM 5463 O O . GLU B 1 281 ? -27.234 -5.375 -10.82 1 83.44 281 GLU B O 1
ATOM 5468 N N . GLN B 1 282 ? -28.328 -7.16 -11.617 1 87.5 282 GLN B N 1
ATOM 5469 C CA . GLN B 1 282 ? -28.969 -7.383 -10.328 1 87.5 282 GLN B CA 1
ATOM 5470 C C . GLN B 1 282 ? -27.953 -7.824 -9.281 1 87.5 282 GLN B C 1
ATOM 5472 O O . GLN B 1 282 ? -28.062 -7.469 -8.102 1 87.5 282 GLN B O 1
ATOM 5477 N N . MET B 1 283 ? -27.031 -8.617 -9.703 1 90.69 283 MET B N 1
ATOM 5478 C CA . MET B 1 283 ? -25.953 -9.023 -8.82 1 90.69 283 MET B CA 1
ATOM 5479 C C . MET B 1 283 ? -25.156 -7.816 -8.328 1 90.69 283 MET B C 1
ATOM 5481 O O . MET B 1 283 ? -24.781 -7.746 -7.156 1 90.69 283 MET B O 1
ATOM 5485 N N . ALA B 1 284 ? -24.922 -6.902 -9.242 1 89.38 284 ALA B N 1
ATOM 5486 C CA . ALA B 1 284 ? -24.172 -5.691 -8.898 1 89.38 284 ALA B CA 1
ATOM 5487 C C . ALA B 1 284 ? -24.938 -4.855 -7.871 1 89.38 284 ALA B C 1
ATOM 5489 O O . ALA B 1 284 ? -24.328 -4.32 -6.938 1 89.38 284 ALA B O 1
ATOM 5490 N N . VAL B 1 285 ? -26.172 -4.742 -8.062 1 89.94 285 VAL B N 1
ATOM 5491 C CA . VAL B 1 285 ? -27.016 -3.992 -7.129 1 89.94 285 VAL B CA 1
ATOM 5492 C C . VAL B 1 285 ? -26.984 -4.672 -5.762 1 89.94 285 VAL B C 1
ATOM 5494 O O . VAL B 1 285 ? -26.844 -4.004 -4.734 1 89.94 285 VAL B O 1
ATOM 5497 N N . SER B 1 286 ? -27.172 -5.949 -5.801 1 93.38 286 SER B N 1
ATOM 5498 C CA . SER B 1 286 ? -27.141 -6.719 -4.562 1 93.38 286 SER B CA 1
ATOM 5499 C C . SER B 1 286 ? -25.797 -6.543 -3.838 1 93.38 286 SER B C 1
ATOM 5501 O O . SER B 1 286 ? -25.766 -6.363 -2.619 1 93.38 286 SER B O 1
ATOM 5503 N N . LEU B 1 287 ? -24.734 -6.613 -4.574 1 95.06 287 LEU B N 1
ATOM 5504 C CA . LEU B 1 287 ? -23.406 -6.414 -3.99 1 95.06 287 LEU B CA 1
ATOM 5505 C C . LEU B 1 287 ? -23.297 -5.035 -3.35 1 95.06 287 LEU B C 1
ATOM 5507 O O . LEU B 1 287 ? -22.781 -4.906 -2.234 1 95.06 287 LEU B O 1
ATOM 5511 N N . ARG B 1 288 ? -23.781 -4.012 -3.973 1 94 288 ARG B N 1
ATOM 5512 C CA . ARG B 1 288 ? -23.734 -2.656 -3.434 1 94 288 ARG B CA 1
ATOM 5513 C C . ARG B 1 288 ? -24.5 -2.561 -2.121 1 94 288 ARG B C 1
ATOM 5515 O O . ARG B 1 288 ? -24.031 -1.937 -1.165 1 94 288 ARG B O 1
ATOM 5522 N N . GLU B 1 289 ? -25.609 -3.16 -2.127 1 93.69 289 GLU B N 1
ATOM 5523 C CA . GLU B 1 289 ? -26.438 -3.123 -0.93 1 93.69 289 GLU B CA 1
ATOM 5524 C C . GLU B 1 289 ? -25.766 -3.838 0.237 1 93.69 289 GLU B C 1
ATOM 5526 O O . GLU B 1 289 ? -25.828 -3.369 1.375 1 93.69 289 GLU B O 1
ATOM 5531 N N . LEU B 1 290 ? -25.203 -4.906 -0.041 1 96.31 290 LEU B N 1
ATOM 5532 C CA . LEU B 1 290 ? -24.531 -5.668 1.014 1 96.31 290 LEU B CA 1
ATOM 5533 C C . LEU B 1 290 ? -23.297 -4.926 1.522 1 96.31 290 LEU B C 1
ATOM 5535 O O . LEU B 1 290 ? -23 -4.957 2.719 1 96.31 290 LEU B O 1
ATOM 5539 N N . VAL B 1 291 ? -22.562 -4.336 0.624 1 96.25 291 VAL B N 1
ATOM 5540 C CA . VAL B 1 291 ? -21.406 -3.535 1.045 1 96.25 291 VAL B CA 1
ATOM 5541 C C . VAL B 1 291 ? -21.875 -2.402 1.957 1 96.25 291 VAL B C 1
ATOM 5543 O O . VAL B 1 291 ? -21.234 -2.109 2.971 1 96.25 291 VAL B O 1
ATOM 5546 N N . ALA B 1 292 ? -22.953 -1.783 1.625 1 92.88 292 ALA B N 1
ATOM 5547 C CA . ALA B 1 292 ? -23.516 -0.729 2.465 1 92.88 292 ALA B CA 1
ATOM 5548 C C . ALA B 1 292 ? -23.906 -1.269 3.842 1 92.88 292 ALA B C 1
ATOM 5550 O O . ALA B 1 292 ? -23.703 -0.59 4.855 1 92.88 292 ALA B O 1
ATOM 5551 N N . ARG B 1 293 ? -24.438 -2.441 3.822 1 94.44 293 ARG B N 1
ATOM 5552 C CA . ARG B 1 293 ? -24.797 -3.08 5.086 1 94.44 293 ARG B CA 1
ATOM 5553 C C . ARG B 1 293 ? -23.562 -3.334 5.938 1 94.44 293 ARG B C 1
ATOM 5555 O O . ARG B 1 293 ? -23.578 -3.135 7.156 1 94.44 293 ARG B O 1
ATOM 5562 N N . VAL B 1 294 ? -22.516 -3.812 5.328 1 95.44 294 VAL B N 1
ATOM 5563 C CA . VAL B 1 294 ? -21.266 -4.051 6.039 1 95.44 294 VAL B CA 1
ATOM 5564 C C . VAL B 1 294 ? -20.719 -2.736 6.59 1 95.44 294 VAL B C 1
ATOM 5566 O O . VAL B 1 294 ? -20.266 -2.674 7.734 1 95.44 294 VAL B O 1
ATOM 5569 N N . PHE B 1 295 ? -20.797 -1.646 5.816 1 93.81 295 PHE B N 1
ATOM 5570 C CA . PHE B 1 295 ? -20.359 -0.334 6.27 1 93.81 295 PHE B CA 1
ATOM 5571 C C . PHE B 1 295 ? -21.109 0.094 7.516 1 93.81 295 PHE B C 1
ATOM 5573 O O . PHE B 1 295 ? -20.516 0.566 8.484 1 93.81 295 PHE B O 1
ATOM 5580 N N . ALA B 1 296 ? -22.328 -0.098 7.477 1 90.5 296 ALA B N 1
ATOM 5581 C CA . ALA B 1 296 ? -23.156 0.254 8.625 1 90.5 296 ALA B CA 1
ATOM 5582 C C . ALA B 1 296 ? -22.766 -0.554 9.859 1 90.5 296 ALA B C 1
ATOM 5584 O O . ALA B 1 296 ? -22.797 -0.042 10.977 1 90.5 296 ALA B O 1
ATOM 5585 N N . ALA B 1 297 ? -22.391 -1.74 9.648 1 91.06 297 ALA B N 1
ATOM 5586 C CA . ALA B 1 297 ? -22.016 -2.627 10.75 1 91.06 297 ALA B CA 1
ATOM 5587 C C . ALA B 1 297 ? -20.719 -2.166 11.414 1 91.06 297 ALA B C 1
ATOM 5589 O O . ALA B 1 297 ? -20.438 -2.551 12.555 1 91.06 297 ALA B O 1
ATOM 5590 N N . THR B 1 298 ? -19.906 -1.359 10.742 1 89.31 298 THR B N 1
ATOM 5591 C CA . THR B 1 298 ? -18.672 -0.846 11.32 1 89.31 298 THR B CA 1
ATOM 5592 C C . THR B 1 298 ? -18.938 0.398 12.164 1 89.31 298 THR B C 1
ATOM 5594 O O . THR B 1 298 ? -18.016 1.047 12.641 1 89.31 298 THR B O 1
ATOM 5597 N N . GLY B 1 299 ? -20.172 0.806 12.344 1 82.81 299 GLY B N 1
ATOM 5598 C CA . GLY B 1 299 ? -20.516 2.006 13.086 1 82.81 299 GLY B CA 1
ATOM 5599 C C . GLY B 1 299 ? -20.156 3.287 12.359 1 82.81 299 GLY B C 1
ATOM 5600 O O . GLY B 1 299 ? -19.938 4.32 12.984 1 82.81 299 GLY B O 1
ATOM 5601 N N . GLY B 1 300 ? -19.906 3.125 11.062 1 80.31 300 GLY B N 1
ATOM 5602 C CA . GLY B 1 300 ? -19.578 4.293 10.258 1 80.31 300 GLY B CA 1
ATOM 5603 C C . GLY B 1 300 ? -18.094 4.559 10.164 1 80.31 300 GLY B C 1
ATOM 5604 O O . GLY B 1 300 ? -17.656 5.465 9.453 1 80.31 300 GLY B O 1
ATOM 5605 N N . SER B 1 301 ? -17.281 3.801 10.781 1 85.31 301 SER B N 1
ATOM 5606 C CA . SER B 1 301 ? -15.836 3.977 10.766 1 85.31 301 SER B CA 1
ATOM 5607 C C . SER B 1 301 ? -15.242 3.504 9.438 1 85.31 301 SER B C 1
ATOM 5609 O O . SER B 1 301 ? -14.141 3.922 9.062 1 85.31 301 SER B O 1
ATOM 5611 N N . GLY B 1 302 ? -16.031 2.598 8.773 1 91.94 302 GLY B N 1
ATOM 5612 C CA . GLY B 1 302 ? -15.57 2.084 7.492 1 91.94 302 GLY B CA 1
ATOM 5613 C C . GLY B 1 302 ? -14.656 0.878 7.629 1 91.94 302 GLY B C 1
ATOM 5614 O O . GLY B 1 302 ? -14.414 0.394 8.734 1 91.94 302 GLY B O 1
ATOM 5615 N N . LEU B 1 303 ? -14.234 0.366 6.453 1 95.5 303 LEU B N 1
ATOM 5616 C CA . LEU B 1 303 ? -13.383 -0.812 6.355 1 95.5 303 LEU B CA 1
ATOM 5617 C C . LEU B 1 303 ? -11.93 -0.412 6.129 1 95.5 303 LEU B C 1
ATOM 5619 O O . LEU B 1 303 ? -11.641 0.425 5.27 1 95.5 303 LEU B O 1
ATOM 5623 N N . ASP B 1 304 ? -11.047 -1.026 6.902 1 95.12 304 ASP B N 1
ATOM 5624 C CA . ASP B 1 304 ? -9.625 -0.702 6.766 1 95.12 304 ASP B CA 1
ATOM 5625 C C . ASP B 1 304 ? -9.039 -1.339 5.512 1 95.12 304 ASP B C 1
ATOM 5627 O O . ASP B 1 304 ? -8.078 -0.822 4.941 1 95.12 304 ASP B O 1
ATOM 5631 N N . ALA B 1 305 ? -9.578 -2.467 5.137 1 97.19 305 ALA B N 1
ATOM 5632 C CA . ALA B 1 305 ? -9.117 -3.156 3.934 1 97.19 305 ALA B CA 1
ATOM 5633 C C . ALA B 1 305 ? -10.273 -3.867 3.234 1 97.19 305 ALA B C 1
ATOM 5635 O O . ALA B 1 305 ? -11.148 -4.445 3.891 1 97.19 305 ALA B O 1
ATOM 5636 N N . VAL B 1 306 ? -10.25 -3.775 1.906 1 98 306 VAL B N 1
ATOM 5637 C CA . VAL B 1 306 ? -11.219 -4.477 1.067 1 98 306 VAL B CA 1
ATOM 5638 C C . VAL B 1 306 ? -10.492 -5.289 0.001 1 98 306 VAL B C 1
ATOM 5640 O O . VAL B 1 306 ? -9.68 -4.746 -0.755 1 98 306 VAL B O 1
ATOM 5643 N N . LEU B 1 307 ? -10.656 -6.562 0.035 1 97.88 307 LEU B N 1
ATOM 5644 C CA . LEU B 1 307 ? -10.203 -7.43 -1.045 1 97.88 307 LEU B CA 1
ATOM 5645 C C . LEU B 1 307 ? -11.352 -7.777 -1.983 1 97.88 307 LEU B C 1
ATOM 5647 O O . LEU B 1 307 ? -12.305 -8.453 -1.583 1 97.88 307 LEU B O 1
ATOM 5651 N N . ALA B 1 308 ? -11.32 -7.27 -3.172 1 97 308 ALA B N 1
ATOM 5652 C CA . ALA B 1 308 ? -12.359 -7.516 -4.168 1 97 308 ALA B CA 1
ATOM 5653 C C . ALA B 1 308 ? -11.844 -8.406 -5.293 1 97 308 ALA B C 1
ATOM 5655 O O . ALA B 1 308 ? -11.203 -7.93 -6.227 1 97 308 ALA B O 1
ATOM 5656 N N . LEU B 1 309 ? -12.195 -9.641 -5.227 1 94.19 309 LEU B N 1
ATOM 5657 C CA . LEU B 1 309 ? -11.766 -10.602 -6.234 1 94.19 309 LEU B CA 1
ATOM 5658 C C . LEU B 1 309 ? -12.875 -10.875 -7.238 1 94.19 309 LEU B C 1
ATOM 5660 O O . LEU B 1 309 ? -14.008 -11.18 -6.848 1 94.19 309 LEU B O 1
ATOM 5664 N N . ASP B 1 310 ? -12.531 -10.758 -8.484 1 89.81 310 ASP B N 1
ATOM 5665 C CA . ASP B 1 310 ? -13.43 -11.039 -9.602 1 89.81 310 ASP B CA 1
ATOM 5666 C C . ASP B 1 310 ? -14.656 -10.125 -9.562 1 89.81 310 ASP B C 1
ATOM 5668 O O . ASP B 1 310 ? -15.781 -10.578 -9.781 1 89.81 310 ASP B O 1
ATOM 5672 N N . VAL B 1 311 ? -14.461 -8.961 -9.102 1 91.38 311 VAL B N 1
ATOM 5673 C CA . VAL B 1 311 ? -15.453 -7.891 -9.156 1 91.38 311 VAL B CA 1
ATOM 5674 C C . VAL B 1 311 ? -15.141 -6.949 -10.32 1 91.38 311 VAL B C 1
ATOM 5676 O O . VAL B 1 311 ? -14.023 -6.445 -10.43 1 91.38 311 VAL B O 1
ATOM 5679 N N . ASP B 1 312 ? -16.062 -6.793 -11.172 1 88.06 312 ASP B N 1
ATOM 5680 C CA . ASP B 1 312 ? -15.859 -5.926 -12.328 1 88.06 312 ASP B CA 1
ATOM 5681 C C . ASP B 1 312 ? -15.93 -4.453 -11.93 1 88.06 312 ASP B C 1
ATOM 5683 O O . ASP B 1 312 ? -17 -3.951 -11.57 1 88.06 312 ASP B O 1
ATOM 5687 N N . LEU B 1 313 ? -14.875 -3.791 -12.016 1 90.31 313 LEU B N 1
ATOM 5688 C CA . LEU B 1 313 ? -14.781 -2.381 -11.656 1 90.31 313 LEU B CA 1
ATOM 5689 C C . LEU B 1 313 ? -14.422 -1.533 -12.875 1 90.31 313 LEU B C 1
ATOM 5691 O O . LEU B 1 313 ? -13.906 -0.424 -12.734 1 90.31 313 LEU B O 1
ATOM 5695 N N . GLY B 1 314 ? -14.602 -2.135 -14.047 1 83.19 314 GLY B N 1
ATOM 5696 C CA . GLY B 1 314 ? -14.359 -1.434 -15.297 1 83.19 314 GLY B CA 1
ATOM 5697 C C . GLY B 1 314 ? -15.492 -0.519 -15.703 1 83.19 314 GLY B C 1
ATOM 5698 O O . GLY B 1 314 ? -16.391 -0.235 -14.898 1 83.19 314 GLY B O 1
ATOM 5699 N N . PRO B 1 315 ? -15.242 0.136 -16.938 1 77.25 315 PRO B N 1
ATOM 5700 C CA . PRO B 1 315 ? -16.281 1.058 -17.406 1 77.25 315 PRO B CA 1
ATOM 5701 C C . PRO B 1 315 ? -17.625 0.378 -17.594 1 77.25 315 PRO B C 1
ATOM 5703 O O . PRO B 1 315 ? -17.688 -0.792 -17.984 1 77.25 315 PRO B O 1
ATOM 5706 N N . GLU B 1 316 ? -18.594 0.985 -17.016 1 63.47 316 GLU B N 1
ATOM 5707 C CA . GLU B 1 316 ? -19.938 0.457 -17.219 1 63.47 316 GLU B CA 1
ATOM 5708 C C . GLU B 1 316 ? -20.344 0.546 -18.688 1 63.47 316 GLU B C 1
ATOM 5710 O O . GLU B 1 316 ? -20.141 1.577 -19.344 1 63.47 316 GLU B O 1
ATOM 5715 N N . GLU B 1 317 ? -20.203 -0.41 -19.531 1 55.12 317 GLU B N 1
ATOM 5716 C CA . GLU B 1 317 ? -20.734 -0.362 -20.891 1 55.12 317 GLU B CA 1
ATOM 5717 C C . GLU B 1 317 ? -22 0.48 -20.969 1 55.12 317 GLU B C 1
ATOM 5719 O O . GLU B 1 317 ? -22.891 0.35 -20.109 1 55.12 317 GLU B O 1
ATOM 5724 N N . ARG B 1 318 ? -21.875 1.772 -21.641 1 39.97 318 ARG B N 1
ATOM 5725 C CA . ARG B 1 318 ? -23.094 2.494 -21.984 1 39.97 318 ARG B CA 1
ATOM 5726 C C . ARG B 1 318 ? -24.141 1.555 -22.578 1 39.97 318 ARG B C 1
ATOM 5728 O O . ARG B 1 318 ? -23.859 0.813 -23.516 1 39.97 318 ARG B O 1
ATOM 5735 N N . LEU B 1 319 ? -25.047 1.131 -22.016 1 35.41 319 LEU B N 1
ATOM 5736 C CA . LEU B 1 319 ? -26.219 0.73 -22.781 1 35.41 319 LEU B CA 1
ATOM 5737 C C . LEU B 1 319 ? -26.391 1.601 -24.016 1 35.41 319 LEU B C 1
ATOM 5739 O O . LEU B 1 319 ? -26.375 2.83 -23.922 1 35.41 319 LEU B O 1
ATOM 5743 N N . SER B 1 320 ? -26.125 1.283 -25.297 1 30.47 320 SER B N 1
ATOM 5744 C CA . SER B 1 320 ? -26.406 1.81 -26.625 1 30.47 320 SER B CA 1
ATOM 5745 C C . SER B 1 320 ? -27.672 2.656 -26.625 1 30.47 320 SER B C 1
ATOM 5747 O O . SER B 1 320 ? -28.578 2.432 -25.812 1 30.47 320 SER B O 1
ATOM 5749 N N . ALA B 1 321 ? -27.75 3.801 -27.547 1 32.5 321 ALA B N 1
ATOM 5750 C CA . ALA B 1 321 ? -28.594 4.688 -28.328 1 32.5 321 ALA B CA 1
ATOM 5751 C C . ALA B 1 321 ? -29.75 3.92 -28.969 1 32.5 321 ALA B C 1
ATOM 5753 O O . ALA B 1 321 ? -30.562 4.496 -29.703 1 32.5 321 ALA B O 1
ATOM 5754 N N . ASP B 1 322 ? -29.922 2.729 -29.109 1 32.66 322 ASP B N 1
ATOM 5755 C CA . ASP B 1 322 ? -31.062 2.498 -29.984 1 32.66 322 ASP B CA 1
ATOM 5756 C C . ASP B 1 322 ? -32.281 3.271 -29.516 1 32.66 322 ASP B C 1
ATOM 5758 O O . ASP B 1 322 ? -33.344 3.262 -30.172 1 32.66 322 ASP B O 1
ATOM 5762 N N . ALA B 1 323 ? -32.438 3.689 -28.281 1 32.12 323 ALA B N 1
ATOM 5763 C CA . ALA B 1 323 ? -33.688 4.469 -28.188 1 32.12 323 ALA B CA 1
ATOM 5764 C C . ALA B 1 323 ? -33.438 5.926 -28.578 1 32.12 323 ALA B C 1
ATOM 5766 O O . ALA B 1 323 ? -34.281 6.793 -28.297 1 32.12 323 ALA B O 1
ATOM 5767 N N . ALA B 1 324 ? -32.281 6.41 -29.109 1 30.39 324 ALA B N 1
ATOM 5768 C CA . ALA B 1 324 ? -32.219 7.816 -29.5 1 30.39 324 ALA B CA 1
ATOM 5769 C C . ALA B 1 324 ? -33.125 8.094 -30.703 1 30.39 324 ALA B C 1
ATOM 5771 O O . ALA B 1 324 ? -33.125 9.188 -31.266 1 30.39 324 ALA B O 1
ATOM 5772 N N . GLN B 1 325 ? -33.688 7.266 -31.453 1 31.75 325 GLN B N 1
ATOM 5773 C CA . GLN B 1 325 ? -34.406 8 -32.5 1 31.75 325 GLN B CA 1
ATOM 5774 C C . GLN B 1 325 ? -35.344 9.016 -31.891 1 31.75 325 GLN B C 1
ATOM 5776 O O . GLN B 1 325 ? -35.781 9.961 -32.562 1 31.75 325 GLN B O 1
ATOM 5781 N N . GLY B 1 326 ? -36.344 8.641 -31.062 1 29.81 326 GLY B N 1
ATOM 5782 C CA . GLY B 1 326 ? -37.375 9.664 -31.016 1 29.81 326 GLY B CA 1
ATOM 5783 C C . GLY B 1 326 ? -36.906 10.953 -30.359 1 29.81 326 GLY B C 1
ATOM 5784 O O . GLY B 1 326 ? -36.375 11.836 -31.031 1 29.81 326 GLY B O 1
ATOM 5785 N N . ASP B 1 327 ? -37.688 11.375 -29.156 1 29.64 327 ASP B N 1
ATOM 5786 C CA . ASP B 1 327 ? -37.938 12.75 -28.75 1 29.64 327 ASP B CA 1
ATOM 5787 C C . ASP B 1 327 ? -36.719 13.352 -28.062 1 29.64 327 ASP B C 1
ATOM 5789 O O . ASP B 1 327 ? -36 12.664 -27.312 1 29.64 327 ASP B O 1
ATOM 5793 N N . LEU B 1 328 ? -36.094 14.484 -28.594 1 30.05 328 LEU B N 1
ATOM 5794 C CA . LEU B 1 328 ? -35.156 15.508 -28.109 1 30.05 328 LEU B CA 1
ATOM 5795 C C . LEU B 1 328 ? -35.219 15.633 -26.594 1 30.05 328 LEU B C 1
ATOM 5797 O O . LEU B 1 328 ? -34.25 15.984 -25.953 1 30.05 328 LEU B O 1
ATOM 5801 N N . ASP B 1 329 ? -36.469 15.516 -26.203 1 29.42 329 ASP B N 1
ATOM 5802 C CA . ASP B 1 329 ? -36.781 15.758 -24.797 1 29.42 329 ASP B CA 1
ATOM 5803 C C . ASP B 1 329 ? -36.062 14.758 -23.891 1 29.42 329 ASP B C 1
ATOM 5805 O O . ASP B 1 329 ? -35.625 15.117 -22.797 1 29.42 329 ASP B O 1
ATOM 5809 N N . ALA B 1 330 ? -36 13.555 -24.469 1 29.62 330 ALA B N 1
ATOM 5810 C CA . ALA B 1 330 ? -35.469 12.477 -23.641 1 29.62 330 ALA B CA 1
ATOM 5811 C C . ALA B 1 330 ? -33.938 12.57 -23.531 1 29.62 330 ALA B C 1
ATOM 5813 O O . ALA B 1 330 ? -33.344 12.047 -22.594 1 29.62 330 ALA B O 1
ATOM 5814 N N . ALA B 1 331 ? -33.281 13.055 -24.562 1 28.94 331 ALA B N 1
ATOM 5815 C CA . ALA B 1 331 ? -31.859 13.344 -24.547 1 28.94 331 ALA B CA 1
ATOM 5816 C C . ALA B 1 331 ? -31.5 14.336 -23.453 1 28.94 331 ALA B C 1
ATOM 5818 O O . ALA B 1 331 ? -30.469 14.195 -22.781 1 28.94 331 ALA B O 1
ATOM 5819 N N . CYS B 1 332 ? -32.25 15.438 -23.438 1 29.73 332 CYS B N 1
ATOM 5820 C CA . CYS B 1 332 ? -32.094 16.469 -22.406 1 29.73 332 CYS B CA 1
ATOM 5821 C C . CYS B 1 332 ? -32.344 15.906 -21.016 1 29.73 332 CYS B C 1
ATOM 5823 O O . CYS B 1 332 ? -31.812 16.422 -20.031 1 29.73 332 CYS B O 1
ATOM 5825 N N . ALA B 1 333 ? -33.469 15.102 -20.969 1 28.22 333 ALA B N 1
ATOM 5826 C CA . ALA B 1 333 ? -33.781 14.484 -19.688 1 28.22 333 ALA B CA 1
ATOM 5827 C C . ALA B 1 333 ? -32.656 13.578 -19.203 1 28.22 333 ALA B C 1
ATOM 5829 O O . ALA B 1 333 ? -32.531 13.328 -18 1 28.22 333 ALA B O 1
ATOM 5830 N N . ALA B 1 334 ? -31.922 12.992 -20.172 1 29.56 334 ALA B N 1
ATOM 5831 C CA . ALA B 1 334 ? -30.828 12.078 -19.906 1 29.56 334 ALA B CA 1
ATOM 5832 C C . ALA B 1 334 ? -29.609 12.836 -19.375 1 29.56 334 ALA B C 1
ATOM 5834 O O . ALA B 1 334 ? -28.766 12.266 -18.672 1 29.56 334 ALA B O 1
ATOM 5835 N N . LEU B 1 335 ? -29.266 13.945 -19.859 1 28.41 335 LEU B N 1
ATOM 5836 C CA . LEU B 1 335 ? -28.312 14.922 -19.344 1 28.41 335 LEU B CA 1
ATOM 5837 C C . LEU B 1 335 ? -28.672 15.312 -17.906 1 28.41 335 LEU B C 1
ATOM 5839 O O . LEU B 1 335 ? -27.953 16.094 -17.281 1 28.41 335 LEU B O 1
ATOM 5843 N N . GLU B 1 336 ? -29.953 15.375 -17.641 1 28.88 336 GLU B N 1
ATOM 5844 C CA . GLU B 1 336 ? -30.281 15.742 -16.266 1 28.88 336 GLU B CA 1
ATOM 5845 C C . GLU B 1 336 ? -29.469 14.922 -15.258 1 28.88 336 GLU B C 1
ATOM 5847 O O . GLU B 1 336 ? -29.219 13.742 -15.484 1 28.88 336 GLU B O 1
ATOM 5852 N N . THR B 1 337 ? -28.75 15.594 -14.359 1 31.72 337 THR B N 1
ATOM 5853 C CA . THR B 1 337 ? -27.875 15.273 -13.234 1 31.72 337 THR B CA 1
ATOM 5854 C C . THR B 1 337 ? -28.328 13.984 -12.555 1 31.72 337 THR B C 1
ATOM 5856 O O . THR B 1 337 ? -29.047 14.023 -11.562 1 31.72 337 THR B O 1
ATOM 5859 N N . SER B 1 338 ? -29 13.148 -13.141 1 33.25 338 SER B N 1
ATOM 5860 C CA . SER B 1 338 ? -29.562 11.906 -12.617 1 33.25 338 SER B CA 1
ATOM 5861 C C . SER B 1 338 ? -28.5 11.109 -11.852 1 33.25 338 SER B C 1
ATOM 5863 O O . SER B 1 338 ? -27.359 11 -12.289 1 33.25 338 SER B O 1
ATOM 5865 N N . GLN B 1 339 ? -28.656 10.945 -10.562 1 38.94 339 GLN B N 1
ATOM 5866 C CA . GLN B 1 339 ? -27.906 10.297 -9.484 1 38.94 339 GLN B CA 1
ATOM 5867 C C . GLN B 1 339 ? -27.453 8.898 -9.898 1 38.94 339 GLN B C 1
ATOM 5869 O O . GLN B 1 339 ? -28.219 7.938 -9.789 1 38.94 339 GLN B O 1
ATOM 5874 N N . ARG B 1 340 ? -27.016 8.719 -11.086 1 47 340 ARG B N 1
ATOM 5875 C CA . ARG B 1 340 ? -26.484 7.398 -11.391 1 47 340 ARG B CA 1
ATOM 5876 C C . ARG B 1 340 ? -25.953 6.723 -10.133 1 47 340 ARG B C 1
ATOM 5878 O O . ARG B 1 340 ? -25.266 7.355 -9.328 1 47 340 ARG B O 1
ATOM 5885 N N . PRO B 1 341 ? -26.703 5.676 -9.93 1 50.47 341 PRO B N 1
ATOM 5886 C CA . PRO B 1 341 ? -26.172 4.961 -8.766 1 50.47 341 PRO B CA 1
ATOM 5887 C C . PRO B 1 341 ? -24.641 4.855 -8.789 1 50.47 341 PRO B C 1
ATOM 5889 O O . PRO B 1 341 ? -24.047 4.812 -9.867 1 50.47 341 PRO B O 1
ATOM 5892 N N . PRO B 1 342 ? -24.156 5.094 -7.746 1 61.25 342 PRO B N 1
ATOM 5893 C CA . PRO B 1 342 ? -22.703 4.988 -7.695 1 61.25 342 PRO B CA 1
ATOM 5894 C C . PRO B 1 342 ? -22.188 3.695 -8.32 1 61.25 342 PRO B C 1
ATOM 5896 O O . PRO B 1 342 ? -22.844 2.656 -8.234 1 61.25 342 PRO B O 1
ATOM 5899 N N . THR B 1 343 ? -21.234 3.859 -9.039 1 81.06 343 THR B N 1
ATOM 5900 C CA . THR B 1 343 ? -20.547 2.686 -9.57 1 81.06 343 THR B CA 1
ATOM 5901 C C . THR B 1 343 ? -20.109 1.768 -8.438 1 81.06 343 THR B C 1
ATOM 5903 O O . THR B 1 343 ? -20.109 2.16 -7.27 1 81.06 343 THR B O 1
ATOM 5906 N N . LEU B 1 344 ? -20.016 0.576 -8.711 1 89.88 344 LEU B N 1
ATOM 5907 C CA . LEU B 1 344 ? -19.516 -0.38 -7.727 1 89.88 344 LEU B CA 1
ATOM 5908 C C . LEU B 1 344 ? -18.219 0.108 -7.105 1 89.88 344 LEU B C 1
ATOM 5910 O O . LEU B 1 344 ? -18 -0.03 -5.898 1 89.88 344 LEU B O 1
ATOM 5914 N N . LEU B 1 345 ? -17.391 0.671 -7.961 1 92.88 345 LEU B N 1
ATOM 5915 C CA . LEU B 1 345 ? -16.141 1.201 -7.434 1 92.88 345 LEU B CA 1
ATOM 5916 C C . LEU B 1 345 ? -16.406 2.279 -6.387 1 92.88 345 LEU B C 1
ATOM 5918 O O . LEU B 1 345 ? -15.812 2.258 -5.305 1 92.88 345 LEU B O 1
ATOM 5922 N N . ARG B 1 346 ? -17.266 3.168 -6.645 1 91.06 346 ARG B N 1
ATOM 5923 C CA . ARG B 1 346 ? -17.594 4.242 -5.711 1 91.06 346 ARG B CA 1
ATOM 5924 C C . ARG B 1 346 ? -18.125 3.684 -4.395 1 91.06 346 ARG B C 1
ATOM 5926 O O . ARG B 1 346 ? -17.812 4.199 -3.322 1 91.06 346 ARG B O 1
ATOM 5933 N N . THR B 1 347 ? -18.938 2.666 -4.578 1 92.5 347 THR B N 1
ATOM 5934 C CA . THR B 1 347 ? -19.484 2.027 -3.387 1 92.5 347 THR B CA 1
ATOM 5935 C C . THR B 1 347 ? -18.375 1.429 -2.529 1 92.5 347 THR B C 1
ATOM 5937 O O . THR B 1 347 ? -18.359 1.597 -1.308 1 92.5 347 THR B O 1
ATOM 5940 N N . LEU B 1 348 ? -17.484 0.757 -3.135 1 95.69 348 LEU B N 1
ATOM 5941 C CA . LEU B 1 348 ? -16.375 0.161 -2.402 1 95.69 348 LEU B CA 1
ATOM 5942 C C . LEU B 1 348 ? -15.5 1.239 -1.775 1 95.69 348 LEU B C 1
ATOM 5944 O O . LEU B 1 348 ? -15.094 1.118 -0.618 1 95.69 348 LEU B O 1
ATOM 5948 N N . LEU B 1 349 ? -15.211 2.291 -2.543 1 94.06 349 LEU B N 1
ATOM 5949 C CA . LEU B 1 349 ? -14.391 3.385 -2.029 1 94.06 349 LEU B CA 1
ATOM 5950 C C . LEU B 1 349 ? -15.086 4.074 -0.856 1 94.06 349 LEU B C 1
ATOM 5952 O O . LEU B 1 349 ? -14.438 4.43 0.13 1 94.06 349 LEU B O 1
ATOM 5956 N N . GLY B 1 350 ? -16.391 4.227 -0.963 1 91.38 350 GLY B N 1
ATOM 5957 C CA . GLY B 1 350 ? -17.172 4.836 0.104 1 91.38 350 GLY B CA 1
ATOM 5958 C C . GLY B 1 350 ? -17.141 4.035 1.391 1 91.38 350 GLY B C 1
ATOM 5959 O O . GLY B 1 350 ? -17.25 4.598 2.482 1 91.38 350 GLY B O 1
ATOM 5960 N N . ALA B 1 351 ? -16.953 2.77 1.263 1 94.88 351 ALA B N 1
ATOM 5961 C CA . ALA B 1 351 ? -17 1.89 2.428 1 94.88 351 ALA B CA 1
ATOM 5962 C C . ALA B 1 351 ? -15.648 1.829 3.123 1 94.88 351 ALA B C 1
ATOM 5964 O O . ALA B 1 351 ? -15.531 1.301 4.23 1 94.88 351 ALA B O 1
ATOM 5965 N N . LEU B 1 352 ? -14.594 2.371 2.484 1 95.19 352 LEU B N 1
ATOM 5966 C CA . LEU B 1 352 ? -13.266 2.348 3.078 1 95.19 352 LEU B CA 1
ATOM 5967 C C . LEU B 1 352 ? -13.172 3.324 4.246 1 95.19 352 LEU B C 1
ATOM 5969 O O . LEU B 1 352 ? -13.766 4.402 4.207 1 95.19 352 LEU B O 1
ATOM 5973 N N . ALA B 1 353 ? -12.469 2.924 5.266 1 93.12 353 ALA B N 1
ATOM 5974 C CA . ALA B 1 353 ? -12.086 3.818 6.352 1 93.12 353 ALA B CA 1
ATOM 5975 C C . ALA B 1 353 ? -10.977 4.773 5.914 1 93.12 353 ALA B C 1
ATOM 5977 O O . ALA B 1 353 ? -10.414 4.625 4.824 1 93.12 353 ALA B O 1
ATOM 5978 N N . LEU B 1 354 ? -10.742 5.793 6.738 1 90.06 354 LEU B N 1
ATOM 5979 C CA . LEU B 1 354 ? -9.578 6.641 6.512 1 90.06 354 LEU B CA 1
ATOM 5980 C C . LEU B 1 354 ? -8.312 5.805 6.414 1 90.06 354 LEU B C 1
ATOM 5982 O O . LEU B 1 354 ? -8.078 4.926 7.242 1 90.06 354 LEU B O 1
ATOM 5986 N N . ARG B 1 355 ? -7.578 6.121 5.301 1 92.12 355 ARG B N 1
ATOM 5987 C CA . ARG B 1 355 ? -6.32 5.426 5.039 1 92.12 355 ARG B CA 1
ATOM 5988 C C . ARG B 1 355 ? -6.559 3.947 4.75 1 92.12 355 ARG B C 1
ATOM 5990 O O . ARG B 1 355 ? -5.684 3.113 4.992 1 92.12 355 ARG B O 1
ATOM 5997 N N . GLY B 1 356 ? -7.785 3.641 4.324 1 94.31 356 GLY B N 1
ATOM 5998 C CA . GLY B 1 356 ? -8.109 2.277 3.932 1 94.31 356 GLY B CA 1
ATOM 5999 C C . GLY B 1 356 ? -7.453 1.858 2.631 1 94.31 356 GLY B C 1
ATOM 6000 O O . GLY B 1 356 ? -6.867 2.686 1.93 1 94.31 356 GLY B O 1
ATOM 6001 N N . ARG B 1 357 ? -7.488 0.564 2.328 1 96.69 357 ARG B N 1
ATOM 6002 C CA . ARG B 1 357 ? -6.871 0.04 1.115 1 96.69 357 ARG B CA 1
ATOM 6003 C C . ARG B 1 357 ? -7.824 -0.891 0.374 1 96.69 357 ARG B C 1
ATOM 6005 O O . ARG B 1 357 ? -8.5 -1.72 0.991 1 96.69 357 ARG B O 1
ATOM 6012 N N . LEU B 1 358 ? -7.914 -0.673 -0.901 1 97.75 358 LEU B N 1
ATOM 6013 C CA . LEU B 1 358 ? -8.656 -1.555 -1.795 1 97.75 358 LEU B CA 1
ATOM 6014 C C . LEU B 1 358 ? -7.707 -2.41 -2.629 1 97.75 358 LEU B C 1
ATOM 6016 O O . LEU B 1 358 ? -6.82 -1.884 -3.301 1 97.75 358 LEU B O 1
ATOM 6020 N N . VAL B 1 359 ? -7.824 -3.703 -2.498 1 97.62 359 VAL B N 1
ATOM 6021 C CA . VAL B 1 359 ? -7.062 -4.656 -3.297 1 97.62 359 VAL B CA 1
ATOM 6022 C C . VAL B 1 359 ? -7.988 -5.355 -4.293 1 97.62 359 VAL B C 1
ATOM 6024 O O . VAL B 1 359 ? -9.055 -5.852 -3.916 1 97.62 359 VAL B O 1
ATOM 6027 N N . THR B 1 360 ? -7.652 -5.324 -5.559 1 96.31 360 THR B N 1
ATOM 6028 C CA . THR B 1 360 ? -8.508 -5.922 -6.574 1 96.31 360 THR B CA 1
ATOM 6029 C C . THR B 1 360 ? -7.672 -6.637 -7.633 1 96.31 360 THR B C 1
ATOM 6031 O O . THR B 1 360 ? -6.477 -6.367 -7.773 1 96.31 360 THR B O 1
ATOM 6034 N N . ASN B 1 361 ? -8.25 -7.598 -8.266 1 93.19 361 ASN B N 1
ATOM 6035 C CA . ASN B 1 361 ? -7.609 -8.227 -9.422 1 93.19 361 ASN B CA 1
ATOM 6036 C C . ASN B 1 361 ? -8.273 -7.809 -10.727 1 93.19 361 ASN B C 1
ATOM 6038 O O . ASN B 1 361 ? -8.102 -8.469 -11.758 1 93.19 361 ASN B O 1
ATOM 6042 N N . CYS B 1 362 ? -9.07 -6.723 -10.648 1 91.69 362 CYS B N 1
ATOM 6043 C CA . CYS B 1 362 ? -9.727 -6.227 -11.852 1 91.69 362 CYS B CA 1
ATOM 6044 C C . CYS B 1 362 ? -8.711 -5.637 -12.82 1 91.69 362 CYS B C 1
ATOM 6046 O O . CYS B 1 362 ? -8.062 -4.633 -12.516 1 91.69 362 CYS B O 1
ATOM 6048 N N . ARG B 1 363 ? -8.648 -6.133 -13.992 1 85.31 363 ARG B N 1
ATOM 6049 C CA . ARG B 1 363 ? -7.637 -5.766 -14.977 1 85.31 363 ARG B CA 1
ATOM 6050 C C . ARG B 1 363 ? -7.945 -4.406 -15.602 1 85.31 363 ARG B C 1
ATOM 6052 O O . ARG B 1 363 ? -7.031 -3.643 -15.914 1 85.31 363 ARG B O 1
ATOM 6059 N N . ARG B 1 364 ? -9.164 -4.098 -15.789 1 87.44 364 ARG B N 1
ATOM 6060 C CA . ARG B 1 364 ? -9.531 -2.898 -16.531 1 87.44 364 ARG B CA 1
ATOM 6061 C C . ARG B 1 364 ? -10.25 -1.893 -15.641 1 87.44 364 ARG B C 1
ATOM 6063 O O . ARG B 1 364 ? -11.289 -1.354 -16.016 1 87.44 364 ARG B O 1
ATOM 6070 N N . LEU B 1 365 ? -9.703 -1.771 -14.492 1 92 365 LEU B N 1
ATOM 6071 C CA . LEU B 1 365 ? -10.297 -0.818 -13.562 1 92 365 LEU B CA 1
ATOM 6072 C C . LEU B 1 365 ? -10.195 0.604 -14.109 1 92 365 LEU B C 1
ATOM 6074 O O . LEU B 1 365 ? -9.148 1.004 -14.617 1 92 365 LEU B O 1
ATOM 6078 N N . GLU B 1 366 ? -11.273 1.274 -14.109 1 91 366 GLU B N 1
ATOM 6079 C CA . GLU B 1 366 ? -11.352 2.682 -14.5 1 91 366 GLU B CA 1
ATOM 6080 C C . GLU B 1 366 ? -11.68 3.564 -13.297 1 91 366 GLU B C 1
ATOM 6082 O O . GLU B 1 366 ? -12.516 3.199 -12.461 1 91 366 GLU B O 1
ATOM 6087 N N . MET B 1 367 ? -10.992 4.656 -13.188 1 91.38 367 MET B N 1
ATOM 6088 C CA . MET B 1 367 ? -11.266 5.625 -12.133 1 91.38 367 MET B CA 1
ATOM 6089 C C . MET B 1 367 ? -11.57 7 -12.719 1 91.38 367 MET B C 1
ATOM 6091 O O . MET B 1 367 ? -10.773 7.543 -13.484 1 91.38 367 MET B O 1
ATOM 6095 N N . THR B 1 368 ? -12.734 7.586 -12.391 1 88.56 368 THR B N 1
ATOM 6096 C CA . THR B 1 368 ? -13.07 8.969 -12.727 1 88.56 368 THR B CA 1
ATOM 6097 C C . THR B 1 368 ? -12.375 9.938 -11.773 1 88.56 368 THR B C 1
ATOM 6099 O O . THR B 1 368 ? -11.875 9.531 -10.719 1 88.56 368 THR B O 1
ATOM 6102 N N . PRO B 1 369 ? -12.32 11.18 -12.117 1 86.94 369 PRO B N 1
ATOM 6103 C CA . PRO B 1 369 ? -11.742 12.164 -11.195 1 86.94 369 PRO B CA 1
ATOM 6104 C C . PRO B 1 369 ? -12.445 12.195 -9.844 1 86.94 369 PRO B C 1
ATOM 6106 O O . PRO B 1 369 ? -11.805 12.438 -8.812 1 86.94 369 PRO B O 1
ATOM 6109 N N . ALA B 1 370 ? -13.688 11.93 -9.859 1 85.88 370 ALA B N 1
ATOM 6110 C CA . ALA B 1 370 ? -14.43 11.875 -8.602 1 85.88 370 ALA B CA 1
ATOM 6111 C C . ALA B 1 370 ? -13.961 10.727 -7.727 1 85.88 370 ALA B C 1
ATOM 6113 O O . ALA B 1 370 ? -13.875 10.859 -6.504 1 85.88 370 ALA B O 1
ATOM 6114 N N . ASP B 1 371 ? -13.68 9.594 -8.344 1 90.06 371 ASP B N 1
ATOM 6115 C CA . ASP B 1 371 ? -13.125 8.469 -7.609 1 90.06 371 ASP B CA 1
ATOM 6116 C C . ASP B 1 371 ? -11.758 8.812 -7.02 1 90.06 371 ASP B C 1
ATOM 6118 O O . ASP B 1 371 ? -11.469 8.484 -5.867 1 90.06 371 ASP B O 1
ATOM 6122 N N . GLY B 1 372 ? -10.984 9.484 -7.867 1 90.25 372 GLY B N 1
ATOM 6123 C CA . GLY B 1 372 ? -9.688 9.938 -7.383 1 90.25 372 GLY B CA 1
ATOM 6124 C C . GLY B 1 372 ? -9.789 10.867 -6.195 1 90.25 372 GLY B C 1
ATOM 6125 O O . GLY B 1 372 ? -9.016 10.75 -5.238 1 90.25 372 GLY B O 1
ATOM 6126 N N . GLU B 1 373 ? -10.719 11.727 -6.246 1 87.69 373 GLU B N 1
ATOM 6127 C CA . GLU B 1 373 ? -10.922 12.664 -5.148 1 87.69 373 GLU B CA 1
ATOM 6128 C C . GLU B 1 373 ? -11.336 11.938 -3.871 1 87.69 373 GLU B C 1
ATOM 6130 O O . GLU B 1 373 ? -10.898 12.297 -2.775 1 87.69 373 GLU B O 1
ATOM 6135 N N . HIS B 1 374 ? -12.164 10.992 -4.062 1 88.88 374 HIS B N 1
ATOM 6136 C CA . HIS B 1 374 ? -12.594 10.203 -2.918 1 88.88 374 HIS B CA 1
ATOM 6137 C C . HIS B 1 374 ? -11.406 9.492 -2.26 1 88.88 374 HIS B C 1
ATOM 6139 O O . HIS B 1 374 ? -11.273 9.516 -1.034 1 88.88 374 HIS B O 1
ATOM 6145 N N . LEU B 1 375 ? -10.578 8.875 -3.086 1 92.12 375 LEU B N 1
ATOM 6146 C CA . LEU B 1 375 ? -9.391 8.195 -2.578 1 92.12 375 LEU B CA 1
ATOM 6147 C C . LEU B 1 375 ? -8.453 9.188 -1.901 1 92.12 375 LEU B C 1
ATOM 6149 O O . LEU B 1 375 ? -7.895 8.891 -0.841 1 92.12 375 LEU B O 1
ATOM 6153 N N . TRP B 1 376 ? -8.312 10.312 -2.49 1 89.62 376 TRP B N 1
ATOM 6154 C CA . TRP B 1 376 ? -7.441 11.344 -1.926 1 89.62 376 TRP B CA 1
ATOM 6155 C C . TRP B 1 376 ? -7.984 11.844 -0.591 1 89.62 376 TRP B C 1
ATOM 6157 O O . TRP B 1 376 ? -7.234 11.961 0.382 1 89.62 376 TRP B O 1
ATOM 6167 N N . THR B 1 377 ? -9.273 12.078 -0.514 1 86.5 377 THR B N 1
ATOM 6168 C CA . THR B 1 377 ? -9.898 12.625 0.688 1 86.5 377 THR B CA 1
ATOM 6169 C C . THR B 1 377 ? -9.641 11.719 1.889 1 86.5 377 THR B C 1
ATOM 6171 O O . THR B 1 377 ? -9.375 12.203 2.992 1 86.5 377 THR B O 1
ATOM 6174 N N . LYS B 1 378 ? -9.633 10.461 1.632 1 89.69 378 LYS B N 1
ATOM 6175 C CA . LYS B 1 378 ? -9.484 9.5 2.719 1 89.69 378 LYS B CA 1
ATOM 6176 C C . LYS B 1 378 ? -8.047 8.992 2.809 1 89.69 378 LYS B C 1
ATOM 6178 O O . LYS B 1 378 ? -7.75 8.078 3.58 1 89.69 378 LYS B O 1
ATOM 6183 N N . GLU B 1 379 ? -7.184 9.617 1.98 1 92.44 379 GLU B N 1
ATOM 6184 C CA . GLU B 1 379 ? -5.801 9.148 1.919 1 92.44 379 GLU B CA 1
ATOM 6185 C C . GLU B 1 379 ? -5.734 7.633 1.762 1 92.44 379 GLU B C 1
ATOM 6187 O O . GLU B 1 379 ? -4.996 6.957 2.482 1 92.44 379 GLU B O 1
ATOM 6192 N N . CYS B 1 380 ? -6.457 7.066 0.807 1 94.38 380 CYS B N 1
ATOM 6193 C CA . CYS B 1 380 ? -6.562 5.629 0.6 1 94.38 380 CYS B CA 1
ATOM 6194 C C . CYS B 1 380 ? -5.574 5.156 -0.462 1 94.38 380 CYS B C 1
ATOM 6196 O O . CYS B 1 380 ? -4.887 5.969 -1.079 1 94.38 380 CYS B O 1
ATOM 6198 N N . SER B 1 381 ? -5.469 3.82 -0.555 1 96.44 381 SER B N 1
ATOM 6199 C CA . SER B 1 381 ? -4.621 3.197 -1.568 1 96.44 381 SER B CA 1
ATOM 6200 C C . SER B 1 381 ? -5.387 2.141 -2.355 1 96.44 381 SER B C 1
ATOM 6202 O O . SER B 1 381 ? -6.398 1.615 -1.88 1 96.44 381 SER B O 1
ATOM 6204 N N . LEU B 1 382 ? -4.992 1.968 -3.574 1 96.75 382 LEU B N 1
ATOM 6205 C CA . LEU B 1 382 ? -5.492 0.958 -4.504 1 96.75 382 LEU B CA 1
ATOM 6206 C C . LEU B 1 382 ? -4.363 0.04 -4.965 1 96.75 382 LEU B C 1
ATOM 6208 O O . LEU B 1 382 ? -3.311 0.513 -5.395 1 96.75 382 LEU B O 1
ATOM 6212 N N . SER B 1 383 ? -4.562 -1.251 -4.812 1 96.56 383 SER B N 1
ATOM 6213 C CA . SER B 1 383 ? -3.557 -2.221 -5.23 1 96.56 383 SER B CA 1
ATOM 6214 C C . SER B 1 383 ? -4.16 -3.291 -6.133 1 96.56 383 SER B C 1
ATOM 6216 O O . SER B 1 383 ? -5.336 -3.637 -5.996 1 96.56 383 SER B O 1
ATOM 6218 N N . PHE B 1 384 ? -3.322 -3.789 -6.973 1 94.88 384 PHE B N 1
ATOM 6219 C CA . PHE B 1 384 ? -3.762 -4.805 -7.922 1 94.88 384 PHE B CA 1
ATOM 6220 C C . PHE B 1 384 ? -3.088 -6.141 -7.641 1 94.88 384 PHE B C 1
ATOM 6222 O O . PHE B 1 384 ? -1.891 -6.188 -7.352 1 94.88 384 PHE B O 1
ATOM 6229 N N . LEU B 1 385 ? -3.857 -7.105 -7.676 1 94 385 LEU B N 1
ATOM 6230 C CA . LEU B 1 385 ? -3.363 -8.469 -7.535 1 94 385 LEU B CA 1
ATOM 6231 C C . LEU B 1 385 ? -3.279 -9.164 -8.891 1 94 385 LEU B C 1
ATOM 6233 O O . LEU B 1 385 ? -4.254 -9.172 -9.648 1 94 385 LEU B O 1
ATOM 6237 N N . ASN B 1 386 ? -2.166 -9.648 -9.25 1 90.75 386 ASN B N 1
ATOM 6238 C CA . ASN B 1 386 ? -1.908 -10.438 -10.445 1 90.75 386 ASN B CA 1
ATOM 6239 C C . ASN B 1 386 ? -1.043 -11.656 -10.141 1 90.75 386 ASN B C 1
ATOM 6241 O O . ASN B 1 386 ? 0.18 -11.539 -10.031 1 90.75 386 ASN B O 1
ATOM 6245 N N . PRO B 1 387 ? -1.649 -12.781 -10.047 1 88.19 387 PRO B N 1
ATOM 6246 C CA . PRO B 1 387 ? -0.903 -13.977 -9.664 1 88.19 387 PRO B CA 1
ATOM 6247 C C . PRO B 1 387 ? 0.137 -14.391 -10.703 1 88.19 387 PRO B C 1
ATOM 6249 O O . PRO B 1 387 ? 0.991 -15.234 -10.43 1 88.19 387 PRO B O 1
ATOM 6252 N N . HIS B 1 388 ? 0.137 -13.828 -11.891 1 86.25 388 HIS B N 1
ATOM 6253 C CA . HIS B 1 388 ? 1.058 -14.195 -12.953 1 86.25 388 HIS B CA 1
ATOM 6254 C C . HIS B 1 388 ? 2.357 -13.406 -12.859 1 86.25 388 HIS B C 1
ATOM 6256 O O . HIS B 1 388 ? 3.361 -13.773 -13.469 1 86.25 388 HIS B O 1
ATOM 6262 N N . CYS B 1 389 ? 2.273 -12.383 -12.133 1 85.06 389 CYS B N 1
ATOM 6263 C CA . CYS B 1 389 ? 3.34 -11.391 -12.188 1 85.06 389 CYS B CA 1
ATOM 6264 C C . CYS B 1 389 ? 4.641 -11.953 -11.633 1 85.06 389 CYS B C 1
ATOM 6266 O O . CYS B 1 389 ? 5.668 -11.953 -12.312 1 85.06 389 CYS B O 1
ATOM 6268 N N . LEU B 1 390 ? 4.648 -12.492 -10.539 1 85.5 390 LEU B N 1
ATOM 6269 C CA . LEU B 1 390 ? 5.867 -12.953 -9.891 1 85.5 390 LEU B CA 1
ATOM 6270 C C . LEU B 1 390 ? 6.438 -14.172 -10.602 1 85.5 390 LEU B C 1
ATOM 6272 O O . LEU B 1 390 ? 7.633 -14.219 -10.914 1 85.5 390 LEU B O 1
ATOM 6276 N N . PRO B 1 391 ? 5.578 -15.109 -10.945 1 85.06 391 PRO B N 1
ATOM 6277 C CA . PRO B 1 391 ? 6.113 -16.297 -11.633 1 85.06 391 PRO B CA 1
ATOM 6278 C C . PRO B 1 391 ? 6.699 -15.961 -13.008 1 85.06 391 PRO B C 1
ATOM 6280 O O . PRO B 1 391 ? 7.602 -16.656 -13.477 1 85.06 391 PRO B O 1
ATOM 6283 N N . LEU B 1 392 ? 6.27 -14.977 -13.602 1 80.88 392 LEU B N 1
ATOM 6284 C CA . LEU B 1 392 ? 6.703 -14.68 -14.961 1 80.88 392 LEU B CA 1
ATOM 6285 C C . LEU B 1 392 ? 7.863 -13.688 -14.953 1 80.88 392 LEU B C 1
ATOM 6287 O O . LEU B 1 392 ? 8.438 -13.391 -16 1 80.88 392 LEU B O 1
ATOM 6291 N N . SER B 1 393 ? 8.203 -13.234 -13.797 1 77.19 393 SER B N 1
ATOM 6292 C CA . SER B 1 393 ? 9.258 -12.219 -13.734 1 77.19 393 SER B CA 1
ATOM 6293 C C . SER B 1 393 ? 10.617 -12.859 -13.492 1 77.19 393 SER B C 1
ATOM 6295 O O . SER B 1 393 ? 10.852 -13.469 -12.445 1 77.19 393 SER B O 1
ATOM 6297 N N . ALA B 1 394 ? 11.508 -12.625 -14.414 1 70.56 394 ALA B N 1
ATOM 6298 C CA . ALA B 1 394 ? 12.883 -13.086 -14.219 1 70.56 394 ALA B CA 1
ATOM 6299 C C . ALA B 1 394 ? 13.617 -12.211 -13.211 1 70.56 394 ALA B C 1
ATOM 6301 O O . ALA B 1 394 ? 14.422 -12.711 -12.414 1 70.56 394 ALA B O 1
ATOM 6302 N N . ALA B 1 395 ? 13.227 -10.938 -13.219 1 68.94 395 ALA B N 1
ATOM 6303 C CA . ALA B 1 395 ? 13.906 -9.969 -12.367 1 68.94 395 ALA B CA 1
ATOM 6304 C C . ALA B 1 395 ? 13.594 -10.211 -10.898 1 68.94 395 ALA B C 1
ATOM 6306 O O . ALA B 1 395 ? 14.383 -9.844 -10.023 1 68.94 395 ALA B O 1
ATOM 6307 N N . ARG B 1 396 ? 12.508 -10.883 -10.703 1 78.38 396 ARG B N 1
ATOM 6308 C CA . ARG B 1 396 ? 12.109 -11.094 -9.312 1 78.38 396 ARG B CA 1
ATOM 6309 C C . ARG B 1 396 ? 12.055 -12.578 -8.977 1 78.38 396 ARG B C 1
ATOM 6311 O O . ARG B 1 396 ? 11.234 -13.008 -8.164 1 78.38 396 ARG B O 1
ATOM 6318 N N . HIS B 1 397 ? 12.836 -13.312 -9.609 1 79.44 397 HIS B N 1
ATOM 6319 C CA . HIS B 1 397 ? 12.883 -14.75 -9.375 1 79.44 397 HIS B CA 1
ATOM 6320 C C . HIS B 1 397 ? 13.289 -15.062 -7.941 1 79.44 397 HIS B C 1
ATOM 6322 O O . HIS B 1 397 ? 12.781 -16 -7.34 1 79.44 397 HIS B O 1
ATOM 6328 N N . GLY B 1 398 ? 14.156 -14.227 -7.461 1 81.75 398 GLY B N 1
ATOM 6329 C CA . GLY B 1 398 ? 14.547 -14.406 -6.07 1 81.75 398 GLY B CA 1
ATOM 6330 C C . GLY B 1 398 ? 13.383 -14.258 -5.102 1 81.75 398 GLY B C 1
ATOM 6331 O O . GLY B 1 398 ? 13.25 -15.039 -4.16 1 81.75 398 GLY B O 1
ATOM 6332 N N . ALA B 1 399 ? 12.602 -13.297 -5.383 1 85.94 399 ALA B N 1
ATOM 6333 C CA . ALA B 1 399 ? 11.422 -13.078 -4.539 1 85.94 399 ALA B CA 1
ATOM 6334 C C . ALA B 1 399 ? 10.461 -14.258 -4.625 1 85.94 399 ALA B C 1
ATOM 6336 O O . ALA B 1 399 ? 9.875 -14.664 -3.617 1 85.94 399 ALA B O 1
ATOM 6337 N N . LEU B 1 400 ? 10.289 -14.797 -5.781 1 90.12 400 LEU B N 1
ATOM 6338 C CA . LEU B 1 400 ? 9.43 -15.961 -5.953 1 90.12 400 LEU B CA 1
ATOM 6339 C C . LEU B 1 400 ? 9.969 -17.156 -5.164 1 90.12 400 LEU B C 1
ATOM 6341 O O . LEU B 1 400 ? 9.211 -17.828 -4.461 1 90.12 400 LEU B O 1
ATOM 6345 N N . LEU B 1 401 ? 11.242 -17.375 -5.242 1 90.5 401 LEU B N 1
ATOM 6346 C CA . LEU B 1 401 ? 11.844 -18.5 -4.551 1 90.5 401 LEU B CA 1
ATOM 6347 C C . LEU B 1 401 ? 11.703 -18.359 -3.041 1 90.5 401 LEU B C 1
ATOM 6349 O O . LEU B 1 401 ? 11.453 -19.344 -2.338 1 90.5 401 LEU B O 1
ATOM 6353 N N . HIS B 1 402 ? 11.859 -17.141 -2.604 1 91.88 402 HIS B N 1
ATOM 6354 C CA . HIS B 1 402 ? 11.664 -16.891 -1.178 1 91.88 402 HIS B CA 1
ATOM 6355 C C . HIS B 1 402 ? 10.227 -17.188 -0.759 1 91.88 402 HIS B C 1
ATOM 6357 O O . HIS B 1 402 ? 9.992 -17.719 0.323 1 91.88 402 HIS B O 1
ATOM 6363 N N . ALA B 1 403 ? 9.344 -16.812 -1.585 1 94.25 403 ALA B N 1
ATOM 6364 C CA . ALA B 1 403 ? 7.934 -17.062 -1.299 1 94.25 403 ALA B CA 1
ATOM 6365 C C . ALA B 1 403 ? 7.641 -18.562 -1.275 1 94.25 403 ALA B C 1
ATOM 6367 O O . ALA B 1 403 ? 6.934 -19.047 -0.391 1 94.25 403 ALA B O 1
ATOM 6368 N N . VAL B 1 404 ? 8.203 -19.25 -2.193 1 96.06 404 VAL B N 1
ATOM 6369 C CA . VAL B 1 404 ? 8.016 -20.688 -2.266 1 96.06 404 VAL B CA 1
ATOM 6370 C C . VAL B 1 404 ? 8.625 -21.359 -1.033 1 96.06 404 VAL B C 1
ATOM 6372 O O . VAL B 1 404 ? 8.008 -22.234 -0.425 1 96.06 404 VAL B O 1
ATOM 6375 N N . ALA B 1 405 ? 9.797 -20.906 -0.684 1 96.19 405 ALA B N 1
ATOM 6376 C CA . ALA B 1 405 ? 10.453 -21.453 0.501 1 96.19 405 ALA B CA 1
ATOM 6377 C C . ALA B 1 405 ? 9.609 -21.219 1.751 1 96.19 405 ALA B C 1
ATOM 6379 O O . ALA B 1 405 ? 9.477 -22.109 2.594 1 96.19 405 ALA B O 1
ATOM 6380 N N . GLU B 1 406 ? 9.062 -20.031 1.832 1 96.25 406 GLU B N 1
ATOM 6381 C CA . GLU B 1 406 ? 8.203 -19.703 2.969 1 96.25 406 GLU B CA 1
ATOM 6382 C C . GLU B 1 406 ? 6.977 -20.609 3.01 1 96.25 406 GLU B C 1
ATOM 6384 O O . GLU B 1 406 ? 6.602 -21.109 4.07 1 96.25 406 GLU B O 1
ATOM 6389 N N . VAL B 1 407 ? 6.352 -20.844 1.92 1 96.56 407 VAL B N 1
ATOM 6390 C CA . VAL B 1 407 ? 5.168 -21.703 1.838 1 96.56 407 VAL B CA 1
ATOM 6391 C C . VAL B 1 407 ? 5.531 -23.125 2.219 1 96.56 407 VAL B C 1
ATOM 6393 O O . VAL B 1 407 ? 4.852 -23.75 3.039 1 96.56 407 VAL B O 1
ATOM 6396 N N . CYS B 1 408 ? 6.625 -23.641 1.705 1 97.12 408 CYS B N 1
ATOM 6397 C CA . CYS B 1 408 ? 7.062 -25 1.983 1 97.12 408 CYS B CA 1
ATOM 6398 C C . CYS B 1 408 ? 7.383 -25.188 3.463 1 97.12 408 CYS B C 1
ATOM 6400 O O . CYS B 1 408 ? 7.02 -26.203 4.062 1 97.12 408 CYS B O 1
ATOM 6402 N N . GLY B 1 409 ? 8.055 -24.172 3.979 1 96.38 409 GLY B N 1
ATOM 6403 C CA . GLY B 1 409 ? 8.359 -24.234 5.398 1 96.38 409 GLY B CA 1
ATOM 6404 C C . GLY B 1 409 ? 7.125 -24.312 6.273 1 96.38 409 GLY B C 1
ATOM 6405 O O . GLY B 1 409 ? 7.07 -25.109 7.215 1 96.38 409 GLY B O 1
ATOM 6406 N N . ARG B 1 410 ? 6.141 -23.562 5.945 1 95.81 410 ARG B N 1
ATOM 6407 C CA . ARG B 1 410 ? 4.91 -23.516 6.734 1 95.81 410 ARG B CA 1
ATOM 6408 C C . ARG B 1 410 ? 4.098 -24.797 6.535 1 95.81 410 ARG B C 1
ATOM 6410 O O . ARG B 1 410 ? 3.412 -25.25 7.457 1 95.81 410 ARG B O 1
ATOM 6417 N N . LEU B 1 411 ? 4.094 -25.328 5.371 1 95.75 411 LEU B N 1
ATOM 6418 C CA . LEU B 1 411 ? 3.439 -26.609 5.125 1 95.75 411 LEU B CA 1
ATOM 6419 C C . LEU B 1 411 ? 4.086 -27.719 5.953 1 95.75 411 LEU B C 1
ATOM 6421 O O . LEU B 1 411 ? 3.387 -28.5 6.598 1 95.75 411 LEU B O 1
ATOM 6425 N N . ALA B 1 412 ? 5.418 -27.734 5.961 1 96.19 412 ALA B N 1
ATOM 6426 C CA . ALA B 1 412 ? 6.152 -28.75 6.715 1 96.19 412 ALA B CA 1
ATOM 6427 C C . ALA B 1 412 ? 5.867 -28.641 8.211 1 96.19 412 ALA B C 1
ATOM 6429 O O . ALA B 1 412 ? 5.816 -29.641 8.914 1 96.19 412 ALA B O 1
ATOM 6430 N N . ALA B 1 413 ? 5.656 -27.391 8.648 1 93.5 413 ALA B N 1
ATOM 6431 C CA . ALA B 1 413 ? 5.414 -27.141 10.062 1 93.5 413 ALA B CA 1
ATOM 6432 C C . ALA B 1 413 ? 3.953 -27.391 10.43 1 93.5 413 ALA B C 1
ATOM 6434 O O . ALA B 1 413 ? 3.582 -27.359 11.602 1 93.5 413 ALA B O 1
ATOM 6435 N N . GLY B 1 414 ? 3.117 -27.594 9.477 1 91.56 414 GLY B N 1
ATOM 6436 C CA . GLY B 1 414 ? 1.704 -27.828 9.727 1 91.56 414 GLY B CA 1
ATOM 6437 C C . GLY B 1 414 ? 0.918 -26.562 9.961 1 91.56 414 GLY B C 1
ATOM 6438 O O . GLY B 1 414 ? -0.181 -26.594 10.516 1 91.56 414 GLY B O 1
ATOM 6439 N N . GLU B 1 415 ? 1.467 -25.453 9.516 1 92.75 415 GLU B N 1
ATOM 6440 C CA . GLU B 1 415 ? 0.827 -24.156 9.703 1 92.75 415 GLU B CA 1
ATOM 6441 C C . GLU B 1 415 ? -0.037 -23.797 8.5 1 92.75 415 GLU B C 1
ATOM 6443 O O . GLU B 1 415 ? -0.823 -22.844 8.562 1 92.75 415 GLU B O 1
ATOM 6448 N N . LEU B 1 416 ? 0.177 -24.484 7.453 1 94.44 416 LEU B N 1
ATOM 6449 C CA . LEU B 1 416 ? -0.682 -24.438 6.277 1 94.44 416 LEU B CA 1
ATOM 6450 C C . LEU B 1 416 ? -1.179 -25.844 5.918 1 94.44 416 LEU B C 1
ATOM 6452 O O . LEU B 1 416 ? -0.578 -26.844 6.32 1 94.44 416 LEU B O 1
ATOM 6456 N N . ALA B 1 417 ? -2.281 -25.812 5.199 1 93.06 417 ALA B N 1
ATOM 6457 C CA . ALA B 1 417 ? -2.887 -27.109 4.863 1 93.06 417 ALA B CA 1
ATOM 6458 C C . ALA B 1 417 ? -3.094 -27.234 3.357 1 93.06 417 ALA B C 1
ATOM 6460 O O . ALA B 1 417 ? -3.289 -26.234 2.662 1 93.06 417 ALA B O 1
ATOM 6461 N N . MET B 1 418 ? -2.93 -28.422 2.902 1 92.38 418 MET B N 1
ATOM 6462 C CA . MET B 1 418 ? -3.242 -28.766 1.518 1 92.38 418 MET B CA 1
ATOM 6463 C C . MET B 1 418 ? -4.215 -29.938 1.449 1 92.38 418 MET B C 1
ATOM 6465 O O . MET B 1 418 ? -4.434 -30.625 2.447 1 92.38 418 MET B O 1
ATOM 6469 N N . VAL B 1 419 ? -4.844 -30.078 0.328 1 88.75 419 VAL B N 1
ATOM 6470 C CA . VAL B 1 419 ? -5.762 -31.188 0.118 1 88.75 419 VAL B CA 1
ATOM 6471 C C . VAL B 1 419 ? -5.32 -32 -1.098 1 88.75 419 VAL B C 1
ATOM 6473 O O . VAL B 1 419 ? -5.59 -31.609 -2.238 1 88.75 419 VAL B O 1
ATOM 6476 N N . ASP B 1 420 ? -4.855 -33.188 -0.837 1 88.06 420 ASP B N 1
ATOM 6477 C CA . ASP B 1 420 ? -4.32 -34.031 -1.895 1 88.06 420 ASP B CA 1
ATOM 6478 C C . ASP B 1 420 ? -5.422 -34.469 -2.854 1 88.06 420 ASP B C 1
ATOM 6480 O O . ASP B 1 420 ? -5.199 -34.562 -4.062 1 88.06 420 ASP B O 1
ATOM 6484 N N . SER B 1 421 ? -6.594 -34.625 -2.275 1 80.5 421 SER B N 1
ATOM 6485 C CA . SER B 1 421 ? -7.688 -35.188 -3.064 1 80.5 421 SER B CA 1
ATOM 6486 C C . SER B 1 421 ? -8.195 -34.188 -4.098 1 80.5 421 SER B C 1
ATOM 6488 O O . SER B 1 421 ? -8.875 -34.562 -5.055 1 80.5 421 SER B O 1
ATOM 6490 N N . GLU B 1 422 ? -7.832 -32.969 -3.9 1 83.44 422 GLU B N 1
ATOM 6491 C CA . GLU B 1 422 ? -8.32 -31.938 -4.816 1 83.44 422 GLU B CA 1
ATOM 6492 C C . GLU B 1 422 ? -7.352 -31.75 -5.98 1 83.44 422 GLU B C 1
ATOM 6494 O O . GLU B 1 422 ? -7.648 -31 -6.922 1 83.44 422 GLU B O 1
ATOM 6499 N N . VAL B 1 423 ? -6.285 -32.469 -5.949 1 91.62 423 VAL B N 1
ATOM 6500 C CA . VAL B 1 423 ? -5.301 -32.344 -7.02 1 91.62 423 VAL B CA 1
ATOM 6501 C C . VAL B 1 423 ? -5.602 -33.344 -8.125 1 91.62 423 VAL B C 1
ATOM 6503 O O . VAL B 1 423 ? -5.582 -34.562 -7.887 1 91.62 423 VAL B O 1
ATOM 6506 N N . VAL B 1 424 ? -5.961 -32.844 -9.258 1 92.38 424 VAL B N 1
ATOM 6507 C CA . VAL B 1 424 ? -6.16 -33.719 -10.414 1 92.38 424 VAL B CA 1
ATOM 6508 C C . VAL B 1 424 ? -4.809 -34.094 -11.023 1 92.38 424 VAL B C 1
ATOM 6510 O O . VAL B 1 424 ? -3.977 -33.219 -11.273 1 92.38 424 VAL B O 1
ATOM 6513 N N . GLN B 1 425 ? -4.637 -35.375 -11.203 1 94.44 425 GLN B N 1
ATOM 6514 C CA . GLN B 1 425 ? -3.371 -35.875 -11.758 1 94.44 425 GLN B CA 1
ATOM 6515 C C . GLN B 1 425 ? -3.527 -36.281 -13.219 1 94.44 425 GLN B C 1
ATOM 6517 O O . GLN B 1 425 ? -4.523 -36.906 -13.586 1 94.44 425 GLN B O 1
ATOM 6522 N N . TYR B 1 426 ? -2.662 -35.812 -14.07 1 95.69 426 TYR B N 1
ATOM 6523 C CA . TYR B 1 426 ? -2.561 -36.219 -15.461 1 95.69 426 TYR B CA 1
ATOM 6524 C C . TYR B 1 426 ? -1.173 -36.75 -15.773 1 95.69 426 TYR B C 1
ATOM 6526 O O . TYR B 1 426 ? -0.198 -36.406 -15.102 1 95.69 426 TYR B O 1
ATOM 6534 N N . ARG B 1 427 ? -1.151 -37.688 -16.75 1 96.12 427 ARG B N 1
ATOM 6535 C CA . ARG B 1 427 ? 0.149 -38.094 -17.266 1 96.12 427 ARG B CA 1
ATOM 6536 C C . ARG B 1 427 ? 0.71 -37 -18.203 1 96.12 427 ARG B C 1
ATOM 6538 O O . ARG B 1 427 ? 0.08 -36.656 -19.203 1 96.12 427 ARG B O 1
ATOM 6545 N N . MET B 1 428 ? 1.838 -36.531 -17.891 1 95.62 428 MET B N 1
ATOM 6546 C CA . MET B 1 428 ? 2.4 -35.344 -18.516 1 95.62 428 MET B CA 1
ATOM 6547 C C . MET B 1 428 ? 2.455 -35.5 -20.031 1 95.62 428 MET B C 1
ATOM 6549 O O . MET B 1 428 ? 2.018 -34.625 -20.781 1 95.62 428 MET B O 1
ATOM 6553 N N . PHE B 1 429 ? 2.896 -36.625 -20.516 1 95 429 PHE B N 1
ATOM 6554 C CA . PHE B 1 429 ? 3.197 -36.75 -21.938 1 95 429 PHE B CA 1
ATOM 6555 C C . PHE B 1 429 ? 1.989 -37.281 -22.703 1 95 429 PHE B C 1
ATOM 6557 O O . PHE B 1 429 ? 1.799 -36.938 -23.875 1 95 429 PHE B O 1
ATOM 6564 N N . GLU B 1 430 ? 1.15 -37.938 -22.062 1 92.94 430 GLU B N 1
ATOM 6565 C CA . GLU B 1 430 ? 0.009 -38.531 -22.734 1 92.94 430 GLU B CA 1
ATOM 6566 C C . GLU B 1 430 ? -1.227 -37.656 -22.656 1 92.94 430 GLU B C 1
ATOM 6568 O O . GLU B 1 430 ? -2.074 -37.688 -23.547 1 92.94 430 GLU B O 1
ATOM 6573 N N . GLN B 1 431 ? -1.26 -36.906 -21.609 1 94.38 431 GLN B N 1
ATOM 6574 C CA . GLN B 1 431 ? -2.521 -36.219 -21.344 1 94.38 431 GLN B CA 1
ATOM 6575 C C . GLN B 1 431 ? -2.314 -34.719 -21.219 1 94.38 431 GLN B C 1
ATOM 6577 O O . GLN B 1 431 ? -3.164 -34.031 -20.656 1 94.38 431 GLN B O 1
ATOM 6582 N N . PHE B 1 432 ? -1.242 -34.281 -21.703 1 93.5 432 PHE B N 1
ATOM 6583 C CA . PHE B 1 432 ? -0.948 -32.875 -21.516 1 93.5 432 PHE B CA 1
ATOM 6584 C C . PHE B 1 432 ? -2.029 -32 -22.141 1 93.5 432 PHE B C 1
ATOM 6586 O O . PHE B 1 432 ? -2.535 -31.062 -21.516 1 93.5 432 PHE B O 1
ATOM 6593 N N . GLN B 1 433 ? -2.307 -32.25 -23.344 1 89.94 433 GLN B N 1
ATOM 6594 C CA . GLN B 1 433 ? -3.277 -31.453 -24.062 1 89.94 433 GLN B CA 1
ATOM 6595 C C . GLN B 1 433 ? -4.641 -31.484 -23.375 1 89.94 433 GLN B C 1
ATOM 6597 O O . GLN B 1 433 ? -5.332 -30.469 -23.312 1 89.94 433 GLN B O 1
ATOM 6602 N N . GLN B 1 434 ? -4.992 -32.594 -22.953 1 90.12 434 GLN B N 1
ATOM 6603 C CA . GLN B 1 434 ? -6.242 -32.75 -22.203 1 90.12 434 GLN B CA 1
ATOM 6604 C C . GLN B 1 434 ? -6.234 -31.859 -20.953 1 90.12 434 GLN B C 1
ATOM 6606 O O . GLN B 1 434 ? -7.219 -31.188 -20.656 1 90.12 434 GLN B O 1
ATOM 6611 N N . ALA B 1 435 ? -5.148 -31.938 -20.25 1 90.88 435 ALA B N 1
ATOM 6612 C CA . ALA B 1 435 ? -5.012 -31.156 -19.031 1 90.88 435 ALA B CA 1
ATOM 6613 C C . ALA B 1 435 ? -5.074 -29.656 -19.344 1 90.88 435 ALA B C 1
ATOM 6615 O O . ALA B 1 435 ? -5.738 -28.906 -18.625 1 90.88 435 ALA B O 1
ATOM 6616 N N . LEU B 1 436 ? -4.383 -29.266 -20.359 1 89.38 436 LEU B N 1
ATOM 6617 C CA . LEU B 1 436 ? -4.336 -27.859 -20.766 1 89.38 436 LEU B CA 1
ATOM 6618 C C . LEU B 1 436 ? -5.727 -27.359 -21.125 1 89.38 436 LEU B C 1
ATOM 6620 O O . LEU B 1 436 ? -6.133 -26.266 -20.703 1 89.38 436 LEU B O 1
ATOM 6624 N N . ASP B 1 437 ? -6.441 -28.109 -21.859 1 85 437 ASP B N 1
ATOM 6625 C CA . ASP B 1 437 ? -7.781 -27.75 -22.297 1 85 437 ASP B CA 1
ATOM 6626 C C . ASP B 1 437 ? -8.742 -27.656 -21.109 1 85 437 ASP B C 1
ATOM 6628 O O . ASP B 1 437 ? -9.602 -26.781 -21.062 1 85 437 ASP B O 1
ATOM 6632 N N . ALA B 1 438 ? -8.57 -28.562 -20.25 1 83.56 438 ALA B N 1
ATOM 6633 C CA . ALA B 1 438 ? -9.43 -28.578 -19.078 1 83.56 438 ALA B CA 1
ATOM 6634 C C . ALA B 1 438 ? -9.227 -27.328 -18.234 1 83.56 438 ALA B C 1
ATOM 6636 O O . ALA B 1 438 ? -10.195 -26.734 -17.734 1 83.56 438 ALA B O 1
ATOM 6637 N N . MET B 1 439 ? -8.047 -26.938 -18.078 1 82.88 439 MET B N 1
ATOM 6638 C CA . MET B 1 439 ? -7.758 -25.766 -17.25 1 82.88 439 MET B CA 1
ATOM 6639 C C . MET B 1 439 ? -8.203 -24.484 -17.953 1 82.88 439 MET B C 1
ATOM 6641 O O . MET B 1 439 ? -8.703 -23.562 -17.297 1 82.88 439 MET B O 1
ATOM 6645 N N . ASP B 1 440 ? -7.949 -24.422 -19.172 1 75.81 440 ASP B N 1
ATOM 6646 C CA . ASP B 1 440 ? -8.352 -23.234 -19.922 1 75.81 440 ASP B CA 1
ATOM 6647 C C . ASP B 1 440 ? -9.867 -23.047 -19.875 1 75.81 440 ASP B C 1
ATOM 6649 O O . ASP B 1 440 ? -10.352 -21.922 -19.781 1 75.81 440 ASP B O 1
ATOM 6653 N N . ALA B 1 441 ? -10.531 -24.141 -19.953 1 69.62 441 ALA B N 1
ATOM 6654 C CA . ALA B 1 441 ? -11.992 -24.109 -19.891 1 69.62 441 ALA B CA 1
ATOM 6655 C C . ALA B 1 441 ? -12.469 -23.641 -18.516 1 69.62 441 ALA B C 1
ATOM 6657 O O . ALA B 1 441 ? -13.477 -22.938 -18.391 1 69.62 441 ALA B O 1
ATOM 6658 N N . SER B 1 442 ? -11.766 -24.109 -17.516 1 61.03 442 SER B N 1
ATOM 6659 C CA . SER B 1 442 ? -12.141 -23.75 -16.156 1 61.03 442 SER B CA 1
ATOM 6660 C C . SER B 1 442 ? -11.891 -22.266 -15.891 1 61.03 442 SER B C 1
ATOM 6662 O O . SER B 1 442 ? -12.594 -21.656 -15.086 1 61.03 442 SER B O 1
ATOM 6664 N N . GLY B 1 443 ? -10.891 -21.719 -16.469 1 56.88 443 GLY B N 1
ATOM 6665 C CA . GLY B 1 443 ? -10.602 -20.312 -16.281 1 56.88 443 GLY B CA 1
ATOM 6666 C C . GLY B 1 443 ? -11.516 -19.406 -17.094 1 56.88 443 GLY B C 1
ATOM 6667 O O . GLY B 1 443 ? -11.797 -18.281 -16.688 1 56.88 443 GLY B O 1
ATOM 6668 N N . SER B 1 444 ? -11.758 -19.906 -18.516 1 44.34 444 SER B N 1
ATOM 6669 C CA . SER B 1 444 ? -12.641 -19.188 -19.422 1 44.34 444 SER B CA 1
ATOM 6670 C C . SER B 1 444 ? -14.094 -19.297 -18.984 1 44.34 444 SER B C 1
ATOM 6672 O O . SER B 1 444 ? -14.961 -18.562 -19.469 1 44.34 444 SER B O 1
ATOM 6674 N N . GLY B 1 445 ? -14.562 -20.328 -18.453 1 37.69 445 GLY B N 1
ATOM 6675 C CA . GLY B 1 445 ? -15.953 -20.641 -18.188 1 37.69 445 GLY B CA 1
ATOM 6676 C C . GLY B 1 445 ? -16.734 -19.453 -17.641 1 37.69 445 GLY B C 1
ATOM 6677 O O . GLY B 1 445 ? -17.844 -19.188 -18.078 1 37.69 445 GLY B O 1
ATOM 6678 N N . ARG B 1 446 ? -16.594 -19.156 -16.25 1 36.41 446 ARG B N 1
ATOM 6679 C CA . ARG B 1 446 ? -17.766 -18.453 -15.773 1 36.41 446 ARG B CA 1
ATOM 6680 C C . ARG B 1 446 ? -17.953 -17.125 -16.5 1 36.41 446 ARG B C 1
ATOM 6682 O O . ARG B 1 446 ? -18.812 -16.312 -16.141 1 36.41 446 ARG B O 1
ATOM 6689 N N . ALA B 1 447 ? -17.031 -16.656 -17.234 1 32.91 447 ALA B N 1
ATOM 6690 C CA . ALA B 1 447 ? -17.438 -15.539 -18.078 1 32.91 447 ALA B CA 1
ATOM 6691 C C . ALA B 1 447 ? -18.391 -16 -19.188 1 32.91 447 ALA B C 1
ATOM 6693 O O . ALA B 1 447 ? -17.969 -16.547 -20.203 1 32.91 447 ALA B O 1
ATOM 6694 N N . ALA B 1 448 ? -19.406 -16.656 -19 1 30.56 448 ALA B N 1
ATOM 6695 C CA . ALA B 1 448 ? -20.422 -16.828 -20.031 1 30.56 448 ALA B CA 1
ATOM 6696 C C . ALA B 1 448 ? -20.406 -15.656 -21.016 1 30.56 448 ALA B C 1
ATOM 6698 O O . ALA B 1 448 ? -20.25 -14.5 -20.609 1 30.56 448 ALA B O 1
ATOM 6699 N N . LYS B 1 449 ? -20.594 -15.945 -22.359 1 31.09 449 LYS B N 1
ATOM 6700 C CA . LYS B 1 449 ? -20.766 -15.328 -23.672 1 31.09 449 LYS B CA 1
ATOM 6701 C C . LYS B 1 449 ? -21.719 -14.133 -23.594 1 31.09 449 LYS B C 1
ATOM 6703 O O . LYS B 1 449 ? -22.938 -14.297 -23.688 1 31.09 449 LYS B O 1
ATOM 6708 N N . ALA B 1 450 ? -21.75 -13.188 -22.875 1 27.42 450 ALA B N 1
ATOM 6709 C CA . ALA B 1 450 ? -22.578 -12.289 -23.688 1 27.42 450 ALA B CA 1
ATOM 6710 C C . ALA B 1 450 ? -21.922 -12 -25.031 1 27.42 450 ALA B C 1
ATOM 6712 O O . ALA B 1 450 ? -20.719 -11.719 -25.094 1 27.42 450 ALA B O 1
ATOM 6713 N N . PRO B 1 451 ? -22.484 -12.477 -26.281 1 28.81 451 PRO B N 1
ATOM 6714 C CA . PRO B 1 451 ? -21.969 -12.414 -27.656 1 28.81 451 PRO B CA 1
ATOM 6715 C C . PRO B 1 451 ? -21.016 -11.242 -27.859 1 28.81 451 PRO B C 1
ATOM 6717 O O . PRO B 1 451 ? -20.047 -11.359 -28.625 1 28.81 451 PRO B O 1
ATOM 6720 N N . GLY B 1 452 ? -21.531 -10.031 -27.859 1 27.67 452 GLY B N 1
ATOM 6721 C CA . GLY B 1 452 ? -21.031 -8.844 -28.516 1 27.67 452 GLY B CA 1
ATOM 6722 C C . GLY B 1 452 ? -19.703 -8.367 -27.969 1 27.67 452 GLY B C 1
ATOM 6723 O O . GLY B 1 452 ? -19.062 -7.484 -28.547 1 27.67 452 GLY B O 1
ATOM 6724 N N . ALA B 1 453 ? -19.703 -8.078 -26.656 1 27.91 453 ALA B N 1
ATOM 6725 C CA . ALA B 1 453 ? -18.609 -7.207 -26.266 1 27.91 453 ALA B CA 1
ATOM 6726 C C . ALA B 1 453 ? -17.281 -7.961 -26.266 1 27.91 453 ALA B C 1
ATOM 6728 O O . ALA B 1 453 ? -17.219 -9.133 -25.891 1 27.91 453 ALA B O 1
ATOM 6729 N N . GLY B 1 454 ? -16.406 -7.816 -27.328 1 30.16 454 GLY B N 1
ATOM 6730 C CA . GLY B 1 454 ? -15 -8.219 -27.422 1 30.16 454 GLY B CA 1
ATOM 6731 C C . GLY B 1 454 ? -14.367 -8.5 -26.078 1 30.16 454 GLY B C 1
ATOM 6732 O O . GLY B 1 454 ? -13.789 -7.613 -25.453 1 30.16 454 GLY B O 1
ATOM 6733 N N . GLY B 1 455 ? -15.078 -9.273 -25.344 1 30.81 455 GLY B N 1
ATOM 6734 C CA . GLY B 1 455 ? -14.586 -9.547 -24 1 30.81 455 GLY B CA 1
ATOM 6735 C C . GLY B 1 455 ? -13.188 -10.133 -23.984 1 30.81 455 GLY B C 1
ATOM 6736 O O . GLY B 1 455 ? -12.852 -10.961 -24.828 1 30.81 455 GLY B O 1
ATOM 6737 N N . SER B 1 456 ? -12.211 -9.359 -23.781 1 31.91 456 SER B N 1
ATOM 6738 C CA . SER B 1 456 ? -10.859 -9.867 -23.578 1 31.91 456 SER B CA 1
ATOM 6739 C C . SER B 1 456 ? -10.883 -11.258 -22.953 1 31.91 456 SER B C 1
ATOM 6741 O O . SER B 1 456 ? -11.781 -11.578 -22.172 1 31.91 456 SER B O 1
ATOM 6743 N N . PRO B 1 457 ? -10.484 -12.266 -23.703 1 36.06 457 PRO B N 1
ATOM 6744 C CA . PRO B 1 457 ? -10.352 -13.586 -23.094 1 36.06 457 PRO B CA 1
ATOM 6745 C C . PRO B 1 457 ? -10.109 -13.508 -21.578 1 36.06 457 PRO B C 1
ATOM 6747 O O . PRO B 1 457 ? -9.422 -12.594 -21.109 1 36.06 457 PRO B O 1
ATOM 6750 N N . GLY B 1 458 ? -11.133 -13.938 -20.859 1 37.84 458 GLY B N 1
ATOM 6751 C CA . GLY B 1 458 ? -11.094 -14.016 -19.422 1 37.84 458 GLY B CA 1
ATOM 6752 C C . GLY B 1 458 ? -9.766 -14.523 -18.875 1 37.84 458 GLY B C 1
ATOM 6753 O O . GLY B 1 458 ? -9.281 -15.578 -19.297 1 37.84 458 GLY B O 1
ATOM 6754 N N . TRP B 1 459 ? -8.891 -13.688 -18.812 1 42.38 459 TRP B N 1
ATOM 6755 C CA . TRP B 1 459 ? -7.73 -14.055 -18.016 1 42.38 459 TRP B CA 1
ATOM 6756 C C . TRP B 1 459 ? -8.133 -14.992 -16.875 1 42.38 459 TRP B C 1
ATOM 6758 O O . TRP B 1 459 ? -9.125 -14.758 -16.188 1 42.38 459 TRP B O 1
ATOM 6768 N N . PRO B 1 460 ? -7.922 -16.25 -17.078 1 42.19 460 PRO B N 1
ATOM 6769 C CA . PRO B 1 460 ? -8.305 -17.094 -15.938 1 42.19 460 PRO B CA 1
ATOM 6770 C C . PRO B 1 460 ? -8.016 -16.422 -14.594 1 42.19 460 PRO B C 1
ATOM 6772 O O . PRO B 1 460 ? -6.887 -15.984 -14.352 1 42.19 460 PRO B O 1
ATOM 6775 N N . SER B 1 461 ? -8.891 -15.781 -14.039 1 43.62 461 SER B N 1
ATOM 6776 C CA . SER B 1 461 ? -8.719 -15.273 -12.68 1 43.62 461 SER B CA 1
ATOM 6777 C C . SER B 1 461 ? -8.344 -16.391 -11.719 1 43.62 461 SER B C 1
ATOM 6779 O O . SER B 1 461 ? -8.812 -17.531 -11.859 1 43.62 461 SER B O 1
ATOM 6781 N N . GLY B 1 462 ? -7.105 -16.688 -11.367 1 46.12 462 GLY B N 1
ATOM 6782 C CA . GLY B 1 462 ? -6.379 -17.594 -10.5 1 46.12 462 GLY B CA 1
ATOM 6783 C C . GLY B 1 462 ? -7.223 -18.125 -9.359 1 46.12 462 GLY B C 1
ATOM 6784 O O . GLY B 1 462 ? -6.832 -19.094 -8.688 1 46.12 462 GLY B O 1
ATOM 6785 N N . THR B 1 463 ? -8.305 -17.594 -8.828 1 46.25 463 THR B N 1
ATOM 6786 C CA . THR B 1 463 ? -8.797 -17.953 -7.508 1 46.25 463 THR B CA 1
ATOM 6787 C C . THR B 1 463 ? -9.617 -19.25 -7.574 1 46.25 463 THR B C 1
ATOM 6789 O O . THR B 1 463 ? -9.711 -19.984 -6.594 1 46.25 463 THR B O 1
ATOM 6792 N N . GLY B 1 464 ? -10.117 -19.609 -8.75 1 54.06 464 GLY B N 1
ATOM 6793 C CA . GLY B 1 464 ? -10.984 -20.766 -8.727 1 54.06 464 GLY B CA 1
ATOM 6794 C C . GLY B 1 464 ? -10.453 -21.938 -9.539 1 54.06 464 GLY B C 1
ATOM 6795 O O . GLY B 1 464 ? -11.211 -22.812 -9.953 1 54.06 464 GLY B O 1
ATOM 6796 N N . CYS B 1 465 ? -9.141 -21.984 -9.602 1 62.78 465 CYS B N 1
ATOM 6797 C CA . CYS B 1 465 ? -8.68 -22.938 -10.602 1 62.78 465 CYS B CA 1
ATOM 6798 C C . CYS B 1 465 ? -8.344 -24.281 -9.969 1 62.78 465 CYS B C 1
ATOM 6800 O O . CYS B 1 465 ? -8.055 -24.344 -8.766 1 62.78 465 CYS B O 1
ATOM 6802 N N . GLN B 1 466 ? -8.711 -25.188 -10.68 1 79.94 466 GLN B N 1
ATOM 6803 C CA . GLN B 1 466 ? -8.375 -26.578 -10.344 1 79.94 466 GLN B CA 1
ATOM 6804 C C . GLN B 1 466 ? -6.867 -26.75 -10.172 1 79.94 466 GLN B C 1
ATOM 6806 O O . GLN B 1 466 ? -6.078 -26.125 -10.883 1 79.94 466 GLN B O 1
ATOM 6811 N N . LEU B 1 467 ? -6.555 -27.453 -9.086 1 89 467 LEU B N 1
ATOM 6812 C CA . LEU B 1 467 ? -5.156 -27.812 -8.875 1 89 467 LEU B CA 1
ATOM 6813 C C . LEU B 1 467 ? -4.781 -29.031 -9.727 1 89 467 LEU B C 1
ATOM 6815 O O . LEU B 1 467 ? -5.461 -30.047 -9.688 1 89 467 LEU B O 1
ATOM 6819 N N . VAL B 1 468 ? -3.721 -28.891 -10.531 1 91 468 VAL B N 1
ATOM 6820 C CA . VAL B 1 468 ? -3.352 -29.953 -11.461 1 91 468 VAL B CA 1
ATOM 6821 C C . VAL B 1 468 ? -1.876 -30.312 -11.289 1 91 468 VAL B C 1
ATOM 6823 O O . VAL B 1 468 ? -1.025 -29.422 -11.203 1 91 468 VAL B O 1
ATOM 6826 N N . SER B 1 469 ? -1.617 -31.562 -11.203 1 93.69 469 SER B N 1
ATOM 6827 C CA . SER B 1 469 ? -0.263 -32.125 -11.203 1 93.69 469 SER B CA 1
ATOM 6828 C C . SER B 1 469 ? -0.028 -33 -12.414 1 93.69 469 SER B C 1
ATOM 6830 O O . SER B 1 469 ? -0.836 -33.875 -12.703 1 93.69 469 SER B O 1
ATOM 6832 N N . LEU B 1 470 ? 1.025 -32.781 -13.117 1 96 470 LEU B N 1
ATOM 6833 C CA . LEU B 1 470 ? 1.457 -33.594 -14.25 1 96 470 LEU B CA 1
ATOM 6834 C C . LEU B 1 470 ? 2.539 -34.594 -13.828 1 96 470 LEU B C 1
ATOM 6836 O O . LEU B 1 470 ? 3.664 -34.188 -13.523 1 96 470 LEU B O 1
ATOM 6840 N N . LEU B 1 471 ? 2.205 -35.781 -13.891 1 96.38 471 LEU B N 1
ATOM 6841 C CA . LEU B 1 471 ? 3.139 -36.844 -13.477 1 96.38 471 LEU B CA 1
ATOM 6842 C C . LEU B 1 471 ? 3.969 -37.312 -14.656 1 96.38 471 LEU B C 1
ATOM 6844 O O . LEU B 1 471 ? 3.436 -37.531 -15.75 1 96.38 471 LEU B O 1
ATOM 6848 N N . VAL B 1 472 ? 5.23 -37.406 -14.445 1 95.94 472 VAL B N 1
ATOM 6849 C CA . VAL B 1 472 ? 6.129 -37.875 -15.492 1 95.94 472 VAL B CA 1
ATOM 6850 C C . VAL B 1 472 ? 6.148 -39.375 -15.516 1 95.94 472 VAL B C 1
ATOM 6852 O O . VAL B 1 472 ? 6.227 -40.031 -14.469 1 95.94 472 VAL B O 1
#